Protein AF-A0A163J7Z4-F1 (afdb_monomer)

Solvent-accessible surface area (backbone atoms only — not comparable to full-atom values): 67902 Å² total; per-residue (Å²): 141,79,70,100,84,65,86,74,63,63,68,66,51,49,54,49,40,75,74,37,61,73,56,20,70,68,38,42,67,52,76,45,60,64,85,59,51,68,67,57,53,53,57,49,38,70,48,23,49,52,24,28,32,42,37,43,28,50,36,77,45,46,35,73,53,45,39,46,48,33,71,38,26,73,60,31,30,36,42,36,40,33,45,41,42,69,47,37,56,68,21,59,68,52,44,80,63,40,29,32,44,36,36,29,50,32,61,53,44,38,67,78,72,53,62,23,36,30,40,38,38,40,37,51,65,29,58,65,81,54,85,91,63,70,48,57,51,25,27,34,43,36,40,40,42,63,67,46,60,53,44,32,65,31,52,69,50,54,48,72,58,82,48,86,42,31,27,33,44,34,40,33,50,45,77,46,82,77,58,71,55,30,33,87,54,47,27,64,36,40,68,67,38,46,60,28,28,34,44,33,44,26,56,27,45,45,33,64,61,27,35,52,34,42,20,71,36,22,47,57,20,34,34,43,37,40,24,50,26,66,44,38,42,67,72,40,54,50,44,27,61,70,32,14,81,53,51,79,42,78,47,75,43,79,51,38,72,54,83,74,92,74,89,77,89,83,63,65,67,66,59,58,56,51,55,49,68,76,66,68,87,81,66,94,77,63,51,63,63,55,48,48,54,47,50,54,48,57,72,62,60,72,81,77,86,61,84,56,85,91,48,71,76,72,68,37,41,77,47,87,55,56,29,37,75,75,42,76,48,83,47,76,58,100,89,52,52,32,35,38,38,34,20,77,69,36,23,42,33,34,27,37,66,82,72,69,47,74,79,40,71,44,81,47,98,57,59,61,58,55,81,68,44,82,53,103,71,21,35,37,45,37,29,52,82,46,37,43,38,40,32,25,33,77,87,75,64,41,78,73,40,78,40,78,56,100,33,35,63,58,47,80,37,79,52,93,66,95,73,74,29,35,38,34,42,38,58,46,32,41,34,33,26,36,66,91,68,60,47,75,77,46,75,38,80,49,99,46,80,58,62,49,73,47,69,56,84,68,32,34,36,44,35,36,49,51,55,80,90,36,44,46,34,39,35,34,31,24,34,64,89,74,53,50,73,78,40,77,71,50,67,49,77,44,97,56,50,61,95,64,71,71,41,82,51,57,67,31,38,39,39,77,57,85,65,28,45,34,36,29,46,68,100,53,94,55,76,47,76,48,45,49,73,73,68,49,71,84,54,83,81,56,85,83,49,53,81,83,47,57,46,81,49,67,67,98,51,71,78,42,47,71,59,40,37,43,38,32,46,27,76,53,101,88,40,82,54,39,38,37,39,36,38,31,25,56,40,102,81,70,80,49,78,42,78,74,45,79,69,42,72,29,56,33,55,14,60,22,52,57,53,95,43,29,47,39,35,36,31,33,62,45,64,54,26,35,34,42,39,38,30,40,71,85,72,46,79,48,75,49,82,31,86,40,56,37,62,60,42,39,51,40,53,40,32,39,50,57,101,61,36,37,40,41,34,22,66,33,15,34,37,37,35,28,39,80,85,66,41,62,71,41,41,43,55,26,32,58,33,38,47,58,35,73,44,84,39,66,41,37,52,62,62,43,82,72,43,75,85,57,70,83,72,78,59,53,72,66,58,54,71,71,51,56,71,65,60,56,50,53,50,54,53,50,52,53,59,55,57,53,70,49,45,66,60,50,51,54,47,55,67,60,54,64,80,50,66,77,74,63,73,61,59,62,92,69,91,76,48,69,66,60,16,49,23,82,71,62,88,87,70,84,66,88,71,81,76,50,26,49,100,48,44,74,31,30,35,38,42,38,29,8,52,51,14,38,41,38,32,21,32,47,51,55,62,47,21,49,78,36,69,41,46,45,88,67,28,32,30,62,46,68,42,82,35,24,69,46,47,88,91,46,80,24,30,31,38,40,33,22,33,32,77,84,60,54,26,30,38,39,39,30,23,27,62,89,67,61,42,74,37,71,71,92,64,93,46,64,77,54,42,71,37,41,51,31,67,44,76,40,96,50,47,65,71,44,80,41,80,45,104,43,60,25,82,86,80,59,35,38,33,32,40,38,32,30,78,88,82,35,37,40,48,56,41,56,64,36,70,54,37,50,63,66,44,56,89,45,35,89,74,40,61,47,72,52,77,43,74,45,98,85,73,44,48,28,42,33,22,27,35,35,40,78,47,80,92,77,39,35,31,52,45,77,76,37,75,47,71,54,61,93,67,50,42,85,66,48,73,76,24,55,57,62,85,86,68,76,77,94,64,70,48,49,76,45,50,88,69,49,68,52,42,50,42,70,58,86,50,41,34,39,39,37,31,36,23,61,90,74,16,30,41,36,42,36,33,29,33,52,81,72,64,44,76,78,46,78,49,78,43,69,45,24,54,57,85,40,57,87,80,40,57,52,71,52,40,51,83,36,35,36,40,40,34,34,50,30,62,42,95,88,68,65,40,80,45,24,35,20,44,53,42,41,83,61,92,77,58,45,46,46,72,87,90,67,68,42,53,66,66,75,60,65,74,77,45,40,44,81,32,38,82,59,87,72,52,72,52,40,57,64,55,64,56,56,63,59,68,83,85,78,91,52,75,72,36,30,79,44,68,88,53,78,53,52,63,63,74,48,75,50,77,45,76,36,71,43,90,35,36,37,41,39,42,36,33,21,38,20,38,40,38,40,73,51,40,94,81,42,66,79,88,53,83,61,88,87,57,61,59,64,60,55,51,51,51,52,51,52,50,51,53,49,49,67,56,46,51,59,54,50,51,52,52,51,52,56,65,73,75,109

Structure (mmCIF, N/CA/C/O backbone):
data_AF-A0A163J7Z4-F1
#
_entry.id   AF-A0A163J7Z4-F1
#
loop_
_atom_site.group_PDB
_atom_site.id
_atom_site.type_symbol
_atom_site.label_atom_id
_atom_site.label_alt_id
_atom_site.label_comp_id
_atom_site.label_asym_id
_atom_site.label_entity_id
_atom_site.label_seq_id
_atom_site.pdbx_PDB_ins_code
_atom_site.Cartn_x
_atom_site.Cartn_y
_atom_site.Cartn_z
_atom_site.occupancy
_atom_site.B_iso_or_equiv
_atom_site.auth_seq_id
_atom_site.auth_comp_id
_atom_site.auth_asym_id
_atom_site.auth_atom_id
_atom_site.pdbx_PDB_model_num
ATOM 1 N N . MET A 1 1 ? 34.269 -17.592 6.468 1.00 24.14 1 MET A N 1
ATOM 2 C CA . MET A 1 1 ? 34.900 -18.605 5.597 1.00 24.14 1 MET A CA 1
ATOM 3 C C . MET A 1 1 ? 36.203 -18.025 5.071 1.00 24.14 1 MET A C 1
ATOM 5 O O . MET A 1 1 ? 36.240 -16.827 4.818 1.00 24.14 1 MET A O 1
ATOM 9 N N . VAL A 1 2 ? 37.244 -18.845 4.950 1.00 22.66 2 VAL A N 1
ATOM 10 C CA . VAL A 1 2 ? 38.507 -18.543 4.249 1.00 22.66 2 VAL A CA 1
ATOM 11 C C . VAL A 1 2 ? 38.674 -19.637 3.187 1.00 22.66 2 VAL A C 1
ATOM 13 O O . VAL A 1 2 ? 38.102 -20.712 3.350 1.00 22.66 2 VAL A O 1
ATOM 16 N N . ASN A 1 3 ? 39.363 -19.356 2.080 1.00 23.81 3 ASN A N 1
ATOM 17 C CA . ASN A 1 3 ? 39.442 -20.269 0.934 1.00 23.81 3 ASN A CA 1
ATOM 18 C C . ASN A 1 3 ? 40.113 -21.611 1.282 1.00 23.81 3 ASN A C 1
ATOM 20 O O . ASN A 1 3 ? 41.111 -21.637 2.001 1.00 23.81 3 ASN A O 1
ATOM 24 N N . ASN A 1 4 ? 39.646 -22.696 0.653 1.00 29.67 4 ASN A N 1
ATOM 25 C CA . ASN A 1 4 ? 40.156 -24.071 0.802 1.00 29.67 4 ASN A CA 1
ATOM 26 C C . ASN A 1 4 ? 41.577 -24.312 0.223 1.00 29.67 4 ASN A C 1
ATOM 28 O O . ASN A 1 4 ? 41.948 -25.454 -0.024 1.00 29.67 4 ASN A O 1
ATOM 32 N N . ASP A 1 5 ? 42.375 -23.261 0.015 1.00 26.09 5 ASP A N 1
ATOM 33 C CA . ASP A 1 5 ? 43.748 -23.318 -0.519 1.00 26.09 5 ASP A CA 1
ATOM 34 C C . ASP A 1 5 ? 44.795 -22.717 0.447 1.00 26.09 5 ASP A C 1
ATOM 36 O O . ASP A 1 5 ? 45.964 -22.573 0.091 1.00 26.09 5 ASP A O 1
ATOM 40 N N . SER A 1 6 ? 44.409 -22.354 1.680 1.00 31.89 6 SER A N 1
ATOM 41 C CA . SER A 1 6 ? 45.342 -21.878 2.713 1.00 31.89 6 SER A CA 1
ATOM 42 C C . SER A 1 6 ? 45.309 -22.753 3.968 1.00 31.89 6 SER A C 1
ATOM 44 O O . SER A 1 6 ? 44.657 -22.415 4.959 1.00 31.89 6 SER A O 1
ATOM 46 N N . LEU A 1 7 ? 46.062 -23.856 3.935 1.00 39.84 7 LEU A N 1
ATOM 47 C CA . LEU A 1 7 ? 46.519 -24.525 5.154 1.00 39.84 7 LEU A CA 1
ATOM 48 C C . LEU A 1 7 ? 47.351 -23.522 5.968 1.00 39.84 7 LEU A C 1
ATOM 50 O O . LEU A 1 7 ? 48.323 -22.962 5.459 1.00 39.84 7 LEU A O 1
ATOM 54 N N . PHE A 1 8 ? 46.957 -23.272 7.215 1.00 45.06 8 PHE A N 1
ATOM 55 C CA . PHE A 1 8 ? 47.733 -22.451 8.142 1.00 45.06 8 PHE A CA 1
ATOM 56 C C . PHE A 1 8 ? 48.693 -23.339 8.934 1.00 45.06 8 PHE A C 1
ATOM 58 O O . PHE A 1 8 ? 48.238 -24.199 9.686 1.00 45.06 8 PHE A O 1
ATOM 65 N N . ASP A 1 9 ? 49.996 -23.063 8.845 1.00 52.91 9 ASP A N 1
ATOM 66 C CA . ASP A 1 9 ? 50.966 -23.514 9.849 1.00 52.91 9 ASP A CA 1
ATOM 67 C C . ASP A 1 9 ? 50.459 -23.129 11.255 1.00 52.91 9 ASP A C 1
ATOM 69 O O . ASP A 1 9 ? 49.954 -22.016 11.470 1.00 52.91 9 ASP A O 1
ATOM 73 N N . THR A 1 10 ? 50.639 -23.989 12.258 1.00 57.97 10 THR A N 1
ATOM 74 C CA . THR A 1 10 ? 50.192 -23.677 13.626 1.00 57.97 10 THR A CA 1
ATOM 75 C C . THR A 1 10 ? 50.951 -22.505 14.237 1.00 57.97 10 THR A C 1
ATOM 77 O O . THR A 1 10 ? 50.408 -21.816 15.096 1.00 57.97 10 THR A O 1
ATOM 80 N N . ALA A 1 11 ? 52.183 -22.222 13.803 1.00 58.00 11 ALA A N 1
ATOM 81 C CA . ALA A 1 11 ? 53.015 -21.151 14.353 1.00 58.00 11 ALA A CA 1
ATOM 82 C C . ALA A 1 11 ? 52.396 -19.734 14.218 1.00 58.00 11 ALA A C 1
ATOM 84 O O . ALA A 1 11 ? 52.274 -19.045 15.239 1.00 58.00 11 ALA A O 1
ATOM 85 N N . PRO A 1 12 ? 51.971 -19.255 13.027 1.00 59.50 12 PRO A N 1
ATOM 86 C CA . PRO A 1 12 ? 51.223 -18.003 12.906 1.00 59.50 12 PRO A CA 1
ATOM 87 C C . PRO A 1 12 ? 49.849 -18.053 13.594 1.00 59.50 12 PRO A C 1
ATOM 89 O O . PRO A 1 12 ? 49.438 -17.034 14.151 1.00 59.50 12 PRO A O 1
ATOM 92 N N . LEU A 1 13 ? 49.168 -19.207 13.629 1.00 63.81 13 LEU A N 1
ATOM 93 C CA . LEU A 1 13 ? 47.882 -19.360 14.324 1.00 63.81 13 LEU A CA 1
ATOM 94 C C . LEU A 1 13 ? 48.031 -19.203 15.850 1.00 63.81 13 LEU A C 1
ATOM 96 O O . LEU A 1 13 ? 47.319 -18.425 16.476 1.00 63.81 13 LEU A O 1
ATOM 100 N N . LEU A 1 14 ? 49.020 -19.858 16.459 1.00 63.56 14 LEU A N 1
ATOM 101 C CA . LEU A 1 14 ? 49.381 -19.695 17.871 1.00 63.56 14 LEU A CA 1
ATOM 102 C C . LEU A 1 14 ? 49.766 -18.252 18.188 1.00 63.56 14 LEU A C 1
ATOM 104 O O . LEU A 1 14 ? 49.399 -17.722 19.239 1.00 63.56 14 LEU A O 1
ATOM 108 N N . LYS A 1 15 ? 50.464 -17.580 17.268 1.00 62.59 15 LYS A N 1
ATOM 109 C CA . LYS A 1 15 ? 50.817 -16.170 17.428 1.00 62.59 15 LYS A CA 1
ATOM 110 C C . LYS A 1 15 ? 49.583 -15.262 17.388 1.00 62.59 15 LYS A C 1
ATOM 112 O O . LYS A 1 15 ? 49.539 -14.305 18.150 1.00 62.59 15 LYS A O 1
ATOM 117 N N . SER A 1 16 ? 48.572 -15.550 16.564 1.00 60.72 16 SER A N 1
ATOM 118 C CA . SER A 1 16 ? 47.333 -14.757 16.544 1.00 60.72 16 SER A CA 1
ATOM 119 C C . SER A 1 16 ? 46.449 -15.029 17.769 1.00 60.72 16 SER A C 1
ATOM 121 O O . SER A 1 16 ? 45.983 -14.079 18.397 1.00 60.72 16 SER A O 1
ATOM 123 N N . LEU A 1 17 ? 46.300 -16.295 18.177 1.00 63.72 17 LEU A N 1
ATOM 124 C CA . LEU A 1 17 ? 45.525 -16.705 19.358 1.00 63.72 17 LEU A CA 1
ATOM 125 C C . LEU A 1 17 ? 46.117 -16.184 20.679 1.00 63.72 17 LEU A C 1
ATOM 127 O O . LEU A 1 17 ? 45.367 -15.768 21.560 1.00 63.72 17 LEU A O 1
ATOM 131 N N . SER A 1 18 ? 47.448 -16.141 20.808 1.00 59.72 18 SER A N 1
ATOM 132 C CA . SER A 1 18 ? 48.124 -15.565 21.986 1.00 59.72 18 SER A CA 1
ATOM 133 C C . SER A 1 18 ? 48.110 -14.030 22.027 1.00 59.72 18 SER A C 1
ATOM 135 O O . SER A 1 18 ? 48.250 -13.453 23.104 1.00 59.72 18 SER A O 1
ATOM 137 N N . ILE A 1 19 ? 47.911 -13.358 20.885 1.00 63.78 19 ILE A N 1
ATOM 138 C CA . ILE A 1 19 ? 47.707 -11.900 20.811 1.00 63.78 19 ILE A CA 1
ATOM 139 C C . ILE A 1 19 ? 46.244 -11.519 21.084 1.00 63.78 19 ILE A C 1
ATOM 141 O O . ILE A 1 19 ? 45.994 -10.468 21.671 1.00 63.78 19 ILE A O 1
ATOM 145 N N . ASN A 1 20 ? 45.273 -12.345 20.678 1.00 57.62 20 ASN A N 1
ATOM 146 C CA . ASN A 1 20 ? 43.852 -12.078 20.892 1.00 57.62 20 ASN A CA 1
ATOM 147 C C . ASN A 1 20 ? 43.073 -13.358 21.268 1.00 57.62 20 ASN A C 1
ATOM 149 O O . ASN A 1 20 ? 42.584 -14.060 20.376 1.00 57.62 20 ASN A O 1
ATOM 153 N N . PRO A 1 21 ? 42.878 -13.650 22.570 1.00 60.47 21 PRO A N 1
ATOM 154 C CA . PRO A 1 21 ? 42.192 -14.868 23.010 1.00 60.47 21 PRO A CA 1
ATOM 155 C C . PRO A 1 21 ? 40.708 -14.916 22.607 1.00 60.47 21 PRO A C 1
ATOM 157 O O . PRO A 1 21 ? 40.133 -16.001 22.534 1.00 60.47 21 PRO A O 1
ATOM 160 N N . HIS A 1 22 ? 40.082 -13.779 22.271 1.00 65.19 22 HIS A N 1
ATOM 161 C CA . HIS A 1 22 ? 38.702 -13.753 21.775 1.00 65.19 22 HIS A CA 1
ATOM 162 C C . HIS A 1 22 ? 38.551 -14.323 20.357 1.00 65.19 22 HIS A C 1
ATOM 164 O O . HIS A 1 22 ? 37.435 -14.663 19.972 1.00 65.19 22 HIS A O 1
ATOM 170 N N . LEU A 1 23 ? 39.626 -14.485 19.571 1.00 64.94 23 LEU A N 1
ATOM 171 C CA . LEU A 1 23 ? 39.526 -15.222 18.303 1.00 64.94 23 LEU A CA 1
ATOM 172 C C . LEU A 1 23 ? 39.134 -16.685 18.556 1.00 64.94 23 LEU A C 1
ATOM 174 O O . LEU A 1 23 ? 38.288 -17.236 17.855 1.00 64.94 23 LEU A O 1
ATOM 178 N N . GLY A 1 24 ? 39.714 -17.294 19.592 1.00 61.91 24 GLY A N 1
ATOM 179 C CA . GLY A 1 24 ? 39.587 -18.722 19.861 1.00 61.91 24 GLY A CA 1
ATOM 180 C C . GLY A 1 24 ? 38.173 -19.181 20.230 1.00 61.91 24 GLY A C 1
ATOM 181 O O . GLY A 1 24 ? 37.770 -20.283 19.865 1.00 61.91 24 GLY A O 1
ATOM 182 N N . SER A 1 25 ? 37.364 -18.315 20.852 1.00 72.75 25 SER A N 1
ATOM 183 C CA . SER A 1 25 ? 35.954 -18.605 21.159 1.00 72.75 25 SER A CA 1
ATOM 184 C C . SER A 1 25 ? 35.032 -18.624 19.931 1.00 72.75 25 SER A C 1
ATOM 186 O O . SER A 1 25 ? 33.890 -19.071 20.032 1.00 72.75 25 SER A O 1
ATOM 188 N N . HIS A 1 26 ? 35.502 -18.142 18.777 1.00 73.75 26 HIS A N 1
ATOM 189 C CA . HIS A 1 26 ? 34.742 -18.128 17.522 1.00 73.75 26 HIS A CA 1
ATOM 190 C C . HIS A 1 26 ? 35.094 -19.300 16.592 1.00 73.75 26 HIS A C 1
ATOM 192 O O . HIS A 1 26 ? 34.380 -19.542 15.618 1.00 73.75 26 HIS A O 1
ATOM 198 N N . VAL A 1 27 ? 36.162 -20.051 16.882 1.00 75.19 27 VAL A N 1
ATOM 199 C CA . VAL A 1 27 ? 36.588 -21.201 16.073 1.00 75.19 27 VAL A CA 1
ATOM 200 C C . VAL A 1 27 ? 35.686 -22.402 16.361 1.00 75.19 27 VAL A C 1
ATOM 202 O O . VAL A 1 27 ? 35.565 -22.838 17.504 1.00 75.19 27 VAL A O 1
ATOM 205 N N . ARG A 1 28 ? 35.041 -22.933 15.314 1.00 80.31 28 ARG A N 1
ATOM 206 C CA . ARG A 1 28 ? 34.109 -24.078 15.393 1.00 80.31 28 ARG A CA 1
ATOM 207 C C . ARG A 1 28 ? 34.583 -25.329 14.657 1.00 80.31 28 ARG A C 1
ATOM 209 O O . ARG A 1 28 ? 34.095 -26.412 14.964 1.00 80.31 28 ARG A O 1
ATOM 216 N N . GLN A 1 29 ? 35.527 -25.175 13.737 1.00 84.00 29 GLN A N 1
ATOM 217 C CA . GLN A 1 29 ? 36.091 -26.229 12.901 1.00 84.00 29 GLN A CA 1
ATOM 218 C C . GLN A 1 29 ? 37.610 -26.031 12.839 1.00 84.00 29 GLN A C 1
ATOM 220 O O . GLN A 1 29 ? 38.062 -24.888 12.721 1.00 84.00 29 GLN A O 1
ATOM 225 N N . LEU A 1 30 ? 38.381 -27.115 12.934 1.00 84.25 30 LEU A N 1
ATOM 226 C CA . LEU A 1 30 ? 39.837 -27.119 12.777 1.00 84.25 30 LEU A CA 1
ATOM 227 C C . LEU A 1 30 ? 40.296 -28.325 11.957 1.00 84.25 30 LEU A C 1
ATOM 229 O O . LEU A 1 30 ? 39.802 -29.434 12.137 1.00 84.25 30 LEU A O 1
ATOM 233 N N . GLU A 1 31 ? 41.299 -28.108 11.114 1.00 81.69 31 GLU A N 1
ATOM 234 C CA . GLU A 1 31 ? 41.985 -29.142 10.343 1.00 81.69 31 GLU A CA 1
ATOM 235 C C . GLU A 1 31 ? 43.495 -28.955 10.511 1.00 81.69 31 GLU A C 1
ATOM 237 O O . GLU A 1 31 ? 44.005 -27.844 10.356 1.00 81.69 31 GLU A O 1
ATOM 242 N N . PHE A 1 32 ? 44.200 -30.030 10.866 1.00 80.75 32 PHE A N 1
ATOM 243 C CA . PHE A 1 32 ? 45.648 -30.031 11.082 1.00 80.75 32 PHE A CA 1
ATOM 244 C C . PHE A 1 32 ? 46.356 -30.872 10.017 1.00 80.75 32 PHE A C 1
ATOM 246 O O . PHE A 1 32 ? 45.949 -31.999 9.729 1.00 80.75 32 PHE A O 1
ATOM 253 N N . SER A 1 33 ? 47.425 -30.315 9.442 1.00 71.94 33 SER A N 1
ATOM 254 C CA . SER A 1 33 ? 48.202 -30.919 8.358 1.00 71.94 33 SER A CA 1
ATOM 255 C C . SER A 1 33 ? 49.229 -31.951 8.851 1.00 71.94 33 SER A C 1
ATOM 257 O O . SER A 1 33 ? 49.521 -32.063 10.042 1.00 71.94 33 SER A O 1
ATOM 259 N N . ALA A 1 34 ? 49.806 -32.689 7.898 1.00 61.50 34 ALA A N 1
ATOM 260 C CA . ALA A 1 34 ? 50.693 -33.833 8.123 1.00 61.50 34 ALA A CA 1
ATOM 261 C C . ALA A 1 34 ? 52.020 -33.549 8.856 1.00 61.50 34 ALA A C 1
ATOM 263 O O . ALA A 1 34 ? 52.679 -34.489 9.293 1.00 61.50 34 ALA A O 1
ATOM 264 N N . GLU A 1 35 ? 52.444 -32.287 8.969 1.00 63.16 35 GLU A N 1
ATOM 265 C CA . GLU A 1 35 ? 53.751 -31.922 9.545 1.00 63.16 35 GLU A CA 1
ATOM 266 C C . GLU A 1 35 ? 53.648 -31.380 10.986 1.00 63.16 35 GLU A C 1
ATOM 268 O O . GLU A 1 35 ? 54.654 -30.999 11.588 1.00 63.16 35 GLU A O 1
ATOM 273 N N . GLU A 1 36 ? 52.444 -31.356 11.568 1.00 69.06 36 GLU A N 1
ATOM 274 C CA . GLU A 1 36 ? 52.185 -30.674 12.837 1.00 69.06 36 GLU A CA 1
ATOM 275 C C . GLU A 1 36 ? 52.472 -31.499 14.097 1.00 69.06 36 GLU A C 1
ATOM 277 O O . GLU A 1 36 ? 52.158 -32.685 14.219 1.00 69.06 36 GLU A O 1
ATOM 282 N N . THR A 1 37 ? 53.053 -30.836 15.102 1.00 76.94 37 THR A N 1
ATOM 283 C CA . THR A 1 37 ? 53.421 -31.500 16.362 1.00 76.94 37 THR A CA 1
ATOM 284 C C . THR A 1 37 ? 52.244 -31.566 17.333 1.00 76.94 37 THR A C 1
ATOM 286 O O . THR A 1 37 ? 51.531 -30.583 17.535 1.00 76.94 37 THR A O 1
ATOM 289 N N . VAL A 1 38 ? 52.103 -32.687 18.051 1.00 78.00 38 VAL A N 1
ATOM 290 C CA . VAL A 1 38 ? 51.060 -32.881 19.083 1.00 78.00 38 VAL A CA 1
ATOM 291 C C . VAL A 1 38 ? 51.055 -31.758 20.133 1.00 78.00 38 VAL A C 1
ATOM 293 O O . VAL A 1 38 ? 49.998 -31.352 20.607 1.00 78.00 38 VAL A O 1
ATOM 296 N N . SER A 1 39 ? 52.227 -31.197 20.453 1.00 77.88 39 SER A N 1
ATOM 297 C CA . SER A 1 39 ? 52.353 -30.036 21.344 1.00 77.88 39 SER A CA 1
ATOM 298 C C . SER A 1 39 ? 51.679 -28.782 20.769 1.00 77.88 39 SER A C 1
ATOM 300 O O . SER A 1 39 ? 50.918 -28.117 21.470 1.00 77.88 39 SER A O 1
ATOM 302 N N . ALA A 1 40 ? 51.904 -28.474 19.487 1.00 75.75 40 ALA A N 1
ATOM 303 C CA . ALA A 1 40 ? 51.268 -27.340 18.822 1.00 75.75 40 ALA A CA 1
ATOM 304 C C . ALA A 1 40 ? 49.746 -27.521 18.715 1.00 75.75 40 ALA A C 1
ATOM 306 O O . ALA A 1 40 ? 49.001 -26.606 19.066 1.00 75.75 40 ALA A O 1
ATOM 307 N N . ILE A 1 41 ? 49.290 -28.724 18.343 1.00 81.12 41 ILE A N 1
ATOM 308 C CA . ILE A 1 41 ? 47.868 -29.096 18.284 1.00 81.12 41 ILE A CA 1
ATOM 309 C C . ILE A 1 41 ? 47.198 -28.866 19.649 1.00 81.12 41 ILE A C 1
ATOM 311 O O . ILE A 1 41 ? 46.218 -28.128 19.742 1.00 81.12 41 ILE A O 1
ATOM 315 N N . LEU A 1 42 ? 47.761 -29.410 20.734 1.00 83.25 42 LEU A N 1
ATOM 316 C CA . LEU A 1 42 ? 47.214 -29.233 22.085 1.00 83.25 42 LEU A CA 1
ATOM 317 C C . LEU A 1 42 ? 47.234 -27.767 22.555 1.00 83.25 42 LEU A C 1
ATOM 319 O O . LEU A 1 42 ? 46.299 -27.343 23.234 1.00 83.25 42 LEU A O 1
ATOM 323 N N . MET A 1 43 ? 48.241 -26.968 22.181 1.00 79.12 43 MET A N 1
ATOM 324 C CA . MET A 1 43 ? 48.263 -25.533 22.502 1.00 79.12 43 MET A CA 1
ATOM 325 C C . MET A 1 43 ? 47.208 -24.731 21.723 1.00 79.12 43 MET A C 1
ATOM 327 O O . MET A 1 43 ? 46.627 -23.807 22.292 1.00 79.12 43 MET A O 1
ATOM 331 N N . VAL A 1 44 ? 46.922 -25.069 20.460 1.00 80.69 44 VAL A N 1
ATOM 332 C CA . VAL A 1 44 ? 45.829 -24.447 19.685 1.00 80.69 44 VAL A CA 1
ATOM 333 C C . VAL A 1 44 ? 44.472 -24.811 20.290 1.00 80.69 44 VAL A C 1
ATOM 335 O O . VAL A 1 44 ? 43.651 -23.925 20.538 1.00 80.69 44 VAL A O 1
ATOM 338 N N . LEU A 1 45 ? 44.255 -26.092 20.604 1.00 83.31 45 LEU A N 1
ATOM 339 C CA . LEU A 1 45 ? 43.009 -26.586 21.203 1.00 83.31 45 LEU A CA 1
ATOM 340 C C . LEU A 1 45 ? 42.756 -25.993 22.599 1.00 83.31 45 LEU A C 1
ATOM 342 O O . LEU A 1 45 ? 41.625 -25.641 22.919 1.00 83.31 45 LEU A O 1
ATOM 346 N N . ALA A 1 46 ? 43.807 -25.745 23.389 1.00 82.25 46 ALA A N 1
ATOM 347 C CA . ALA A 1 46 ? 43.698 -25.049 24.675 1.00 82.25 46 ALA A CA 1
ATOM 348 C C . ALA A 1 46 ? 43.191 -23.595 24.570 1.00 82.25 46 ALA A C 1
ATOM 350 O O . ALA A 1 46 ? 42.678 -23.061 25.552 1.00 82.25 46 ALA A O 1
ATOM 351 N N . HIS A 1 47 ? 43.294 -22.966 23.394 1.00 79.50 47 HIS A N 1
ATOM 352 C CA . HIS A 1 47 ? 42.724 -21.643 23.117 1.00 79.50 47 HIS A CA 1
ATOM 353 C C . HIS A 1 47 ? 41.389 -21.714 22.351 1.00 79.50 47 HIS A C 1
ATOM 355 O O . HIS A 1 47 ? 40.754 -20.681 22.159 1.00 79.50 47 HIS A O 1
ATOM 361 N N . THR A 1 48 ? 40.938 -22.898 21.918 1.00 82.31 48 THR A N 1
ATOM 362 C CA . THR A 1 48 ? 39.751 -23.085 21.059 1.00 82.31 48 THR A CA 1
ATOM 363 C C . THR A 1 48 ? 38.747 -24.109 21.637 1.00 82.31 48 THR A C 1
ATOM 365 O O . THR A 1 48 ? 38.353 -25.063 20.965 1.00 82.31 48 THR A O 1
ATOM 368 N N . PRO A 1 49 ? 38.244 -23.915 22.878 1.00 78.81 49 PRO A N 1
ATOM 369 C CA . PRO A 1 49 ? 37.404 -24.898 23.585 1.00 78.81 49 PRO A CA 1
ATOM 370 C C . PRO A 1 49 ? 35.983 -25.078 23.013 1.00 78.81 49 PRO A C 1
ATOM 372 O O . PRO A 1 49 ? 35.189 -25.854 23.540 1.00 78.81 49 PRO A O 1
ATOM 375 N N . LEU A 1 50 ? 35.638 -24.329 21.961 1.00 82.56 50 LEU A N 1
ATOM 376 C CA . LEU A 1 50 ? 34.318 -24.287 21.327 1.00 82.56 50 LEU A CA 1
ATOM 377 C C . LEU A 1 50 ? 34.285 -24.956 19.937 1.00 82.56 50 LEU A C 1
ATOM 379 O O . LEU A 1 50 ? 33.295 -24.815 19.212 1.00 82.56 50 LEU A O 1
ATOM 383 N N . VAL A 1 51 ? 35.346 -25.691 19.591 1.00 84.69 51 VAL A N 1
ATOM 384 C CA . VAL A 1 51 ? 35.460 -26.509 18.377 1.00 84.69 51 VAL A CA 1
ATOM 385 C C . VAL A 1 51 ? 34.513 -27.709 18.438 1.00 84.69 51 VAL A C 1
ATOM 387 O O . VAL A 1 51 ? 34.523 -28.481 19.397 1.00 84.69 51 VAL A O 1
ATOM 390 N N . ASN A 1 52 ? 33.717 -27.862 17.379 1.00 88.12 52 ASN A N 1
ATOM 391 C CA . ASN A 1 52 ? 32.729 -28.924 17.208 1.00 88.12 52 ASN A CA 1
ATOM 392 C C . ASN A 1 52 ? 33.121 -29.918 16.094 1.00 88.12 52 ASN A C 1
ATOM 394 O O . ASN A 1 52 ? 32.545 -31.002 16.040 1.00 88.12 52 ASN A O 1
ATOM 398 N N . ASP A 1 53 ? 34.066 -29.563 15.220 1.00 87.94 53 ASP A N 1
ATOM 399 C CA . ASP A 1 53 ? 34.567 -30.390 14.114 1.00 87.94 53 ASP A CA 1
ATOM 400 C C . ASP A 1 53 ? 36.105 -30.343 14.077 1.00 87.94 53 ASP A C 1
ATOM 402 O O . ASP A 1 53 ? 36.690 -29.256 14.078 1.00 87.94 53 ASP A O 1
ATOM 406 N N . LEU A 1 54 ? 36.757 -31.507 14.093 1.00 87.81 54 LEU A N 1
ATOM 407 C CA . LEU A 1 54 ? 38.212 -31.643 14.179 1.00 87.81 54 LEU A CA 1
ATOM 408 C C . LEU A 1 54 ? 38.735 -32.707 13.205 1.00 87.81 54 LEU A C 1
ATOM 410 O O . LEU A 1 54 ? 38.415 -33.888 13.344 1.00 87.81 54 LEU A O 1
ATOM 414 N N . THR A 1 55 ? 39.619 -32.296 12.298 1.00 87.25 55 THR A N 1
ATOM 415 C CA . THR A 1 55 ? 40.345 -33.176 11.370 1.00 87.25 55 THR A CA 1
ATOM 416 C C . THR A 1 55 ? 41.829 -33.251 11.742 1.00 87.25 55 THR A C 1
ATOM 418 O O . THR A 1 55 ? 42.482 -32.221 11.932 1.00 87.25 55 THR A O 1
ATOM 421 N N . LEU A 1 56 ? 42.373 -34.468 11.835 1.00 85.31 56 LEU A N 1
ATOM 422 C CA . LEU A 1 56 ? 43.770 -34.756 12.183 1.00 85.31 56 LEU A CA 1
ATOM 423 C C . LEU A 1 56 ? 44.415 -35.635 11.100 1.00 85.31 56 LEU A C 1
ATOM 425 O O . LEU A 1 56 ? 43.989 -36.775 10.901 1.00 85.31 56 LEU A O 1
ATOM 429 N N . CYS A 1 57 ? 45.456 -35.128 10.431 1.00 81.62 57 CYS A N 1
ATOM 430 C CA . CYS A 1 57 ? 46.129 -35.816 9.325 1.00 81.62 57 CYS A CA 1
ATOM 431 C C . CYS A 1 57 ? 47.568 -36.232 9.668 1.00 81.62 57 CYS A C 1
ATOM 433 O O . CYS A 1 57 ? 48.373 -35.403 10.069 1.00 81.62 57 CYS A O 1
ATOM 435 N N . GLN A 1 58 ? 47.900 -37.508 9.441 1.00 66.19 58 GLN A N 1
ATOM 436 C CA . GLN A 1 58 ? 49.242 -38.119 9.505 1.00 66.19 58 GLN A CA 1
ATOM 437 C C . GLN A 1 58 ? 50.025 -37.900 10.817 1.00 66.19 58 GLN A C 1
ATOM 439 O O . GLN A 1 58 ? 51.246 -38.053 10.860 1.00 66.19 58 GLN A O 1
ATOM 444 N N . THR A 1 59 ? 49.330 -37.602 11.915 1.00 67.25 59 THR A N 1
ATOM 445 C CA . THR A 1 59 ? 49.939 -37.417 13.234 1.00 67.25 59 THR A CA 1
ATOM 446 C C . THR A 1 59 ? 50.195 -38.750 13.946 1.00 67.25 59 THR A C 1
ATOM 448 O O . THR A 1 59 ? 49.400 -39.688 13.883 1.00 67.25 59 THR A O 1
ATOM 451 N N . VAL A 1 60 ? 51.298 -38.826 14.695 1.00 73.38 60 VAL A N 1
ATOM 452 C CA . VAL A 1 60 ? 51.534 -39.901 15.673 1.00 73.38 60 VAL A CA 1
ATOM 453 C C . VAL A 1 60 ? 51.040 -39.411 17.030 1.00 73.38 60 VAL A C 1
ATOM 455 O O . VAL A 1 60 ? 51.570 -38.435 17.563 1.00 73.38 60 VAL A O 1
ATOM 458 N N . MET A 1 61 ? 50.020 -40.062 17.588 1.00 76.94 61 MET A N 1
ATOM 459 C CA . MET A 1 61 ? 49.318 -39.613 18.793 1.00 76.94 61 MET A CA 1
ATOM 460 C C . MET A 1 61 ? 49.032 -40.767 19.748 1.00 76.94 61 MET A C 1
ATOM 462 O O . MET A 1 61 ? 48.671 -41.856 19.321 1.00 76.94 61 MET A O 1
ATOM 466 N N . SER A 1 62 ? 49.145 -40.519 21.056 1.00 81.44 62 SER A N 1
ATOM 467 C CA . SER A 1 62 ? 48.762 -41.506 22.070 1.00 81.44 62 SER A CA 1
ATOM 468 C C . SER A 1 62 ? 47.304 -41.351 22.506 1.00 81.44 62 SER A C 1
ATOM 470 O O . SER A 1 62 ? 46.737 -40.254 22.465 1.00 81.44 62 SER A O 1
ATOM 472 N N . ASP A 1 63 ? 46.727 -42.418 23.065 1.00 79.69 63 ASP A N 1
ATOM 473 C CA . ASP A 1 63 ? 45.438 -42.355 23.770 1.00 79.69 63 ASP A CA 1
ATOM 474 C C . ASP A 1 63 ? 45.403 -41.265 24.855 1.00 79.69 63 ASP A C 1
ATOM 476 O O . ASP A 1 63 ? 44.365 -40.646 25.088 1.00 79.69 63 ASP A O 1
ATOM 480 N N . THR A 1 64 ? 46.542 -40.980 25.502 1.00 80.56 64 THR A N 1
ATOM 481 C CA . THR A 1 64 ? 46.624 -39.937 26.540 1.00 80.56 64 THR A CA 1
ATOM 482 C C . THR A 1 64 ? 46.546 -38.522 25.969 1.00 80.56 64 THR A C 1
ATOM 484 O O . THR A 1 64 ? 46.096 -37.611 26.662 1.00 80.56 64 THR A O 1
ATOM 487 N N . ASP A 1 65 ? 46.908 -38.334 24.699 1.00 82.56 65 ASP A N 1
ATOM 488 C CA . ASP A 1 65 ? 46.767 -37.061 23.994 1.00 82.56 65 ASP A CA 1
ATOM 489 C C . ASP A 1 65 ? 45.350 -36.900 23.441 1.00 82.56 65 ASP A C 1
ATOM 491 O O . ASP A 1 65 ? 44.753 -35.837 23.597 1.00 82.56 65 ASP A O 1
ATOM 495 N N . MET A 1 66 ? 44.741 -37.972 22.929 1.00 81.25 66 MET A N 1
ATOM 496 C CA . MET A 1 66 ? 43.319 -37.961 22.564 1.00 81.25 66 MET A CA 1
ATOM 497 C C . MET A 1 66 ? 42.405 -37.710 23.774 1.00 81.25 66 MET A C 1
ATOM 499 O O . MET A 1 66 ? 41.434 -36.961 23.657 1.00 81.25 66 MET A O 1
ATOM 503 N N . ALA A 1 67 ? 42.741 -38.246 24.952 1.00 80.06 67 ALA A N 1
ATOM 504 C CA . ALA A 1 67 ? 42.043 -37.943 26.204 1.00 80.06 67 ALA A CA 1
ATOM 505 C C . ALA A 1 67 ? 42.223 -36.478 26.655 1.00 80.06 67 ALA A C 1
ATOM 507 O O . ALA A 1 67 ? 41.311 -35.901 27.248 1.00 80.06 67 ALA A O 1
ATOM 508 N N . ARG A 1 68 ? 43.360 -35.835 26.337 1.00 82.31 68 ARG A N 1
ATOM 509 C CA . ARG A 1 68 ? 43.523 -34.380 26.519 1.00 82.31 68 ARG A CA 1
ATOM 510 C C . ARG A 1 68 ? 42.626 -33.603 25.560 1.00 82.31 68 ARG A C 1
ATOM 512 O O . ARG A 1 68 ? 41.965 -32.676 26.009 1.00 82.31 68 ARG A O 1
ATOM 519 N N . ILE A 1 69 ? 42.535 -34.000 24.288 1.00 85.00 69 ILE A N 1
ATOM 520 C CA . ILE A 1 69 ? 41.616 -33.369 23.322 1.00 85.00 69 ILE A CA 1
ATOM 521 C C . ILE A 1 69 ? 40.159 -33.468 23.803 1.00 85.00 69 ILE A C 1
ATOM 523 O O . ILE A 1 69 ? 39.448 -32.469 23.745 1.00 85.00 69 ILE A O 1
ATOM 527 N N . ALA A 1 70 ? 39.732 -34.604 24.370 1.00 80.31 70 ALA A N 1
ATOM 528 C CA . ALA A 1 70 ? 38.389 -34.750 24.954 1.00 80.31 70 ALA A CA 1
ATOM 529 C C . ALA A 1 70 ? 38.112 -33.739 26.085 1.00 80.31 70 ALA A C 1
ATOM 531 O O . ALA A 1 70 ? 37.013 -33.199 26.187 1.00 80.31 70 ALA A O 1
ATOM 532 N N . HIS A 1 71 ? 39.116 -33.446 26.920 1.00 83.12 71 HIS A N 1
ATOM 533 C CA . HIS A 1 71 ? 39.005 -32.448 27.988 1.00 83.12 71 HIS A CA 1
ATOM 534 C C . HIS A 1 71 ? 39.064 -31.000 27.457 1.00 83.12 71 HIS A C 1
ATOM 536 O O . HIS A 1 71 ? 38.445 -30.108 28.039 1.00 83.12 71 HIS A O 1
ATOM 542 N N . LEU A 1 72 ? 39.817 -30.734 26.385 1.00 84.44 72 LEU A N 1
ATOM 543 C CA . LEU A 1 72 ? 39.939 -29.392 25.801 1.00 84.44 72 LEU A CA 1
ATOM 544 C C . LEU A 1 72 ? 38.719 -29.005 24.950 1.00 84.44 72 LEU A C 1
ATOM 546 O O . LEU A 1 72 ? 38.334 -27.838 24.952 1.00 84.44 72 LEU A O 1
ATOM 550 N N . CYS A 1 73 ? 38.093 -29.967 24.268 1.00 82.69 73 CYS A N 1
ATOM 551 C CA . CYS A 1 73 ? 36.986 -29.743 23.334 1.00 82.69 73 CYS A CA 1
ATOM 552 C C . CYS A 1 73 ? 35.746 -30.589 23.701 1.00 82.69 73 CYS A C 1
ATOM 554 O O . CYS A 1 73 ? 35.366 -31.487 22.949 1.00 82.69 73 CYS A O 1
ATOM 556 N N . PRO A 1 74 ? 35.065 -30.309 24.831 1.00 78.81 74 PRO A N 1
ATOM 557 C CA . PRO A 1 74 ? 33.918 -31.100 25.296 1.00 78.81 74 PRO A CA 1
ATOM 558 C C . PRO A 1 74 ? 32.662 -30.984 24.407 1.00 78.81 74 PRO A C 1
ATOM 560 O O . PRO A 1 74 ? 31.692 -31.705 24.625 1.00 78.81 74 PRO A O 1
ATOM 563 N N . GLY A 1 75 ? 32.654 -30.070 23.428 1.00 80.75 75 GLY A N 1
ATOM 564 C CA . GLY A 1 75 ? 31.576 -29.893 22.446 1.00 80.75 75 GLY A CA 1
ATOM 565 C C . GLY A 1 75 ? 31.771 -30.644 21.122 1.00 80.75 75 GLY A C 1
ATOM 566 O O . GLY A 1 75 ? 30.975 -30.441 20.204 1.00 80.75 75 GLY A O 1
ATOM 567 N N . LEU A 1 76 ? 32.821 -31.467 20.995 1.00 84.88 76 LEU A N 1
ATOM 568 C CA . LEU A 1 76 ? 33.203 -32.101 19.733 1.00 84.88 76 LEU A CA 1
ATOM 569 C C . LEU A 1 76 ? 32.123 -33.068 19.212 1.00 84.88 76 LEU A C 1
ATOM 571 O O . LEU A 1 76 ? 31.778 -34.044 19.876 1.00 84.88 76 LEU A O 1
ATOM 575 N N . ARG A 1 77 ? 31.619 -32.800 18.001 1.00 88.12 77 ARG A N 1
ATOM 576 C CA . ARG A 1 77 ? 30.592 -33.592 17.304 1.00 88.12 77 ARG A CA 1
ATOM 577 C C . ARG A 1 77 ? 31.157 -34.401 16.144 1.00 88.12 77 ARG A C 1
ATOM 579 O O . ARG A 1 77 ? 30.801 -35.568 16.017 1.00 88.12 77 ARG A O 1
ATOM 586 N N . ARG A 1 78 ? 32.012 -33.795 15.313 1.00 89.31 78 ARG A N 1
ATOM 587 C CA . ARG A 1 78 ? 32.673 -34.449 14.177 1.00 89.31 78 ARG A CA 1
ATOM 588 C C . ARG A 1 78 ? 34.160 -34.638 14.467 1.00 89.31 78 ARG A C 1
ATOM 590 O O . ARG A 1 78 ? 34.834 -33.703 14.896 1.00 89.31 78 ARG A O 1
ATOM 597 N N . LEU A 1 79 ? 34.653 -35.854 14.251 1.00 87.94 79 LEU A N 1
ATOM 598 C CA . LEU A 1 79 ? 36.064 -36.211 14.375 1.00 87.94 79 LEU A CA 1
ATOM 599 C C . LEU A 1 79 ? 36.501 -36.972 13.120 1.00 87.94 79 LEU A C 1
ATOM 601 O O . LEU A 1 79 ? 35.952 -38.029 12.812 1.00 87.94 79 LEU A O 1
ATOM 605 N N . SER A 1 80 ? 37.500 -36.445 12.417 1.00 87.56 80 SER A N 1
ATOM 606 C CA . SER A 1 80 ? 38.065 -37.042 11.207 1.00 87.56 80 SER A CA 1
ATOM 607 C C . SER A 1 80 ? 39.533 -37.400 11.445 1.00 87.56 80 SER A C 1
ATOM 609 O O . SER A 1 80 ? 40.359 -36.535 11.745 1.00 87.56 80 SER A O 1
ATOM 611 N N . LEU A 1 81 ? 39.855 -38.693 11.379 1.00 85.44 81 LEU A N 1
ATOM 612 C CA . LEU A 1 81 ? 41.195 -39.235 11.610 1.00 85.44 81 LEU A CA 1
ATOM 613 C C . LEU A 1 81 ? 41.754 -39.780 10.294 1.00 85.44 81 LEU A C 1
ATOM 615 O O . LEU A 1 81 ? 41.243 -40.762 9.753 1.00 85.44 81 LEU A O 1
ATOM 619 N N . VAL A 1 82 ? 42.819 -39.160 9.787 1.00 84.88 82 VAL A N 1
ATOM 620 C CA . VAL A 1 82 ? 43.454 -39.521 8.515 1.00 84.88 82 VAL A CA 1
ATOM 621 C C . VAL A 1 82 ? 44.870 -40.022 8.771 1.00 84.88 82 VAL A C 1
ATOM 623 O O . VAL A 1 82 ? 45.773 -39.235 9.028 1.00 84.88 82 VAL A O 1
ATOM 626 N N . SER A 1 83 ? 45.092 -41.333 8.665 1.00 76.44 83 SER A N 1
ATOM 627 C CA . SER A 1 83 ? 46.402 -41.983 8.831 1.00 76.44 83 SER A CA 1
ATOM 628 C C . SER A 1 83 ? 47.069 -41.685 10.189 1.00 76.44 83 SER A C 1
ATOM 630 O O . SER A 1 83 ? 48.289 -41.543 10.266 1.00 76.44 83 SER A O 1
ATOM 632 N N . VAL A 1 84 ? 46.264 -41.565 11.250 1.00 74.69 84 VAL A N 1
ATOM 633 C CA . VAL A 1 84 ? 46.734 -41.305 12.621 1.00 74.69 84 VAL A CA 1
ATOM 634 C C . VAL A 1 84 ? 47.164 -42.616 13.287 1.00 74.69 84 VAL A C 1
ATOM 636 O O . VAL A 1 84 ? 46.356 -43.540 13.416 1.00 74.69 84 VAL A O 1
ATOM 639 N N . ASP A 1 85 ? 48.421 -42.682 13.730 1.00 70.75 85 ASP A N 1
ATOM 640 C CA . ASP A 1 85 ? 49.031 -43.865 14.355 1.00 70.75 85 ASP A CA 1
ATOM 641 C C . ASP A 1 85 ? 49.139 -43.723 15.884 1.00 70.75 85 ASP A C 1
ATOM 643 O O . ASP A 1 85 ? 49.497 -42.662 16.399 1.00 70.75 85 ASP A O 1
ATOM 647 N N . GLY A 1 86 ? 48.895 -44.823 16.610 1.00 69.50 86 GLY A N 1
ATOM 648 C CA . GLY A 1 86 ? 49.030 -44.917 18.077 1.00 69.50 86 GLY A CA 1
ATOM 649 C C . GLY A 1 86 ? 47.742 -44.709 18.891 1.00 69.50 86 GLY A C 1
ATOM 650 O O . GLY A 1 86 ? 47.781 -44.780 20.121 1.00 69.50 86 GLY A O 1
ATOM 651 N N . VAL A 1 87 ? 46.611 -44.485 18.217 1.00 70.62 87 VAL A N 1
ATOM 652 C CA . VAL A 1 87 ? 45.284 -44.292 18.826 1.00 70.62 87 VAL A CA 1
ATOM 653 C C . VAL A 1 87 ? 44.522 -45.620 18.884 1.00 70.62 87 VAL A C 1
ATOM 655 O O . VAL A 1 87 ? 44.378 -46.298 17.865 1.00 70.62 87 VAL A O 1
ATOM 658 N N . THR A 1 88 ? 44.006 -45.976 20.063 1.00 70.31 88 THR A N 1
ATOM 659 C CA . THR A 1 88 ? 43.279 -47.228 20.326 1.00 70.31 88 THR A CA 1
ATOM 660 C C . THR A 1 88 ? 41.853 -46.968 20.830 1.00 70.31 88 THR A C 1
ATOM 662 O O . THR A 1 88 ? 41.389 -45.834 20.969 1.00 70.31 88 THR A O 1
ATOM 665 N N . ASP A 1 89 ? 41.129 -48.037 21.160 1.00 67.81 89 ASP A N 1
ATOM 666 C CA . ASP A 1 89 ? 39.762 -47.987 21.693 1.00 67.81 89 ASP A CA 1
ATOM 667 C C . ASP A 1 89 ? 39.635 -47.296 23.063 1.00 67.81 89 ASP A C 1
ATOM 669 O O . ASP A 1 89 ? 38.519 -47.118 23.564 1.00 67.81 89 ASP A O 1
ATOM 673 N N . ALA A 1 90 ? 40.751 -46.951 23.712 1.00 67.44 90 ALA A N 1
ATOM 674 C CA . ALA A 1 90 ? 40.756 -46.122 24.912 1.00 67.44 90 ALA A CA 1
ATOM 675 C C . ALA A 1 90 ? 40.475 -44.644 24.579 1.00 67.44 90 ALA A C 1
ATOM 677 O O . ALA A 1 90 ? 39.694 -44.006 25.286 1.00 67.44 90 ALA A O 1
ATOM 678 N N . ALA A 1 91 ? 41.026 -44.120 23.476 1.00 68.38 91 ALA A N 1
ATOM 679 C CA . ALA A 1 91 ? 40.769 -42.757 23.014 1.00 68.38 91 ALA A CA 1
ATOM 680 C C . ALA A 1 91 ? 39.293 -42.513 22.678 1.00 68.38 91 ALA A C 1
ATOM 682 O O . ALA A 1 91 ? 38.692 -41.572 23.196 1.00 68.38 91 ALA A O 1
ATOM 683 N N . LEU A 1 92 ? 38.680 -43.371 21.852 1.00 69.88 92 LEU A N 1
ATOM 684 C CA . LEU A 1 92 ? 37.277 -43.196 21.446 1.00 69.88 92 LEU A CA 1
ATOM 685 C C . LEU A 1 92 ? 36.307 -43.295 22.635 1.00 69.88 92 LEU A C 1
ATOM 687 O O . LEU A 1 92 ? 35.286 -42.613 22.649 1.00 69.88 92 LEU A O 1
ATOM 691 N N . ARG A 1 93 ? 36.645 -44.069 23.676 1.00 68.88 93 ARG A N 1
ATOM 692 C CA . ARG A 1 93 ? 35.854 -44.139 24.917 1.00 68.88 93 ARG A CA 1
ATOM 693 C C . ARG A 1 93 ? 35.981 -42.908 25.822 1.00 68.88 93 ARG A C 1
ATOM 695 O O . ARG A 1 93 ? 35.115 -42.718 26.670 1.00 68.88 93 ARG A O 1
ATOM 702 N N . ALA A 1 94 ? 36.990 -42.055 25.630 1.00 63.44 94 ALA A N 1
ATOM 703 C CA . ALA A 1 94 ? 37.042 -40.732 26.261 1.00 63.44 94 ALA A CA 1
ATOM 704 C C . ALA A 1 94 ? 36.154 -39.697 25.533 1.00 63.44 94 ALA A C 1
ATOM 706 O O . ALA A 1 94 ? 35.663 -38.758 26.155 1.00 63.44 94 ALA A O 1
ATOM 707 N N . HIS A 1 95 ? 35.906 -39.887 24.232 1.00 67.06 95 HIS A N 1
ATOM 708 C CA . HIS A 1 95 ? 35.141 -38.986 23.356 1.00 67.06 95 HIS A CA 1
ATOM 709 C C . HIS A 1 95 ? 33.644 -39.341 23.284 1.00 67.06 95 HIS A C 1
ATOM 711 O O . HIS A 1 95 ? 33.079 -39.563 22.216 1.00 67.06 95 HIS A O 1
ATOM 717 N N . GLY A 1 96 ? 32.970 -39.378 24.437 1.00 60.94 96 GLY A N 1
ATOM 718 C CA . GLY A 1 96 ? 31.571 -39.831 24.551 1.00 60.94 96 GLY A CA 1
ATOM 719 C C . GLY A 1 96 ? 30.492 -38.979 23.851 1.00 60.94 96 GLY A C 1
ATOM 720 O O . GLY A 1 96 ? 29.323 -39.360 23.890 1.00 60.94 96 GLY A O 1
ATOM 721 N N . GLY A 1 97 ? 30.855 -37.841 23.245 1.00 69.94 97 GLY A N 1
ATOM 722 C CA . GLY A 1 97 ? 29.936 -36.902 22.578 1.00 69.94 97 GLY A CA 1
ATOM 723 C C . GLY A 1 97 ? 29.980 -36.890 21.043 1.00 69.94 97 GLY A C 1
ATOM 724 O O . GLY A 1 97 ? 29.169 -36.194 20.436 1.00 69.94 97 GLY A O 1
ATOM 725 N N . VAL A 1 98 ? 30.895 -37.637 20.414 1.00 81.44 98 VAL A N 1
ATOM 726 C CA . VAL A 1 98 ? 31.071 -37.636 18.950 1.00 81.44 98 VAL A CA 1
ATOM 727 C C . VAL A 1 98 ? 29.888 -38.327 18.258 1.00 81.44 98 VAL A C 1
ATOM 729 O O . VAL A 1 98 ? 29.523 -39.454 18.601 1.00 81.44 98 VAL A O 1
ATOM 732 N N . THR A 1 99 ? 29.310 -37.645 17.266 1.00 86.56 99 THR A N 1
ATOM 733 C CA . THR A 1 99 ? 28.156 -38.084 16.463 1.00 86.56 99 THR A CA 1
ATOM 734 C C . THR A 1 99 ? 28.517 -38.349 14.999 1.00 86.56 99 THR A C 1
ATOM 736 O O . THR A 1 99 ? 27.900 -39.214 14.380 1.00 86.56 99 THR A O 1
ATOM 739 N N . GLU A 1 100 ? 29.528 -37.672 14.446 1.00 89.62 100 GLU A N 1
ATOM 740 C CA . GLU A 1 100 ? 30.098 -37.973 13.125 1.00 89.62 100 GLU A CA 1
ATOM 741 C C . GLU A 1 100 ? 31.554 -38.438 13.279 1.00 89.62 100 GLU A C 1
ATOM 743 O O . GLU A 1 100 ? 32.386 -37.716 13.830 1.00 89.62 100 GLU A O 1
ATOM 748 N N . LEU A 1 101 ? 31.879 -39.637 12.790 1.00 86.81 101 LEU A N 1
ATOM 749 C CA . LEU A 1 101 ? 33.235 -40.192 12.839 1.00 86.81 101 LEU A CA 1
ATOM 750 C C . LEU A 1 101 ? 33.707 -40.585 11.438 1.00 86.81 101 LEU A C 1
ATOM 752 O O . LEU A 1 101 ? 33.019 -41.308 10.719 1.00 86.81 101 LEU A O 1
ATOM 756 N N . GLU A 1 102 ? 34.904 -40.145 11.066 1.00 86.56 102 GLU A N 1
ATOM 757 C CA . GLU A 1 102 ? 35.535 -40.503 9.797 1.00 86.56 102 GLU A CA 1
ATOM 758 C C . GLU A 1 102 ? 36.921 -41.103 10.055 1.00 86.56 102 GLU A C 1
ATOM 760 O O . GLU A 1 102 ? 37.733 -40.526 10.779 1.00 86.56 102 GLU A O 1
ATOM 765 N N . LEU A 1 103 ? 37.187 -42.276 9.480 1.00 82.88 103 LEU A N 1
ATOM 766 C CA . LEU A 1 103 ? 38.404 -43.058 9.696 1.00 82.88 103 LEU A CA 1
ATOM 767 C C . LEU A 1 103 ? 39.044 -43.402 8.349 1.00 82.88 103 LEU A C 1
ATOM 769 O O . LEU A 1 103 ? 38.567 -44.283 7.637 1.00 82.88 103 LEU A O 1
ATOM 773 N N . PHE A 1 104 ? 40.148 -42.744 8.006 1.00 82.56 104 PHE A N 1
ATOM 774 C CA . PHE A 1 104 ? 40.901 -43.006 6.780 1.00 82.56 104 PHE A CA 1
ATOM 775 C C . PHE A 1 104 ? 42.248 -43.634 7.149 1.00 82.56 104 PHE A C 1
ATOM 777 O O . PHE A 1 104 ? 43.050 -43.009 7.835 1.00 82.56 104 PHE A O 1
ATOM 784 N N . TRP A 1 105 ? 42.524 -44.854 6.688 1.00 75.19 105 TRP A N 1
ATOM 785 C CA . TRP A 1 105 ? 43.789 -45.576 6.908 1.00 75.19 105 TRP A CA 1
ATOM 786 C C . TRP A 1 105 ? 44.190 -45.806 8.382 1.00 75.19 105 TRP A C 1
ATOM 788 O O . TRP A 1 105 ? 45.359 -46.037 8.681 1.00 75.19 105 TRP A O 1
ATOM 798 N N . CYS A 1 106 ? 43.243 -45.793 9.325 1.00 70.25 106 CYS A N 1
ATOM 799 C CA . CYS A 1 106 ? 43.528 -46.074 10.737 1.00 70.25 106 CYS A CA 1
ATOM 800 C C . CYS A 1 106 ? 43.718 -47.583 10.989 1.00 70.25 106 CYS A C 1
ATOM 802 O O . CYS A 1 106 ? 42.850 -48.406 10.685 1.00 70.25 106 CYS A O 1
ATOM 804 N N . HIS A 1 107 ? 44.855 -47.967 11.577 1.00 63.66 107 HIS A N 1
ATOM 805 C CA . HIS A 1 107 ? 45.272 -49.373 11.672 1.00 63.66 107 HIS A CA 1
ATOM 806 C C . HIS A 1 107 ? 45.076 -50.048 13.047 1.00 63.66 107 HIS A C 1
ATOM 808 O O . HIS A 1 107 ? 45.381 -51.235 13.152 1.00 63.66 107 HIS A O 1
ATOM 814 N N . GLN A 1 108 ? 44.581 -49.348 14.082 1.00 61.16 108 GLN A N 1
ATOM 815 C CA . GLN A 1 108 ? 44.541 -49.859 15.474 1.00 61.16 108 GLN A CA 1
ATOM 816 C C . GLN A 1 108 ? 43.187 -49.728 16.214 1.00 61.16 108 GLN A C 1
ATOM 818 O O . GLN A 1 108 ? 43.105 -50.077 17.389 1.00 61.16 108 GLN A O 1
ATOM 823 N N . LEU A 1 109 ? 42.120 -49.274 15.547 1.00 63.12 109 LEU A N 1
ATOM 824 C CA . LEU A 1 109 ? 40.783 -49.104 16.142 1.00 63.12 109 LEU A CA 1
ATOM 825 C C . LEU A 1 109 ? 39.894 -50.345 15.931 1.00 63.12 109 LEU A C 1
ATOM 827 O O . LEU A 1 109 ? 39.752 -50.814 14.801 1.00 63.12 109 LEU A O 1
ATOM 831 N N . THR A 1 110 ? 39.274 -50.847 17.003 1.00 58.56 110 THR A N 1
ATOM 832 C CA . THR A 1 110 ? 38.403 -52.043 17.015 1.00 58.56 110 THR A CA 1
ATOM 833 C C . THR A 1 110 ? 36.974 -51.773 17.522 1.00 58.56 110 THR A C 1
ATOM 835 O O . THR A 1 110 ? 36.081 -52.582 17.273 1.00 58.56 110 THR A O 1
ATOM 838 N N . PHE A 1 111 ? 36.740 -50.638 18.194 1.00 65.06 111 PHE A N 1
ATOM 839 C CA . PHE A 1 111 ? 35.478 -50.244 18.833 1.00 65.06 111 PHE A CA 1
ATOM 840 C C . PHE A 1 111 ? 34.836 -49.001 18.185 1.00 65.06 111 PHE A C 1
ATOM 842 O O . PHE A 1 111 ? 35.531 -48.067 17.788 1.00 65.06 111 PHE A O 1
ATOM 849 N N . LEU A 1 112 ? 33.497 -48.951 18.151 1.00 70.25 112 LEU A N 1
ATOM 850 C CA . LEU A 1 112 ? 32.704 -47.819 17.646 1.00 70.25 112 LEU A CA 1
ATOM 851 C C . LEU A 1 112 ? 31.785 -47.248 18.750 1.00 70.25 112 LEU A C 1
ATOM 853 O O . LEU A 1 112 ? 31.117 -48.027 19.434 1.00 70.25 112 LEU A O 1
ATOM 857 N N . PRO A 1 113 ? 31.696 -45.913 18.933 1.00 69.81 113 PRO A N 1
ATOM 858 C CA . PRO A 1 113 ? 30.751 -45.304 19.872 1.00 69.81 113 PRO A CA 1
ATOM 859 C C . PRO A 1 113 ? 29.277 -45.558 19.507 1.00 69.81 113 PRO A C 1
ATOM 861 O O . PRO A 1 113 ? 28.869 -45.388 18.362 1.00 69.81 113 PRO A O 1
ATOM 864 N N . ALA A 1 114 ? 28.441 -45.862 20.505 1.00 68.31 114 ALA A N 1
ATOM 865 C CA . ALA A 1 114 ? 26.997 -46.084 20.320 1.00 68.31 114 ALA A CA 1
ATOM 866 C C . ALA A 1 114 ? 26.190 -44.803 19.993 1.00 68.31 114 ALA A C 1
ATOM 868 O O . ALA A 1 114 ? 25.018 -44.878 19.631 1.00 68.31 114 ALA A O 1
ATOM 869 N N . CYS A 1 115 ? 26.802 -43.622 20.125 1.00 73.75 115 CYS A N 1
ATOM 870 C CA . CYS A 1 115 ? 26.170 -42.324 19.861 1.00 73.75 115 CYS A CA 1
ATOM 871 C C . CYS A 1 115 ? 26.244 -41.877 18.388 1.00 73.75 115 CYS A C 1
ATOM 873 O O . CYS A 1 115 ? 25.741 -40.800 18.075 1.00 73.75 115 CYS A O 1
ATOM 875 N N . LEU A 1 116 ? 26.878 -42.655 17.500 1.00 80.69 116 LEU A N 1
ATOM 876 C CA . LEU A 1 116 ? 27.125 -42.242 16.117 1.00 80.69 116 LEU A CA 1
ATOM 877 C C . LEU A 1 116 ? 25.839 -42.108 15.289 1.00 80.69 116 LEU A C 1
ATOM 879 O O . LEU A 1 116 ? 25.025 -43.025 15.203 1.00 80.69 116 LEU A O 1
ATOM 883 N N . GLU A 1 117 ? 25.733 -40.974 14.606 1.00 89.25 117 GLU A N 1
ATOM 884 C CA . GLU A 1 117 ? 24.720 -40.652 13.599 1.00 89.25 117 GLU A CA 1
ATOM 885 C C . GLU A 1 117 ? 25.305 -40.770 12.178 1.00 89.25 117 GLU A C 1
ATOM 887 O O . GLU A 1 117 ? 24.567 -41.077 11.236 1.00 89.25 117 GLU A O 1
ATOM 892 N N . ARG A 1 118 ? 26.634 -40.626 12.027 1.00 90.06 118 ARG A N 1
ATOM 893 C CA . ARG A 1 118 ? 27.378 -40.785 10.767 1.00 90.06 118 ARG A CA 1
ATOM 894 C C . ARG A 1 118 ? 28.716 -41.505 10.951 1.00 90.06 118 ARG A C 1
ATOM 896 O O . ARG A 1 118 ? 29.464 -41.194 11.876 1.00 90.06 118 ARG A O 1
ATOM 903 N N . LEU A 1 119 ? 29.043 -42.395 10.013 1.00 86.50 119 LEU A N 1
ATOM 904 C CA . LEU A 1 119 ? 30.322 -43.106 9.948 1.00 86.50 119 LEU A CA 1
ATOM 905 C C . LEU A 1 119 ? 30.844 -43.198 8.500 1.00 86.50 119 LEU A C 1
ATOM 907 O O . LEU A 1 119 ? 30.118 -43.651 7.614 1.00 86.50 119 LEU A O 1
ATOM 911 N N . ASP A 1 120 ? 32.095 -42.802 8.255 1.00 85.56 120 ASP A N 1
ATOM 912 C CA . ASP A 1 120 ? 32.825 -43.062 6.999 1.00 85.56 120 ASP A CA 1
ATOM 913 C C . ASP A 1 120 ? 34.150 -43.778 7.300 1.00 85.56 120 ASP A C 1
ATOM 915 O O . ASP A 1 120 ? 34.918 -43.343 8.156 1.00 85.56 120 ASP A O 1
ATOM 919 N N . ILE A 1 121 ? 34.415 -44.897 6.627 1.00 80.25 121 ILE A N 1
ATOM 920 C CA . ILE A 1 121 ? 35.596 -45.744 6.831 1.00 80.25 121 ILE A CA 1
ATOM 921 C C . ILE A 1 121 ? 36.281 -45.953 5.482 1.00 80.25 121 ILE A C 1
ATOM 923 O O . ILE A 1 121 ? 35.687 -46.527 4.571 1.00 80.25 121 ILE A O 1
ATOM 927 N N . ARG A 1 122 ? 37.544 -45.537 5.343 1.00 78.75 122 ARG A N 1
ATOM 928 C CA . ARG A 1 122 ? 38.314 -45.650 4.093 1.00 78.75 122 ARG A CA 1
ATOM 929 C C . ARG A 1 122 ? 39.685 -46.282 4.334 1.00 78.75 122 ARG A C 1
ATOM 931 O O . ARG A 1 122 ? 40.668 -45.584 4.571 1.00 78.75 122 ARG A O 1
ATOM 938 N N . GLY A 1 123 ? 39.732 -47.613 4.260 1.00 66.69 123 GLY A N 1
ATOM 939 C CA . GLY A 1 123 ? 40.904 -48.436 4.584 1.00 66.69 123 GLY A CA 1
ATOM 940 C C . GLY A 1 123 ? 41.184 -48.531 6.092 1.00 66.69 123 GLY A C 1
ATOM 941 O O . GLY A 1 123 ? 41.168 -47.530 6.805 1.00 66.69 123 GLY A O 1
ATOM 942 N N . GLY A 1 124 ? 41.459 -49.736 6.597 1.00 59.16 124 GLY A N 1
ATOM 943 C CA . GLY A 1 124 ? 41.725 -49.957 8.022 1.00 59.16 124 GLY A CA 1
ATOM 944 C C . GLY A 1 124 ? 41.714 -51.437 8.406 1.00 59.16 124 GLY A C 1
ATOM 945 O O . GLY A 1 124 ? 40.821 -52.184 8.015 1.00 59.16 124 GLY A O 1
ATOM 946 N N . ARG A 1 125 ? 42.702 -51.865 9.203 1.00 55.72 125 ARG A N 1
ATOM 947 C CA . ARG A 1 125 ? 42.995 -53.293 9.458 1.00 55.72 125 ARG A CA 1
ATOM 948 C C . ARG A 1 125 ? 42.305 -53.907 10.683 1.00 55.72 125 ARG A C 1
ATOM 950 O O . ARG A 1 125 ? 42.396 -55.117 10.883 1.00 55.72 125 ARG A O 1
ATOM 957 N N . ALA A 1 126 ? 41.672 -53.094 11.531 1.00 52.81 126 ALA A N 1
ATOM 958 C CA . ALA A 1 126 ? 41.438 -53.449 12.937 1.00 52.81 126 ALA A CA 1
ATOM 959 C C . ALA A 1 126 ? 39.967 -53.635 13.374 1.00 52.81 126 ALA A C 1
ATOM 961 O O . ALA A 1 126 ? 39.735 -54.227 14.425 1.00 52.81 126 ALA A O 1
ATOM 962 N N . LEU A 1 127 ? 38.966 -53.283 12.555 1.00 54.94 127 LEU A N 1
ATOM 963 C CA . LEU A 1 127 ? 37.528 -53.476 12.861 1.00 54.94 127 LEU A CA 1
ATOM 964 C C . LEU A 1 127 ? 37.062 -54.956 12.840 1.00 54.94 127 LEU A C 1
ATOM 966 O O . LEU A 1 127 ? 35.887 -55.261 12.665 1.00 54.94 127 LEU A O 1
ATOM 970 N N . SER A 1 128 ? 37.974 -55.916 12.985 1.00 48.66 128 SER A N 1
ATOM 971 C CA . SER A 1 128 ? 37.735 -57.328 12.671 1.00 48.66 128 SER A CA 1
ATOM 972 C C . SER A 1 128 ? 37.197 -58.182 13.829 1.00 48.66 128 SER A C 1
ATOM 974 O O . SER A 1 128 ? 36.970 -59.377 13.607 1.00 48.66 128 SER A O 1
ATOM 976 N N . GLN A 1 129 ? 36.974 -57.640 15.039 1.00 49.31 129 GLN A N 1
ATOM 977 C CA . GLN A 1 129 ? 36.673 -58.474 16.224 1.00 49.31 129 GLN A CA 1
ATOM 978 C C . GLN A 1 129 ? 35.410 -58.138 17.047 1.00 49.31 129 GLN A C 1
ATOM 980 O O . GLN A 1 129 ? 34.758 -59.097 17.453 1.00 49.31 129 GLN A O 1
ATOM 985 N N . THR A 1 130 ? 35.001 -56.877 17.258 1.00 47.44 130 THR A N 1
ATOM 986 C CA . THR A 1 130 ? 33.873 -56.557 18.175 1.00 47.44 130 THR A CA 1
ATOM 987 C C . THR A 1 130 ? 32.900 -55.496 17.648 1.00 47.44 130 THR A C 1
ATOM 989 O O . THR A 1 130 ? 33.210 -54.308 17.648 1.00 47.44 130 THR A O 1
ATOM 992 N N . LEU A 1 131 ? 31.677 -55.916 17.298 1.00 53.53 131 LEU A N 1
ATOM 993 C CA . LEU A 1 131 ? 30.506 -55.048 17.062 1.00 53.53 131 LEU A CA 1
ATOM 994 C C . LEU A 1 131 ? 29.525 -55.127 18.257 1.00 53.53 131 LEU A C 1
ATOM 996 O O . LEU A 1 131 ? 28.310 -55.217 18.100 1.00 53.53 131 LEU A O 1
ATOM 1000 N N . ASP A 1 132 ? 30.066 -55.132 19.477 1.00 48.88 132 ASP A N 1
ATOM 1001 C CA . ASP A 1 132 ? 29.307 -55.326 20.720 1.00 48.88 132 ASP A CA 1
ATOM 1002 C C . ASP A 1 132 ? 28.669 -54.013 21.221 1.00 48.88 132 ASP A C 1
ATOM 1004 O O . ASP A 1 132 ? 29.017 -53.485 22.280 1.00 48.88 132 ASP A O 1
ATOM 1008 N N . GLY A 1 133 ? 27.725 -53.468 20.449 1.00 58.09 133 GLY A N 1
ATOM 1009 C CA . GLY A 1 133 ? 26.932 -52.300 20.842 1.00 58.09 133 GLY A CA 1
ATOM 1010 C C . GLY A 1 133 ? 25.815 -51.947 19.846 1.00 58.09 133 GLY A C 1
ATOM 1011 O O . GLY A 1 133 ? 26.006 -52.108 18.641 1.00 58.09 133 GLY A O 1
ATOM 1012 N N . PRO A 1 134 ? 24.647 -51.461 20.312 1.00 60.16 134 PRO A N 1
ATOM 1013 C CA . PRO A 1 134 ? 23.561 -51.033 19.433 1.00 60.16 134 PRO A CA 1
ATOM 1014 C C . PRO A 1 134 ? 23.890 -49.690 18.762 1.00 60.16 134 PRO A C 1
ATOM 1016 O O . PRO A 1 134 ? 24.009 -48.661 19.426 1.00 60.16 134 PRO A O 1
ATOM 1019 N N . LEU A 1 135 ? 24.011 -49.691 17.432 1.00 71.12 135 LEU A N 1
ATOM 1020 C CA . LEU A 1 135 ? 24.229 -48.497 16.601 1.00 71.12 135 LEU A CA 1
ATOM 1021 C C . LEU A 1 135 ? 22.892 -47.877 16.142 1.00 71.12 135 LEU A C 1
ATOM 1023 O O . LEU A 1 135 ? 22.728 -47.487 14.987 1.00 71.12 135 LEU A O 1
ATOM 1027 N N . ASP A 1 136 ? 21.916 -47.793 17.052 1.00 75.12 136 ASP A N 1
ATOM 1028 C CA . ASP A 1 136 ? 20.510 -47.475 16.743 1.00 75.12 136 ASP A CA 1
ATOM 1029 C C . ASP A 1 136 ? 20.301 -46.092 16.101 1.00 75.12 136 ASP A C 1
ATOM 1031 O O . ASP A 1 136 ? 19.278 -45.855 15.456 1.00 75.12 136 ASP A O 1
ATOM 1035 N N . ARG A 1 137 ? 21.261 -45.175 16.272 1.00 82.38 137 ARG A N 1
ATOM 1036 C CA . ARG A 1 137 ? 21.236 -43.803 15.739 1.00 82.38 137 ARG A CA 1
ATOM 1037 C C . ARG A 1 137 ? 21.870 -43.645 14.357 1.00 82.38 137 ARG A C 1
ATOM 1039 O O . ARG A 1 137 ? 21.715 -42.583 13.762 1.00 82.38 137 ARG A O 1
ATOM 1046 N N . LEU A 1 138 ? 22.570 -44.655 13.837 1.00 85.56 138 LEU A N 1
ATOM 1047 C CA . LEU A 1 138 ? 23.384 -44.496 12.633 1.00 85.56 138 LEU A CA 1
ATOM 1048 C C . LEU A 1 138 ? 22.497 -44.264 11.398 1.00 85.56 138 LEU A C 1
ATOM 1050 O O . LEU A 1 138 ? 21.752 -45.153 10.987 1.00 85.56 138 LEU A O 1
ATOM 1054 N N . THR A 1 139 ? 22.583 -43.069 10.807 1.00 90.69 139 THR A N 1
ATOM 1055 C CA . THR A 1 139 ? 21.792 -42.658 9.630 1.00 90.69 139 THR A CA 1
ATOM 1056 C C . THR A 1 139 ? 22.571 -42.795 8.325 1.00 90.69 139 THR A C 1
ATOM 1058 O O . THR A 1 139 ? 22.005 -43.181 7.302 1.00 90.69 139 THR A O 1
ATOM 1061 N N . TYR A 1 140 ? 23.880 -42.538 8.364 1.00 91.38 140 TYR A N 1
ATOM 1062 C CA . TYR A 1 140 ? 24.778 -42.603 7.215 1.00 91.38 140 TYR A CA 1
ATOM 1063 C C . TYR A 1 140 ? 25.966 -43.514 7.524 1.00 91.38 140 TYR A C 1
ATOM 1065 O O . TYR A 1 140 ? 26.678 -43.303 8.509 1.00 91.38 140 TYR A O 1
ATOM 1073 N N . LEU A 1 141 ? 26.209 -44.482 6.642 1.00 87.81 141 LEU A N 1
ATOM 1074 C CA . LEU A 1 141 ? 27.352 -45.386 6.692 1.00 87.81 141 LEU A CA 1
ATOM 1075 C C . LEU A 1 141 ? 28.035 -45.455 5.322 1.00 87.81 141 LEU A C 1
ATOM 1077 O O . LEU A 1 141 ? 27.407 -45.810 4.325 1.00 87.81 141 LEU A O 1
ATOM 1081 N N . SER A 1 142 ? 29.330 -45.147 5.295 1.00 87.31 142 SER A N 1
ATOM 1082 C CA . SER A 1 142 ? 30.208 -45.245 4.128 1.00 87.31 142 SER A CA 1
ATOM 1083 C C . SER A 1 142 ? 31.401 -46.153 4.433 1.00 87.31 142 SER A C 1
ATOM 1085 O O . SER A 1 142 ? 32.040 -46.011 5.474 1.00 87.31 142 SER A O 1
ATOM 1087 N N . ILE A 1 143 ? 31.688 -47.105 3.542 1.00 81.81 143 ILE A N 1
ATOM 1088 C CA . ILE A 1 143 ? 32.799 -48.055 3.658 1.00 81.81 143 ILE A CA 1
ATOM 1089 C C . ILE A 1 143 ? 33.500 -48.189 2.300 1.00 81.81 143 ILE A C 1
ATOM 1091 O O . ILE A 1 143 ? 32.999 -48.840 1.382 1.00 81.81 143 ILE A O 1
ATOM 1095 N N . CYS A 1 144 ? 34.702 -47.631 2.193 1.00 77.06 144 CYS A N 1
ATOM 1096 C CA . CYS A 1 144 ? 35.602 -47.810 1.057 1.00 77.06 144 CYS A CA 1
ATOM 1097 C C . CYS A 1 144 ? 36.770 -48.726 1.455 1.00 77.06 144 CYS A C 1
ATOM 1099 O O . CYS A 1 144 ? 37.584 -48.374 2.309 1.00 77.06 144 CYS A O 1
ATOM 1101 N N . SER A 1 145 ? 36.882 -49.890 0.814 1.00 68.44 145 SER A N 1
ATOM 1102 C CA . SER A 1 145 ? 38.002 -50.822 0.996 1.00 68.44 145 SER A CA 1
ATOM 1103 C C . SER A 1 145 ? 38.901 -50.857 -0.240 1.00 68.44 145 SER A C 1
ATOM 1105 O O . SER A 1 145 ? 38.416 -50.735 -1.367 1.00 68.44 145 SER A O 1
ATOM 1107 N N . VAL A 1 146 ? 40.206 -51.037 -0.020 1.00 59.41 146 VAL A N 1
ATOM 1108 C CA . VAL A 1 146 ? 41.233 -51.195 -1.059 1.00 59.41 146 VAL A CA 1
ATOM 1109 C C . VAL A 1 146 ? 42.207 -52.286 -0.608 1.00 59.41 146 VAL A C 1
ATOM 1111 O O . VAL A 1 146 ? 42.929 -52.088 0.364 1.00 59.41 146 VAL A O 1
ATOM 1114 N N . ASP A 1 147 ? 42.210 -53.429 -1.299 1.00 54.06 147 ASP A N 1
ATOM 1115 C CA . ASP A 1 147 ? 43.152 -54.554 -1.118 1.00 54.06 147 ASP A CA 1
ATOM 1116 C C . ASP A 1 147 ? 43.281 -55.130 0.322 1.00 54.06 147 ASP A C 1
ATOM 1118 O O . ASP A 1 147 ? 44.283 -55.770 0.645 1.00 54.06 147 ASP A O 1
ATOM 1122 N N . ASP A 1 148 ? 42.275 -54.951 1.193 1.00 57.88 148 ASP A N 1
ATOM 1123 C CA . ASP A 1 148 ? 42.329 -55.375 2.606 1.00 57.88 148 ASP A CA 1
ATOM 1124 C C . ASP A 1 148 ? 41.290 -56.472 2.937 1.00 57.88 148 ASP A C 1
ATOM 1126 O O . ASP A 1 148 ? 40.132 -56.197 3.269 1.00 57.88 148 ASP A O 1
ATOM 1130 N N . ASP A 1 149 ? 41.701 -57.745 2.847 1.00 56.72 149 ASP A N 1
ATOM 1131 C CA . ASP A 1 149 ? 40.844 -58.914 3.127 1.00 56.72 149 ASP A CA 1
ATOM 1132 C C . ASP A 1 149 ? 40.395 -58.988 4.612 1.00 56.72 149 ASP A C 1
ATOM 1134 O O . ASP A 1 149 ? 39.431 -59.676 4.942 1.00 56.72 149 ASP A O 1
ATOM 1138 N N . ALA A 1 150 ? 41.010 -58.228 5.531 1.00 55.94 150 ALA A N 1
ATOM 1139 C CA . ALA A 1 150 ? 40.526 -58.116 6.913 1.00 55.94 150 ALA A CA 1
ATOM 1140 C C . ALA A 1 150 ? 39.154 -57.414 6.996 1.00 55.94 150 ALA A C 1
ATOM 1142 O O . ALA A 1 150 ? 38.280 -57.830 7.766 1.00 55.94 150 ALA A O 1
ATOM 1143 N N . LEU A 1 151 ? 38.954 -56.378 6.172 1.00 60.47 151 LEU A N 1
ATOM 1144 C CA . LEU A 1 151 ? 37.742 -55.553 6.127 1.00 60.47 151 LEU A CA 1
ATOM 1145 C C . LEU A 1 151 ? 36.571 -56.320 5.479 1.00 60.47 151 LEU A C 1
ATOM 1147 O O . LEU A 1 151 ? 35.417 -56.132 5.861 1.00 60.47 151 LEU A O 1
ATOM 1151 N N . ALA A 1 152 ? 36.869 -57.283 4.597 1.00 60.25 152 ALA A N 1
ATOM 1152 C CA . ALA A 1 152 ? 35.894 -58.236 4.059 1.00 60.25 152 ALA A CA 1
ATOM 1153 C C . ALA A 1 152 ? 35.077 -58.915 5.172 1.00 60.25 152 ALA A C 1
ATOM 1155 O O . ALA A 1 152 ? 33.847 -58.871 5.186 1.00 60.25 152 ALA A O 1
ATOM 1156 N N . SER A 1 153 ? 35.781 -59.449 6.176 1.00 61.47 153 SER A N 1
ATOM 1157 C CA . SER A 1 153 ? 35.171 -60.147 7.311 1.00 61.47 153 SER A CA 1
ATOM 1158 C C . SER A 1 153 ? 34.311 -59.248 8.210 1.00 61.47 153 SER A C 1
ATOM 1160 O O . SER A 1 153 ? 33.515 -59.763 8.995 1.00 61.47 153 SER A O 1
ATOM 1162 N N . PHE A 1 154 ? 34.497 -57.925 8.161 1.00 66.75 154 PHE A N 1
ATOM 1163 C CA . PHE A 1 154 ? 33.678 -56.955 8.890 1.00 66.75 154 PHE A CA 1
ATOM 1164 C C . PHE A 1 154 ? 32.369 -56.688 8.139 1.00 66.75 154 PHE A C 1
ATOM 1166 O O . PHE A 1 154 ? 31.306 -56.739 8.752 1.00 66.75 154 PHE A O 1
ATOM 1173 N N . ILE A 1 155 ? 32.430 -56.511 6.814 1.00 69.69 155 ILE A N 1
ATOM 1174 C CA . ILE A 1 155 ? 31.254 -56.314 5.951 1.00 69.69 155 ILE A CA 1
ATOM 1175 C C . ILE A 1 155 ? 30.286 -57.502 6.064 1.00 69.69 155 ILE A C 1
ATOM 1177 O O . ILE A 1 155 ? 29.108 -57.298 6.351 1.00 69.69 155 ILE A O 1
ATOM 1181 N N . ASP A 1 156 ? 30.783 -58.739 5.958 1.00 68.06 156 ASP A N 1
ATOM 1182 C CA . ASP A 1 156 ? 29.953 -59.953 6.064 1.00 68.06 156 ASP A CA 1
ATOM 1183 C C . ASP A 1 156 ? 29.244 -60.101 7.425 1.00 68.06 156 ASP A C 1
ATOM 1185 O O . ASP A 1 156 ? 28.207 -60.757 7.518 1.00 68.06 156 ASP A O 1
ATOM 1189 N N . ARG A 1 157 ? 29.778 -59.485 8.491 1.00 68.31 157 ARG A N 1
ATOM 1190 C CA . ARG A 1 157 ? 29.132 -59.429 9.814 1.00 68.31 157 ARG A CA 1
ATOM 1191 C C . ARG A 1 157 ? 28.202 -58.230 9.961 1.00 68.31 157 ARG A C 1
ATOM 1193 O O . ARG A 1 157 ? 27.141 -58.377 10.555 1.00 68.31 157 ARG A O 1
ATOM 1200 N N . LEU A 1 158 ? 28.551 -57.075 9.399 1.00 72.44 158 LEU A N 1
ATOM 1201 C CA . LEU A 1 158 ? 27.710 -55.878 9.414 1.00 72.44 158 LEU A CA 1
ATOM 1202 C C . LEU A 1 158 ? 26.393 -56.098 8.652 1.00 72.44 158 LEU A C 1
ATOM 1204 O O . LEU A 1 158 ? 25.349 -55.639 9.104 1.00 72.44 158 LEU A O 1
ATOM 1208 N N . LEU A 1 159 ? 26.410 -56.886 7.572 1.00 71.69 159 LEU A N 1
ATOM 1209 C CA . LEU A 1 159 ? 25.206 -57.292 6.832 1.00 71.69 159 LEU A CA 1
ATOM 1210 C C . LEU A 1 159 ? 24.254 -58.214 7.630 1.00 71.69 159 LEU A C 1
ATOM 1212 O O . LEU A 1 159 ? 23.137 -58.465 7.180 1.00 71.69 159 LEU A O 1
ATOM 1216 N N . LEU A 1 160 ? 24.668 -58.706 8.806 1.00 69.62 160 LEU A N 1
ATOM 1217 C CA . LEU A 1 160 ? 23.829 -59.469 9.744 1.00 69.62 160 LEU A CA 1
ATOM 1218 C C . LEU A 1 160 ? 23.245 -58.604 10.880 1.00 69.62 160 LEU A C 1
ATOM 1220 O O . LEU A 1 160 ? 22.428 -59.104 11.652 1.00 69.62 160 LEU A O 1
ATOM 1224 N N . PHE A 1 161 ? 23.649 -57.334 10.999 1.00 71.94 161 PHE A N 1
ATOM 1225 C CA . PHE A 1 161 ? 23.101 -56.388 11.975 1.00 71.94 161 PHE A CA 1
ATOM 1226 C C . PHE A 1 161 ? 21.940 -55.573 11.387 1.00 71.94 161 PHE A C 1
ATOM 1228 O O . PHE A 1 161 ? 21.898 -55.271 10.196 1.00 71.94 161 PHE A O 1
ATOM 1235 N N . THR A 1 162 ? 21.008 -55.176 12.253 1.00 75.06 162 THR A N 1
ATOM 1236 C CA . THR A 1 162 ? 19.893 -54.275 11.925 1.00 75.06 162 THR A CA 1
ATOM 1237 C C . THR A 1 162 ? 20.190 -52.862 12.426 1.00 75.06 162 THR A C 1
ATOM 1239 O O . THR A 1 162 ? 20.354 -52.667 13.629 1.00 75.06 162 THR A O 1
ATOM 1242 N N . LEU A 1 163 ? 20.219 -51.881 11.525 1.00 81.75 163 LEU A N 1
ATOM 1243 C CA . LEU A 1 163 ? 20.505 -50.467 11.786 1.00 81.75 163 LEU A CA 1
ATOM 1244 C C . LEU A 1 163 ? 19.219 -49.639 11.550 1.00 81.75 163 LEU A C 1
ATOM 1246 O O . LEU A 1 163 ? 18.987 -49.151 10.442 1.00 81.75 163 LEU A O 1
ATOM 1250 N N . PRO A 1 164 ? 18.334 -49.486 12.557 1.00 79.19 164 PRO A N 1
ATOM 1251 C CA . PRO A 1 164 ? 16.940 -49.048 12.363 1.00 79.19 164 PRO A CA 1
ATOM 1252 C C . PRO A 1 164 ? 16.757 -47.596 11.876 1.00 79.19 164 PRO A C 1
ATOM 1254 O O . PRO A 1 164 ? 15.654 -47.218 11.457 1.00 79.19 164 PRO A O 1
ATOM 1257 N N . SER A 1 165 ? 17.815 -46.785 11.929 1.00 85.69 165 SER A N 1
ATOM 1258 C CA . SER A 1 165 ? 17.826 -45.380 11.495 1.00 85.69 165 SER A CA 1
ATOM 1259 C C . SER A 1 165 ? 18.558 -45.147 10.167 1.00 85.69 165 SER A C 1
ATOM 1261 O O . SER A 1 165 ? 18.612 -44.007 9.711 1.00 85.69 165 SER A O 1
ATOM 1263 N N . LEU A 1 166 ? 19.096 -46.195 9.531 1.00 89.00 166 LEU A N 1
ATOM 1264 C CA . LEU A 1 166 ? 19.947 -46.068 8.348 1.00 89.00 166 LEU A CA 1
ATOM 1265 C C . LEU A 1 166 ? 19.155 -45.589 7.118 1.00 89.00 166 LEU A C 1
ATOM 1267 O O . LEU A 1 166 ? 18.200 -46.237 6.683 1.00 89.00 166 LEU A O 1
ATOM 1271 N N . THR A 1 167 ? 19.577 -44.462 6.542 1.00 91.44 167 THR A N 1
ATOM 1272 C CA . THR A 1 167 ? 18.990 -43.839 5.342 1.00 91.44 167 THR A CA 1
ATOM 1273 C C . THR A 1 167 ? 19.967 -43.769 4.170 1.00 91.44 167 THR A C 1
ATOM 1275 O O . THR A 1 167 ? 19.528 -43.790 3.019 1.00 91.44 167 THR A O 1
ATOM 1278 N N . SER A 1 168 ? 21.275 -43.747 4.439 1.00 91.88 168 SER A N 1
ATOM 1279 C CA . SER A 1 168 ? 22.331 -43.707 3.424 1.00 91.88 168 SER A CA 1
ATOM 1280 C C . SER A 1 168 ? 23.359 -44.807 3.667 1.00 91.88 168 SER A C 1
ATOM 1282 O O . SER A 1 168 ? 24.025 -44.821 4.702 1.00 91.88 168 SER A O 1
ATOM 1284 N N . PHE A 1 169 ? 23.514 -45.710 2.698 1.00 89.62 169 PHE A N 1
ATOM 1285 C CA . PHE A 1 169 ? 24.463 -46.823 2.756 1.00 89.62 169 PHE A CA 1
ATOM 1286 C C . PHE A 1 169 ? 25.342 -46.842 1.506 1.00 89.62 169 PHE A C 1
ATOM 1288 O O . PHE A 1 169 ? 24.847 -46.975 0.385 1.00 89.62 169 PHE A O 1
ATOM 1295 N N . LEU A 1 170 ? 26.650 -46.689 1.699 1.00 88.44 170 LEU A N 1
ATOM 1296 C CA . LEU A 1 170 ? 27.638 -46.654 0.631 1.00 88.44 170 LEU A CA 1
ATOM 1297 C C . LEU A 1 170 ? 28.733 -47.686 0.911 1.00 88.44 170 LEU A C 1
ATOM 1299 O O . LEU A 1 170 ? 29.446 -47.584 1.904 1.00 88.44 170 LEU A O 1
ATOM 1303 N N . ILE A 1 171 ? 28.898 -48.660 0.020 1.00 83.69 171 ILE A N 1
ATOM 1304 C CA . ILE A 1 171 ? 30.010 -49.613 0.037 1.00 83.69 171 ILE A CA 1
ATOM 1305 C C . ILE A 1 171 ? 30.736 -49.565 -1.304 1.00 83.69 171 ILE A C 1
ATOM 1307 O O . ILE A 1 171 ? 30.102 -49.587 -2.357 1.00 83.69 171 ILE A O 1
ATOM 1311 N N . ASN A 1 172 ? 32.068 -49.546 -1.274 1.00 77.38 172 ASN A N 1
ATOM 1312 C CA . ASN A 1 172 ? 32.900 -49.717 -2.461 1.00 77.38 172 ASN A CA 1
ATOM 1313 C C . ASN A 1 172 ? 34.152 -50.552 -2.136 1.00 77.38 172 ASN A C 1
ATOM 1315 O O . ASN A 1 172 ? 34.948 -50.170 -1.276 1.00 77.38 172 ASN A O 1
ATOM 1319 N N . CYS A 1 173 ? 34.320 -51.710 -2.783 1.00 69.88 173 CYS A N 1
ATOM 1320 C CA . CYS A 1 173 ? 35.351 -52.696 -2.432 1.00 69.88 173 CYS A CA 1
ATOM 1321 C C . CYS A 1 173 ? 36.343 -52.956 -3.576 1.00 69.88 173 CYS A C 1
ATOM 1323 O O . CYS A 1 173 ? 36.203 -53.914 -4.338 1.00 69.88 173 CYS A O 1
ATOM 1325 N N . TYR A 1 174 ? 37.390 -52.139 -3.672 1.00 66.12 174 TYR A N 1
ATOM 1326 C CA . TYR A 1 174 ? 38.458 -52.338 -4.650 1.00 66.12 174 TYR A CA 1
ATOM 1327 C C . TYR A 1 174 ? 39.396 -53.486 -4.230 1.00 66.12 174 TYR A C 1
ATOM 1329 O O . TYR A 1 174 ? 39.910 -53.518 -3.114 1.00 66.12 174 TYR A O 1
ATOM 1337 N N . GLY A 1 175 ? 39.661 -54.422 -5.144 1.00 57.50 175 GLY A N 1
ATOM 1338 C CA . GLY A 1 175 ? 40.768 -55.390 -5.046 1.00 57.50 175 GLY A CA 1
ATOM 1339 C C . GLY A 1 175 ? 40.576 -56.619 -4.138 1.00 57.50 175 GLY A C 1
ATOM 1340 O O . GLY A 1 175 ? 41.218 -57.642 -4.387 1.00 57.50 175 GLY A O 1
ATOM 1341 N N . CYS A 1 176 ? 39.668 -56.565 -3.154 1.00 57.06 176 CYS A N 1
ATOM 1342 C CA . CYS A 1 176 ? 39.371 -57.670 -2.228 1.00 57.06 176 CYS A CA 1
ATOM 1343 C C . CYS A 1 176 ? 39.098 -59.003 -2.954 1.00 57.06 176 CYS A C 1
ATOM 1345 O O . CYS A 1 176 ? 38.412 -59.034 -3.981 1.00 57.06 176 CYS A O 1
ATOM 1347 N N . LYS A 1 177 ? 39.616 -60.115 -2.411 1.00 53.31 177 LYS A N 1
ATOM 1348 C CA . LYS A 1 177 ? 39.489 -61.449 -3.034 1.00 53.31 177 LYS A CA 1
ATOM 1349 C C . LYS A 1 177 ? 38.475 -62.346 -2.343 1.00 53.31 177 LYS A C 1
ATOM 1351 O O . LYS A 1 177 ? 37.914 -63.219 -3.006 1.00 53.31 177 LYS A O 1
ATOM 1356 N N . GLU A 1 178 ? 38.262 -62.147 -1.044 1.00 50.56 178 GLU A N 1
ATOM 1357 C CA . GLU A 1 178 ? 37.384 -63.008 -0.245 1.00 50.56 178 GLU A CA 1
ATOM 1358 C C . GLU A 1 178 ? 35.975 -62.429 -0.048 1.00 50.56 178 GLU A C 1
ATOM 1360 O O . GLU A 1 178 ? 35.016 -63.201 -0.078 1.00 50.56 178 GLU A O 1
ATOM 1365 N N . THR A 1 179 ? 35.801 -61.099 0.049 1.00 51.16 179 THR A N 1
ATOM 1366 C CA . THR A 1 179 ? 34.452 -60.507 0.094 1.00 51.16 179 THR A CA 1
ATOM 1367 C C . THR A 1 179 ? 33.712 -60.760 -1.206 1.00 51.16 179 THR A C 1
ATOM 1369 O O . THR A 1 179 ? 34.132 -60.335 -2.285 1.00 51.16 179 THR A O 1
ATOM 1372 N N . LYS A 1 180 ? 32.533 -61.358 -1.083 1.00 57.16 180 LYS A N 1
ATOM 1373 C CA . LYS A 1 180 ? 31.571 -61.448 -2.169 1.00 57.16 180 LYS A CA 1
ATOM 1374 C C . LYS A 1 180 ? 30.217 -60.933 -1.715 1.00 57.16 180 LYS A C 1
ATOM 1376 O O . LYS A 1 180 ? 29.427 -61.660 -1.119 1.00 57.16 180 LYS A O 1
ATOM 1381 N N . LEU A 1 181 ? 29.936 -59.688 -2.084 1.00 66.81 181 LEU A N 1
ATOM 1382 C CA . LEU A 1 181 ? 28.619 -59.061 -1.971 1.00 66.81 181 LEU A CA 1
ATOM 1383 C C . LEU A 1 181 ? 27.653 -59.673 -3.007 1.00 66.81 181 LEU A C 1
ATOM 1385 O O . LEU A 1 181 ? 27.268 -59.022 -3.975 1.00 66.81 181 LEU A O 1
ATOM 1389 N N . GLU A 1 182 ? 27.342 -60.959 -2.834 1.00 73.69 182 GLU A N 1
ATOM 1390 C CA . GLU A 1 182 ? 26.354 -61.735 -3.593 1.00 73.69 182 GLU A CA 1
ATOM 1391 C C . GLU A 1 182 ? 24.949 -61.583 -2.965 1.00 73.69 182 GLU A C 1
ATOM 1393 O O . GLU A 1 182 ? 24.808 -61.283 -1.773 1.00 73.69 182 GLU A O 1
ATOM 1398 N N . ASP A 1 183 ? 23.896 -61.866 -3.747 1.00 74.94 183 ASP A N 1
ATOM 1399 C CA . ASP A 1 183 ? 22.478 -61.759 -3.341 1.00 74.94 183 ASP A CA 1
ATOM 1400 C C . ASP A 1 183 ? 22.167 -62.389 -1.968 1.00 74.94 183 ASP A C 1
ATOM 1402 O O . ASP A 1 183 ? 21.318 -61.894 -1.228 1.00 74.94 183 ASP A O 1
ATOM 1406 N N . ARG A 1 184 ? 22.873 -63.465 -1.592 1.00 76.00 184 ARG A N 1
ATOM 1407 C CA . ARG A 1 184 ? 22.683 -64.181 -0.320 1.00 76.00 184 ARG A CA 1
ATOM 1408 C C . ARG A 1 184 ? 22.886 -63.302 0.923 1.00 76.00 184 ARG A C 1
ATOM 1410 O O . ARG A 1 184 ? 22.236 -63.561 1.932 1.00 76.00 184 ARG A O 1
ATOM 1417 N N . ALA A 1 185 ? 23.785 -62.320 0.864 1.00 74.81 185 ALA A N 1
ATOM 1418 C CA . ALA A 1 185 ? 24.049 -61.394 1.968 1.00 74.81 185 ALA A CA 1
ATOM 1419 C C . ALA A 1 185 ? 23.292 -60.068 1.790 1.00 74.81 185 ALA A C 1
ATOM 1421 O O . ALA A 1 185 ? 22.788 -59.502 2.757 1.00 74.81 185 ALA A O 1
ATOM 1422 N N . MET A 1 186 ? 23.150 -59.604 0.544 1.00 82.75 186 MET A N 1
ATOM 1423 C CA . MET A 1 186 ? 22.489 -58.333 0.249 1.00 82.75 186 MET A CA 1
ATOM 1424 C C . MET A 1 186 ? 20.960 -58.392 0.374 1.00 82.75 186 MET A C 1
ATOM 1426 O O . MET A 1 186 ? 20.373 -57.414 0.825 1.00 82.75 186 MET A O 1
ATOM 1430 N N . VAL A 1 187 ? 20.291 -59.502 0.024 1.00 85.19 187 VAL A N 1
ATOM 1431 C CA . VAL A 1 187 ? 18.821 -59.607 0.152 1.00 85.19 187 VAL A CA 1
ATOM 1432 C C . VAL A 1 187 ? 18.355 -59.435 1.607 1.00 85.19 187 VAL A C 1
ATOM 1434 O O . VAL A 1 187 ? 17.582 -58.508 1.832 1.00 85.19 187 VAL A O 1
ATOM 1437 N N . PRO A 1 188 ? 18.836 -60.205 2.610 1.00 83.25 188 PRO A N 1
ATOM 1438 C CA . PRO A 1 188 ? 18.397 -60.028 4.000 1.00 83.25 188 PRO A CA 1
ATOM 1439 C C . PRO A 1 188 ? 18.673 -58.623 4.545 1.00 83.25 188 PRO A C 1
ATOM 1441 O O . PRO A 1 188 ? 17.852 -58.074 5.277 1.00 83.25 188 PRO A O 1
ATOM 1444 N N . PHE A 1 189 ? 19.796 -58.015 4.147 1.00 85.50 189 PHE A N 1
ATOM 1445 C CA . PHE A 1 189 ? 20.123 -56.641 4.515 1.00 85.50 189 PHE A CA 1
ATOM 1446 C C . PHE A 1 189 ? 19.121 -55.636 3.925 1.00 85.50 189 PHE A C 1
ATOM 1448 O O . PHE A 1 189 ? 18.643 -54.763 4.643 1.00 85.50 189 PHE A O 1
ATOM 1455 N N . ILE A 1 190 ? 18.748 -55.772 2.649 1.00 87.00 190 ILE A N 1
ATOM 1456 C CA . ILE A 1 190 ? 17.752 -54.905 1.999 1.00 87.00 190 ILE A CA 1
ATOM 1457 C C . ILE A 1 190 ? 16.364 -55.071 2.642 1.00 87.00 190 ILE A C 1
ATOM 1459 O O . ILE A 1 190 ? 15.697 -54.074 2.904 1.00 87.00 190 ILE A O 1
ATOM 1463 N N . GLU A 1 191 ? 15.945 -56.304 2.956 1.00 86.94 191 GLU A N 1
ATOM 1464 C CA . GLU A 1 191 ? 14.666 -56.560 3.641 1.00 86.94 191 GLU A CA 1
ATOM 1465 C C . GLU A 1 191 ? 14.626 -55.973 5.067 1.00 86.94 191 GLU A C 1
ATOM 1467 O O . GLU A 1 191 ? 13.561 -55.584 5.544 1.00 86.94 191 GLU A O 1
ATOM 1472 N N . ALA A 1 192 ? 15.777 -55.870 5.742 1.00 83.69 192 ALA A N 1
ATOM 1473 C CA . ALA A 1 192 ? 15.896 -55.296 7.082 1.00 83.69 192 ALA A CA 1
ATOM 1474 C C . ALA A 1 192 ? 15.962 -53.753 7.119 1.00 83.69 192 ALA A C 1
ATOM 1476 O O . ALA A 1 192 ? 15.725 -53.169 8.179 1.00 83.69 192 ALA A O 1
ATOM 1477 N N . HIS A 1 193 ? 16.260 -53.082 5.997 1.00 88.62 193 HIS A N 1
ATOM 1478 C CA . HIS A 1 193 ? 16.523 -51.633 5.949 1.00 88.62 193 HIS A CA 1
ATOM 1479 C C . HIS A 1 193 ? 15.619 -50.863 4.954 1.00 88.62 193 HIS A C 1
ATOM 1481 O O . HIS A 1 193 ? 16.123 -50.145 4.087 1.00 88.62 193 HIS A O 1
ATOM 1487 N N . PRO A 1 194 ? 14.276 -50.905 5.094 1.00 86.81 194 PRO A N 1
ATOM 1488 C CA . PRO A 1 194 ? 13.329 -50.253 4.172 1.00 86.81 194 PRO A CA 1
ATOM 1489 C C . PRO A 1 194 ? 13.357 -48.708 4.182 1.00 86.81 194 PRO A C 1
ATOM 1491 O O . PRO A 1 194 ? 12.588 -48.068 3.470 1.00 86.81 194 PRO A O 1
ATOM 1494 N N . ARG A 1 195 ? 14.215 -48.087 5.004 1.00 88.75 195 ARG A N 1
ATOM 1495 C CA . ARG A 1 195 ? 14.389 -46.625 5.121 1.00 88.75 195 ARG A CA 1
ATOM 1496 C C . ARG A 1 195 ? 15.514 -46.053 4.247 1.00 88.75 195 ARG A C 1
ATOM 1498 O O . ARG A 1 195 ? 15.726 -44.841 4.265 1.00 88.75 195 ARG A O 1
ATOM 1505 N N . LEU A 1 196 ? 16.224 -46.894 3.491 1.00 89.69 196 LEU A N 1
ATOM 1506 C CA . LEU A 1 196 ? 17.313 -46.458 2.617 1.00 89.69 196 LEU A CA 1
ATOM 1507 C C . LEU A 1 196 ? 16.800 -45.560 1.477 1.00 89.69 196 LEU A C 1
ATOM 1509 O O . LEU A 1 196 ? 16.072 -46.007 0.594 1.00 89.69 196 LEU A O 1
ATOM 1513 N N . LYS A 1 197 ? 17.240 -44.298 1.501 1.00 91.31 197 LYS A N 1
ATOM 1514 C CA . LYS A 1 197 ? 17.073 -43.279 0.453 1.00 91.31 197 LYS A CA 1
ATOM 1515 C C . LYS A 1 197 ? 18.239 -43.284 -0.533 1.00 91.31 197 LYS A C 1
ATOM 1517 O O . LYS A 1 197 ? 18.030 -43.090 -1.727 1.00 91.31 197 LYS A O 1
ATOM 1522 N N . MET A 1 198 ? 19.460 -43.514 -0.049 1.00 90.44 198 MET A N 1
ATOM 1523 C CA . MET A 1 198 ? 20.669 -43.560 -0.871 1.00 90.44 198 MET A CA 1
ATOM 1524 C C . MET A 1 198 ? 21.367 -44.910 -0.714 1.00 90.44 198 MET A C 1
ATOM 1526 O O . MET A 1 198 ? 21.725 -45.305 0.397 1.00 90.44 198 MET A O 1
ATOM 1530 N N . LEU A 1 199 ? 21.596 -45.590 -1.837 1.00 88.94 199 LEU A N 1
ATOM 1531 C CA . LEU A 1 199 ? 22.291 -46.873 -1.889 1.00 88.94 199 LEU A CA 1
ATOM 1532 C C . LEU A 1 199 ? 23.416 -46.823 -2.929 1.00 88.94 199 LEU A C 1
ATOM 1534 O O . LEU A 1 199 ? 23.161 -46.625 -4.116 1.00 88.94 199 LEU A O 1
ATOM 1538 N N . SER A 1 200 ? 24.661 -47.012 -2.490 1.00 87.38 200 SER A N 1
ATOM 1539 C CA . SER A 1 200 ? 25.836 -47.114 -3.364 1.00 87.38 200 SER A CA 1
ATOM 1540 C C . SER A 1 200 ? 26.558 -48.437 -3.135 1.00 87.38 200 SER A C 1
ATOM 1542 O O . SER A 1 200 ? 26.893 -48.768 -2.000 1.00 87.38 200 SER A O 1
ATOM 1544 N N . LEU A 1 201 ? 26.759 -49.213 -4.203 1.00 84.62 201 LEU A N 1
ATOM 1545 C CA . LEU A 1 201 ? 27.291 -50.577 -4.161 1.00 84.62 201 LEU A CA 1
ATOM 1546 C C . LEU A 1 201 ? 28.325 -50.780 -5.280 1.00 84.62 201 LEU A C 1
ATOM 1548 O O . LEU A 1 201 ? 28.007 -51.220 -6.390 1.00 84.62 201 LEU A O 1
ATOM 1552 N N . GLY A 1 202 ? 29.579 -50.448 -4.975 1.00 76.75 202 GLY A N 1
ATOM 1553 C CA . GLY A 1 202 ? 30.732 -50.614 -5.854 1.00 76.75 202 GLY A CA 1
ATOM 1554 C C . GLY A 1 202 ? 31.457 -51.946 -5.676 1.00 76.75 202 GLY A C 1
ATOM 1555 O O . GLY A 1 202 ? 31.704 -52.400 -4.559 1.00 76.75 202 GLY A O 1
ATOM 1556 N N . HIS A 1 203 ? 31.801 -52.569 -6.806 1.00 71.75 203 HIS A N 1
ATOM 1557 C CA . HIS A 1 203 ? 32.449 -53.881 -6.928 1.00 71.75 203 HIS A CA 1
ATOM 1558 C C . HIS A 1 203 ? 31.652 -55.080 -6.367 1.00 71.75 203 HIS A C 1
ATOM 1560 O O . HIS A 1 203 ? 32.191 -56.182 -6.232 1.00 71.75 203 HIS A O 1
ATOM 1566 N N . ALA A 1 204 ? 30.351 -54.906 -6.120 1.00 70.38 204 ALA A N 1
ATOM 1567 C CA . ALA A 1 204 ? 29.460 -55.973 -5.674 1.00 70.38 204 ALA A CA 1
ATOM 1568 C C . ALA A 1 204 ? 29.101 -56.989 -6.787 1.00 70.38 204 ALA A C 1
ATOM 1570 O O . ALA A 1 204 ? 29.342 -56.778 -7.981 1.00 70.38 204 ALA A O 1
ATOM 1571 N N . TRP A 1 205 ? 28.553 -58.140 -6.385 1.00 70.31 205 TRP A N 1
ATOM 1572 C CA . TRP A 1 205 ? 28.068 -59.216 -7.264 1.00 70.31 205 TRP A CA 1
ATOM 1573 C C . TRP A 1 205 ? 26.536 -59.330 -7.150 1.00 70.31 205 TRP A C 1
ATOM 1575 O O . TRP A 1 205 ? 25.984 -60.412 -6.951 1.00 70.31 205 TRP A O 1
ATOM 1585 N N . ILE A 1 206 ? 25.860 -58.184 -7.278 1.00 72.38 206 ILE A N 1
ATOM 1586 C CA . ILE A 1 206 ? 24.395 -58.066 -7.286 1.00 72.38 206 ILE A CA 1
ATOM 1587 C C . ILE A 1 206 ? 23.825 -58.844 -8.475 1.00 72.38 206 ILE A C 1
ATOM 1589 O O . ILE A 1 206 ? 24.253 -58.645 -9.618 1.00 72.38 206 ILE A O 1
ATOM 1593 N N . GLY A 1 207 ? 22.844 -59.699 -8.197 1.00 72.19 207 GLY A N 1
ATOM 1594 C CA . GLY A 1 207 ? 22.049 -60.431 -9.172 1.00 72.19 207 GLY A CA 1
ATOM 1595 C C . GLY A 1 207 ? 20.559 -60.092 -9.076 1.00 72.19 207 GLY A C 1
ATOM 1596 O O . GLY A 1 207 ? 20.145 -59.061 -8.537 1.00 72.19 207 GLY A O 1
ATOM 1597 N N . GLN A 1 208 ? 19.731 -60.977 -9.634 1.00 77.25 208 GLN A N 1
ATOM 1598 C CA . GLN A 1 208 ? 18.278 -60.804 -9.689 1.00 77.25 208 GLN A CA 1
ATOM 1599 C C . GLN A 1 208 ? 17.629 -60.742 -8.295 1.00 77.25 208 GLN A C 1
ATOM 1601 O O . GLN A 1 208 ? 16.653 -60.015 -8.115 1.00 77.25 208 GLN A O 1
ATOM 1606 N N . GLY A 1 209 ? 18.160 -61.468 -7.305 1.00 79.44 209 GLY A N 1
ATOM 1607 C CA . GLY A 1 209 ? 17.582 -61.526 -5.964 1.00 79.44 209 GLY A CA 1
ATOM 1608 C C . GLY A 1 209 ? 17.622 -60.171 -5.266 1.00 79.44 209 GLY A C 1
ATOM 1609 O O . GLY A 1 209 ? 16.598 -59.707 -4.763 1.00 79.44 209 GLY A O 1
ATOM 1610 N N . SER A 1 210 ? 18.776 -59.500 -5.276 1.00 84.12 210 SER A N 1
ATOM 1611 C CA . SER A 1 210 ? 18.909 -58.181 -4.655 1.00 84.12 210 SER A CA 1
ATOM 1612 C C . SER A 1 210 ? 18.173 -57.084 -5.414 1.00 84.12 210 SER A C 1
ATOM 1614 O O . SER A 1 210 ? 17.566 -56.242 -4.761 1.00 84.12 210 SER A O 1
ATOM 1616 N N . LEU A 1 211 ? 18.139 -57.107 -6.752 1.00 84.25 211 LEU A N 1
ATOM 1617 C CA . LEU A 1 211 ? 17.334 -56.146 -7.522 1.00 84.25 211 LEU A CA 1
ATOM 1618 C C . LEU A 1 211 ? 15.834 -56.292 -7.204 1.00 84.25 211 LEU A C 1
ATOM 1620 O O . LEU A 1 211 ? 15.174 -55.307 -6.878 1.00 84.25 211 LEU A O 1
ATOM 1624 N N . ALA A 1 212 ? 15.311 -57.523 -7.177 1.00 82.44 212 ALA A N 1
ATOM 1625 C CA . ALA A 1 212 ? 13.925 -57.781 -6.785 1.00 82.44 212 ALA A CA 1
ATOM 1626 C C . ALA A 1 212 ? 13.632 -57.387 -5.321 1.00 82.44 212 ALA A C 1
ATOM 1628 O O . ALA A 1 212 ? 12.528 -56.933 -5.016 1.00 82.44 212 ALA A O 1
ATOM 1629 N N . ALA A 1 213 ? 14.608 -57.518 -4.415 1.00 85.38 213 ALA A N 1
ATOM 1630 C CA . ALA A 1 213 ? 14.483 -57.037 -3.040 1.00 85.38 213 ALA A CA 1
ATOM 1631 C C . ALA A 1 213 ? 14.430 -55.499 -2.966 1.00 85.38 213 ALA A C 1
ATOM 1633 O O . ALA A 1 213 ? 13.567 -54.972 -2.265 1.00 85.38 213 ALA A O 1
ATOM 1634 N N . MET A 1 214 ? 15.278 -54.781 -3.720 1.00 88.06 214 MET A N 1
ATOM 1635 C CA . MET A 1 214 ? 15.249 -53.310 -3.796 1.00 88.06 214 MET A CA 1
ATOM 1636 C C . MET A 1 214 ? 13.885 -52.817 -4.289 1.00 88.06 214 MET A C 1
ATOM 1638 O O . MET A 1 214 ? 13.231 -52.047 -3.591 1.00 88.06 214 MET A O 1
ATOM 1642 N N . ALA A 1 215 ? 13.418 -53.350 -5.424 1.00 85.31 215 ALA A N 1
ATOM 1643 C CA . ALA A 1 215 ? 12.133 -53.009 -6.038 1.00 85.31 215 ALA A CA 1
ATOM 1644 C C . ALA A 1 215 ? 10.921 -53.213 -5.106 1.00 85.31 215 ALA A C 1
ATOM 1646 O O . ALA A 1 215 ? 9.896 -52.554 -5.258 1.00 85.31 215 ALA A O 1
ATOM 1647 N N . LYS A 1 216 ? 11.016 -54.157 -4.162 1.00 88.38 216 LYS A N 1
ATOM 1648 C CA . LYS A 1 216 ? 9.918 -54.558 -3.271 1.00 88.38 216 LYS A CA 1
ATOM 1649 C C . LYS A 1 216 ? 9.955 -53.887 -1.896 1.00 88.38 216 LYS A C 1
ATOM 1651 O O . LYS A 1 216 ? 8.896 -53.695 -1.304 1.00 88.38 216 LYS A O 1
ATOM 1656 N N . HIS A 1 217 ? 11.141 -53.583 -1.368 1.00 87.50 217 HIS A N 1
ATOM 1657 C CA . HIS A 1 217 ? 11.314 -53.126 0.020 1.00 87.50 217 HIS A CA 1
ATOM 1658 C C . HIS A 1 217 ? 11.878 -51.709 0.156 1.00 87.50 217 HIS A C 1
ATOM 1660 O O . HIS A 1 217 ? 11.691 -51.101 1.205 1.00 87.50 217 HIS A O 1
ATOM 1666 N N . LEU A 1 218 ? 12.515 -51.152 -0.881 1.00 87.00 218 LEU A N 1
ATOM 1667 C CA . LEU A 1 218 ? 13.093 -49.801 -0.860 1.00 87.00 218 LEU A CA 1
ATOM 1668 C C . LEU A 1 218 ? 12.235 -48.806 -1.657 1.00 87.00 218 LEU A C 1
ATOM 1670 O O . LEU A 1 218 ? 12.725 -48.083 -2.522 1.00 87.00 218 LEU A O 1
ATOM 1674 N N . THR A 1 219 ? 10.932 -48.743 -1.373 1.00 83.94 219 THR A N 1
ATOM 1675 C CA . THR A 1 219 ? 10.009 -47.808 -2.055 1.00 83.94 219 THR A CA 1
ATOM 1676 C C . THR A 1 219 ? 10.362 -46.331 -1.820 1.00 83.94 219 THR A C 1
ATOM 1678 O O . THR A 1 219 ? 9.963 -45.474 -2.605 1.00 83.94 219 THR A O 1
ATOM 1681 N N . GLY A 1 220 ? 11.133 -46.039 -0.765 1.00 83.19 220 GLY A N 1
ATOM 1682 C CA . GLY A 1 220 ? 11.688 -44.722 -0.441 1.00 83.19 220 GLY A CA 1
ATOM 1683 C C . GLY A 1 220 ? 13.060 -44.406 -1.056 1.00 83.19 220 GLY A C 1
ATOM 1684 O O . GLY A 1 220 ? 13.662 -43.410 -0.660 1.00 83.19 220 GLY A O 1
ATOM 1685 N N . LEU A 1 221 ? 13.579 -45.240 -1.966 1.00 85.81 221 LEU A N 1
ATOM 1686 C CA . LEU A 1 221 ? 14.896 -45.041 -2.578 1.00 85.81 221 LEU A CA 1
ATOM 1687 C C . LEU A 1 221 ? 14.878 -43.864 -3.566 1.00 85.81 221 LEU A C 1
ATOM 1689 O O . LEU A 1 221 ? 14.123 -43.869 -4.534 1.00 85.81 221 LEU A O 1
ATOM 1693 N N . GLU A 1 222 ? 15.751 -42.886 -3.334 1.00 88.25 222 GLU A N 1
ATOM 1694 C CA . GLU A 1 222 ? 15.898 -41.654 -4.120 1.00 88.25 222 GLU A CA 1
ATOM 1695 C C . GLU A 1 222 ? 17.108 -41.700 -5.061 1.00 88.25 222 GLU A C 1
ATOM 1697 O O . GLU A 1 222 ? 17.087 -41.097 -6.136 1.00 88.25 222 GLU A O 1
ATOM 1702 N N . MET A 1 223 ? 18.166 -42.419 -4.667 1.00 81.69 223 MET A N 1
ATOM 1703 C CA . MET A 1 223 ? 19.424 -42.507 -5.408 1.00 81.69 223 MET A CA 1
ATOM 1704 C C . MET A 1 223 ? 20.042 -43.910 -5.353 1.00 81.69 223 MET A C 1
ATOM 1706 O O . MET A 1 223 ? 20.280 -44.449 -4.268 1.00 81.69 223 MET A O 1
ATOM 1710 N N . LEU A 1 224 ? 20.389 -44.455 -6.523 1.00 84.06 224 LEU A N 1
ATOM 1711 C CA . LEU A 1 224 ? 21.058 -45.749 -6.679 1.00 84.06 224 LEU A CA 1
ATOM 1712 C C . LEU A 1 224 ? 22.362 -45.613 -7.482 1.00 84.06 224 LEU A C 1
ATOM 1714 O O . LEU A 1 224 ? 22.359 -45.187 -8.635 1.00 84.06 224 LEU A O 1
ATOM 1718 N N . TYR A 1 225 ? 23.484 -46.027 -6.898 1.00 81.25 225 TYR A N 1
ATOM 1719 C CA . TYR A 1 225 ? 24.793 -46.048 -7.553 1.00 81.25 225 TYR A CA 1
ATOM 1720 C C . TYR A 1 225 ? 25.316 -47.487 -7.594 1.00 81.25 225 TYR A C 1
ATOM 1722 O O . TYR A 1 225 ? 25.623 -48.069 -6.556 1.00 81.25 225 TYR A O 1
ATOM 1730 N N . LEU A 1 226 ? 25.439 -48.067 -8.787 1.00 80.31 226 LEU A N 1
ATOM 1731 C CA . LEU A 1 226 ? 26.047 -49.381 -8.996 1.00 80.31 226 LEU A CA 1
ATOM 1732 C C . LEU A 1 226 ? 27.351 -49.211 -9.777 1.00 80.31 226 LEU A C 1
ATOM 1734 O O . LEU A 1 226 ? 27.356 -48.665 -10.880 1.00 80.31 226 LEU A O 1
ATOM 1738 N N . ASP A 1 227 ? 28.456 -49.694 -9.212 1.00 76.19 227 ASP A N 1
ATOM 1739 C CA . ASP A 1 227 ? 29.791 -49.572 -9.809 1.00 76.19 227 ASP A CA 1
ATOM 1740 C C . ASP A 1 227 ? 30.440 -50.963 -9.970 1.00 76.19 227 ASP A C 1
ATOM 1742 O O . ASP A 1 227 ? 30.356 -51.801 -9.075 1.00 76.19 227 ASP A O 1
ATOM 1746 N N . HIS A 1 228 ? 31.023 -51.255 -11.137 1.00 69.94 228 HIS A N 1
ATOM 1747 C CA . HIS A 1 228 ? 31.694 -52.515 -11.509 1.00 69.94 228 HIS A CA 1
ATOM 1748 C C . HIS A 1 228 ? 30.899 -53.832 -11.290 1.00 69.94 228 HIS A C 1
ATOM 1750 O O . HIS A 1 228 ? 31.487 -54.921 -11.289 1.00 69.94 228 HIS A O 1
ATOM 1756 N N . ASN A 1 229 ? 29.567 -53.774 -11.156 1.00 69.19 229 ASN A N 1
ATOM 1757 C CA . ASN A 1 229 ? 28.715 -54.950 -10.929 1.00 69.19 229 ASN A CA 1
ATOM 1758 C C . ASN A 1 229 ? 28.656 -55.866 -12.166 1.00 69.19 229 ASN A C 1
ATOM 1760 O O . ASN A 1 229 ? 28.625 -55.399 -13.305 1.00 69.19 229 ASN A O 1
ATOM 1764 N N . ARG A 1 230 ? 28.646 -57.192 -11.964 1.00 61.94 230 ARG A N 1
ATOM 1765 C CA . ARG A 1 230 ? 28.919 -58.172 -13.042 1.00 61.94 230 ARG A CA 1
ATOM 1766 C C . ARG A 1 230 ? 27.731 -59.003 -13.544 1.00 61.94 230 ARG A C 1
ATOM 1768 O O . ARG A 1 230 ? 27.929 -59.764 -14.490 1.00 61.94 230 ARG A O 1
ATOM 1775 N N . ALA A 1 231 ? 26.556 -58.901 -12.924 1.00 63.25 231 ALA A N 1
ATOM 1776 C CA . ALA A 1 231 ? 25.430 -59.813 -13.161 1.00 63.25 231 ALA A CA 1
ATOM 1777 C C . ALA A 1 231 ? 24.055 -59.111 -13.219 1.00 63.25 231 ALA A C 1
ATOM 1779 O O . ALA A 1 231 ? 23.038 -59.697 -12.851 1.00 63.25 231 ALA A O 1
ATOM 1780 N N . LEU A 1 232 ? 24.009 -57.857 -13.686 1.00 67.31 232 LEU A N 1
ATOM 1781 C CA . LEU A 1 232 ? 22.759 -57.096 -13.746 1.00 67.31 232 LEU A CA 1
ATOM 1782 C C . LEU A 1 232 ? 21.872 -57.581 -14.905 1.00 67.31 232 LEU A C 1
ATOM 1784 O O . LEU A 1 232 ? 22.326 -57.719 -16.041 1.00 67.31 232 LEU A O 1
ATOM 1788 N N . SER A 1 233 ? 20.592 -57.808 -14.624 1.00 69.88 233 SER A N 1
ATOM 1789 C CA . SER A 1 233 ? 19.567 -58.159 -15.613 1.00 69.88 233 SER A CA 1
ATOM 1790 C C . SER A 1 233 ? 18.747 -56.919 -15.965 1.00 69.88 233 SER A C 1
ATOM 1792 O O . SER A 1 233 ? 18.314 -56.188 -15.075 1.00 69.88 233 SER A O 1
ATOM 1794 N N . PHE A 1 234 ? 18.524 -56.672 -17.259 1.00 67.19 234 PHE A N 1
ATOM 1795 C CA . PHE A 1 234 ? 17.792 -55.489 -17.732 1.00 67.19 234 PHE A CA 1
ATOM 1796 C C . PHE A 1 234 ? 16.330 -55.473 -17.254 1.00 67.19 234 PHE A C 1
ATOM 1798 O O . PHE A 1 234 ? 15.826 -54.429 -16.843 1.00 67.19 234 PHE A O 1
ATOM 1805 N N . LEU A 1 235 ? 15.667 -56.636 -17.249 1.00 66.38 235 LEU A N 1
ATOM 1806 C CA . LEU A 1 235 ? 14.272 -56.769 -16.815 1.00 66.38 235 LEU A CA 1
ATOM 1807 C C . LEU A 1 235 ? 14.109 -56.447 -15.320 1.00 66.38 235 LEU A C 1
ATOM 1809 O O . LEU A 1 235 ? 13.136 -55.816 -14.914 1.00 66.38 235 LEU A O 1
ATOM 1813 N N . ASP A 1 236 ? 15.088 -56.845 -14.507 1.00 67.31 236 ASP A N 1
ATOM 1814 C CA . ASP A 1 236 ? 15.074 -56.632 -13.059 1.00 67.31 236 ASP A CA 1
ATOM 1815 C C . ASP A 1 236 ? 15.532 -55.212 -12.684 1.00 67.31 236 ASP A C 1
ATOM 1817 O O . ASP A 1 236 ? 15.030 -54.631 -11.729 1.00 67.31 236 ASP A O 1
ATOM 1821 N N . LEU A 1 237 ? 16.406 -54.585 -13.480 1.00 74.06 237 LEU A N 1
ATOM 1822 C CA . LEU A 1 237 ? 16.678 -53.145 -13.373 1.00 74.06 237 LEU A CA 1
ATOM 1823 C C . LEU A 1 237 ? 15.425 -52.309 -13.679 1.00 74.06 237 LEU A C 1
ATOM 1825 O O . LEU A 1 237 ? 15.143 -51.337 -12.981 1.00 74.06 237 LEU A O 1
ATOM 1829 N N . HIS A 1 238 ? 14.640 -52.709 -14.683 1.00 72.56 238 HIS A N 1
ATOM 1830 C CA . HIS A 1 238 ? 13.355 -52.077 -14.977 1.00 72.56 238 HIS A CA 1
ATOM 1831 C C . HIS A 1 238 ? 12.337 -52.278 -13.839 1.00 72.56 238 HIS A C 1
ATOM 1833 O O . HIS A 1 238 ? 11.600 -51.348 -13.517 1.00 72.56 238 HIS A O 1
ATOM 1839 N N . SER A 1 239 ? 12.336 -53.437 -13.164 1.00 72.62 239 SER A N 1
ATOM 1840 C CA . SER A 1 239 ? 11.466 -53.654 -11.999 1.00 72.62 239 SER A CA 1
ATOM 1841 C C . SER A 1 239 ? 11.841 -52.770 -10.800 1.00 72.62 239 SER A C 1
ATOM 1843 O O . SER A 1 239 ? 10.938 -52.289 -10.120 1.00 72.62 239 SER A O 1
ATOM 1845 N N . VAL A 1 240 ? 13.128 -52.452 -10.592 1.00 76.56 240 VAL A N 1
ATOM 1846 C CA . VAL A 1 240 ? 13.567 -51.449 -9.596 1.00 76.56 240 VAL A CA 1
ATOM 1847 C C . VAL A 1 240 ? 13.053 -50.050 -9.941 1.00 76.56 240 VAL A C 1
ATOM 1849 O O . VAL A 1 240 ? 12.514 -49.378 -9.067 1.00 76.56 240 VAL A O 1
ATOM 1852 N N . ILE A 1 241 ? 13.139 -49.629 -11.207 1.00 73.38 241 ILE A N 1
ATOM 1853 C CA . ILE A 1 241 ? 12.624 -48.320 -11.658 1.00 73.38 241 ILE A CA 1
ATOM 1854 C C . ILE A 1 241 ? 11.108 -48.196 -11.414 1.00 73.38 241 ILE A C 1
ATOM 1856 O O . ILE A 1 241 ? 10.633 -47.131 -11.033 1.00 73.38 241 ILE A O 1
ATOM 1860 N N . LEU A 1 242 ? 10.346 -49.280 -11.595 1.00 74.62 242 LEU A N 1
ATOM 1861 C CA . LEU A 1 242 ? 8.902 -49.299 -11.327 1.00 74.62 242 LEU A CA 1
ATOM 1862 C C . LEU A 1 242 ? 8.550 -49.451 -9.833 1.00 74.62 242 LEU A C 1
ATOM 1864 O O . LEU A 1 242 ? 7.494 -48.986 -9.409 1.00 74.62 242 LEU A O 1
ATOM 1868 N N . GLY A 1 243 ? 9.400 -50.114 -9.043 1.00 71.06 243 GLY A N 1
ATOM 1869 C CA . GLY A 1 243 ? 9.183 -50.373 -7.614 1.00 71.06 243 GLY A CA 1
ATOM 1870 C C . GLY A 1 243 ? 9.618 -49.239 -6.677 1.00 71.06 243 GLY A C 1
ATOM 1871 O O . GLY A 1 243 ? 9.082 -49.106 -5.576 1.00 71.06 243 GLY A O 1
ATOM 1872 N N . CYS A 1 244 ? 10.550 -48.393 -7.120 1.00 77.12 244 CYS A N 1
ATOM 1873 C CA . CYS A 1 244 ? 11.090 -47.258 -6.370 1.00 77.12 244 CYS A CA 1
ATOM 1874 C C . CYS A 1 244 ? 10.604 -45.922 -6.981 1.00 77.12 244 CYS A C 1
ATOM 1876 O O . CYS A 1 244 ? 11.359 -45.271 -7.701 1.00 77.12 244 CYS A O 1
ATOM 1878 N N . PRO A 1 245 ? 9.359 -45.471 -6.718 1.00 73.88 245 PRO A N 1
ATOM 1879 C CA . PRO A 1 245 ? 8.750 -44.322 -7.406 1.00 73.88 245 PRO A CA 1
ATOM 1880 C C . PRO A 1 245 ? 9.388 -42.956 -7.095 1.00 73.88 245 PRO A C 1
ATOM 1882 O O . PRO A 1 245 ? 9.023 -41.967 -7.724 1.00 73.88 245 PRO A O 1
ATOM 1885 N N . LEU A 1 246 ? 10.312 -42.884 -6.131 1.00 73.88 246 LEU A N 1
ATOM 1886 C CA . LEU A 1 246 ? 11.065 -41.673 -5.776 1.00 73.88 246 LEU A CA 1
ATOM 1887 C C . LEU A 1 246 ? 12.491 -41.653 -6.365 1.00 73.88 246 LEU A C 1
ATOM 1889 O O . LEU A 1 246 ? 13.257 -40.734 -6.076 1.00 73.88 246 LEU A O 1
ATOM 1893 N N . LEU A 1 247 ? 12.857 -42.651 -7.180 1.00 73.19 247 LEU A N 1
ATOM 1894 C CA . LEU A 1 247 ? 14.219 -42.880 -7.667 1.00 73.19 247 LEU A CA 1
ATOM 1895 C C . LEU A 1 247 ? 14.619 -41.878 -8.763 1.00 73.19 247 LEU A C 1
ATOM 1897 O O . LEU A 1 247 ? 14.556 -42.156 -9.959 1.00 73.19 247 LEU A O 1
ATOM 1901 N N . ASN A 1 248 ? 15.061 -40.700 -8.328 1.00 66.88 248 ASN A N 1
ATOM 1902 C CA . ASN A 1 248 ? 15.429 -39.570 -9.182 1.00 66.88 248 ASN A CA 1
ATOM 1903 C C . ASN A 1 248 ? 16.758 -39.765 -9.930 1.00 66.88 248 ASN A C 1
ATOM 1905 O O . ASN A 1 248 ? 17.000 -39.095 -10.935 1.00 66.88 248 ASN A O 1
ATOM 1909 N N . TYR A 1 249 ? 17.647 -40.634 -9.438 1.00 64.19 249 TYR A N 1
ATOM 1910 C CA . TYR A 1 249 ? 18.984 -40.805 -10.006 1.00 64.19 249 TYR A CA 1
ATOM 1911 C C . TYR A 1 249 ? 19.481 -42.254 -9.934 1.00 64.19 249 TYR A C 1
ATOM 1913 O O . TYR A 1 249 ? 19.521 -42.861 -8.862 1.00 64.19 249 TYR A O 1
ATOM 1921 N N . ILE A 1 250 ? 19.937 -42.776 -11.078 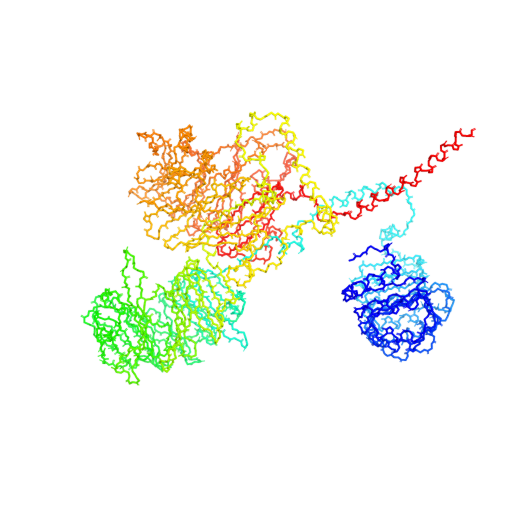1.00 75.62 250 ILE A N 1
ATOM 1922 C CA . ILE A 1 250 ? 20.620 -44.070 -11.187 1.00 75.62 250 ILE A CA 1
ATOM 1923 C C . ILE A 1 250 ? 21.942 -43.879 -11.934 1.00 75.62 250 ILE A C 1
ATOM 1925 O O . ILE A 1 250 ? 21.951 -43.382 -13.059 1.00 75.62 250 ILE A O 1
ATOM 1929 N N . SER A 1 251 ? 23.051 -44.325 -11.342 1.00 75.12 251 SER A N 1
ATOM 1930 C CA . SER A 1 251 ? 24.350 -44.432 -12.019 1.00 75.12 251 SER A CA 1
ATOM 1931 C C . SER A 1 251 ? 24.770 -45.892 -12.142 1.00 75.12 251 SER A C 1
ATOM 1933 O O . SER A 1 251 ? 24.777 -46.622 -11.152 1.00 75.12 251 SER A O 1
ATOM 1935 N N . LEU A 1 252 ? 25.128 -46.309 -13.361 1.00 76.62 252 LEU A N 1
ATOM 1936 C CA . LEU A 1 252 ? 25.646 -47.640 -13.684 1.00 76.62 252 LEU A CA 1
ATOM 1937 C C . LEU A 1 252 ? 27.063 -47.498 -14.261 1.00 76.62 252 LEU A C 1
ATOM 1939 O O . LEU A 1 252 ? 27.243 -47.415 -15.476 1.00 76.62 252 LEU A O 1
ATOM 1943 N N . TYR A 1 253 ? 28.083 -47.449 -13.405 1.00 65.81 253 TYR A N 1
ATOM 1944 C CA . TYR A 1 253 ? 29.475 -47.296 -13.840 1.00 65.81 253 TYR A CA 1
ATOM 1945 C C . TYR A 1 253 ? 30.145 -48.666 -14.019 1.00 65.81 253 TYR A C 1
ATOM 1947 O O . TYR A 1 253 ? 30.022 -49.538 -13.164 1.00 65.81 253 TYR A O 1
ATOM 1955 N N . MET A 1 254 ? 30.809 -48.899 -15.160 1.00 64.69 254 MET A N 1
ATOM 1956 C CA . MET A 1 254 ? 31.544 -50.143 -15.488 1.00 64.69 254 MET A CA 1
ATOM 1957 C C . MET A 1 254 ? 30.777 -51.475 -15.279 1.00 64.69 254 MET A C 1
ATOM 1959 O O . MET A 1 254 ? 31.382 -52.548 -15.190 1.00 64.69 254 MET A O 1
ATOM 1963 N N . CYS A 1 255 ? 29.445 -51.433 -15.216 1.00 66.06 255 CYS A N 1
ATOM 1964 C CA . CYS A 1 255 ? 28.611 -52.603 -14.959 1.00 66.06 255 CYS A CA 1
ATOM 1965 C C . CYS A 1 255 ? 28.415 -53.460 -16.221 1.00 66.06 255 CYS A C 1
ATOM 1967 O O . CYS A 1 255 ? 28.336 -52.944 -17.336 1.00 66.06 255 CYS A O 1
ATOM 1969 N N . ARG A 1 256 ? 28.289 -54.782 -16.052 1.00 62.59 256 ARG A N 1
ATOM 1970 C CA . ARG A 1 256 ? 27.930 -55.716 -17.131 1.00 62.59 256 ARG A CA 1
ATOM 1971 C C . ARG A 1 256 ? 26.472 -56.143 -17.017 1.00 62.59 256 ARG A C 1
ATOM 1973 O O . ARG A 1 256 ? 26.070 -56.718 -16.006 1.00 62.59 256 ARG A O 1
ATOM 1980 N N . LEU A 1 257 ? 25.727 -55.894 -18.091 1.00 63.88 257 LEU A N 1
ATOM 1981 C CA . LEU A 1 257 ? 24.385 -56.423 -18.307 1.00 63.88 257 LEU A CA 1
ATOM 1982 C C . LEU A 1 257 ? 24.460 -57.847 -18.878 1.00 63.88 257 LEU A C 1
ATOM 1984 O O . LEU A 1 257 ? 25.323 -58.152 -19.705 1.00 63.88 257 LEU A O 1
ATOM 1988 N N . LEU A 1 258 ? 23.549 -58.712 -18.440 1.00 63.19 258 LEU A N 1
ATOM 1989 C CA . LEU A 1 258 ? 23.362 -60.060 -18.969 1.00 63.19 258 LEU A CA 1
ATOM 1990 C C . LEU A 1 258 ? 22.323 -60.036 -20.102 1.00 63.19 258 LEU A C 1
ATOM 1992 O O . LEU A 1 258 ? 21.124 -60.079 -19.835 1.00 63.19 258 LEU A O 1
ATOM 1996 N N . ASP A 1 259 ? 22.778 -59.999 -21.360 1.00 52.81 259 ASP A N 1
ATOM 1997 C CA . ASP A 1 259 ? 21.911 -60.211 -22.533 1.00 52.81 259 ASP A CA 1
ATOM 1998 C C . ASP A 1 259 ? 21.354 -61.654 -22.501 1.00 52.81 259 ASP A C 1
ATOM 2000 O O . ASP A 1 259 ? 22.037 -62.628 -22.839 1.00 52.81 259 ASP A O 1
ATOM 2004 N N . THR A 1 260 ? 20.100 -61.811 -22.071 1.00 47.38 260 THR A N 1
ATOM 2005 C CA . THR A 1 260 ? 19.382 -63.093 -22.045 1.00 47.38 260 THR A CA 1
ATOM 2006 C C . THR A 1 260 ? 18.783 -63.412 -23.411 1.00 47.38 260 THR A C 1
ATOM 2008 O O . THR A 1 260 ? 17.586 -63.296 -23.661 1.00 47.38 260 THR A O 1
ATOM 2011 N N . ASP A 1 261 ? 19.660 -63.870 -24.300 1.00 41.59 261 ASP A N 1
ATOM 2012 C CA . ASP A 1 261 ? 19.392 -64.237 -25.693 1.00 41.59 261 ASP A CA 1
ATOM 2013 C C . ASP A 1 261 ? 18.454 -65.471 -25.830 1.00 41.59 261 ASP A C 1
ATOM 2015 O O . ASP A 1 261 ? 18.904 -66.583 -26.146 1.00 41.59 261 ASP A O 1
ATOM 2019 N N . LYS A 1 262 ? 17.152 -65.290 -25.519 1.00 42.97 262 LYS A N 1
ATOM 2020 C CA . LYS A 1 262 ? 15.941 -65.996 -26.021 1.00 42.97 262 LYS A CA 1
ATOM 2021 C C . LYS A 1 262 ? 14.660 -65.509 -25.312 1.00 42.97 262 LYS A C 1
ATOM 2023 O O . LYS A 1 262 ? 14.538 -65.678 -24.103 1.00 42.97 262 LYS A O 1
ATOM 2028 N N . LYS A 1 263 ? 13.653 -65.107 -26.107 1.00 38.50 263 LYS A N 1
ATOM 2029 C CA . LYS A 1 263 ? 12.283 -64.676 -25.723 1.00 38.50 263 LYS A CA 1
ATOM 2030 C C . LYS A 1 263 ? 12.125 -63.250 -25.163 1.00 38.50 263 LYS A C 1
ATOM 2032 O O . LYS A 1 263 ? 11.569 -63.071 -24.084 1.00 38.50 263 LYS A O 1
ATOM 2037 N N . VAL A 1 264 ? 12.485 -62.244 -25.962 1.00 40.12 264 VAL A N 1
ATOM 2038 C CA . VAL A 1 264 ? 11.893 -60.893 -25.872 1.00 40.12 264 VAL A CA 1
ATOM 2039 C C . VAL A 1 264 ? 11.595 -60.402 -27.296 1.00 40.12 264 VAL A C 1
ATOM 2041 O O . VAL A 1 264 ? 12.301 -59.563 -27.843 1.00 40.12 264 VAL A O 1
ATOM 2044 N N . ASP A 1 265 ? 10.568 -60.983 -27.922 1.00 39.78 265 ASP A N 1
ATOM 2045 C CA . ASP A 1 265 ? 10.105 -60.616 -29.276 1.00 39.78 265 ASP A CA 1
ATOM 2046 C C . ASP A 1 265 ? 8.882 -59.666 -29.256 1.00 39.78 265 ASP A C 1
ATOM 2048 O O . ASP A 1 265 ? 8.340 -59.338 -30.308 1.00 39.78 265 ASP A O 1
ATOM 2052 N N . GLU A 1 266 ? 8.454 -59.209 -28.068 1.00 44.22 266 GLU A N 1
ATOM 2053 C CA . GLU A 1 266 ? 7.261 -58.362 -27.852 1.00 44.22 266 GLU A CA 1
ATOM 2054 C C . GLU A 1 266 ? 7.543 -57.081 -27.028 1.00 44.22 266 GLU A C 1
ATOM 2056 O O . GLU A 1 266 ? 6.617 -56.470 -26.500 1.00 44.22 266 GLU A O 1
ATOM 2061 N N . LEU A 1 267 ? 8.807 -56.640 -26.928 1.00 40.50 267 LEU A N 1
ATOM 2062 C CA . LEU A 1 267 ? 9.140 -55.260 -26.534 1.00 40.50 267 LEU A CA 1
ATOM 2063 C C . LEU A 1 267 ? 9.677 -54.492 -27.740 1.00 40.50 267 LEU A C 1
ATOM 2065 O O . LEU A 1 267 ? 10.430 -55.035 -28.555 1.00 40.50 267 LEU A O 1
ATOM 2069 N N . ASP A 1 268 ? 9.290 -53.224 -27.846 1.00 40.97 268 ASP A N 1
ATOM 2070 C CA . ASP A 1 268 ? 9.558 -52.437 -29.038 1.00 40.97 268 ASP A CA 1
ATOM 2071 C C . ASP A 1 268 ? 11.052 -52.134 -29.193 1.00 40.97 268 ASP A C 1
ATOM 2073 O O . ASP A 1 268 ? 11.728 -51.648 -28.280 1.00 40.97 268 ASP A O 1
ATOM 2077 N N . ARG A 1 269 ? 11.588 -52.386 -30.393 1.00 43.59 269 ARG A N 1
ATOM 2078 C CA . ARG A 1 269 ? 13.011 -52.128 -30.671 1.00 43.59 269 ARG A CA 1
ATOM 2079 C C . ARG A 1 269 ? 13.356 -50.652 -30.515 1.00 43.59 269 ARG A C 1
ATOM 2081 O O . ARG A 1 269 ? 14.514 -50.353 -30.266 1.00 43.59 269 ARG A O 1
ATOM 2088 N N . HIS A 1 270 ? 12.380 -49.752 -30.641 1.00 43.12 270 HIS A N 1
ATOM 2089 C CA . HIS A 1 270 ? 12.580 -48.317 -30.476 1.00 43.12 270 HIS A CA 1
ATOM 2090 C C . HIS A 1 270 ? 13.107 -47.952 -29.080 1.00 43.12 270 HIS A C 1
ATOM 2092 O O . HIS A 1 270 ? 14.087 -47.218 -28.982 1.00 43.12 270 HIS A O 1
ATOM 2098 N N . ASP A 1 271 ? 12.529 -48.515 -28.018 1.00 43.53 271 ASP A N 1
ATOM 2099 C CA . ASP A 1 271 ? 12.872 -48.160 -26.633 1.00 43.53 271 ASP A CA 1
ATOM 2100 C C . ASP A 1 271 ? 14.226 -48.751 -26.217 1.00 43.53 271 ASP A C 1
ATOM 2102 O O . ASP A 1 271 ? 15.031 -48.106 -25.541 1.00 43.53 271 ASP A O 1
ATOM 2106 N N . ILE A 1 272 ? 14.537 -49.948 -26.719 1.00 42.94 272 ILE A N 1
ATOM 2107 C CA . ILE A 1 272 ? 15.852 -50.584 -26.561 1.00 42.94 272 ILE A CA 1
ATOM 2108 C C . ILE A 1 272 ? 16.936 -49.758 -27.282 1.00 42.94 272 ILE A C 1
ATOM 2110 O O . ILE A 1 272 ? 18.034 -49.574 -26.752 1.00 42.94 272 ILE A O 1
ATOM 2114 N N . ASP A 1 273 ? 16.630 -49.201 -28.459 1.00 44.00 273 ASP A N 1
ATOM 2115 C CA . ASP A 1 273 ? 17.542 -48.352 -29.237 1.00 44.00 273 ASP A CA 1
ATOM 2116 C C . ASP A 1 273 ? 17.632 -46.905 -28.707 1.00 44.00 273 ASP A C 1
ATOM 2118 O O . ASP A 1 273 ? 18.602 -46.209 -29.012 1.00 44.00 273 ASP A O 1
ATOM 2122 N N . GLN A 1 274 ? 16.644 -46.430 -27.939 1.00 43.31 274 GLN A N 1
ATOM 2123 C CA . GLN A 1 274 ? 16.714 -45.189 -27.151 1.00 43.31 274 GLN A CA 1
ATOM 2124 C C . GLN A 1 274 ? 17.678 -45.388 -25.972 1.00 43.31 274 GLN A C 1
ATOM 2126 O O . GLN A 1 274 ? 18.659 -44.656 -25.840 1.00 43.31 274 GLN A O 1
ATOM 2131 N N . LEU A 1 275 ? 17.468 -46.436 -25.168 1.00 38.50 275 LEU A N 1
ATOM 2132 C CA . LEU A 1 275 ? 18.273 -46.709 -23.973 1.00 38.50 275 LEU A CA 1
ATOM 2133 C C . LEU A 1 275 ? 19.727 -47.089 -24.301 1.00 38.50 275 LEU A C 1
ATOM 2135 O O . LEU A 1 275 ? 20.641 -46.597 -23.640 1.00 38.50 275 LEU A O 1
ATOM 2139 N N . ARG A 1 276 ? 19.989 -47.865 -25.367 1.00 40.84 276 ARG A N 1
ATOM 2140 C CA . ARG A 1 276 ? 21.373 -48.132 -25.814 1.00 40.84 276 ARG A CA 1
ATOM 2141 C C . ARG A 1 276 ? 22.116 -46.854 -26.237 1.00 40.84 276 ARG A C 1
ATOM 2143 O O . ARG A 1 276 ? 23.302 -46.731 -25.946 1.00 40.84 276 ARG A O 1
ATOM 2150 N N . LYS A 1 277 ? 21.434 -45.854 -26.817 1.00 41.84 277 LYS A N 1
ATOM 2151 C CA . LYS A 1 277 ? 22.045 -44.552 -27.175 1.00 41.84 277 LYS A CA 1
ATOM 2152 C C . LYS A 1 277 ? 22.387 -43.664 -25.974 1.00 41.84 277 LYS A C 1
ATOM 2154 O O . LYS A 1 277 ? 23.208 -42.765 -26.128 1.00 41.84 277 LYS A O 1
ATOM 2159 N N . VAL A 1 278 ? 21.793 -43.912 -24.805 1.00 44.22 278 VAL A N 1
ATOM 2160 C CA . VAL A 1 278 ? 22.162 -43.244 -23.543 1.00 44.22 278 VAL A CA 1
ATOM 2161 C C . VAL A 1 278 ? 23.404 -43.892 -22.908 1.00 44.22 278 VAL A C 1
ATOM 2163 O O . VAL A 1 278 ? 24.145 -43.217 -22.199 1.00 44.22 278 VAL A O 1
ATOM 2166 N N . LEU A 1 279 ? 23.663 -45.177 -23.188 1.00 39.53 279 LEU A N 1
ATOM 2167 C CA . LEU A 1 279 ? 24.730 -45.966 -22.556 1.00 39.53 279 LEU A CA 1
ATOM 2168 C C . LEU A 1 279 ? 26.028 -46.075 -23.387 1.00 39.53 279 LEU A C 1
ATOM 2170 O O . LEU A 1 279 ? 27.112 -46.059 -22.805 1.00 39.53 279 LEU A O 1
ATOM 2174 N N . ASP A 1 280 ? 25.961 -46.149 -24.723 1.00 34.22 280 ASP A N 1
ATOM 2175 C CA . ASP A 1 280 ? 27.145 -46.330 -25.591 1.00 34.22 280 ASP A CA 1
ATOM 2176 C C . ASP A 1 280 ? 27.934 -45.022 -25.839 1.00 34.22 280 ASP A C 1
ATOM 2178 O O . ASP A 1 280 ? 27.916 -44.410 -26.913 1.00 34.22 280 ASP A O 1
ATOM 2182 N N . GLY A 1 281 ? 28.676 -44.592 -24.819 1.00 37.75 281 GLY A N 1
ATOM 2183 C CA . GLY A 1 281 ? 29.478 -43.369 -24.828 1.00 37.75 281 GLY A CA 1
ATOM 2184 C C . GLY A 1 281 ? 30.806 -43.434 -25.598 1.00 37.75 281 GLY A C 1
ATOM 2185 O O . GLY A 1 281 ? 31.856 -43.295 -24.975 1.00 37.75 281 GLY A O 1
ATOM 2186 N N . ASP A 1 282 ? 30.803 -43.538 -26.937 1.00 35.78 282 ASP A N 1
ATOM 2187 C CA . ASP A 1 282 ? 32.026 -43.271 -27.730 1.00 35.78 282 ASP A CA 1
ATOM 2188 C C . ASP A 1 282 ? 31.814 -42.610 -29.115 1.00 35.78 282 ASP A C 1
ATOM 2190 O O . ASP A 1 282 ? 31.637 -43.278 -30.142 1.00 35.78 282 ASP A O 1
ATOM 2194 N N . LYS A 1 283 ? 31.893 -41.263 -29.138 1.00 32.59 283 LYS A N 1
ATOM 2195 C CA . LYS A 1 283 ? 32.409 -40.435 -30.264 1.00 32.59 283 LYS A CA 1
ATOM 2196 C C . LYS A 1 283 ? 32.568 -38.945 -29.912 1.00 32.59 283 LYS A C 1
ATOM 2198 O O . LYS A 1 283 ? 32.058 -38.048 -30.595 1.00 32.59 283 LYS A O 1
ATOM 2203 N N . MET A 1 284 ? 33.355 -38.647 -28.874 1.00 36.38 284 MET A N 1
ATOM 2204 C CA . MET A 1 284 ? 33.801 -37.272 -28.594 1.00 36.38 284 MET A CA 1
ATOM 2205 C C . MET A 1 284 ? 34.656 -36.711 -29.747 1.00 36.38 284 MET A C 1
ATOM 2207 O O . MET A 1 284 ? 35.852 -36.991 -29.818 1.00 36.38 284 MET A O 1
ATOM 2211 N N . LYS A 1 285 ? 34.030 -35.926 -30.645 1.00 36.97 285 LYS A N 1
ATOM 2212 C CA . LYS A 1 285 ? 34.642 -34.939 -31.583 1.00 36.97 285 LYS A CA 1
ATOM 2213 C C . LYS A 1 285 ? 33.660 -34.301 -32.576 1.00 36.97 285 LYS A C 1
ATOM 2215 O O . LYS A 1 285 ? 34.001 -33.286 -33.172 1.00 36.97 285 LYS A O 1
ATOM 2220 N N . ARG A 1 286 ? 32.460 -34.866 -32.768 1.00 38.84 286 ARG A N 1
ATOM 2221 C CA . ARG A 1 286 ? 31.350 -34.203 -33.498 1.00 38.84 286 ARG A CA 1
ATOM 2222 C C . ARG A 1 286 ? 30.208 -33.762 -32.582 1.00 38.84 286 ARG A C 1
ATOM 2224 O O . ARG A 1 286 ? 29.508 -32.808 -32.905 1.00 38.84 286 ARG A O 1
ATOM 2231 N N . SER A 1 287 ? 30.088 -34.389 -31.413 1.00 39.75 287 SER A N 1
ATOM 2232 C CA . SER A 1 287 ? 29.180 -33.972 -30.346 1.00 39.75 287 SER A CA 1
ATOM 2233 C C . SER A 1 287 ? 29.453 -32.560 -29.827 1.00 39.75 287 SER A C 1
ATOM 2235 O O . SER A 1 287 ? 28.516 -31.931 -29.374 1.00 39.75 287 SER A O 1
ATOM 2237 N N . SER A 1 288 ? 30.667 -32.009 -29.933 1.00 39.38 288 SER A N 1
ATOM 2238 C CA . SER A 1 288 ? 30.964 -30.649 -29.449 1.00 39.38 288 SER A CA 1
ATOM 2239 C C . SER A 1 288 ? 30.185 -29.551 -30.180 1.00 39.38 288 SER A C 1
ATOM 2241 O O . SER A 1 288 ? 29.717 -28.622 -29.535 1.00 39.38 288 SER A O 1
ATOM 2243 N N . LEU A 1 289 ? 29.992 -29.663 -31.499 1.00 35.25 289 LEU A N 1
ATOM 2244 C CA . LEU A 1 289 ? 29.179 -28.709 -32.266 1.00 35.25 289 LEU A CA 1
ATOM 2245 C C . LEU A 1 289 ? 27.678 -28.924 -32.039 1.00 35.25 289 LEU A C 1
ATOM 2247 O O . LEU A 1 289 ? 26.935 -27.955 -31.911 1.00 35.25 289 LEU A O 1
ATOM 2251 N N . LEU A 1 290 ? 27.238 -30.183 -31.941 1.00 38.12 290 LEU A N 1
ATOM 2252 C CA . LEU A 1 290 ? 25.821 -30.510 -31.745 1.00 38.12 290 LEU A CA 1
ATOM 2253 C C . LEU A 1 290 ? 25.356 -30.228 -30.303 1.00 38.12 290 LEU A C 1
ATOM 2255 O O . LEU A 1 290 ? 24.240 -29.764 -30.100 1.00 38.12 290 LEU A O 1
ATOM 2259 N N . ALA A 1 291 ? 26.234 -30.413 -29.314 1.00 43.38 291 ALA A N 1
ATOM 2260 C CA . ALA A 1 291 ? 26.034 -29.987 -27.933 1.00 43.38 291 ALA A CA 1
ATOM 2261 C C . ALA A 1 291 ? 26.092 -28.462 -27.794 1.00 43.38 291 ALA A C 1
ATOM 2263 O O . ALA A 1 291 ? 25.361 -27.926 -26.976 1.00 43.38 291 ALA A O 1
ATOM 2264 N N . PHE A 1 292 ? 26.872 -27.745 -28.615 1.00 39.06 292 PHE A N 1
ATOM 2265 C CA . PHE A 1 292 ? 26.782 -26.282 -28.667 1.00 39.06 292 PHE A CA 1
ATOM 2266 C C . PHE A 1 292 ? 25.409 -25.842 -29.203 1.00 39.06 292 PHE A C 1
ATOM 2268 O O . PHE A 1 292 ? 24.751 -25.019 -28.578 1.00 39.06 292 PHE A O 1
ATOM 2275 N N . SER A 1 293 ? 24.905 -26.455 -30.285 1.00 36.41 293 SER A N 1
ATOM 2276 C CA . SER A 1 293 ? 23.552 -26.153 -30.783 1.00 36.41 293 SER A CA 1
ATOM 2277 C C . SER A 1 293 ? 22.426 -26.613 -29.846 1.00 36.41 293 SER A C 1
ATOM 2279 O O . SER A 1 293 ? 21.396 -25.951 -29.786 1.00 36.41 293 SER A O 1
ATOM 2281 N N . LEU A 1 294 ? 22.607 -27.704 -29.091 1.00 42.44 294 LEU A N 1
ATOM 2282 C CA . LEU A 1 294 ? 21.645 -28.159 -28.078 1.00 42.44 294 LEU A CA 1
ATOM 2283 C C . LEU A 1 294 ? 21.699 -27.323 -26.795 1.00 42.44 294 LEU A C 1
ATOM 2285 O O . LEU A 1 294 ? 20.648 -27.070 -26.222 1.00 42.44 294 LEU A O 1
ATOM 2289 N N . ALA A 1 295 ? 22.870 -26.819 -26.395 1.00 45.38 295 ALA A N 1
ATOM 2290 C CA . ALA A 1 295 ? 22.991 -25.823 -25.334 1.00 45.38 295 ALA A CA 1
ATOM 2291 C C . ALA A 1 295 ? 22.273 -24.523 -25.736 1.00 45.38 295 ALA A C 1
ATOM 2293 O O . ALA A 1 295 ? 21.460 -24.011 -24.967 1.00 45.38 295 ALA A O 1
ATOM 2294 N N . CYS A 1 296 ? 22.471 -24.059 -26.978 1.00 36.47 296 CYS A N 1
ATOM 2295 C CA . CYS A 1 296 ? 21.706 -22.947 -27.541 1.00 36.47 296 CYS A CA 1
ATOM 2296 C C . CYS A 1 296 ? 20.190 -23.227 -27.571 1.00 36.47 296 CYS A C 1
ATOM 2298 O O . CYS A 1 296 ? 19.413 -22.320 -27.291 1.00 36.47 296 CYS A O 1
ATOM 2300 N N . LEU A 1 297 ? 19.754 -24.466 -27.843 1.00 36.91 297 LEU A N 1
ATOM 2301 C CA . LEU A 1 297 ? 18.336 -24.842 -27.753 1.00 36.91 297 LEU A CA 1
ATOM 2302 C C . LEU A 1 297 ? 17.818 -24.903 -26.307 1.00 36.91 297 LEU A C 1
ATOM 2304 O O . LEU A 1 297 ? 16.682 -24.505 -26.071 1.00 36.91 297 LEU A O 1
ATOM 2308 N N . SER A 1 298 ? 18.623 -25.333 -25.328 1.00 44.47 298 SER A N 1
ATOM 2309 C CA . SER A 1 298 ? 18.227 -25.271 -23.913 1.00 44.47 298 SER A CA 1
ATOM 2310 C C . SER A 1 298 ? 18.114 -23.830 -23.411 1.00 44.47 298 SER A C 1
ATOM 2312 O O . SER A 1 298 ? 17.205 -23.536 -22.647 1.00 44.47 298 SER A O 1
ATOM 2314 N N . THR A 1 299 ? 18.924 -22.898 -23.930 1.00 43.38 299 THR A N 1
ATOM 2315 C CA . THR A 1 299 ? 18.723 -21.451 -23.713 1.00 43.38 299 THR A CA 1
ATOM 2316 C C . THR A 1 299 ? 17.554 -20.861 -24.519 1.00 43.38 299 THR A C 1
ATOM 2318 O O . THR A 1 299 ? 17.266 -19.675 -24.389 1.00 43.38 299 THR A O 1
ATOM 2321 N N . CYS A 1 300 ? 16.863 -21.662 -25.341 1.00 35.50 300 CYS A N 1
ATOM 2322 C CA . CYS A 1 300 ? 15.601 -21.299 -25.997 1.00 35.50 300 CYS A CA 1
ATOM 2323 C C . CYS A 1 300 ? 14.361 -21.906 -25.312 1.00 35.50 300 CYS A C 1
ATOM 2325 O O . CYS A 1 300 ? 13.243 -21.635 -25.752 1.00 35.50 300 CYS A O 1
ATOM 2327 N N . LEU A 1 301 ? 14.520 -22.672 -24.225 1.00 40.44 301 LEU A N 1
ATOM 2328 C CA . LEU A 1 301 ? 13.421 -22.925 -23.293 1.00 40.44 301 LEU A CA 1
ATOM 2329 C C . LEU A 1 301 ? 13.153 -21.617 -22.543 1.00 40.44 301 LEU A C 1
ATOM 2331 O O . LEU A 1 301 ? 13.889 -21.248 -21.631 1.00 40.44 301 LEU A O 1
ATOM 2335 N N . GLY A 1 302 ? 12.142 -20.872 -22.995 1.00 42.50 302 GLY A N 1
ATOM 2336 C CA . GLY A 1 302 ? 11.819 -19.562 -22.434 1.00 42.50 302 GLY A CA 1
ATOM 2337 C C . GLY A 1 302 ? 11.538 -19.658 -20.928 1.00 42.50 302 GLY A C 1
ATOM 2338 O O . GLY A 1 302 ? 10.803 -20.562 -20.524 1.00 42.50 302 GLY A O 1
ATOM 2339 N N . PRO A 1 303 ? 12.087 -18.751 -20.094 1.00 41.16 303 PRO A N 1
ATOM 2340 C CA . PRO A 1 303 ? 11.928 -18.845 -18.649 1.00 41.16 303 PRO A CA 1
ATOM 2341 C C . PRO A 1 303 ? 10.450 -18.779 -18.263 1.00 41.16 303 PRO A C 1
ATOM 2343 O O . PRO A 1 303 ? 9.662 -18.048 -18.877 1.00 41.16 303 PRO A O 1
ATOM 2346 N N . VAL A 1 304 ? 10.080 -19.572 -17.259 1.00 37.94 304 VAL A N 1
ATOM 2347 C CA . VAL A 1 304 ? 8.703 -19.712 -16.778 1.00 37.94 304 VAL A CA 1
ATOM 2348 C C . VAL A 1 304 ? 8.212 -18.368 -16.237 1.00 37.94 304 VAL A C 1
ATOM 2350 O O . VAL A 1 304 ? 8.918 -17.700 -15.490 1.00 37.94 304 VAL A O 1
ATOM 2353 N N . GLN A 1 305 ? 6.997 -17.955 -16.609 1.00 41.44 305 GLN A N 1
ATOM 2354 C CA . GLN A 1 305 ? 6.333 -16.828 -15.949 1.00 41.44 305 GLN A CA 1
ATOM 2355 C C . GLN A 1 305 ? 5.756 -17.296 -14.611 1.00 41.44 305 GLN A C 1
ATOM 2357 O O . GLN A 1 305 ? 4.633 -17.790 -14.540 1.00 41.44 305 GLN A O 1
ATOM 2362 N N . ALA A 1 306 ? 6.563 -17.154 -13.569 1.00 43.78 306 ALA A N 1
ATOM 2363 C CA . ALA A 1 306 ? 6.173 -17.193 -12.171 1.00 43.78 306 ALA A CA 1
ATOM 2364 C C . ALA A 1 306 ? 7.048 -16.181 -11.418 1.00 43.78 306 ALA A C 1
ATOM 2366 O O . ALA A 1 306 ? 8.196 -15.960 -11.806 1.00 43.78 306 ALA A O 1
ATOM 2367 N N . ILE A 1 307 ? 6.518 -15.585 -10.350 1.00 48.00 307 ILE A N 1
ATOM 2368 C CA . ILE A 1 307 ? 7.358 -14.952 -9.327 1.00 48.00 307 ILE A CA 1
ATOM 2369 C C . ILE A 1 307 ? 8.187 -16.081 -8.699 1.00 48.00 307 ILE A C 1
ATOM 2371 O O . ILE A 1 307 ? 7.635 -17.146 -8.402 1.00 48.00 307 ILE A O 1
ATOM 2375 N N . TYR A 1 308 ? 9.499 -15.896 -8.540 1.00 56.16 308 TYR A N 1
ATOM 2376 C CA . TYR A 1 308 ? 10.321 -16.909 -7.876 1.00 56.16 308 TYR A CA 1
ATOM 2377 C C . TYR A 1 308 ? 9.912 -16.994 -6.398 1.00 56.16 308 TYR A C 1
ATOM 2379 O O . TYR A 1 308 ? 9.702 -15.972 -5.751 1.00 56.16 308 TYR A O 1
ATOM 2387 N N . GLU A 1 309 ? 9.850 -18.199 -5.826 1.00 52.28 309 GLU A N 1
ATOM 2388 C CA . GLU A 1 309 ? 9.519 -18.395 -4.400 1.00 52.28 309 GLU A CA 1
ATOM 2389 C C . GLU A 1 309 ? 10.461 -17.600 -3.471 1.00 52.28 309 GLU A C 1
ATOM 2391 O O . GLU A 1 309 ? 10.051 -17.107 -2.426 1.00 52.28 309 GLU A O 1
ATOM 2396 N N . SER A 1 310 ? 11.705 -17.384 -3.909 1.00 53.97 310 SER A N 1
ATOM 2397 C CA . SER A 1 310 ? 12.728 -16.569 -3.245 1.00 53.97 310 SER A CA 1
ATOM 2398 C C . SER A 1 310 ? 12.551 -15.046 -3.359 1.00 53.97 310 SER A C 1
ATOM 2400 O O . SER A 1 310 ? 13.395 -14.321 -2.839 1.00 53.97 310 SER A O 1
ATOM 2402 N N . GLN A 1 311 ? 11.524 -14.548 -4.057 1.00 61.31 311 GLN A N 1
ATOM 2403 C CA . GLN A 1 311 ? 11.268 -13.112 -4.255 1.00 61.31 311 GLN A CA 1
ATOM 2404 C C . GLN A 1 311 ? 10.107 -12.568 -3.405 1.00 61.31 311 GLN A C 1
ATOM 2406 O O . GLN A 1 311 ? 10.109 -11.378 -3.094 1.00 61.31 311 GLN A O 1
ATOM 2411 N N . ALA A 1 312 ? 9.142 -13.404 -3.012 1.00 68.25 312 ALA A N 1
ATOM 2412 C CA . ALA A 1 312 ? 7.969 -12.965 -2.253 1.00 68.25 312 ALA A CA 1
ATOM 2413 C C . ALA A 1 312 ? 8.333 -12.532 -0.817 1.00 68.25 312 ALA A C 1
ATOM 2415 O O . ALA A 1 312 ? 9.046 -13.235 -0.099 1.00 68.25 312 ALA A O 1
ATOM 2416 N N . GLY A 1 313 ? 7.839 -11.369 -0.388 1.00 69.00 313 GLY A N 1
ATOM 2417 C CA . GLY A 1 313 ? 8.155 -10.745 0.903 1.00 69.00 313 GLY A CA 1
ATOM 2418 C C . GLY A 1 313 ? 9.552 -10.106 1.001 1.00 69.00 313 GLY A C 1
ATOM 2419 O O . GLY A 1 313 ? 9.973 -9.725 2.107 1.00 69.00 313 GLY A O 1
ATOM 2420 N N . VAL A 1 314 ? 10.279 -9.998 -0.123 1.00 72.62 314 VAL A N 1
ATOM 2421 C CA . VAL A 1 314 ? 11.640 -9.422 -0.199 1.00 72.62 314 VAL A CA 1
ATOM 2422 C C . VAL A 1 314 ? 11.612 -7.943 -0.583 1.00 72.62 314 VAL A C 1
ATOM 2424 O O . VAL A 1 314 ? 12.352 -7.147 -0.005 1.00 72.62 314 VAL A O 1
ATOM 2427 N N . PHE A 1 315 ? 10.770 -7.561 -1.546 1.00 77.62 315 PHE A N 1
ATOM 2428 C CA . PHE A 1 315 ? 10.613 -6.168 -1.996 1.00 77.62 315 PHE A CA 1
ATOM 2429 C C . PHE A 1 315 ? 9.162 -5.687 -1.970 1.00 77.62 315 PHE A C 1
ATOM 2431 O O . PHE A 1 315 ? 8.914 -4.489 -1.845 1.00 77.62 315 PHE A O 1
ATOM 2438 N N . ASP A 1 316 ? 8.226 -6.616 -2.086 1.00 83.69 316 ASP A N 1
ATOM 2439 C CA . ASP A 1 316 ? 6.798 -6.453 -1.904 1.00 83.69 316 ASP A CA 1
ATOM 2440 C C . ASP A 1 316 ? 6.417 -6.470 -0.416 1.00 83.69 316 ASP A C 1
ATOM 2442 O O . ASP A 1 316 ? 7.095 -7.069 0.426 1.00 83.69 316 ASP A O 1
ATOM 2446 N N . TRP A 1 317 ? 5.334 -5.772 -0.076 1.00 90.12 317 TRP A N 1
ATOM 2447 C CA . TRP A 1 317 ? 4.788 -5.759 1.280 1.00 90.12 317 TRP A CA 1
ATOM 2448 C C . TRP A 1 317 ? 3.297 -5.424 1.293 1.00 90.12 317 TRP A C 1
ATOM 2450 O O . TRP A 1 317 ? 2.801 -4.632 0.492 1.00 90.12 317 TRP A O 1
ATOM 2460 N N . HIS A 1 318 ? 2.594 -6.026 2.250 1.00 90.75 318 HIS A N 1
ATOM 2461 C CA . HIS A 1 318 ? 1.178 -5.810 2.535 1.00 90.75 318 HIS A CA 1
ATOM 2462 C C . HIS A 1 318 ? 1.041 -5.239 3.943 1.00 90.75 318 HIS A C 1
ATOM 2464 O O . HIS A 1 318 ? 1.629 -5.747 4.901 1.00 90.75 318 HIS A O 1
ATOM 2470 N N . HIS A 1 319 ? 0.266 -4.172 4.067 1.00 90.19 319 HIS A N 1
ATOM 2471 C CA . HIS A 1 319 ? -0.204 -3.650 5.335 1.00 90.19 319 HIS A CA 1
ATOM 2472 C C . HIS A 1 319 ? -1.715 -3.835 5.393 1.00 90.19 319 HIS A C 1
ATOM 2474 O O . HIS A 1 319 ? -2.472 -3.115 4.740 1.00 90.19 319 HIS A O 1
ATOM 2480 N N . ALA A 1 320 ? -2.119 -4.824 6.188 1.00 91.00 320 ALA A N 1
ATOM 2481 C CA . ALA A 1 320 ? -3.496 -5.006 6.594 1.00 91.00 320 ALA A CA 1
ATOM 2482 C C . ALA A 1 320 ? -3.852 -3.966 7.667 1.00 91.00 320 ALA A C 1
ATOM 2484 O O . ALA A 1 320 ? -3.169 -3.861 8.698 1.00 91.00 320 ALA A O 1
ATOM 2485 N N . TRP A 1 321 ? -4.923 -3.222 7.410 1.00 91.25 321 TRP A N 1
ATOM 2486 C CA . TRP A 1 321 ? -5.503 -2.242 8.327 1.00 91.25 321 TRP A CA 1
ATOM 2487 C C . TRP A 1 321 ? -6.952 -2.617 8.679 1.00 91.25 321 TRP A C 1
ATOM 2489 O O . TRP A 1 321 ? -7.554 -3.518 8.086 1.00 91.25 321 TRP A O 1
ATOM 2499 N N . ILE A 1 322 ? -7.510 -1.932 9.672 1.00 91.06 322 ILE A N 1
ATOM 2500 C CA . ILE A 1 322 ? -8.917 -2.017 10.084 1.00 91.06 322 ILE A CA 1
ATOM 2501 C C . ILE A 1 322 ? -9.605 -0.643 10.048 1.00 91.06 322 ILE A C 1
ATOM 2503 O O . ILE A 1 322 ? -10.823 -0.575 9.874 1.00 91.06 322 ILE A O 1
ATOM 2507 N N . GLY A 1 323 ? -8.845 0.452 10.161 1.00 88.50 323 GLY A N 1
ATOM 2508 C CA . GLY A 1 323 ? -9.368 1.821 10.195 1.00 88.50 323 GLY A CA 1
ATOM 2509 C C . GLY A 1 323 ? -9.794 2.298 11.585 1.00 88.50 323 GLY A C 1
ATOM 2510 O O . GLY A 1 323 ? -9.641 1.594 12.584 1.00 88.50 323 GLY A O 1
ATOM 2511 N N . LYS A 1 324 ? -10.305 3.533 11.659 1.00 88.69 324 LYS A N 1
ATOM 2512 C CA . LYS A 1 324 ? -10.582 4.231 12.924 1.00 88.69 324 LYS A CA 1
ATOM 2513 C C . LYS A 1 324 ? -11.607 3.474 13.799 1.00 88.69 324 LYS A C 1
ATOM 2515 O O . LYS A 1 324 ? -12.723 3.230 13.334 1.00 88.69 324 LYS A O 1
ATOM 2520 N N . PRO A 1 325 ? -11.274 3.094 15.049 1.00 87.00 325 PRO A N 1
ATOM 2521 C CA . PRO A 1 325 ? -12.195 2.403 15.954 1.00 87.00 325 PRO A CA 1
ATOM 2522 C C . PRO A 1 325 ? -13.435 3.231 16.311 1.00 87.00 325 PRO A C 1
ATOM 2524 O O . PRO A 1 325 ? -13.319 4.355 16.792 1.00 87.00 325 PRO A O 1
ATOM 2527 N N . ARG A 1 326 ? -14.620 2.627 16.171 1.00 82.88 326 ARG A N 1
ATOM 2528 C CA . ARG A 1 326 ? -15.900 3.142 16.689 1.00 82.88 326 ARG A CA 1
ATOM 2529 C C . ARG A 1 326 ? -16.294 2.464 18.006 1.00 82.88 326 ARG A C 1
ATOM 2531 O O . ARG A 1 326 ? -16.913 3.093 18.856 1.00 82.88 326 ARG A O 1
ATOM 2538 N N . TRP A 1 327 ? -15.941 1.190 18.182 1.00 83.00 327 TRP A N 1
ATOM 2539 C CA . TRP A 1 327 ? -16.225 0.401 19.385 1.00 83.00 327 TRP A CA 1
ATOM 2540 C C . TRP A 1 327 ? -15.107 -0.615 19.649 1.00 83.00 327 TRP A C 1
ATOM 2542 O O . TRP A 1 327 ? -14.515 -1.141 18.705 1.00 83.00 327 TRP A O 1
ATOM 2552 N N . THR A 1 328 ? -14.828 -0.899 20.925 1.00 81.81 328 THR A N 1
ATOM 2553 C CA . THR A 1 328 ? -13.816 -1.881 21.351 1.00 81.81 328 THR A CA 1
ATOM 2554 C C . THR A 1 328 ? -14.299 -2.700 22.552 1.00 81.81 328 THR A C 1
ATOM 2556 O O . THR A 1 328 ? -15.041 -2.194 23.396 1.00 81.81 328 THR A O 1
ATOM 2559 N N . ALA A 1 329 ? -13.858 -3.955 22.652 1.00 79.00 329 ALA A N 1
ATOM 2560 C CA . ALA A 1 329 ? -14.084 -4.818 23.810 1.00 79.00 329 ALA A CA 1
ATOM 2561 C C . ALA A 1 329 ? -12.886 -5.738 24.079 1.00 79.00 329 ALA A C 1
ATOM 2563 O O . ALA A 1 329 ? -12.221 -6.203 23.156 1.00 79.00 329 ALA A O 1
ATOM 2564 N N . HIS A 1 330 ? -12.631 -6.025 25.356 1.00 82.56 330 HIS A N 1
ATOM 2565 C CA . HIS A 1 330 ? -11.615 -6.988 25.779 1.00 82.56 330 HIS A CA 1
ATOM 2566 C C . HIS A 1 330 ? -12.199 -8.403 25.809 1.00 82.56 330 HIS A C 1
ATOM 2568 O O . HIS A 1 330 ? -13.259 -8.625 26.396 1.00 82.56 330 HIS A O 1
ATOM 2574 N N . TYR A 1 331 ? -11.467 -9.357 25.243 1.00 79.00 331 TYR A N 1
ATOM 2575 C CA . TYR A 1 331 ? -11.762 -10.781 25.309 1.00 79.00 331 TYR A CA 1
ATOM 2576 C C . TYR A 1 331 ? -10.508 -11.541 25.748 1.00 79.00 331 TYR A C 1
ATOM 2578 O O . TYR A 1 331 ? -9.408 -11.239 25.299 1.00 79.00 331 TYR A O 1
ATOM 2586 N N . GLN A 1 332 ? -10.654 -12.532 26.625 1.00 76.81 332 GLN A N 1
ATOM 2587 C CA . GLN A 1 332 ? -9.536 -13.349 27.090 1.00 76.81 332 GLN A CA 1
ATOM 2588 C C . GLN A 1 332 ? -9.865 -14.823 26.872 1.00 76.81 332 GLN A C 1
ATOM 2590 O O . GLN A 1 332 ? -10.857 -15.317 27.407 1.00 76.81 332 GLN A O 1
ATOM 2595 N N . HIS A 1 333 ? -9.010 -15.528 26.131 1.00 71.25 333 HIS A N 1
ATOM 2596 C CA . HIS A 1 333 ? -9.109 -16.972 25.946 1.00 71.25 333 HIS A CA 1
ATOM 2597 C C . HIS A 1 333 ? -7.857 -17.636 26.513 1.00 71.25 333 HIS A C 1
ATOM 2599 O O . HIS A 1 333 ? -6.737 -17.332 26.112 1.00 71.25 333 HIS A O 1
ATOM 2605 N N . ASP A 1 334 ? -8.061 -18.559 27.453 1.00 75.62 334 ASP A N 1
ATOM 2606 C CA . ASP A 1 334 ? -7.029 -19.350 28.131 1.00 75.62 334 ASP A CA 1
ATOM 2607 C C . ASP A 1 334 ? -5.960 -18.491 28.834 1.00 75.62 334 ASP A C 1
ATOM 2609 O O . ASP A 1 334 ? -6.066 -18.231 30.033 1.00 75.62 334 ASP A O 1
ATOM 2613 N N . ALA A 1 335 ? -4.942 -18.044 28.097 1.00 69.31 335 ALA A N 1
ATOM 2614 C CA . ALA A 1 335 ? -3.850 -17.206 28.590 1.00 69.31 335 ALA A CA 1
ATOM 2615 C C . ALA A 1 335 ? -3.508 -16.013 27.673 1.00 69.31 335 ALA A C 1
ATOM 2617 O O . ALA A 1 335 ? -2.655 -15.211 28.050 1.00 69.31 335 ALA A O 1
ATOM 2618 N N . SER A 1 336 ? -4.148 -15.877 26.506 1.00 79.25 336 SER A N 1
ATOM 2619 C CA . SER A 1 336 ? -3.976 -14.733 25.605 1.00 79.25 336 SER A CA 1
ATOM 2620 C C . SER A 1 336 ? -5.121 -13.731 25.761 1.00 79.25 336 SER A C 1
ATOM 2622 O O . SER A 1 336 ? -6.294 -14.094 25.907 1.00 79.25 336 SER A O 1
ATOM 2624 N N . SER A 1 337 ? -4.761 -12.449 25.749 1.00 85.12 337 SER A N 1
ATOM 2625 C CA . SER A 1 337 ? -5.701 -11.332 25.790 1.00 85.12 337 SER A CA 1
ATOM 2626 C C . SER A 1 337 ? -5.833 -10.745 24.394 1.00 85.12 337 SER A C 1
ATOM 2628 O O . SER A 1 337 ? -4.836 -10.408 23.763 1.00 85.12 337 SER A O 1
ATOM 2630 N N . HIS A 1 338 ? -7.065 -10.589 23.936 1.00 87.25 338 HIS A N 1
ATOM 2631 C CA . HIS A 1 338 ? -7.410 -10.076 22.620 1.00 87.25 338 HIS A CA 1
ATOM 2632 C C . HIS A 1 338 ? -8.303 -8.840 22.768 1.00 87.25 338 HIS A C 1
ATOM 2634 O O . HIS A 1 338 ? -9.032 -8.675 23.754 1.00 87.25 338 HIS A O 1
ATOM 2640 N N . VAL A 1 339 ? -8.256 -7.957 21.776 1.00 88.12 339 VAL A N 1
ATOM 2641 C CA . VAL A 1 339 ? -9.154 -6.809 21.668 1.00 88.12 339 VAL A CA 1
ATOM 2642 C C . VAL A 1 339 ? -9.972 -6.939 20.396 1.00 88.12 339 VAL A C 1
ATOM 2644 O O . VAL A 1 339 ? -9.439 -6.911 19.290 1.00 88.12 339 VAL A O 1
ATOM 2647 N N . ILE A 1 340 ? -11.285 -7.034 20.570 1.00 89.06 340 ILE A N 1
ATOM 2648 C CA . ILE A 1 340 ? -12.252 -7.016 19.479 1.00 89.06 340 ILE A CA 1
ATOM 2649 C C . ILE A 1 340 ? -12.550 -5.549 19.163 1.00 89.06 340 ILE A C 1
ATOM 2651 O O . ILE A 1 340 ? -12.849 -4.767 20.069 1.00 89.06 340 ILE A O 1
ATOM 2655 N N . ILE A 1 341 ? -12.465 -5.168 17.891 1.00 89.25 341 ILE A N 1
ATOM 2656 C CA . ILE A 1 341 ? -12.641 -3.794 17.411 1.00 89.25 341 ILE A CA 1
ATOM 2657 C C . ILE A 1 341 ? -13.656 -3.773 16.268 1.00 89.25 341 ILE A C 1
ATOM 2659 O O . ILE A 1 341 ? -13.609 -4.610 15.370 1.00 89.25 341 ILE A O 1
ATOM 2663 N N . SER A 1 342 ? -14.549 -2.783 16.284 1.00 89.00 342 SER A N 1
ATOM 2664 C CA . SER A 1 342 ? -15.407 -2.428 15.150 1.00 89.00 342 SER A CA 1
ATOM 2665 C C . SER A 1 342 ? -15.120 -0.989 14.717 1.00 89.00 342 SER A C 1
ATOM 2667 O O . SER A 1 342 ? -15.028 -0.099 15.567 1.00 89.00 342 SER A O 1
ATOM 2669 N N . THR A 1 343 ? -14.929 -0.761 13.415 1.00 89.56 343 THR A N 1
ATOM 2670 C CA . THR A 1 343 ? -14.372 0.493 12.872 1.00 89.56 343 THR A CA 1
ATOM 2671 C C . THR A 1 343 ? -15.355 1.299 12.023 1.00 89.56 343 THR A C 1
ATOM 2673 O O . THR A 1 343 ? -16.380 0.800 11.562 1.00 89.56 343 THR A O 1
ATOM 2676 N N . GLU A 1 344 ? -15.022 2.568 11.776 1.00 85.88 344 GLU A N 1
ATOM 2677 C CA . GLU A 1 344 ? -15.739 3.461 10.852 1.00 85.88 344 GLU A CA 1
ATOM 2678 C C . GLU A 1 344 ? -15.707 2.983 9.388 1.00 85.88 344 GLU A C 1
ATOM 2680 O O . GLU A 1 344 ? -16.539 3.401 8.587 1.00 85.88 344 GLU A O 1
ATOM 2685 N N . ARG A 1 345 ? -14.779 2.084 9.031 1.00 83.81 345 ARG A N 1
ATOM 2686 C CA . ARG A 1 345 ? -14.725 1.413 7.720 1.00 83.81 345 ARG A CA 1
ATOM 2687 C C . ARG A 1 345 ? -15.617 0.159 7.651 1.00 83.81 345 ARG A C 1
ATOM 2689 O O . ARG A 1 345 ? -15.450 -0.634 6.738 1.00 83.81 345 ARG A O 1
ATOM 2696 N N . ASN A 1 346 ? -16.540 -0.027 8.603 1.00 86.19 346 ASN A N 1
ATOM 2697 C CA . ASN A 1 346 ? -17.382 -1.222 8.764 1.00 86.19 346 ASN A CA 1
ATOM 2698 C C . ASN A 1 346 ? -16.589 -2.542 8.942 1.00 86.19 346 ASN A C 1
ATOM 2700 O O . ASN A 1 346 ? -17.148 -3.622 8.780 1.00 86.19 346 ASN A O 1
ATOM 2704 N N . VAL A 1 347 ? -15.314 -2.493 9.348 1.00 89.31 347 VAL A N 1
ATOM 2705 C CA . VAL A 1 347 ? -14.524 -3.704 9.638 1.00 89.31 347 VAL A CA 1
ATOM 2706 C C . VAL A 1 347 ? -14.788 -4.166 11.073 1.00 89.31 347 VAL A C 1
ATOM 2708 O O . VAL A 1 347 ? -14.789 -3.355 12.002 1.00 89.31 347 VAL A O 1
ATOM 2711 N N . LEU A 1 348 ? -14.979 -5.473 11.269 1.00 91.31 348 LEU A N 1
ATOM 2712 C CA . LEU A 1 348 ? -14.972 -6.143 12.574 1.00 91.31 348 LEU A CA 1
ATOM 2713 C C . LEU A 1 348 ? -13.725 -7.033 12.666 1.00 91.31 348 LEU A C 1
ATOM 2715 O O . LEU A 1 348 ? -13.525 -7.882 11.803 1.00 91.31 348 LEU A O 1
ATOM 2719 N N . ALA A 1 349 ? -12.890 -6.864 13.689 1.00 92.00 349 ALA A N 1
ATOM 2720 C CA . ALA A 1 349 ? -11.621 -7.585 13.817 1.00 92.00 349 ALA A CA 1
ATOM 2721 C C . ALA A 1 349 ? -11.287 -7.972 15.263 1.00 92.00 349 ALA A C 1
ATOM 2723 O O . ALA A 1 349 ? -11.761 -7.335 16.201 1.00 92.00 349 ALA A O 1
ATOM 2724 N N . SER A 1 350 ? -10.414 -8.970 15.423 1.00 92.69 350 SER A N 1
ATOM 2725 C CA . SER A 1 350 ? -9.690 -9.258 16.667 1.00 92.69 350 SER A CA 1
ATOM 2726 C C . SER A 1 350 ? -8.210 -8.929 16.494 1.00 92.69 350 SER A C 1
ATOM 2728 O O . SER A 1 350 ? -7.597 -9.327 15.499 1.00 92.69 350 SER A O 1
ATOM 2730 N N . LEU A 1 351 ? -7.646 -8.217 17.469 1.00 91.44 351 LEU A N 1
ATOM 2731 C CA . LEU A 1 351 ? -6.212 -7.981 17.607 1.00 91.44 351 LEU A CA 1
ATOM 2732 C C . LEU A 1 351 ? -5.670 -8.707 18.842 1.00 91.44 351 LEU A C 1
ATOM 2734 O O . LEU A 1 351 ? -6.275 -8.621 19.912 1.00 91.44 351 LEU A O 1
ATOM 2738 N N . ASP A 1 352 ? -4.481 -9.297 18.751 1.00 90.00 352 ASP A N 1
ATOM 2739 C CA . ASP A 1 352 ? -3.728 -9.704 19.940 1.00 90.00 352 ASP A CA 1
ATOM 2740 C C . ASP A 1 352 ? -3.283 -8.458 20.726 1.00 90.00 352 ASP A C 1
ATOM 2742 O O . ASP A 1 352 ? -2.624 -7.560 20.191 1.00 90.00 352 ASP A O 1
ATOM 2746 N N . ALA A 1 353 ? -3.600 -8.410 22.022 1.00 86.50 353 ALA A N 1
ATOM 2747 C CA . ALA A 1 353 ? -3.215 -7.298 22.884 1.00 86.50 353 ALA A CA 1
ATOM 2748 C C . ALA A 1 353 ? -1.694 -7.206 23.099 1.00 86.50 353 ALA A C 1
ATOM 2750 O O . ALA A 1 353 ? -1.190 -6.119 23.388 1.00 86.50 353 ALA A O 1
ATOM 2751 N N . SER A 1 354 ? -0.943 -8.303 22.941 1.00 86.25 354 SER A N 1
ATOM 2752 C CA . SER A 1 354 ? 0.502 -8.319 23.190 1.00 86.25 354 SER A CA 1
ATOM 2753 C C . SER A 1 354 ? 1.339 -7.756 22.031 1.00 86.25 354 SER A C 1
ATOM 2755 O O . SER A 1 354 ? 2.325 -7.063 22.284 1.00 86.25 354 SER A O 1
ATOM 2757 N N . THR A 1 355 ? 0.928 -7.980 20.777 1.00 85.19 355 THR A N 1
ATOM 2758 C CA . THR A 1 355 ? 1.669 -7.580 19.562 1.00 85.19 355 THR A CA 1
ATOM 2759 C C . THR A 1 355 ? 0.964 -6.549 18.681 1.00 85.19 355 THR A C 1
ATOM 2761 O O . THR A 1 355 ? 1.631 -5.894 17.879 1.00 85.19 355 THR A O 1
ATOM 2764 N N . GLY A 1 356 ? -0.363 -6.413 18.767 1.00 86.00 356 GLY A N 1
ATOM 2765 C CA . GLY A 1 356 ? -1.141 -5.630 17.803 1.00 86.00 356 GLY A CA 1
ATOM 2766 C C . GLY A 1 356 ? -1.231 -6.278 16.412 1.00 86.00 356 GLY A C 1
ATOM 2767 O O . GLY A 1 356 ? -1.521 -5.592 15.428 1.00 86.00 356 GLY A O 1
ATOM 2768 N N . ALA A 1 357 ? -0.960 -7.582 16.297 1.00 89.00 357 ALA A N 1
ATOM 2769 C CA . ALA A 1 357 ? -1.273 -8.356 15.101 1.00 89.00 357 ALA A CA 1
ATOM 2770 C C . ALA A 1 357 ? -2.792 -8.571 14.967 1.00 89.00 357 ALA A C 1
ATOM 2772 O O . ALA A 1 357 ? -3.502 -8.635 15.967 1.00 89.00 357 ALA A O 1
ATOM 2773 N N . ILE A 1 358 ? -3.281 -8.696 13.730 1.00 91.19 358 ILE A N 1
ATOM 2774 C CA . ILE A 1 358 ? -4.677 -9.052 13.435 1.00 91.19 358 ILE A CA 1
ATOM 2775 C C . ILE A 1 358 ? -4.796 -10.582 13.476 1.00 91.19 358 ILE A C 1
ATOM 2777 O O . ILE A 1 358 ? -4.171 -11.253 12.656 1.00 91.19 358 ILE A O 1
ATOM 2781 N N . ASP A 1 359 ? -5.607 -11.124 14.389 1.00 90.62 359 ASP A N 1
ATOM 2782 C CA . ASP A 1 359 ? -5.905 -12.565 14.454 1.00 90.62 359 ASP A CA 1
ATOM 2783 C C . ASP A 1 359 ? -6.872 -12.965 13.330 1.00 90.62 359 ASP A C 1
ATOM 2785 O O . ASP A 1 359 ? -6.676 -13.945 12.612 1.00 90.62 359 ASP A O 1
ATOM 2789 N N . TRP A 1 360 ? -7.937 -12.172 13.183 1.00 91.44 360 TRP A N 1
ATOM 2790 C CA . TRP A 1 360 ? -8.954 -12.288 12.146 1.00 91.44 360 TRP A CA 1
ATOM 2791 C C . TRP A 1 360 ? -9.629 -10.929 11.923 1.00 91.44 360 TRP A C 1
ATOM 2793 O O . TRP A 1 360 ? -9.667 -10.081 12.816 1.00 91.44 360 TRP A O 1
ATOM 2803 N N . ARG A 1 361 ? -10.188 -10.723 10.726 1.00 91.31 361 ARG A N 1
ATOM 2804 C CA . ARG A 1 361 ? -11.027 -9.563 10.386 1.00 91.31 361 ARG A CA 1
ATOM 2805 C C . ARG A 1 361 ? -12.107 -9.947 9.377 1.00 91.31 361 ARG A C 1
ATOM 2807 O O . ARG A 1 361 ? -11.900 -10.864 8.588 1.00 91.31 361 ARG A O 1
ATOM 2814 N N . GLN A 1 362 ? -13.220 -9.228 9.402 1.00 89.12 362 GLN A N 1
ATOM 2815 C CA . GLN A 1 362 ? -14.333 -9.319 8.463 1.00 89.12 362 GLN A CA 1
ATOM 2816 C C . GLN A 1 362 ? -14.689 -7.914 7.974 1.00 89.12 362 GLN A C 1
ATOM 2818 O O . GLN A 1 362 ? -14.862 -7.002 8.784 1.00 89.12 362 GLN A O 1
ATOM 2823 N N . ASP A 1 363 ? -14.800 -7.755 6.660 1.00 84.81 363 ASP A N 1
ATOM 2824 C CA . ASP A 1 363 ? -15.324 -6.551 6.012 1.00 84.81 363 ASP A CA 1
ATOM 2825 C C . ASP A 1 363 ? -16.855 -6.684 5.926 1.00 84.81 363 ASP A C 1
ATOM 2827 O O . ASP A 1 363 ? -17.359 -7.690 5.417 1.00 84.81 363 ASP A O 1
ATOM 2831 N N . LEU A 1 364 ? -17.610 -5.746 6.507 1.00 81.81 364 LEU A N 1
ATOM 2832 C CA . LEU A 1 364 ? -19.068 -5.854 6.607 1.00 81.81 364 LEU A CA 1
ATOM 2833 C C . LEU A 1 364 ? -19.743 -4.996 5.529 1.00 81.81 364 LEU A C 1
ATOM 2835 O O . LEU A 1 364 ? -19.743 -3.770 5.605 1.00 81.81 364 LEU A O 1
ATOM 2839 N N . GLU A 1 365 ? -20.417 -5.651 4.578 1.00 68.31 365 GLU A N 1
ATOM 2840 C CA . GLU A 1 365 ? -21.076 -5.037 3.405 1.00 68.31 365 GLU A CA 1
ATOM 2841 C C . GLU A 1 365 ? -22.078 -3.897 3.705 1.00 68.31 365 GLU A C 1
ATOM 2843 O O . GLU A 1 365 ? -22.521 -3.207 2.788 1.00 68.31 365 GLU A O 1
ATOM 2848 N N . ASN A 1 366 ? -22.517 -3.731 4.957 1.00 67.19 366 ASN A N 1
ATOM 2849 C CA . ASN A 1 366 ? -23.566 -2.794 5.357 1.00 67.19 366 ASN A CA 1
ATOM 2850 C C . ASN A 1 366 ? -23.200 -2.046 6.649 1.00 67.19 366 ASN A C 1
ATOM 2852 O O . ASN A 1 366 ? -22.635 -2.629 7.574 1.00 67.19 366 ASN A O 1
ATOM 2856 N N . ASP A 1 367 ? -23.626 -0.781 6.742 1.00 70.00 367 ASP A N 1
ATOM 2857 C CA . ASP A 1 367 ? -23.506 0.057 7.943 1.00 70.00 367 ASP A CA 1
ATOM 2858 C C . ASP A 1 367 ? -24.094 -0.622 9.191 1.00 70.00 367 ASP A C 1
ATOM 2860 O O . ASP A 1 367 ? -25.283 -0.968 9.228 1.00 70.00 367 ASP A O 1
ATOM 2864 N N . VAL A 1 368 ? -23.297 -0.703 10.256 1.00 68.00 368 VAL A N 1
ATOM 2865 C CA . VAL A 1 368 ? -23.747 -1.169 11.578 1.00 68.00 368 VAL A CA 1
ATOM 2866 C C . VAL A 1 368 ? -24.509 -0.039 12.301 1.00 68.00 368 VAL A C 1
ATOM 2868 O O . VAL A 1 368 ? -23.978 1.065 12.460 1.00 68.00 368 VAL A O 1
ATOM 2871 N N . GLU A 1 369 ? -25.759 -0.276 12.728 1.00 66.44 369 GLU A N 1
ATOM 2872 C CA . GLU A 1 369 ? -26.630 0.748 13.346 1.00 66.44 369 GLU A CA 1
ATOM 2873 C C . GLU A 1 369 ? -26.144 1.105 14.761 1.00 66.44 369 GLU A C 1
ATOM 2875 O O . GLU A 1 369 ? -25.644 2.211 14.990 1.00 66.44 369 GLU A O 1
ATOM 2880 N N . GLU A 1 370 ? -26.227 0.154 15.694 1.00 69.19 370 GLU A N 1
ATOM 2881 C CA . GLU A 1 370 ? -25.748 0.292 17.075 1.00 69.19 370 GLU A CA 1
ATOM 2882 C C . GLU A 1 370 ? -24.354 -0.326 17.272 1.00 69.19 370 GLU A C 1
ATOM 2884 O O . GLU A 1 370 ? -23.897 -1.159 16.495 1.00 69.19 370 GLU A O 1
ATOM 2889 N N . GLU A 1 371 ? -23.663 0.077 18.339 1.00 73.19 371 GLU A N 1
ATOM 2890 C CA . GLU A 1 371 ? -22.400 -0.545 18.753 1.00 73.19 371 GLU A CA 1
ATOM 2891 C C . GLU A 1 371 ? -22.574 -2.057 18.999 1.00 73.19 371 GLU A C 1
ATOM 2893 O O . GLU A 1 371 ? -2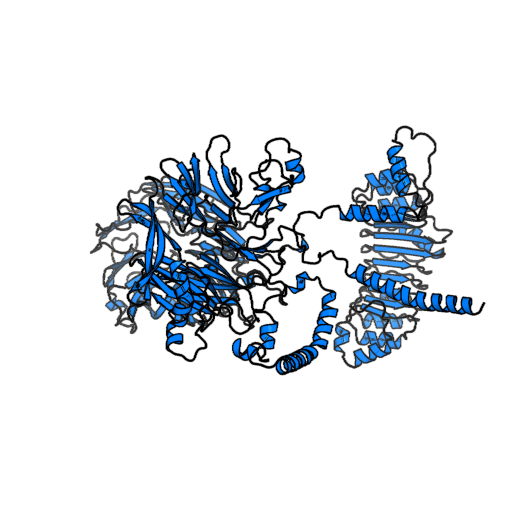3.499 -2.426 19.739 1.00 73.19 371 GLU A O 1
ATOM 2898 N N . PRO A 1 372 ? -21.677 -2.923 18.482 1.00 80.50 372 PRO A N 1
ATOM 2899 C CA . PRO A 1 372 ? -21.738 -4.362 18.720 1.00 80.50 372 PRO A CA 1
ATOM 2900 C C . PRO A 1 372 ? -21.789 -4.733 20.207 1.00 80.50 372 PRO A C 1
ATOM 2902 O O . PRO A 1 372 ? -21.388 -3.962 21.085 1.00 80.50 372 PRO A O 1
ATOM 2905 N N . LYS A 1 373 ? -22.290 -5.936 20.500 1.00 79.00 373 LYS A N 1
ATOM 2906 C CA . LYS A 1 373 ? -22.345 -6.477 21.867 1.00 79.00 373 LYS A CA 1
ATOM 2907 C C . LYS A 1 373 ? -21.600 -7.805 21.932 1.00 79.00 373 LYS A C 1
ATOM 2909 O O . LYS A 1 373 ? -21.937 -8.739 21.208 1.00 79.00 373 LYS A O 1
ATOM 2914 N N . LEU A 1 374 ? -20.588 -7.873 22.795 1.00 77.31 374 LEU A N 1
ATOM 2915 C CA . LEU A 1 374 ? -19.885 -9.110 23.125 1.00 77.31 374 LEU A CA 1
ATOM 2916 C C . LEU A 1 374 ? -20.745 -9.948 24.081 1.00 77.31 374 LEU A C 1
ATOM 2918 O O . LEU A 1 374 ? -21.330 -9.408 25.020 1.00 77.31 374 LEU A O 1
ATOM 2922 N N . THR A 1 375 ? -20.818 -11.252 23.834 1.00 75.94 375 THR A N 1
ATOM 2923 C CA . THR A 1 375 ? -21.558 -12.238 24.635 1.00 75.94 375 THR A CA 1
ATOM 2924 C C . THR A 1 375 ? -20.650 -13.433 24.943 1.00 75.94 375 THR A C 1
ATOM 2926 O O . THR A 1 375 ? -19.605 -13.593 24.314 1.00 75.94 375 THR A O 1
ATOM 2929 N N . SER A 1 376 ? -21.053 -14.322 25.854 1.00 70.94 376 SER A N 1
ATOM 2930 C CA . SER A 1 376 ? -20.302 -15.549 26.181 1.00 70.94 376 SER A CA 1
ATOM 2931 C C . SER A 1 376 ? -20.323 -16.638 25.087 1.00 70.94 376 SER A C 1
ATOM 2933 O O . SER A 1 376 ? -19.818 -17.735 25.319 1.00 70.94 376 SER A O 1
ATOM 2935 N N . GLN A 1 377 ? -20.929 -16.368 23.921 1.00 75.31 377 GLN A N 1
ATOM 2936 C CA . GLN A 1 377 ? -21.060 -17.283 22.770 1.00 75.31 377 GLN A CA 1
ATOM 2937 C C . GLN A 1 377 ? -20.791 -16.588 21.411 1.00 75.31 377 GLN A C 1
ATOM 2939 O O . GLN A 1 377 ? -21.151 -17.127 20.360 1.00 75.31 377 GLN A O 1
ATOM 2944 N N . GLY A 1 378 ? -20.244 -15.367 21.425 1.00 82.81 378 GLY A N 1
ATOM 2945 C CA . GLY A 1 378 ? -19.951 -14.595 20.215 1.00 82.81 378 GLY A CA 1
ATOM 2946 C C . GLY A 1 378 ? -20.274 -13.102 20.299 1.00 82.81 378 GLY A C 1
ATOM 2947 O O . GLY A 1 378 ? -20.815 -12.600 21.287 1.00 82.81 378 GLY A O 1
ATOM 2948 N N . ILE A 1 379 ? -19.950 -12.383 19.228 1.00 86.31 379 ILE A N 1
ATOM 2949 C CA . ILE A 1 379 ? -20.183 -10.947 19.027 1.00 86.31 379 ILE A CA 1
ATOM 2950 C C . ILE A 1 379 ? -21.464 -10.763 18.214 1.00 86.31 379 ILE A C 1
ATOM 2952 O O . ILE A 1 379 ? -21.625 -11.406 17.179 1.00 86.31 379 ILE A O 1
ATOM 2956 N N . ILE A 1 380 ? -22.354 -9.858 18.618 1.00 86.19 380 ILE A N 1
ATOM 2957 C CA . ILE A 1 380 ? -23.604 -9.582 17.896 1.00 86.19 380 ILE A CA 1
ATOM 2958 C C . ILE A 1 380 ? -23.546 -8.223 17.195 1.00 86.19 380 ILE A C 1
ATOM 2960 O O . ILE A 1 380 ? -23.257 -7.205 17.829 1.00 86.19 380 ILE A O 1
ATOM 2964 N N . THR A 1 381 ? -23.856 -8.221 15.894 1.00 85.62 381 THR A N 1
ATOM 2965 C CA . THR A 1 381 ? -23.929 -7.035 15.024 1.00 85.62 381 THR A CA 1
ATOM 2966 C C . THR A 1 381 ? -25.340 -6.831 14.468 1.00 85.62 381 THR A C 1
ATOM 2968 O O . THR A 1 381 ? -26.079 -7.789 14.214 1.00 85.62 381 THR A O 1
ATOM 2971 N N . VAL A 1 382 ? -25.718 -5.563 14.273 1.00 80.00 382 VAL A N 1
ATOM 2972 C CA . VAL A 1 382 ? -27.026 -5.147 13.741 1.00 80.00 382 VAL A CA 1
ATOM 2973 C C . VAL A 1 382 ? -26.851 -4.049 12.710 1.00 80.00 382 VAL A C 1
ATOM 2975 O O . VAL A 1 382 ? -26.110 -3.095 12.931 1.00 80.00 382 VAL A O 1
ATOM 2978 N N . TYR A 1 383 ? -27.558 -4.184 11.595 1.00 77.00 383 TYR A N 1
ATOM 2979 C CA . TYR A 1 383 ? -27.373 -3.361 10.411 1.00 77.00 383 TYR A CA 1
ATOM 2980 C C . TYR A 1 383 ? -28.501 -2.345 10.241 1.00 77.00 383 TYR A C 1
ATOM 2982 O O . TYR A 1 383 ? -29.667 -2.626 10.495 1.00 77.00 383 TYR A O 1
ATOM 2990 N N . LYS A 1 384 ? -28.124 -1.152 9.784 1.00 67.81 384 LYS A N 1
ATOM 2991 C CA . LYS A 1 384 ? -28.981 0.036 9.630 1.00 67.81 384 LYS A CA 1
ATOM 2992 C C . LYS A 1 384 ? -29.891 -0.032 8.401 1.00 67.81 384 LYS A C 1
ATOM 2994 O O . LYS A 1 384 ? -30.975 0.549 8.369 1.00 67.81 384 LYS A O 1
ATOM 2999 N N . THR A 1 385 ? -29.419 -0.710 7.360 1.00 63.69 385 THR A N 1
ATOM 3000 C CA . THR A 1 385 ? -30.076 -0.861 6.054 1.00 63.69 385 THR A CA 1
ATOM 3001 C C . THR A 1 385 ? -30.828 -2.181 5.930 1.00 63.69 385 THR A C 1
ATOM 3003 O O . THR A 1 385 ? -31.880 -2.227 5.290 1.00 63.69 385 THR A O 1
ATOM 3006 N N . THR A 1 386 ? -30.305 -3.257 6.523 1.00 67.94 386 THR A N 1
ATOM 3007 C CA . THR A 1 386 ? -30.816 -4.617 6.341 1.00 67.94 386 THR A CA 1
ATOM 3008 C C . THR A 1 386 ? -31.523 -5.133 7.600 1.00 67.94 386 THR A C 1
ATOM 3010 O O . THR A 1 386 ? -31.064 -4.916 8.717 1.00 67.94 386 THR A O 1
ATOM 3013 N N . PRO A 1 387 ? -32.655 -5.847 7.462 1.00 72.19 387 PRO A N 1
ATOM 3014 C CA . PRO A 1 387 ? -33.491 -6.249 8.595 1.00 72.19 387 PRO A CA 1
ATOM 3015 C C . PRO A 1 387 ? -32.957 -7.486 9.344 1.00 72.19 387 PRO A C 1
ATOM 3017 O O . PRO A 1 387 ? -33.745 -8.284 9.851 1.00 72.19 387 PRO A O 1
ATOM 3020 N N . TYR A 1 388 ? -31.639 -7.716 9.371 1.00 79.00 388 TYR A N 1
ATOM 3021 C CA . TYR A 1 388 ? -31.048 -8.909 9.980 1.00 79.00 388 TYR A CA 1
ATOM 3022 C C . TYR A 1 388 ? -30.013 -8.607 11.063 1.00 79.00 388 TYR A C 1
ATOM 3024 O O . TYR A 1 388 ? -29.363 -7.567 11.088 1.00 79.00 388 TYR A O 1
ATOM 3032 N N . ILE A 1 389 ? -29.865 -9.585 11.951 1.00 83.62 389 ILE A N 1
ATOM 3033 C CA . ILE A 1 389 ? -28.911 -9.624 13.055 1.00 83.62 389 ILE A CA 1
ATOM 3034 C C . ILE A 1 389 ? -27.988 -10.813 12.827 1.00 83.62 389 ILE A C 1
ATOM 3036 O O . ILE A 1 389 ? -28.451 -11.880 12.411 1.00 83.62 389 ILE A O 1
ATOM 3040 N N . GLN A 1 390 ? -26.697 -10.630 13.082 1.00 87.75 390 GLN A N 1
ATOM 3041 C CA . GLN A 1 390 ? -25.676 -11.662 12.923 1.00 87.75 390 GLN A CA 1
ATOM 3042 C C . GLN A 1 390 ? -24.920 -11.865 14.237 1.00 87.75 390 GLN A C 1
ATOM 3044 O O . GLN A 1 390 ? -24.668 -10.908 14.969 1.00 87.75 390 GLN A O 1
ATOM 3049 N N . CYS A 1 391 ? -24.579 -13.119 14.529 1.00 88.25 391 CYS A N 1
ATOM 3050 C CA . CYS A 1 391 ? -23.710 -13.501 15.636 1.00 88.25 391 CYS A CA 1
ATOM 3051 C C . CYS A 1 391 ? -22.440 -14.146 15.077 1.00 88.25 391 CYS A C 1
ATOM 3053 O O . CYS A 1 391 ? -22.527 -15.058 14.251 1.00 88.25 391 CYS A O 1
ATOM 3055 N N . TRP A 1 392 ? -21.281 -13.681 15.531 1.00 89.88 392 TRP A N 1
ATOM 3056 C CA . TRP A 1 392 ? -19.956 -14.087 15.071 1.00 89.88 392 TRP A CA 1
ATOM 3057 C C . TRP A 1 392 ? -19.206 -14.791 16.203 1.00 89.88 392 TRP A C 1
ATOM 3059 O O . TRP A 1 392 ? -19.173 -14.270 17.313 1.00 89.88 392 TRP A O 1
ATOM 3069 N N . ASP A 1 393 ? -18.582 -15.935 15.934 1.00 89.00 393 ASP A N 1
ATOM 3070 C CA . ASP A 1 393 ? -17.630 -16.571 16.851 1.00 89.00 393 ASP A CA 1
ATOM 3071 C C . ASP A 1 393 ? -16.460 -15.620 17.122 1.00 89.00 393 ASP A C 1
ATOM 3073 O O . ASP A 1 393 ? -15.762 -15.201 16.196 1.00 89.00 393 ASP A O 1
ATOM 3077 N N . GLU A 1 394 ? -16.232 -15.297 18.393 1.00 85.62 394 GLU A N 1
ATOM 3078 C CA . GLU A 1 394 ? -15.201 -14.349 18.794 1.00 85.62 394 GLU A CA 1
ATOM 3079 C C . GLU A 1 394 ? -13.771 -14.878 18.576 1.00 85.62 394 GLU A C 1
ATOM 3081 O O . GLU A 1 394 ? -12.824 -14.092 18.510 1.00 85.62 394 GLU A O 1
ATOM 3086 N N . LYS A 1 395 ? -13.601 -16.197 18.408 1.00 86.12 395 LYS A N 1
ATOM 3087 C CA . LYS A 1 395 ? -12.292 -16.849 18.246 1.00 86.12 395 LYS A CA 1
ATOM 3088 C C . LYS A 1 395 ? -11.832 -16.931 16.798 1.00 86.12 395 LYS A C 1
ATOM 3090 O O . LYS A 1 395 ? -10.656 -16.716 16.524 1.00 86.12 395 LYS A O 1
ATOM 3095 N N . THR A 1 396 ? -12.727 -17.285 15.874 1.00 86.56 396 THR A N 1
ATOM 3096 C CA . THR A 1 396 ? -12.385 -17.473 14.451 1.00 86.56 396 THR A CA 1
ATOM 3097 C C . THR A 1 396 ? -13.006 -16.441 13.514 1.00 86.56 396 THR A C 1
ATOM 3099 O O . THR A 1 396 ? -12.796 -16.530 12.303 1.00 86.56 396 THR A O 1
ATOM 3102 N N . GLY A 1 397 ? -13.780 -15.484 14.037 1.00 86.38 397 GLY A N 1
ATOM 3103 C CA . GLY A 1 397 ? -14.430 -14.438 13.245 1.00 86.38 397 GLY A CA 1
ATOM 3104 C C . GLY A 1 397 ? -15.492 -14.965 12.279 1.00 86.38 397 GLY A C 1
ATOM 3105 O O . GLY A 1 397 ? -15.818 -14.292 11.304 1.00 86.38 397 GLY A O 1
ATOM 3106 N N . LYS A 1 398 ? -15.993 -16.189 12.479 1.00 89.44 398 LYS A N 1
ATOM 3107 C CA . LYS A 1 398 ? -16.961 -16.839 11.583 1.00 89.44 398 LYS A CA 1
ATOM 3108 C C . LYS A 1 398 ? -18.389 -16.528 11.995 1.00 89.44 398 LYS A C 1
ATOM 3110 O O . LYS A 1 398 ? -18.698 -16.442 13.176 1.00 89.44 398 LYS A O 1
ATOM 3115 N N . LEU A 1 399 ? -19.280 -16.433 11.015 1.00 89.44 399 LEU A N 1
ATOM 3116 C CA . LEU A 1 399 ? -20.709 -16.276 11.258 1.00 89.44 399 LEU A CA 1
ATOM 3117 C C . LEU A 1 399 ? -21.299 -17.561 11.875 1.00 89.44 399 LEU A C 1
ATOM 3119 O O . LEU A 1 399 ? -21.382 -18.586 11.199 1.00 89.44 399 LEU A O 1
ATOM 3123 N N . ASN A 1 400 ? -21.740 -17.491 13.133 1.00 88.69 400 ASN A N 1
ATOM 3124 C CA . ASN A 1 400 ? -22.423 -18.581 13.838 1.00 88.69 400 ASN A CA 1
ATOM 3125 C C . ASN A 1 400 ? -23.883 -18.705 13.384 1.00 88.69 400 ASN A C 1
ATOM 3127 O O . ASN A 1 400 ? -24.353 -19.799 13.070 1.00 88.69 400 ASN A O 1
ATOM 3131 N N . TRP A 1 401 ? -24.610 -17.584 13.326 1.00 88.88 401 TRP A N 1
ATOM 3132 C CA . TRP A 1 401 ? -25.982 -17.541 12.815 1.00 88.88 401 TRP A CA 1
ATOM 3133 C C . TRP A 1 401 ? -26.389 -16.145 12.334 1.00 88.88 401 TRP A C 1
ATOM 3135 O O . TRP A 1 401 ? -25.842 -15.127 12.755 1.00 88.88 401 TRP A O 1
ATOM 3145 N N . GLN A 1 402 ? -27.410 -16.108 11.473 1.00 89.62 402 GLN A N 1
ATOM 3146 C CA . GLN A 1 402 ? -28.061 -14.892 10.983 1.00 89.62 402 GLN A CA 1
ATOM 3147 C C . GLN A 1 402 ? -29.579 -15.010 11.151 1.00 89.62 402 GLN A C 1
ATOM 3149 O O . GLN A 1 402 ? -30.167 -16.057 10.869 1.00 89.62 402 GLN A O 1
ATOM 3154 N N . ARG A 1 403 ? -30.230 -13.933 11.601 1.00 86.62 403 ARG A N 1
ATOM 3155 C CA . ARG A 1 403 ? -31.672 -13.902 11.866 1.00 86.62 403 ARG A CA 1
ATOM 3156 C C . ARG A 1 403 ? -32.313 -12.638 11.306 1.00 86.62 403 ARG A C 1
ATOM 3158 O O . ARG A 1 403 ? -31.919 -11.540 11.670 1.00 86.62 403 ARG A O 1
ATOM 3165 N N . VAL A 1 404 ? -33.324 -12.798 10.452 1.00 84.69 404 VAL A N 1
ATOM 3166 C CA . VAL A 1 404 ? -34.141 -11.686 9.936 1.00 84.69 404 VAL A CA 1
ATOM 3167 C C . VAL A 1 404 ? -35.260 -11.357 10.932 1.00 84.69 404 VAL A C 1
ATOM 3169 O O . VAL A 1 404 ? -35.946 -12.267 11.406 1.00 84.69 404 VAL A O 1
ATOM 3172 N N . LEU A 1 405 ? -35.453 -10.070 11.219 1.00 77.31 405 LEU A N 1
ATOM 3173 C CA . LEU A 1 405 ? -36.563 -9.509 11.995 1.00 77.31 405 LEU A CA 1
ATOM 3174 C C . LEU A 1 405 ? -37.452 -8.624 11.099 1.00 77.31 405 LEU A C 1
ATOM 3176 O O . LEU A 1 405 ? -37.134 -8.359 9.945 1.00 77.31 405 LEU A O 1
ATOM 3180 N N . GLY A 1 406 ? -38.616 -8.201 11.598 1.00 67.19 406 GLY A N 1
ATOM 3181 C CA . GLY A 1 406 ? -39.639 -7.522 10.784 1.00 67.19 406 GLY A CA 1
ATOM 3182 C C . GLY A 1 406 ? -39.403 -6.031 10.493 1.00 67.19 406 GLY A C 1
ATOM 3183 O O . GLY A 1 406 ? -40.242 -5.418 9.838 1.00 67.19 406 GLY A O 1
ATOM 3184 N N . SER A 1 407 ? -38.318 -5.440 10.999 1.00 69.00 407 SER A N 1
ATOM 3185 C CA . SER A 1 407 ? -37.992 -4.007 10.914 1.00 69.00 407 SER A CA 1
ATOM 3186 C C . SER A 1 407 ? -36.509 -3.816 10.585 1.00 69.00 407 SER A C 1
ATOM 3188 O O . SER A 1 407 ? -35.698 -4.703 10.849 1.00 69.00 407 SER A O 1
ATOM 3190 N N . THR A 1 408 ? -36.150 -2.659 10.022 1.00 62.94 408 THR A N 1
ATOM 3191 C CA . THR A 1 408 ? -34.752 -2.235 9.819 1.00 62.94 408 THR A CA 1
ATOM 3192 C C . THR A 1 408 ? -34.194 -1.460 11.009 1.00 62.94 408 THR A C 1
ATOM 3194 O O . THR A 1 408 ? -33.028 -1.633 11.323 1.00 62.94 408 THR A O 1
ATOM 3197 N N . ASN A 1 409 ? -35.015 -0.666 11.709 1.00 66.88 409 ASN A N 1
ATOM 3198 C CA . ASN A 1 409 ? -34.599 0.007 12.942 1.00 66.88 409 ASN A CA 1
ATOM 3199 C C . ASN A 1 409 ? -34.643 -1.008 14.092 1.00 66.88 409 ASN A C 1
ATOM 3201 O O . ASN A 1 409 ? -35.735 -1.467 14.464 1.00 66.88 409 ASN A O 1
ATOM 3205 N N . ASN A 1 410 ? -33.463 -1.390 14.582 1.00 65.94 410 ASN A N 1
ATOM 3206 C CA . ASN A 1 410 ? -33.258 -2.533 15.468 1.00 65.94 410 ASN A CA 1
ATOM 3207 C C . ASN A 1 410 ? -32.242 -2.185 16.565 1.00 65.94 410 ASN A C 1
ATOM 3209 O O . ASN A 1 410 ? -31.137 -1.740 16.273 1.00 65.94 410 ASN A O 1
ATOM 3213 N N . LYS A 1 411 ? -32.585 -2.434 17.832 1.00 67.44 411 LYS A N 1
ATOM 3214 C CA . LYS A 1 411 ? -31.724 -2.116 18.983 1.00 67.44 411 LYS A CA 1
ATOM 3215 C C . LYS A 1 411 ? -31.463 -3.312 19.870 1.00 67.44 411 LYS A C 1
ATOM 3217 O O . LYS A 1 411 ? -32.389 -4.090 20.104 1.00 67.44 411 LYS A O 1
ATOM 3222 N N . VAL A 1 412 ? -30.246 -3.443 20.398 1.00 63.69 412 VAL A N 1
ATOM 3223 C CA . VAL A 1 412 ? -29.799 -4.667 21.086 1.00 63.69 412 VAL A CA 1
ATOM 3224 C C . VAL A 1 412 ? -29.273 -4.411 22.488 1.00 63.69 412 VAL A C 1
ATOM 3226 O O . VAL A 1 412 ? -28.346 -3.636 22.714 1.00 63.69 412 VAL A O 1
ATOM 3229 N N . LEU A 1 413 ? -29.818 -5.183 23.424 1.00 65.25 413 LEU A N 1
ATOM 3230 C CA . LEU A 1 413 ? -29.332 -5.330 24.782 1.00 65.25 413 LEU A CA 1
ATOM 3231 C C . LEU A 1 413 ? -28.875 -6.778 25.006 1.00 65.25 413 LEU A C 1
ATOM 3233 O O . LEU A 1 413 ? -29.660 -7.719 24.875 1.00 65.25 413 LEU A O 1
ATOM 3237 N N . HIS A 1 414 ? -27.608 -6.956 25.374 1.00 60.00 414 HIS A N 1
ATOM 3238 C CA . HIS A 1 414 ? -27.130 -8.208 25.962 1.00 60.00 414 HIS A CA 1
ATOM 3239 C C . HIS A 1 414 ? -27.584 -8.289 27.426 1.00 60.00 414 HIS A C 1
ATOM 3241 O O . HIS A 1 414 ? -27.570 -7.267 28.112 1.00 60.00 414 HIS A O 1
ATOM 3247 N N . LEU A 1 415 ? -27.982 -9.474 27.902 1.00 57.34 415 LEU A N 1
ATOM 3248 C CA . LEU A 1 415 ? -28.355 -9.674 29.304 1.00 57.34 415 LEU A CA 1
ATOM 3249 C C . LEU A 1 415 ? -27.149 -10.190 30.105 1.00 57.34 415 LEU A C 1
ATOM 3251 O O . LEU A 1 415 ? -26.543 -11.188 29.726 1.00 57.34 415 LEU A O 1
ATOM 3255 N N . SER A 1 416 ? -26.783 -9.520 31.202 1.00 53.91 416 SER A N 1
ATOM 3256 C CA . SER A 1 416 ? -25.475 -9.697 31.865 1.00 53.91 416 SER A CA 1
ATOM 3257 C C . SER A 1 416 ? -25.362 -10.872 32.859 1.00 53.91 416 SER A C 1
ATOM 3259 O O . SER A 1 416 ? -24.358 -10.980 33.556 1.00 53.91 416 SER A O 1
ATOM 3261 N N . ASP A 1 417 ? -26.324 -11.804 32.873 1.00 48.59 417 ASP A N 1
ATOM 3262 C CA . ASP A 1 417 ? -26.319 -13.020 33.713 1.00 48.59 417 ASP A CA 1
ATOM 3263 C C . ASP A 1 417 ? -26.061 -14.308 32.884 1.00 48.59 417 ASP A C 1
ATOM 3265 O O . ASP A 1 417 ? -26.954 -15.135 32.684 1.00 48.59 417 ASP A O 1
ATOM 3269 N N . ASP A 1 418 ? -24.821 -14.443 32.393 1.00 46.72 418 ASP A N 1
ATOM 3270 C CA . ASP A 1 418 ? -24.046 -15.641 31.961 1.00 46.72 418 ASP A CA 1
ATOM 3271 C C . ASP A 1 418 ? -24.651 -16.715 31.012 1.00 46.72 418 ASP A C 1
ATOM 3273 O O . ASP A 1 418 ? -23.932 -17.586 30.524 1.00 46.72 418 ASP A O 1
ATOM 3277 N N . SER A 1 419 ? -25.951 -16.693 30.711 1.00 51.72 419 SER A N 1
ATOM 3278 C CA . SER A 1 419 ? -26.610 -17.637 29.783 1.00 51.72 419 SER A CA 1
ATOM 3279 C C . SER A 1 419 ? -27.963 -17.169 29.227 1.00 51.72 419 SER A C 1
ATOM 3281 O O . SER A 1 419 ? -28.443 -17.725 28.239 1.00 51.72 419 SER A O 1
ATOM 3283 N N . ASP A 1 420 ? -28.602 -16.157 29.826 1.00 60.12 420 ASP A N 1
ATOM 3284 C CA . ASP A 1 420 ? -30.041 -15.903 29.649 1.00 60.12 420 ASP A CA 1
ATOM 3285 C C . ASP A 1 420 ? -30.423 -15.070 28.397 1.00 60.12 420 ASP A C 1
ATOM 3287 O O . ASP A 1 420 ? -31.390 -14.311 28.413 1.00 60.12 420 ASP A O 1
ATOM 3291 N N . GLY A 1 421 ? -29.714 -15.249 27.278 1.00 69.62 421 GLY A N 1
ATOM 3292 C CA . GLY A 1 421 ? -30.092 -14.745 25.948 1.00 69.62 421 GLY A CA 1
ATOM 3293 C C . GLY A 1 421 ? -29.892 -13.242 25.683 1.00 69.62 421 GLY A C 1
ATOM 3294 O O . GLY A 1 421 ? -29.361 -12.487 26.492 1.00 69.62 421 GLY A O 1
ATOM 3295 N N . VAL A 1 422 ? -30.316 -12.803 24.494 1.00 79.00 422 VAL A N 1
ATOM 3296 C CA . VAL A 1 422 ? -30.120 -11.438 23.967 1.00 79.00 422 VAL A CA 1
ATOM 3297 C C . VAL A 1 422 ? -31.464 -10.818 23.618 1.00 79.00 422 VAL A C 1
ATOM 3299 O O . VAL A 1 422 ? -32.312 -11.471 23.013 1.00 79.00 422 VAL A O 1
ATOM 3302 N N . VAL A 1 423 ? -31.673 -9.555 23.985 1.00 79.00 423 VAL A N 1
ATOM 3303 C CA . VAL A 1 423 ? -32.959 -8.868 23.829 1.00 79.00 423 VAL A CA 1
ATOM 3304 C C . VAL A 1 423 ? -32.862 -7.800 22.752 1.00 79.00 423 VAL A C 1
ATOM 3306 O O . VAL A 1 423 ? -31.990 -6.936 22.784 1.00 79.00 423 VAL A O 1
ATOM 3309 N N . VAL A 1 424 ? -33.791 -7.856 21.802 1.00 78.56 424 VAL A N 1
ATOM 3310 C CA . VAL A 1 424 ? -33.826 -6.987 20.629 1.00 78.56 424 VAL A CA 1
ATOM 3311 C C . VAL A 1 424 ? -35.156 -6.252 20.557 1.00 78.56 424 VAL A C 1
ATOM 3313 O O . VAL A 1 424 ? -36.212 -6.880 20.515 1.00 78.56 424 VAL A O 1
ATOM 3316 N N . LEU A 1 425 ? -35.113 -4.925 20.478 1.00 76.81 425 LEU A N 1
ATOM 3317 C CA . LEU A 1 425 ? -36.254 -4.100 20.089 1.00 76.81 425 LEU A CA 1
ATOM 3318 C C . LEU A 1 425 ? -36.219 -3.927 18.568 1.00 76.81 425 LEU A C 1
ATOM 3320 O O . LEU A 1 425 ? -35.256 -3.388 18.035 1.00 76.81 425 LEU A O 1
ATOM 3324 N N . SER A 1 426 ? -37.263 -4.370 17.877 1.00 76.31 426 SER A N 1
ATOM 3325 C CA . SER A 1 426 ? -37.394 -4.299 16.420 1.00 76.31 426 SER A CA 1
ATOM 3326 C C . SER A 1 426 ? -38.773 -3.728 16.087 1.00 76.31 426 SER A C 1
ATOM 3328 O O . SER A 1 426 ? -39.805 -4.393 16.226 1.00 76.31 426 SER A O 1
ATOM 3330 N N . GLY A 1 427 ? -38.807 -2.439 15.735 1.00 75.31 427 GLY A N 1
ATOM 3331 C CA . GLY A 1 427 ? -40.053 -1.673 15.632 1.00 75.31 427 GLY A CA 1
ATOM 3332 C C . GLY A 1 427 ? -40.858 -1.688 16.944 1.00 75.31 427 GLY A C 1
ATOM 3333 O O . GLY A 1 427 ? -40.330 -1.383 18.008 1.00 75.31 427 GLY A O 1
ATOM 3334 N N . ASN A 1 428 ? -42.136 -2.080 16.876 1.00 77.25 428 ASN A N 1
ATOM 3335 C CA . ASN A 1 428 ? -43.038 -2.181 18.036 1.00 77.25 428 ASN A CA 1
ATOM 3336 C C . ASN A 1 428 ? -42.939 -3.525 18.799 1.00 77.25 428 ASN A C 1
ATOM 3338 O O . ASN A 1 428 ? -43.832 -3.843 19.585 1.00 77.25 428 ASN A O 1
ATOM 3342 N N . LYS A 1 429 ? -41.923 -4.362 18.558 1.00 80.81 429 LYS A N 1
ATOM 3343 C CA . LYS A 1 429 ? -41.782 -5.672 19.216 1.00 80.81 429 LYS A CA 1
ATOM 3344 C C . LYS A 1 429 ? -40.440 -5.820 19.918 1.00 80.81 429 LYS A C 1
ATOM 3346 O O . LYS A 1 429 ? -39.400 -5.485 19.360 1.00 80.81 429 LYS A O 1
ATOM 3351 N N . VAL A 1 430 ? -40.478 -6.381 21.122 1.00 83.62 430 VAL A N 1
ATOM 3352 C CA . VAL A 1 430 ? -39.300 -6.862 21.848 1.00 83.62 430 VAL A CA 1
ATOM 3353 C C . VAL A 1 430 ? -39.220 -8.375 21.679 1.00 83.62 430 VAL A C 1
ATOM 3355 O O . VAL A 1 430 ? -40.189 -9.084 21.947 1.00 83.62 430 VAL A O 1
ATOM 3358 N N . TYR A 1 431 ? -38.067 -8.862 21.241 1.00 84.62 431 TYR A N 1
ATOM 3359 C CA . TYR A 1 431 ? -37.748 -10.272 21.049 1.00 84.62 431 TYR A CA 1
ATOM 3360 C C . TYR A 1 431 ? -36.642 -10.672 22.021 1.00 84.62 431 TYR A C 1
ATOM 3362 O O . TYR A 1 431 ? -35.644 -9.962 22.121 1.00 84.62 431 TYR A O 1
ATOM 3370 N N . LYS A 1 432 ? -36.758 -11.831 22.670 1.00 86.06 432 LYS A N 1
ATOM 3371 C CA . LYS A 1 432 ? -35.612 -12.502 23.295 1.00 86.06 432 LYS A CA 1
ATOM 3372 C C . LYS A 1 432 ? -35.118 -13.604 22.366 1.00 86.06 432 LYS A C 1
ATOM 3374 O O . LYS A 1 432 ? -35.896 -14.474 21.980 1.00 86.06 432 LYS A O 1
ATOM 3379 N N . LEU A 1 433 ? -33.841 -13.561 22.005 1.00 85.50 433 LEU A N 1
ATOM 3380 C CA . LEU A 1 433 ? -33.150 -14.532 21.163 1.00 85.50 433 LEU A CA 1
ATOM 3381 C C . LEU A 1 433 ? -32.203 -15.390 22.013 1.00 85.50 433 LEU A C 1
ATOM 3383 O O . LEU A 1 433 ? -31.554 -14.884 22.929 1.00 85.50 433 LEU A O 1
ATOM 3387 N N . ALA A 1 434 ? -32.093 -16.677 21.697 1.00 83.69 434 ALA A N 1
ATOM 3388 C CA . ALA A 1 434 ? -31.058 -17.545 22.251 1.00 83.69 434 ALA A CA 1
ATOM 3389 C C . ALA A 1 434 ? -29.697 -17.238 21.600 1.00 83.69 434 ALA A C 1
ATOM 3391 O O . ALA A 1 434 ? -29.596 -17.153 20.375 1.00 83.69 434 ALA A O 1
ATOM 3392 N N . THR A 1 435 ? -28.648 -17.098 22.413 1.00 77.56 435 THR A N 1
ATOM 3393 C CA . THR A 1 435 ? -27.280 -16.760 21.974 1.00 77.56 435 THR A CA 1
ATOM 3394 C C . THR A 1 435 ? -26.657 -17.828 21.076 1.00 77.56 435 THR A C 1
ATOM 3396 O O . THR A 1 435 ? -26.000 -17.483 20.100 1.00 77.56 435 THR A O 1
ATOM 3399 N N . GLU A 1 436 ? -26.914 -19.111 21.343 1.00 80.56 436 GLU A N 1
ATOM 3400 C CA . GLU A 1 436 ? -26.334 -20.240 20.596 1.00 80.56 436 GLU A CA 1
ATOM 3401 C C . GLU A 1 436 ? -26.792 -20.326 19.126 1.00 80.56 436 GLU A C 1
ATOM 3403 O O . GLU A 1 436 ? -26.047 -20.794 18.269 1.00 80.56 436 GLU A O 1
ATOM 3408 N N . ASN A 1 437 ? -28.039 -19.940 18.820 1.00 82.31 437 ASN A N 1
ATOM 3409 C CA . ASN A 1 437 ? -28.684 -20.290 17.543 1.00 82.31 437 ASN A CA 1
ATOM 3410 C C . ASN A 1 437 ? -29.681 -19.251 16.984 1.00 82.31 437 ASN A C 1
ATOM 3412 O O . ASN A 1 437 ? -30.338 -19.512 15.972 1.00 82.31 437 ASN A O 1
ATOM 3416 N N . GLY A 1 438 ? -29.850 -18.098 17.638 1.00 82.31 438 GLY A N 1
ATOM 3417 C CA . GLY A 1 438 ? -30.754 -17.033 17.193 1.00 82.31 438 GLY A CA 1
ATOM 3418 C C . GLY A 1 438 ? -32.246 -17.394 17.221 1.00 82.31 438 GLY A C 1
ATOM 3419 O O . GLY A 1 438 ? -33.056 -16.706 16.592 1.00 82.31 438 GLY A O 1
ATOM 3420 N N . ALA A 1 439 ? -32.647 -18.475 17.900 1.00 84.62 439 ALA A N 1
ATOM 3421 C CA . ALA A 1 439 ? -34.052 -18.845 18.046 1.00 84.62 439 ALA A CA 1
ATOM 3422 C C . ALA A 1 439 ? -34.792 -17.869 18.974 1.00 84.62 439 ALA A C 1
ATOM 3424 O O . ALA A 1 439 ? -34.264 -17.449 20.001 1.00 84.62 439 ALA A O 1
ATOM 3425 N N . ILE A 1 440 ? -36.037 -17.531 18.628 1.00 86.62 440 ILE A N 1
ATOM 3426 C CA . ILE A 1 440 ? -36.885 -16.653 19.443 1.00 86.62 440 ILE A CA 1
ATOM 3427 C C . ILE A 1 440 ? -37.395 -17.448 20.653 1.00 86.62 440 ILE A C 1
ATOM 3429 O O . ILE A 1 440 ? -38.133 -18.418 20.489 1.00 86.62 440 ILE A O 1
ATOM 3433 N N . VAL A 1 441 ? -37.007 -17.017 21.853 1.00 86.25 441 VAL A N 1
ATOM 3434 C CA . VAL A 1 441 ? -37.447 -17.555 23.151 1.00 86.25 441 VAL A CA 1
ATOM 3435 C C . VAL A 1 441 ? -38.835 -17.015 23.501 1.00 86.25 441 VAL A C 1
ATOM 3437 O O . VAL A 1 441 ? -39.729 -17.778 23.858 1.00 86.25 441 VAL A O 1
ATOM 3440 N N . TRP A 1 442 ? -39.032 -15.702 23.347 1.00 87.50 442 TRP A N 1
ATOM 3441 C CA . TRP A 1 442 ? -40.335 -15.039 23.421 1.00 87.50 442 TRP A CA 1
ATOM 3442 C C . TRP A 1 442 ? -40.360 -13.769 22.557 1.00 87.50 442 TRP A C 1
ATOM 3444 O O . TRP A 1 442 ? -39.316 -13.185 22.261 1.00 87.50 442 TRP A O 1
ATOM 3454 N N . GLU A 1 443 ? -41.560 -13.332 22.164 1.00 86.94 443 GLU A N 1
ATOM 3455 C CA . GLU A 1 443 ? -41.810 -11.999 21.602 1.00 86.94 443 GLU A CA 1
ATOM 3456 C C . GLU A 1 443 ? -42.941 -11.296 22.370 1.00 86.94 443 GLU A C 1
ATOM 3458 O O . GLU A 1 443 ? -43.908 -11.935 22.782 1.00 86.94 443 GLU A O 1
ATOM 3463 N N . GLN A 1 444 ? -42.825 -9.980 22.554 1.00 86.12 444 GLN A N 1
ATOM 3464 C CA . GLN A 1 444 ? -43.825 -9.136 23.211 1.00 86.12 444 GLN A CA 1
ATOM 3465 C C . GLN A 1 444 ? -44.003 -7.835 22.418 1.00 86.12 444 GLN A C 1
ATOM 3467 O O . GLN A 1 444 ? -43.042 -7.113 22.157 1.00 86.12 444 GLN A O 1
ATOM 3472 N N . GLU A 1 445 ? -45.241 -7.514 22.041 1.00 83.62 445 GLU A N 1
ATOM 3473 C CA . GLU A 1 445 ? -45.565 -6.256 21.359 1.00 83.62 445 GLU A CA 1
ATOM 3474 C C . GLU A 1 445 ? -45.734 -5.112 22.371 1.00 83.62 445 GLU A C 1
ATOM 3476 O O . GLU A 1 445 ? -46.413 -5.264 23.391 1.00 83.62 445 GLU A O 1
ATOM 3481 N N . ILE A 1 446 ? -45.105 -3.967 22.098 1.00 73.75 446 ILE A N 1
ATOM 3482 C CA . ILE A 1 446 ? -45.159 -2.750 22.911 1.00 73.75 446 ILE A CA 1
ATOM 3483 C C . ILE A 1 446 ? -45.149 -1.548 21.960 1.00 73.75 446 ILE A C 1
ATOM 3485 O O . ILE A 1 446 ? -44.190 -1.325 21.226 1.00 73.75 446 ILE A O 1
ATOM 3489 N N . SER A 1 447 ? -46.223 -0.758 21.957 1.00 66.25 447 SER A N 1
ATOM 3490 C CA . SER A 1 447 ? -46.408 0.358 21.017 1.00 66.25 447 SER A CA 1
ATOM 3491 C C . SER A 1 447 ? -45.542 1.576 21.384 1.00 66.25 447 SER A C 1
ATOM 3493 O O . SER A 1 447 ? -46.043 2.552 21.947 1.00 66.25 447 SER A O 1
ATOM 3495 N N . VAL A 1 448 ? -44.237 1.506 21.100 1.00 62.41 448 VAL A N 1
ATOM 3496 C CA . VAL A 1 448 ? -43.238 2.524 21.467 1.00 62.41 448 VAL A CA 1
ATOM 3497 C C . VAL A 1 448 ? -42.350 2.864 20.269 1.00 62.41 448 VAL A C 1
ATOM 3499 O O . VAL A 1 448 ? -41.341 2.212 20.018 1.00 62.41 448 VAL A O 1
ATOM 3502 N N . GLY A 1 449 ? -42.700 3.932 19.549 1.00 57.62 449 GLY A N 1
ATOM 3503 C CA . GLY A 1 449 ? -41.781 4.552 18.596 1.00 57.62 449 GLY A CA 1
ATOM 3504 C C . GLY A 1 449 ? -40.623 5.214 19.344 1.00 57.62 449 GLY A C 1
ATOM 3505 O O . GLY A 1 449 ? -40.869 5.999 20.261 1.00 57.62 449 GLY A O 1
ATOM 3506 N N . GLY A 1 450 ? -39.387 4.877 18.963 1.00 59.62 450 GLY A N 1
ATOM 3507 C CA . GLY A 1 450 ? -38.161 5.411 19.561 1.00 59.62 450 GLY A CA 1
ATOM 3508 C C . GLY A 1 450 ? -37.999 5.035 21.037 1.00 59.62 450 GLY A C 1
ATOM 3509 O O . GLY A 1 450 ? -38.440 5.762 21.925 1.00 59.62 450 GLY A O 1
ATOM 3510 N N . ALA A 1 451 ? -37.330 3.916 21.315 1.00 67.50 451 ALA A N 1
ATOM 3511 C CA . ALA A 1 451 ? -36.992 3.512 22.679 1.00 67.50 451 ALA A CA 1
ATOM 3512 C C . ALA A 1 451 ? -35.499 3.175 22.837 1.00 67.50 451 ALA A C 1
ATOM 3514 O O . ALA A 1 451 ? -34.745 3.101 21.861 1.00 67.50 451 ALA A O 1
ATOM 3515 N N . SER A 1 452 ? -35.078 2.973 24.080 1.00 71.12 452 SER A N 1
ATOM 3516 C CA . SER A 1 452 ? -33.851 2.285 24.482 1.00 71.12 452 SER A CA 1
ATOM 3517 C C . SER A 1 452 ? -34.190 1.126 25.427 1.00 71.12 452 SER A C 1
ATOM 3519 O O . SER A 1 452 ? -35.277 1.072 26.011 1.00 71.12 452 SER A O 1
ATOM 3521 N N . LEU A 1 453 ? -33.262 0.177 25.543 1.00 73.00 453 LEU A N 1
ATOM 3522 C CA . LEU A 1 453 ? -33.367 -1.001 26.401 1.00 73.00 453 LEU A CA 1
ATOM 3523 C C . LEU A 1 453 ? -32.343 -0.907 27.541 1.00 73.00 453 LEU A C 1
ATOM 3525 O O . LEU A 1 453 ? -31.213 -0.479 27.320 1.00 73.00 453 LEU A O 1
ATOM 3529 N N . GLN A 1 454 ? -32.724 -1.342 28.741 1.00 71.56 454 GLN A N 1
ATOM 3530 C CA . GLN A 1 454 ? -31.837 -1.470 29.902 1.00 71.56 454 GLN A CA 1
ATOM 3531 C C . GLN A 1 454 ? -32.265 -2.670 30.757 1.00 71.56 454 GLN A C 1
ATOM 3533 O O . GLN A 1 454 ? -33.457 -2.866 30.970 1.00 71.56 454 GLN A O 1
ATOM 3538 N N . GLN A 1 455 ? -31.326 -3.450 31.295 1.00 70.56 455 GLN A N 1
ATOM 3539 C CA . GLN A 1 455 ? -31.611 -4.491 32.293 1.00 70.56 455 GLN A CA 1
ATOM 3540 C C . GLN A 1 455 ? -31.286 -3.970 33.699 1.00 70.56 455 GLN A C 1
ATOM 3542 O O . GLN A 1 455 ? -30.305 -3.253 33.883 1.00 70.56 455 GLN A O 1
ATOM 3547 N N . VAL A 1 456 ? -32.079 -4.366 34.699 1.00 66.94 456 VAL A N 1
ATOM 3548 C CA . VAL A 1 456 ? -31.674 -4.343 36.113 1.00 66.94 456 VAL A CA 1
ATOM 3549 C C . VAL A 1 456 ? -32.150 -5.639 36.776 1.00 66.94 456 VAL A C 1
ATOM 3551 O O . VAL A 1 456 ? -33.338 -5.802 37.066 1.00 66.94 456 VAL A O 1
ATOM 3554 N N . GLY A 1 457 ? -31.230 -6.582 37.001 1.00 68.56 457 GLY A N 1
ATOM 3555 C CA . GLY A 1 457 ? -31.569 -7.935 37.456 1.00 68.56 457 GLY A CA 1
ATOM 3556 C C . GLY A 1 457 ? -32.537 -8.629 36.489 1.00 68.56 457 GLY A C 1
ATOM 3557 O O . GLY A 1 457 ? -32.401 -8.510 35.277 1.00 68.56 457 GLY A O 1
ATOM 3558 N N . GLN A 1 458 ? -33.567 -9.302 37.004 1.00 73.00 458 GLN A N 1
ATOM 3559 C CA . GLN A 1 458 ? -34.558 -10.024 36.182 1.00 73.00 458 GLN A CA 1
ATOM 3560 C C . GLN A 1 458 ? -35.601 -9.120 35.482 1.00 73.00 458 GLN A C 1
ATOM 3562 O O . GLN A 1 458 ? -36.612 -9.614 34.982 1.00 73.00 458 GLN A O 1
ATOM 3567 N N . VAL A 1 459 ? -35.388 -7.797 35.450 1.00 74.12 459 VAL A N 1
ATOM 3568 C CA . VAL A 1 459 ? -36.314 -6.830 34.842 1.00 74.12 459 VAL A CA 1
ATOM 3569 C C . VAL A 1 459 ? -35.650 -6.095 33.681 1.00 74.12 459 VAL A C 1
ATOM 3571 O O . VAL A 1 459 ? -34.624 -5.437 33.855 1.00 74.12 459 VAL A O 1
ATOM 3574 N N . ILE A 1 460 ? -36.276 -6.158 32.505 1.00 77.50 460 ILE A N 1
ATOM 3575 C CA . ILE A 1 460 ? -35.900 -5.373 31.325 1.00 77.50 460 ILE A CA 1
ATOM 3576 C C . ILE A 1 460 ? -36.790 -4.132 31.278 1.00 77.50 460 ILE A C 1
ATOM 3578 O O . ILE A 1 460 ? -38.015 -4.230 31.196 1.00 77.50 460 ILE A O 1
ATOM 3582 N N . TYR A 1 461 ? -36.179 -2.956 31.298 1.00 76.81 461 TYR A N 1
ATOM 3583 C CA . TYR A 1 461 ? -36.846 -1.678 31.124 1.00 76.81 461 TYR A CA 1
ATOM 3584 C C . TYR A 1 461 ? -36.760 -1.219 29.666 1.00 76.81 461 TYR A C 1
ATOM 3586 O O . TYR A 1 461 ? -35.677 -1.118 29.091 1.00 76.81 461 TYR A O 1
ATOM 3594 N N . VAL A 1 462 ? -37.918 -0.911 29.083 1.00 76.62 462 VAL A N 1
ATOM 3595 C CA . VAL A 1 462 ? -38.047 -0.293 27.757 1.00 76.62 462 VAL A CA 1
ATOM 3596 C C . VAL A 1 462 ? -38.405 1.173 27.970 1.00 76.62 462 VAL A C 1
ATOM 3598 O O . VAL A 1 462 ? -39.493 1.492 28.461 1.00 76.62 462 VAL A O 1
ATOM 3601 N N . ILE A 1 463 ? -37.469 2.061 27.651 1.00 75.94 463 ILE A N 1
ATOM 3602 C CA . ILE A 1 463 ? -37.534 3.494 27.951 1.00 75.94 463 ILE A CA 1
ATOM 3603 C C . ILE A 1 463 ? -37.807 4.238 26.646 1.00 75.94 463 ILE A C 1
ATOM 3605 O O . ILE A 1 463 ? -36.975 4.235 25.746 1.00 75.94 463 ILE A O 1
ATOM 3609 N N . GLN A 1 464 ? -38.964 4.886 26.519 1.00 73.31 464 GLN A N 1
ATOM 3610 C CA . GLN A 1 464 ? -39.267 5.701 25.343 1.00 73.31 464 GLN A CA 1
ATOM 3611 C C . GLN A 1 464 ? -38.386 6.958 25.334 1.00 73.31 464 GLN A C 1
ATOM 3613 O O . GLN A 1 464 ? -38.444 7.753 26.275 1.00 73.31 464 GLN A O 1
ATOM 3618 N N . THR A 1 465 ? -37.614 7.184 24.268 1.00 64.38 465 THR A N 1
ATOM 3619 C CA . THR A 1 465 ? -36.956 8.481 24.059 1.00 64.38 465 THR A CA 1
ATOM 3620 C C . THR A 1 465 ? -38.034 9.537 23.803 1.00 64.38 465 THR A C 1
ATOM 3622 O O . THR A 1 465 ? -38.885 9.313 22.942 1.00 64.38 465 THR A O 1
ATOM 3625 N N . PRO A 1 466 ? -38.058 10.662 24.542 1.00 60.56 466 PRO A N 1
ATOM 3626 C CA . PRO A 1 466 ? -39.147 11.626 24.438 1.00 60.56 466 PRO A CA 1
ATOM 3627 C C . PRO A 1 466 ? -39.157 12.303 23.065 1.00 60.56 466 PRO A C 1
ATOM 3629 O O . PRO A 1 466 ? -38.179 12.933 22.667 1.00 60.56 466 PRO A O 1
ATOM 3632 N N . GLU A 1 467 ? -40.290 12.228 22.366 1.00 56.88 467 GLU A N 1
ATOM 3633 C CA . GLU A 1 467 ? -40.539 13.070 21.195 1.00 56.88 467 GLU A CA 1
ATOM 3634 C C . GLU A 1 467 ? -40.513 14.546 21.621 1.00 56.88 467 GLU A C 1
ATOM 3636 O O . GLU A 1 467 ? -41.049 14.903 22.675 1.00 56.88 467 GLU A O 1
ATOM 3641 N N . THR A 1 468 ? -39.928 15.418 20.795 1.00 53.94 468 THR A N 1
ATOM 3642 C CA . THR A 1 468 ? -39.651 16.839 21.107 1.00 53.94 468 THR A CA 1
ATOM 3643 C C . THR A 1 468 ? -40.889 17.680 21.448 1.00 53.94 468 THR A C 1
ATOM 3645 O O . THR A 1 468 ? -40.772 18.775 21.995 1.00 53.94 468 THR A O 1
ATOM 3648 N N . THR A 1 469 ? -42.082 17.164 21.158 1.00 47.19 469 THR A N 1
ATOM 3649 C CA . THR A 1 469 ? -43.395 17.744 21.469 1.00 47.19 469 THR A CA 1
ATOM 3650 C C . THR A 1 469 ? -43.930 17.361 22.857 1.00 47.19 469 THR A C 1
ATOM 3652 O O . THR A 1 469 ? -44.932 17.927 23.297 1.00 47.19 469 THR A O 1
ATOM 3655 N N . THR A 1 470 ? -43.301 16.408 23.558 1.00 56.75 470 THR A N 1
ATOM 3656 C CA . THR A 1 470 ? -43.846 15.771 24.768 1.00 56.75 470 THR A CA 1
ATOM 3657 C C . THR A 1 470 ? -43.036 16.080 26.031 1.00 56.75 470 THR A C 1
ATOM 3659 O O . THR A 1 470 ? -41.820 15.923 26.083 1.00 56.75 470 THR A O 1
ATOM 3662 N N . SER A 1 471 ? -43.725 16.487 27.103 1.00 60.69 471 SER A N 1
ATOM 3663 C CA . SER A 1 471 ? -43.131 16.771 28.421 1.00 60.69 471 SER A CA 1
ATOM 3664 C C . SER A 1 471 ? -43.201 15.566 29.377 1.00 60.69 471 SER A C 1
ATOM 3666 O O . SER A 1 471 ? -43.439 15.712 30.579 1.00 60.69 471 SER A O 1
ATOM 3668 N N . SER A 1 472 ? -43.104 14.348 28.841 1.00 69.75 472 SER A N 1
ATOM 3669 C CA . SER A 1 472 ? -43.047 13.121 29.638 1.00 69.75 472 SER A CA 1
ATOM 3670 C C . SER A 1 472 ? -42.556 11.943 28.808 1.00 69.75 472 SER A C 1
ATOM 3672 O O . SER A 1 472 ? -43.143 11.662 27.763 1.00 69.75 472 SER A O 1
ATOM 3674 N N . PHE A 1 473 ? -41.579 11.199 29.316 1.00 73.31 473 PHE A N 1
ATOM 3675 C CA . PHE A 1 473 ? -41.197 9.902 28.757 1.00 73.31 473 PHE A CA 1
ATOM 3676 C C . PHE A 1 473 ? -41.921 8.755 29.479 1.00 73.31 473 PHE A C 1
ATOM 3678 O O . PHE A 1 473 ? -42.467 8.926 30.577 1.00 73.31 473 PHE A O 1
ATOM 3685 N N . ARG A 1 474 ? -41.950 7.582 28.840 1.00 76.00 474 ARG A N 1
ATOM 3686 C CA . ARG A 1 474 ? -42.590 6.362 29.352 1.00 76.00 474 ARG A CA 1
ATOM 3687 C C . ARG A 1 474 ? -41.544 5.296 29.626 1.00 76.00 474 ARG A C 1
ATOM 3689 O O . ARG A 1 474 ? -40.651 5.102 28.809 1.00 76.00 474 ARG A O 1
ATOM 3696 N N . ILE A 1 475 ? -41.706 4.574 30.727 1.00 78.06 475 ILE A N 1
ATOM 3697 C CA . ILE A 1 475 ? -40.957 3.350 31.009 1.00 78.06 475 ILE A CA 1
ATOM 3698 C C . ILE A 1 475 ? -41.946 2.183 31.098 1.00 78.06 475 ILE A C 1
ATOM 3700 O O . ILE A 1 475 ? -42.954 2.263 31.807 1.00 78.06 475 ILE A O 1
ATOM 3704 N N . PHE A 1 476 ? -41.646 1.098 30.392 1.00 78.62 476 PHE A N 1
ATOM 3705 C CA . PHE A 1 476 ? -42.283 -0.208 30.555 1.00 78.62 476 PHE A CA 1
ATOM 3706 C C . PHE A 1 476 ? -41.286 -1.154 31.224 1.00 78.62 476 PHE A C 1
ATOM 3708 O O . PHE A 1 476 ? -40.093 -1.065 30.949 1.00 78.62 476 PHE A O 1
ATOM 3715 N N . ALA A 1 477 ? -41.761 -2.048 32.087 1.00 80.56 477 ALA A N 1
ATOM 3716 C CA . ALA A 1 477 ? -40.942 -3.073 32.730 1.00 80.56 477 ALA A CA 1
ATOM 3717 C C . ALA A 1 477 ? -41.434 -4.463 32.315 1.00 80.56 477 ALA A C 1
ATOM 3719 O O . ALA A 1 477 ? -42.628 -4.746 32.445 1.00 80.56 477 ALA A O 1
ATOM 3720 N N . LEU A 1 478 ? -40.522 -5.307 31.839 1.00 81.69 478 LEU A N 1
ATOM 3721 C CA . LEU A 1 478 ? -40.744 -6.684 31.401 1.00 81.69 478 LEU A CA 1
ATOM 3722 C C . LEU A 1 478 ? -39.972 -7.660 32.295 1.00 81.69 478 LEU A C 1
ATOM 3724 O O . LEU A 1 478 ? -38.885 -7.336 32.767 1.00 81.69 478 LEU A O 1
ATOM 3728 N N . ASP A 1 479 ? -40.491 -8.868 32.459 1.00 80.62 479 ASP A N 1
ATOM 3729 C CA . ASP A 1 479 ? -39.769 -10.010 33.031 1.00 80.62 479 ASP A CA 1
ATOM 3730 C C . ASP A 1 479 ? -38.771 -10.592 32.006 1.00 80.62 479 ASP A C 1
ATOM 3732 O O . ASP A 1 479 ? -39.159 -10.901 30.875 1.00 80.62 479 ASP A O 1
ATOM 3736 N N . SER A 1 480 ? -37.494 -10.764 32.374 1.00 76.69 480 SER A N 1
ATOM 3737 C CA . SER A 1 480 ? -36.466 -11.292 31.457 1.00 76.69 480 SER A CA 1
ATOM 3738 C C . SER A 1 480 ? -36.718 -12.740 31.019 1.00 76.69 480 SER A C 1
ATOM 3740 O O . SER A 1 480 ? -36.340 -13.136 29.911 1.00 76.69 480 SER A O 1
ATOM 3742 N N . THR A 1 481 ? -37.385 -13.538 31.853 1.00 79.06 481 THR A N 1
ATOM 3743 C CA . THR A 1 481 ? -37.583 -14.976 31.635 1.00 79.06 481 THR A CA 1
ATOM 3744 C C . THR A 1 481 ? -38.729 -15.262 30.669 1.00 79.06 481 THR A C 1
ATOM 3746 O O . THR A 1 481 ? -38.624 -16.159 29.835 1.00 79.06 481 THR A O 1
ATOM 3749 N N . ASN A 1 482 ? -39.815 -14.487 30.751 1.00 79.44 482 ASN A N 1
ATOM 3750 C CA . ASN A 1 482 ? -41.085 -14.795 30.082 1.00 79.44 482 ASN A CA 1
ATOM 3751 C C . ASN A 1 482 ? -41.723 -13.619 29.316 1.00 79.44 482 ASN A C 1
ATOM 3753 O O . ASN A 1 482 ? -42.780 -13.802 28.713 1.00 79.44 482 ASN A O 1
ATOM 3757 N N . GLY A 1 483 ? -41.113 -12.429 29.333 1.00 75.94 483 GLY A N 1
ATOM 3758 C CA . GLY A 1 483 ? -41.551 -11.267 28.555 1.00 75.94 483 GLY A CA 1
ATOM 3759 C C . GLY A 1 483 ? -42.811 -10.562 29.066 1.00 75.94 483 GLY A C 1
ATOM 3760 O O . GLY A 1 483 ? -43.231 -9.575 28.461 1.00 75.94 483 GLY A O 1
ATOM 3761 N N . GLN A 1 484 ? -43.431 -11.013 30.165 1.00 81.31 484 GLN A N 1
ATOM 3762 C CA . GLN A 1 484 ? -44.648 -10.382 30.681 1.00 81.31 484 GLN A CA 1
ATOM 3763 C C . GLN A 1 484 ? -44.379 -8.969 31.208 1.00 81.31 484 GLN A C 1
ATOM 3765 O O . GLN A 1 484 ? -43.376 -8.700 31.869 1.00 81.31 484 GLN A O 1
ATOM 3770 N N . VAL A 1 485 ? -45.324 -8.062 30.948 1.00 79.19 485 VAL A N 1
ATOM 3771 C CA . VAL A 1 485 ? -45.259 -6.664 31.390 1.00 79.19 485 VAL A CA 1
ATOM 3772 C C . VAL A 1 485 ? -45.540 -6.574 32.895 1.00 79.19 485 VAL A C 1
ATOM 3774 O O . VAL A 1 485 ? -46.693 -6.565 33.323 1.00 79.19 485 VAL A O 1
ATOM 3777 N N . ILE A 1 486 ? -44.480 -6.457 33.696 1.00 77.56 486 ILE A N 1
ATOM 3778 C CA . ILE A 1 486 ? -44.534 -6.246 35.150 1.00 77.56 486 ILE A CA 1
ATOM 3779 C C . ILE A 1 486 ? -45.167 -4.882 35.464 1.00 77.56 486 ILE A C 1
ATOM 3781 O O . ILE A 1 486 ? -46.057 -4.780 36.313 1.00 77.56 486 ILE A O 1
ATOM 3785 N N . HIS A 1 487 ? -44.730 -3.822 34.773 1.00 70.69 487 HIS A N 1
ATOM 3786 C CA . HIS A 1 487 ? -45.269 -2.466 34.917 1.00 70.69 487 HIS A CA 1
ATOM 3787 C C . HIS A 1 487 ? -45.483 -1.810 33.551 1.00 70.69 487 HIS A C 1
ATOM 3789 O O . HIS A 1 487 ? -44.548 -1.652 32.765 1.00 70.69 487 HIS A O 1
ATOM 3795 N N . SER A 1 488 ? -46.716 -1.379 33.288 1.00 65.31 488 SER A N 1
ATOM 3796 C CA . SER A 1 488 ? -47.099 -0.649 32.082 1.00 65.31 488 SER A CA 1
ATOM 3797 C C . SER A 1 488 ? -47.106 0.865 32.313 1.00 65.31 488 SER A C 1
ATOM 3799 O O . SER A 1 488 ? -47.631 1.349 33.316 1.00 65.31 488 SER A O 1
ATOM 3801 N N . ASP A 1 489 ? -46.559 1.616 31.350 1.00 67.56 489 ASP A N 1
ATOM 3802 C CA . ASP A 1 489 ? -46.723 3.073 31.224 1.00 67.56 489 ASP A CA 1
ATOM 3803 C C . ASP A 1 489 ? -46.386 3.867 32.512 1.00 67.56 489 ASP A C 1
ATOM 3805 O O . ASP A 1 489 ? -47.171 4.678 33.022 1.00 67.56 489 ASP A O 1
ATOM 3809 N N . ILE A 1 490 ? -45.182 3.647 33.060 1.00 70.94 490 ILE A N 1
ATOM 3810 C CA . ILE A 1 490 ? -44.609 4.531 34.083 1.00 70.94 490 ILE A CA 1
ATOM 3811 C C . ILE A 1 490 ? -44.232 5.847 33.393 1.00 70.94 490 ILE A C 1
ATOM 3813 O O . ILE A 1 490 ? -43.148 5.992 32.831 1.00 70.94 490 ILE A O 1
ATOM 3817 N N . ARG A 1 491 ? -45.153 6.814 33.423 1.00 72.56 491 ARG A N 1
ATOM 3818 C CA . ARG A 1 491 ? -44.911 8.172 32.920 1.00 72.56 491 ARG A CA 1
ATOM 3819 C C . ARG A 1 491 ? -44.115 8.984 33.929 1.00 72.56 491 ARG A C 1
ATOM 3821 O O . ARG A 1 491 ? -44.592 9.223 35.040 1.00 72.56 491 ARG A O 1
ATOM 3828 N N . VAL A 1 492 ? -42.949 9.460 33.511 1.00 74.25 492 VAL A N 1
ATOM 3829 C CA . VAL A 1 492 ? -42.154 10.438 34.255 1.00 74.25 492 VAL A CA 1
ATOM 3830 C C . VAL A 1 492 ? -42.351 11.792 33.585 1.00 74.25 492 VAL A C 1
ATOM 3832 O O . VAL A 1 492 ? -42.025 11.965 32.413 1.00 74.25 492 VAL A O 1
ATOM 3835 N N . ALA A 1 493 ? -42.933 12.746 34.311 1.00 69.38 493 ALA A N 1
ATOM 3836 C CA . ALA A 1 493 ? -43.160 14.094 33.803 1.00 69.38 493 ALA A CA 1
ATOM 3837 C C . ALA A 1 493 ? -41.873 14.929 33.879 1.00 69.38 493 ALA A C 1
ATOM 3839 O O . ALA A 1 493 ? -41.248 15.025 34.938 1.00 69.38 493 ALA A O 1
ATOM 3840 N N . THR A 1 494 ? -41.515 15.567 32.769 1.00 69.25 494 THR A N 1
ATOM 3841 C CA . THR A 1 494 ? -40.464 16.586 32.694 1.00 69.25 494 THR A CA 1
ATOM 3842 C C . THR A 1 494 ? -41.116 17.969 32.657 1.00 69.25 494 THR A C 1
ATOM 3844 O O . THR A 1 494 ? -42.268 18.114 32.246 1.00 69.25 494 THR A O 1
ATOM 3847 N N . SER A 1 495 ? -40.425 19.011 33.123 1.00 65.81 495 SER A N 1
ATOM 3848 C CA . SER A 1 495 ? -40.967 20.384 33.088 1.00 65.81 495 SER A CA 1
ATOM 3849 C C . SER A 1 495 ? -40.765 21.062 31.722 1.00 65.81 495 SER A C 1
ATOM 3851 O O . SER A 1 495 ? -41.455 22.033 31.418 1.00 65.81 495 SER A O 1
ATOM 3853 N N . GLN A 1 496 ? -39.869 20.531 30.885 1.00 64.81 496 GLN A N 1
ATOM 3854 C CA . GLN A 1 496 ? -39.681 20.853 29.465 1.00 64.81 496 GLN A CA 1
ATOM 3855 C C . GLN A 1 496 ? -39.370 19.572 28.657 1.00 64.81 496 GLN A C 1
ATOM 3857 O O . GLN A 1 496 ? -38.945 18.577 29.256 1.00 64.81 496 GLN A O 1
ATOM 3862 N N . PRO A 1 497 ? -39.574 19.543 27.323 1.00 61.16 497 PRO A N 1
ATOM 3863 C CA . PRO A 1 497 ? -39.044 18.465 26.483 1.00 61.16 497 PRO A CA 1
ATOM 3864 C C . PRO A 1 497 ? -37.513 18.408 26.603 1.00 61.16 497 PRO A C 1
ATOM 3866 O O . PRO A 1 497 ? -36.853 19.443 26.717 1.00 61.16 497 PRO A O 1
ATOM 3869 N N . LEU A 1 498 ? -36.950 17.199 26.615 1.00 63.12 498 LEU A N 1
ATOM 3870 C CA . LEU A 1 498 ? -35.511 16.997 26.789 1.00 63.12 498 LEU A CA 1
ATOM 3871 C C . LEU A 1 498 ? -34.780 17.079 25.443 1.00 63.12 498 LEU A C 1
ATOM 3873 O O . LEU A 1 498 ? -35.226 16.504 24.456 1.00 63.12 498 LEU A O 1
ATOM 3877 N N . VAL A 1 499 ? -33.639 17.773 25.425 1.00 55.66 499 VAL A N 1
ATOM 3878 C CA . VAL A 1 499 ? -32.764 17.905 24.240 1.00 55.66 499 VAL A CA 1
ATOM 3879 C C . VAL A 1 499 ? -31.859 16.676 24.062 1.00 55.66 499 VAL A C 1
ATOM 3881 O O . VAL A 1 499 ? -31.432 16.373 22.955 1.00 55.66 499 VAL A O 1
ATOM 3884 N N . ILE A 1 500 ? -31.578 15.960 25.153 1.00 60.22 500 ILE A N 1
ATOM 3885 C CA . ILE A 1 500 ? -30.778 14.729 25.198 1.00 60.22 500 ILE A CA 1
ATOM 3886 C C . ILE A 1 500 ? -31.621 13.668 25.916 1.00 60.22 500 ILE A C 1
ATOM 3888 O O . ILE A 1 500 ? -32.328 13.989 26.876 1.00 60.22 500 ILE A O 1
ATOM 3892 N N . ALA A 1 501 ? -31.571 12.417 25.454 1.00 59.69 501 ALA A N 1
ATOM 3893 C CA . ALA A 1 501 ? -32.304 11.314 26.072 1.00 59.69 501 ALA A CA 1
ATOM 3894 C C . ALA A 1 501 ? -31.887 11.096 27.547 1.00 59.69 501 ALA A C 1
ATOM 3896 O O . ALA A 1 501 ? -30.717 11.299 27.883 1.00 59.69 501 ALA A O 1
ATOM 3897 N N . PRO A 1 502 ? -32.802 10.661 28.437 1.00 67.19 502 PRO A N 1
ATOM 3898 C CA . PRO A 1 502 ? -32.429 10.220 29.779 1.00 67.19 502 PRO A CA 1
ATOM 3899 C C . PRO A 1 502 ? -31.431 9.059 29.716 1.00 67.19 502 PRO A C 1
ATOM 3901 O O . PRO A 1 502 ? -31.646 8.100 28.975 1.00 67.19 502 PRO A O 1
ATOM 3904 N N . ILE A 1 503 ? -30.358 9.140 30.501 1.00 66.06 503 ILE A N 1
ATOM 3905 C CA . ILE A 1 503 ? -29.255 8.180 30.456 1.00 66.06 503 ILE A CA 1
ATOM 3906 C C . ILE A 1 503 ? -29.457 7.095 31.518 1.00 66.06 503 ILE A C 1
ATOM 3908 O O . ILE A 1 503 ? -29.748 7.384 32.682 1.00 66.06 503 ILE A O 1
ATOM 3912 N N . ALA A 1 504 ? -29.300 5.845 31.095 1.00 63.91 504 ALA A N 1
ATOM 3913 C CA . ALA A 1 504 ? -29.326 4.645 31.920 1.00 63.91 504 ALA A CA 1
ATOM 3914 C C . ALA A 1 504 ? -28.022 4.495 32.726 1.00 63.91 504 ALA A C 1
ATOM 3916 O O . ALA A 1 504 ? -26.944 4.483 32.137 1.00 63.91 504 ALA A O 1
ATOM 3917 N N . HIS A 1 505 ? -28.101 4.357 34.054 1.00 63.16 505 HIS A N 1
ATOM 3918 C CA . HIS A 1 505 ? -26.932 4.101 34.903 1.00 63.16 505 HIS A CA 1
ATOM 3919 C C . HIS A 1 505 ? -27.296 3.253 36.134 1.00 63.16 505 HIS A C 1
ATOM 3921 O O . HIS A 1 505 ? -27.955 3.731 37.063 1.00 63.16 505 HIS A O 1
ATOM 3927 N N . GLY A 1 506 ? -26.874 1.985 36.164 1.00 65.31 506 GLY A N 1
ATOM 3928 C CA . GLY A 1 506 ? -27.245 1.039 37.224 1.00 65.31 506 GLY A CA 1
ATOM 3929 C C . GLY A 1 506 ? -28.768 0.922 37.381 1.00 65.31 506 GLY A C 1
ATOM 3930 O O . GLY A 1 506 ? -29.480 0.684 36.412 1.00 65.31 506 GLY A O 1
ATOM 3931 N N . ASN A 1 507 ? -29.291 1.141 38.593 1.00 69.38 507 ASN A N 1
ATOM 3932 C CA . ASN A 1 507 ? -30.740 1.165 38.872 1.00 69.38 507 ASN A CA 1
ATOM 3933 C C . ASN A 1 507 ? -31.373 2.578 38.769 1.00 69.38 507 ASN A C 1
ATOM 3935 O O . ASN A 1 507 ? -32.466 2.824 39.289 1.00 69.38 507 ASN A O 1
ATOM 3939 N N . ALA A 1 508 ? -30.681 3.538 38.151 1.00 70.94 508 ALA A N 1
ATOM 3940 C CA . ALA A 1 508 ? -31.133 4.917 38.008 1.00 70.94 508 ALA A CA 1
ATOM 3941 C C . ALA A 1 508 ? -31.182 5.362 36.540 1.00 70.94 508 ALA A C 1
ATOM 3943 O O . ALA A 1 508 ? -30.404 4.926 35.694 1.00 70.94 508 ALA A O 1
ATOM 3944 N N . LEU A 1 509 ? -32.101 6.282 36.265 1.00 74.06 509 LEU A N 1
ATOM 3945 C CA . LEU A 1 509 ? -32.233 6.995 35.002 1.00 74.06 509 LEU A CA 1
ATOM 3946 C C . LEU A 1 509 ? -31.983 8.483 35.268 1.00 74.06 509 LEU A C 1
ATOM 3948 O O . LEU A 1 509 ? -32.708 9.076 36.069 1.00 74.06 509 LEU A O 1
ATOM 3952 N N . VAL A 1 510 ? -30.974 9.083 34.635 1.00 76.25 510 VAL A N 1
ATOM 3953 C CA . VAL A 1 510 ? -30.456 10.428 34.959 1.00 76.25 510 VAL A CA 1
ATOM 3954 C C . VAL A 1 510 ? -30.615 11.380 33.771 1.00 76.25 510 VAL A C 1
ATOM 3956 O O . VAL A 1 510 ? -30.342 11.008 32.633 1.00 76.25 510 VAL A O 1
ATOM 3959 N N . TRP A 1 511 ? -31.032 12.625 34.011 1.00 77.25 511 TRP A N 1
ATOM 3960 C CA . TRP A 1 511 ? -31.107 13.659 32.973 1.00 77.25 511 TRP A CA 1
ATOM 3961 C C . TRP A 1 511 ? -30.819 15.070 33.512 1.00 77.25 511 TRP A C 1
ATOM 3963 O O . TRP A 1 511 ? -31.053 15.376 34.683 1.00 77.25 511 TRP A O 1
ATOM 3973 N N . LYS A 1 512 ? -30.318 15.952 32.637 1.00 75.31 512 LYS A N 1
ATOM 3974 C CA . LYS A 1 512 ? -30.139 17.388 32.911 1.00 75.31 512 LYS A CA 1
ATOM 3975 C C . LYS A 1 512 ? -31.419 18.136 32.541 1.00 75.31 512 LYS A C 1
ATOM 3977 O O . LYS A 1 512 ? -31.982 17.918 31.472 1.00 75.31 512 LYS A O 1
ATOM 3982 N N . GLU A 1 513 ? -31.839 19.074 33.381 1.00 74.56 513 GLU A N 1
ATOM 3983 C CA . GLU A 1 513 ? -32.908 20.022 33.079 1.00 74.56 513 GLU A CA 1
ATOM 3984 C C . GLU A 1 513 ? -32.522 21.423 33.587 1.00 74.56 513 GLU A C 1
ATOM 3986 O O . GLU A 1 513 ? -32.722 21.768 34.753 1.00 74.56 513 GLU A O 1
ATOM 3991 N N . LYS A 1 514 ? -31.929 22.231 32.695 1.00 72.06 514 LYS A N 1
ATOM 3992 C CA . LYS A 1 514 ? -31.270 23.516 33.010 1.00 72.06 514 LYS A CA 1
ATOM 3993 C C . LYS A 1 514 ? -30.193 23.356 34.096 1.00 72.06 514 LYS A C 1
ATOM 3995 O O . LYS A 1 514 ? -29.232 22.627 33.877 1.00 72.06 514 LYS A O 1
ATOM 4000 N N . ASP A 1 515 ? -30.365 24.021 35.237 1.00 72.00 515 ASP A N 1
ATOM 4001 C CA . ASP A 1 515 ? -29.462 24.025 36.399 1.00 72.00 515 ASP A CA 1
ATOM 4002 C C . ASP A 1 515 ? -29.719 22.842 37.362 1.00 72.00 515 ASP A C 1
ATOM 4004 O O . ASP A 1 515 ? -29.127 22.765 38.435 1.00 72.00 515 ASP A O 1
ATOM 4008 N N . LEU A 1 516 ? -30.618 21.911 37.011 1.00 76.06 516 LEU A N 1
ATOM 4009 C CA . LEU A 1 516 ? -30.929 20.721 37.808 1.00 76.06 516 LEU A CA 1
ATOM 4010 C C . LEU A 1 516 ? -30.418 19.446 37.125 1.00 76.06 516 LEU A C 1
ATOM 4012 O O . LEU A 1 516 ? -30.718 19.203 35.957 1.00 76.06 516 LEU A O 1
ATOM 4016 N N . ILE A 1 517 ? -29.746 18.577 37.882 1.00 77.44 517 ILE A N 1
ATOM 4017 C CA . ILE A 1 517 ? -29.669 17.146 37.561 1.00 77.44 517 ILE A CA 1
ATOM 4018 C C . ILE A 1 517 ? -30.857 16.474 38.245 1.00 77.44 517 ILE A C 1
ATOM 4020 O O . ILE A 1 517 ? -31.071 16.641 39.450 1.00 77.44 517 ILE A O 1
ATOM 4024 N N . LYS A 1 518 ? -31.637 15.720 37.474 1.00 81.50 518 LYS A N 1
ATOM 4025 C CA . LYS A 1 518 ? -32.772 14.928 37.947 1.00 81.50 518 LYS A CA 1
ATOM 4026 C C . LYS A 1 518 ? -32.498 13.451 37.715 1.00 81.50 518 LYS A C 1
ATOM 4028 O O . LYS A 1 518 ? -31.856 13.086 36.733 1.00 81.50 518 LYS A O 1
ATOM 4033 N N . TRP A 1 519 ? -32.991 12.602 38.611 1.00 81.38 519 TRP A N 1
ATOM 4034 C CA . TRP A 1 519 ? -32.936 11.158 38.417 1.00 81.38 519 TRP A CA 1
ATOM 4035 C C . TRP A 1 519 ? -34.171 10.445 38.954 1.00 81.38 519 TRP A C 1
ATOM 4037 O O . TRP A 1 519 ? -34.846 10.909 39.875 1.00 81.38 519 TRP A O 1
ATOM 4047 N N . ASN A 1 520 ? -34.471 9.298 38.361 1.00 80.69 520 ASN A N 1
ATOM 4048 C CA . ASN A 1 520 ? -35.537 8.396 38.764 1.00 80.69 520 ASN A CA 1
ATOM 4049 C C . ASN A 1 520 ? -34.930 7.017 39.038 1.00 80.69 520 ASN A C 1
ATOM 4051 O O . ASN A 1 520 ? -34.211 6.487 38.197 1.00 80.69 520 ASN A O 1
ATOM 4055 N N . ILE A 1 521 ? -35.208 6.446 40.212 1.00 76.31 521 ILE A N 1
ATOM 4056 C CA . ILE A 1 521 ? -34.862 5.048 40.498 1.00 76.31 521 ILE A CA 1
ATOM 4057 C C . ILE A 1 521 ? -35.877 4.179 39.753 1.00 76.31 521 ILE A C 1
ATOM 4059 O O . ILE A 1 521 ? -37.088 4.391 39.911 1.00 76.31 521 ILE A O 1
ATOM 4063 N N . LEU A 1 522 ? -35.393 3.239 38.942 1.00 71.19 522 LEU A N 1
ATOM 4064 C CA . LEU A 1 522 ? -36.226 2.440 38.045 1.00 71.19 522 LEU A CA 1
ATOM 4065 C C . LEU A 1 522 ? -37.270 1.625 38.829 1.00 71.19 522 LEU A C 1
ATOM 4067 O O . LEU A 1 522 ? -37.096 1.283 40.000 1.00 71.19 522 LEU A O 1
ATOM 4071 N N . GLY A 1 523 ? -38.438 1.431 38.214 1.00 66.38 523 GLY A N 1
ATOM 4072 C CA . GLY A 1 523 ? -39.630 0.889 38.879 1.00 66.38 523 GLY A CA 1
ATOM 4073 C C . GLY A 1 523 ? -40.350 1.859 39.837 1.00 66.38 523 GLY A C 1
ATOM 4074 O O . GLY A 1 523 ? -41.484 1.589 40.231 1.00 66.38 523 GLY A O 1
ATOM 4075 N N . THR A 1 524 ? -39.772 3.017 40.191 1.00 71.06 524 THR A N 1
ATOM 4076 C CA . THR A 1 524 ? -40.425 4.007 41.071 1.00 71.06 524 THR A CA 1
ATOM 4077 C C . THR A 1 524 ? -41.022 5.188 40.297 1.00 71.06 524 THR A C 1
ATOM 4079 O O . THR A 1 524 ? -40.543 5.566 39.235 1.00 71.06 524 THR A O 1
ATOM 4082 N N . LYS A 1 525 ? -42.041 5.853 40.863 1.00 69.81 525 LYS A N 1
ATOM 4083 C CA . LYS A 1 525 ? -42.596 7.121 40.332 1.00 69.81 525 LYS A CA 1
ATOM 4084 C C . LYS A 1 525 ? -41.987 8.381 40.970 1.00 69.81 525 LYS A C 1
ATOM 4086 O O . LYS A 1 525 ? -42.553 9.464 40.842 1.00 69.81 525 LYS A O 1
ATOM 4091 N N . LYS A 1 526 ? -40.882 8.257 41.716 1.00 72.25 526 LYS A N 1
ATOM 4092 C CA . LYS A 1 526 ? -40.241 9.389 42.404 1.00 72.25 526 LYS A CA 1
ATOM 4093 C C . LYS A 1 526 ? -39.096 9.941 41.563 1.00 72.25 526 LYS A C 1
ATOM 4095 O O . LYS A 1 526 ? -38.209 9.195 41.160 1.00 72.25 526 LYS A O 1
ATOM 4100 N N . VAL A 1 527 ? -39.112 11.253 41.347 1.00 78.50 527 VAL A N 1
ATOM 4101 C CA . VAL A 1 527 ? -38.000 11.994 40.746 1.00 78.50 527 VAL A CA 1
ATOM 4102 C C . VAL A 1 527 ? -37.251 12.710 41.862 1.00 78.50 527 VAL A C 1
ATOM 4104 O O . VAL A 1 527 ? -37.841 13.481 42.619 1.00 78.50 527 VAL A O 1
ATOM 4107 N N . HIS A 1 528 ? -35.963 12.423 41.970 1.00 83.19 528 HIS A N 1
ATOM 4108 C CA . HIS A 1 528 ? -35.007 13.124 42.815 1.00 83.19 528 HIS A CA 1
ATOM 4109 C C . HIS A 1 528 ? -34.340 14.235 41.990 1.00 83.19 528 HIS A C 1
ATOM 4111 O O . HIS A 1 528 ? -34.279 14.145 40.762 1.00 83.19 528 HIS A O 1
ATOM 4117 N N . GLN A 1 529 ? -33.877 15.305 42.641 1.00 84.06 529 GLN A N 1
ATOM 4118 C CA . GLN A 1 529 ? -33.244 16.435 41.956 1.00 84.06 529 GLN A CA 1
ATOM 4119 C C . GLN A 1 529 ? -32.196 17.131 42.829 1.00 84.06 529 GLN A C 1
ATOM 4121 O O . GLN A 1 529 ? -32.376 17.249 44.041 1.00 84.06 529 GLN A O 1
ATOM 4126 N N . VAL A 1 530 ? -31.135 17.635 42.199 1.00 82.56 530 VAL A N 1
ATOM 4127 C CA . VAL A 1 530 ? -30.079 18.451 42.817 1.00 82.56 530 VAL A CA 1
ATOM 4128 C C . VAL A 1 530 ? -29.680 19.581 41.863 1.00 82.56 530 VAL A C 1
ATOM 4130 O O . VAL A 1 530 ? -29.699 19.392 40.648 1.00 82.56 530 VAL A O 1
ATOM 4133 N N . ALA A 1 531 ? -29.345 20.759 42.391 1.00 78.75 531 ALA A N 1
ATOM 4134 C CA . ALA A 1 531 ? -28.892 21.890 41.579 1.00 78.75 531 ALA A CA 1
ATOM 4135 C C . ALA A 1 531 ? -27.375 21.837 41.347 1.00 78.75 531 ALA A C 1
ATOM 4137 O O . ALA A 1 531 ? -26.627 21.610 42.305 1.00 78.75 531 ALA A O 1
ATOM 4138 N N . LEU A 1 532 ? -26.911 22.101 40.116 1.00 72.81 532 LEU A N 1
ATOM 4139 C CA . LEU A 1 532 ? -25.478 22.125 39.781 1.00 72.81 532 LEU A CA 1
ATOM 4140 C C . LEU A 1 532 ? -24.728 23.083 40.710 1.00 72.81 532 LEU A C 1
ATOM 4142 O O . LEU A 1 532 ? -23.717 22.705 41.289 1.00 72.81 532 LEU A O 1
ATOM 4146 N N . LYS A 1 533 ? -25.259 24.288 40.944 1.00 69.31 533 LYS A N 1
ATOM 4147 C CA . LYS A 1 533 ? -24.620 25.310 41.798 1.00 69.31 533 LYS A CA 1
ATOM 4148 C C . LYS A 1 533 ? -24.448 24.884 43.261 1.00 69.31 533 LYS A C 1
ATOM 4150 O O . LYS A 1 533 ? -23.564 25.392 43.941 1.00 69.31 533 LYS A O 1
ATOM 4155 N N . THR A 1 534 ? -25.257 23.943 43.754 1.00 70.50 534 THR A N 1
ATOM 4156 C CA . THR A 1 534 ? -25.092 23.354 45.097 1.00 70.50 534 THR A CA 1
ATOM 4157 C C . THR A 1 534 ? -24.109 22.181 45.090 1.00 70.50 534 THR A C 1
ATOM 4159 O O . THR A 1 534 ? -23.398 21.981 46.069 1.00 70.50 534 THR A O 1
ATOM 4162 N N . LEU A 1 535 ? -24.044 21.430 43.987 1.00 68.81 535 LEU A N 1
ATOM 4163 C CA . LEU A 1 535 ? -23.155 20.279 43.803 1.00 68.81 535 LEU A CA 1
ATOM 4164 C C . LEU A 1 535 ? -21.696 20.689 43.511 1.00 68.81 535 LEU A C 1
ATOM 4166 O O . LEU A 1 535 ? -20.765 20.029 43.960 1.00 68.81 535 LEU A O 1
ATOM 4170 N N . LEU A 1 536 ? -21.515 21.788 42.772 1.00 66.56 536 LEU A N 1
ATOM 4171 C CA . LEU A 1 536 ? -20.240 22.312 42.261 1.00 66.56 536 LEU A CA 1
ATOM 4172 C C . LEU A 1 536 ? -19.707 23.510 43.072 1.00 66.56 536 LEU A C 1
ATOM 4174 O O . LEU A 1 536 ? -18.703 24.119 42.709 1.00 66.56 536 LEU A O 1
ATOM 4178 N N . GLY A 1 537 ? -20.363 23.874 44.180 1.00 56.97 537 GLY A N 1
ATOM 4179 C CA . GLY A 1 537 ? -20.047 25.066 44.986 1.00 56.97 537 GLY A CA 1
ATOM 4180 C C . GLY A 1 537 ? -18.700 25.043 45.732 1.00 56.97 537 GLY A C 1
ATOM 4181 O O . GLY A 1 537 ? -18.455 25.913 46.566 1.00 56.97 537 GLY A O 1
ATOM 4182 N N . SER A 1 538 ? -17.847 24.050 45.472 1.00 53.81 538 SER A N 1
ATOM 4183 C CA . SER A 1 538 ? -16.541 23.823 46.106 1.00 53.81 538 SER A CA 1
ATOM 4184 C C . SER A 1 538 ? -15.369 23.706 45.115 1.00 53.81 538 SER A C 1
ATOM 4186 O O . SER A 1 538 ? -14.221 23.643 45.552 1.00 53.81 538 SER A O 1
ATOM 4188 N N . SER A 1 539 ? -15.628 23.699 43.803 1.00 56.22 539 SER A N 1
ATOM 4189 C CA . SER A 1 539 ? -14.625 23.505 42.742 1.00 56.22 539 SER A CA 1
ATOM 4190 C C . SER A 1 539 ? -14.254 24.826 42.039 1.00 56.22 539 SER A C 1
ATOM 4192 O O . SER A 1 539 ? -15.125 25.436 41.412 1.00 56.22 539 SER A O 1
ATOM 4194 N N . PRO A 1 540 ? -12.985 25.285 42.089 1.00 55.94 540 PRO A N 1
ATOM 4195 C CA . PRO A 1 540 ? -12.587 26.598 41.571 1.00 55.94 540 PRO A CA 1
ATOM 4196 C C . PRO A 1 540 ? -12.470 26.670 40.040 1.00 55.94 540 PRO A C 1
ATOM 4198 O O . PRO A 1 540 ? -12.440 27.769 39.498 1.00 55.94 540 PRO A O 1
ATOM 4201 N N . ALA A 1 541 ? -12.418 25.538 39.328 1.00 53.09 541 ALA A N 1
ATOM 4202 C CA . ALA A 1 541 ? -12.300 25.521 37.867 1.00 53.09 541 ALA A CA 1
ATOM 4203 C C . ALA A 1 541 ? -13.566 26.015 37.132 1.00 53.09 541 ALA A C 1
ATOM 4205 O O . ALA A 1 541 ? -13.500 26.360 35.956 1.00 53.09 541 ALA A O 1
ATOM 4206 N N . LEU A 1 542 ? -14.722 26.041 37.809 1.00 52.47 542 LEU A N 1
ATOM 4207 C CA . LEU A 1 542 ? -16.048 26.088 37.173 1.00 52.47 542 LEU A CA 1
ATOM 4208 C C . LEU A 1 542 ? -16.744 27.455 37.184 1.00 52.47 542 LEU A C 1
ATOM 4210 O O . LEU A 1 542 ? -17.780 27.608 36.541 1.00 52.47 542 LEU A O 1
ATOM 4214 N N . THR A 1 543 ? -16.193 28.470 37.856 1.00 50.81 543 THR A N 1
ATOM 4215 C CA . THR A 1 543 ? -16.846 29.793 37.978 1.00 50.81 543 THR A CA 1
ATOM 4216 C C . THR A 1 543 ? -16.909 30.597 36.678 1.00 50.81 543 THR A C 1
ATOM 4218 O O . THR A 1 543 ? -17.612 31.603 36.633 1.00 50.81 543 THR A O 1
ATOM 4221 N N . ASN A 1 544 ? -16.187 30.170 35.638 1.00 50.50 544 ASN A N 1
ATOM 4222 C CA . ASN A 1 544 ? -16.076 30.876 34.357 1.00 50.50 544 ASN A CA 1
ATOM 4223 C C . ASN A 1 544 ? -16.762 30.131 33.193 1.00 50.50 544 ASN A C 1
ATOM 4225 O O . ASN A 1 544 ? -16.670 30.578 32.053 1.00 50.50 544 ASN A O 1
ATOM 4229 N N . ALA A 1 545 ? -17.418 28.994 33.450 1.00 50.25 545 ALA A N 1
ATOM 4230 C CA . ALA A 1 545 ? -18.021 28.167 32.408 1.00 50.25 545 ALA A CA 1
ATOM 4231 C C . ALA A 1 545 ? -19.471 28.566 32.089 1.00 50.25 545 ALA A C 1
ATOM 4233 O O . ALA A 1 545 ? -20.259 28.883 32.982 1.00 50.25 545 ALA A O 1
ATOM 4234 N N . LEU A 1 546 ? -19.836 28.511 30.804 1.00 49.66 546 LEU A N 1
ATOM 4235 C CA . LEU A 1 546 ? -21.165 28.876 30.311 1.00 49.66 546 LEU A CA 1
ATOM 4236 C C . LEU A 1 546 ? -22.226 27.883 30.817 1.00 49.66 546 LEU A C 1
ATOM 4238 O O . LEU A 1 546 ? -22.207 26.702 30.468 1.00 49.66 546 LEU A O 1
ATOM 4242 N N . GLU A 1 547 ? -23.186 28.368 31.616 1.00 50.22 547 GLU A N 1
ATOM 4243 C CA . GLU A 1 547 ? -24.190 27.535 32.311 1.00 50.22 547 GLU A CA 1
ATOM 4244 C C . GLU A 1 547 ? -25.031 26.649 31.363 1.00 50.22 547 GLU A C 1
ATOM 4246 O O . GLU A 1 547 ? -25.525 25.581 31.746 1.00 50.22 547 GLU A O 1
ATOM 4251 N N . GLU A 1 548 ? -25.157 27.043 30.096 1.00 49.81 548 GLU A N 1
ATOM 4252 C CA . GLU A 1 548 ? -25.935 26.312 29.096 1.00 49.81 548 GLU A CA 1
ATOM 4253 C C . GLU A 1 548 ? -25.197 25.079 28.529 1.00 49.81 548 GLU A C 1
ATOM 4255 O O . GLU A 1 548 ? -25.852 24.100 28.163 1.00 49.81 548 GLU A O 1
ATOM 4260 N N . HIS A 1 549 ? -23.857 25.042 28.548 1.00 56.50 549 HIS A N 1
ATOM 4261 C CA . HIS A 1 549 ? -23.038 24.068 27.798 1.00 56.50 549 HIS A CA 1
ATOM 4262 C C . HIS A 1 549 ? -22.561 22.828 28.583 1.00 56.50 549 HIS A C 1
ATOM 4264 O O . HIS A 1 549 ? -21.694 22.084 28.121 1.00 56.50 549 HIS A O 1
ATOM 4270 N N . TYR A 1 550 ? -23.160 22.547 29.744 1.00 60.34 550 TYR A N 1
ATOM 4271 C CA . TYR A 1 550 ? -22.959 21.267 30.437 1.00 60.34 550 TYR A CA 1
ATOM 4272 C C . TYR A 1 550 ? -23.731 20.109 29.787 1.00 60.34 550 TYR A C 1
ATOM 4274 O O . TYR A 1 550 ? -24.942 20.227 29.576 1.00 60.34 550 TYR A O 1
ATOM 4282 N N . GLN A 1 551 ? -23.062 18.978 29.566 1.00 62.75 551 GLN A N 1
ATOM 4283 C CA . GLN A 1 551 ? -23.622 17.704 29.103 1.00 62.75 551 GLN A CA 1
ATOM 4284 C C . GLN A 1 551 ? -23.325 16.594 30.130 1.00 62.75 551 GLN A C 1
ATOM 4286 O O . GLN A 1 551 ? -22.285 16.597 30.789 1.00 62.75 551 GLN A O 1
ATOM 4291 N N . LEU A 1 552 ? -24.253 15.648 30.292 1.00 61.75 552 LEU A N 1
ATOM 4292 C CA . LEU A 1 552 ? -24.022 14.427 31.073 1.00 61.75 552 LEU A CA 1
ATOM 4293 C C . LEU A 1 552 ? -23.443 13.352 30.153 1.00 61.75 552 LEU A C 1
ATOM 4295 O O . LEU A 1 552 ? -23.933 13.184 29.039 1.00 61.75 552 LEU A O 1
ATOM 4299 N N . ALA A 1 553 ? -22.450 12.612 30.641 1.00 58.62 553 ALA A N 1
ATOM 4300 C CA . ALA A 1 553 ? -21.864 11.473 29.947 1.00 58.62 553 ALA A CA 1
ATOM 4301 C C . ALA A 1 553 ? -21.657 10.312 30.929 1.00 58.62 553 ALA A C 1
ATOM 4303 O O . ALA A 1 553 ? -21.149 10.497 32.037 1.00 58.62 553 ALA A O 1
ATOM 4304 N N . THR A 1 554 ? -22.034 9.105 30.524 1.00 55.28 554 THR A N 1
ATOM 4305 C CA . THR A 1 554 ? -21.772 7.876 31.282 1.00 55.28 554 THR A CA 1
ATOM 4306 C C . THR A 1 554 ? -20.718 7.034 30.578 1.00 55.28 554 THR A C 1
ATOM 4308 O O . THR A 1 554 ? -20.451 7.194 29.388 1.00 55.28 554 THR A O 1
ATOM 4311 N N . THR A 1 555 ? -20.139 6.096 31.317 1.00 50.62 555 THR A N 1
ATOM 4312 C CA . THR A 1 555 ? -19.581 4.874 30.736 1.00 50.62 555 THR A CA 1
ATOM 4313 C C . THR A 1 555 ? -20.657 4.148 29.917 1.00 50.62 555 THR A C 1
ATOM 4315 O O . THR A 1 555 ? -21.831 4.135 30.291 1.00 50.62 555 THR A O 1
ATOM 4318 N N . GLY A 1 556 ? -20.275 3.545 28.788 1.00 43.19 556 GLY A N 1
ATOM 4319 C CA . GLY A 1 556 ? -21.191 2.845 27.871 1.00 43.19 556 GLY A CA 1
ATOM 4320 C C . GLY A 1 556 ? -21.654 1.458 28.342 1.00 43.19 556 GLY A C 1
ATOM 4321 O O . GLY A 1 556 ? -21.970 0.607 27.517 1.00 43.19 556 GLY A O 1
ATOM 4322 N N . THR A 1 557 ? -21.642 1.194 29.651 1.00 44.44 557 THR A N 1
ATOM 4323 C CA . THR A 1 557 ? -21.817 -0.143 30.236 1.00 44.44 557 THR A CA 1
ATOM 4324 C C . THR A 1 557 ? -22.765 -0.105 31.423 1.00 44.44 557 THR A C 1
ATOM 4326 O O . THR A 1 557 ? -22.573 0.694 32.336 1.00 44.44 557 THR A O 1
ATOM 4329 N N . SER A 1 558 ? -23.737 -1.018 31.462 1.00 42.34 558 SER A N 1
ATOM 4330 C CA . SER A 1 558 ? -24.639 -1.205 32.611 1.00 42.34 558 SER A CA 1
ATOM 4331 C C . SER A 1 558 ? -23.914 -1.590 33.903 1.00 42.34 558 SER A C 1
ATOM 4333 O O . SER A 1 558 ? -24.399 -1.283 34.990 1.00 42.34 558 SER A O 1
ATOM 4335 N N . ASP A 1 559 ? -22.759 -2.244 33.765 1.00 41.47 559 ASP A N 1
ATOM 4336 C CA . ASP A 1 559 ? -22.108 -3.006 34.833 1.00 41.47 559 ASP A CA 1
ATOM 4337 C C . ASP A 1 559 ? -20.935 -2.239 35.487 1.00 41.47 559 ASP A C 1
ATOM 4339 O O . ASP A 1 559 ? -20.245 -2.752 36.370 1.00 41.47 559 ASP A O 1
ATOM 4343 N N . SER A 1 560 ? -20.693 -0.990 35.071 1.00 47.28 560 SER A N 1
ATOM 4344 C CA . SER A 1 560 ? -19.779 -0.069 35.760 1.00 47.28 560 SER A CA 1
ATOM 4345 C C . SER A 1 560 ? -20.448 0.535 37.001 1.00 47.28 560 SER A C 1
ATOM 4347 O O . SER A 1 560 ? -21.606 0.941 36.932 1.00 47.28 560 SER A O 1
ATOM 4349 N N . GLY A 1 561 ? -19.718 0.606 38.122 1.00 53.66 561 GLY A N 1
ATOM 4350 C CA . GLY A 1 561 ? -20.250 1.025 39.429 1.00 53.66 561 GLY A CA 1
ATOM 4351 C C . GLY A 1 561 ? -20.687 2.496 39.543 1.00 53.66 561 GLY A C 1
ATOM 4352 O O . GLY A 1 561 ? -20.681 3.235 38.571 1.00 53.66 561 GLY A O 1
ATOM 4353 N N . ASP A 1 562 ? -21.038 2.919 40.765 1.00 58.19 562 ASP A N 1
ATOM 4354 C CA . ASP A 1 562 ? -21.816 4.124 41.146 1.00 58.19 562 ASP A CA 1
ATOM 4355 C C . ASP A 1 562 ? -21.431 5.515 40.573 1.00 58.19 562 ASP A C 1
ATOM 4357 O O . ASP A 1 562 ? -22.107 6.492 40.917 1.00 58.19 562 ASP A O 1
ATOM 4361 N N . VAL A 1 563 ? -20.382 5.654 39.753 1.00 63.09 563 VAL A N 1
ATOM 4362 C CA . VAL A 1 563 ? -19.820 6.939 39.292 1.00 63.09 563 VAL A CA 1
ATOM 4363 C C . VAL A 1 563 ? -20.116 7.242 37.816 1.00 63.09 563 VAL A C 1
ATOM 4365 O O . VAL A 1 563 ? -19.923 6.412 36.937 1.00 63.09 563 VAL A O 1
ATOM 4368 N N . PHE A 1 564 ? -20.511 8.487 37.548 1.00 66.81 564 PHE A N 1
ATOM 4369 C CA . PHE A 1 564 ? -20.821 9.039 36.228 1.00 66.81 564 PHE A CA 1
ATOM 4370 C C . PHE A 1 564 ? -20.192 10.433 36.058 1.00 66.81 564 PHE A C 1
ATOM 4372 O O . PHE A 1 564 ? -19.760 11.063 37.028 1.00 66.81 564 PHE A O 1
ATOM 4379 N N . PHE A 1 565 ? -20.126 10.939 34.823 1.00 68.69 565 PHE A N 1
ATOM 4380 C CA . PHE A 1 565 ? -19.377 12.156 34.507 1.00 68.69 565 PHE A CA 1
ATOM 4381 C C . PHE A 1 565 ? -20.276 13.324 34.084 1.00 68.69 565 PHE A C 1
ATOM 4383 O O . PHE A 1 565 ? -21.216 13.184 33.298 1.00 68.69 565 PHE A O 1
ATOM 4390 N N . LEU A 1 566 ? -19.941 14.515 34.578 1.00 69.44 566 LEU A N 1
ATOM 4391 C CA . LEU A 1 566 ? -20.489 15.781 34.104 1.00 69.44 566 LEU A CA 1
ATOM 4392 C C . LEU A 1 566 ? -19.396 16.526 33.330 1.00 69.44 566 LEU A C 1
ATOM 4394 O O . LEU A 1 566 ? -18.336 16.837 33.876 1.00 69.44 566 LEU A O 1
ATOM 4398 N N . GLN A 1 567 ? -19.674 16.798 32.057 1.00 67.25 567 GLN A N 1
ATOM 4399 C CA . GLN A 1 567 ? -18.819 17.545 31.139 1.00 67.25 567 GLN A CA 1
ATOM 4400 C C . GLN A 1 567 ? -19.352 18.975 31.011 1.00 67.25 567 GLN A C 1
ATOM 4402 O O . GLN A 1 567 ? -20.557 19.167 30.860 1.00 67.25 567 GLN A O 1
ATOM 4407 N N . GLY A 1 568 ? -18.483 19.985 31.040 1.00 62.78 568 GLY A N 1
ATOM 4408 C CA . GLY A 1 568 ? -18.848 21.380 30.769 1.00 62.78 568 GLY A CA 1
ATOM 4409 C C . GLY A 1 568 ? -17.947 21.990 29.708 1.00 62.78 568 GLY A C 1
ATOM 4410 O O . GLY A 1 568 ? -16.764 22.178 29.979 1.00 62.78 568 GLY A O 1
ATOM 4411 N N . LYS A 1 569 ? -18.486 22.298 28.519 1.00 62.41 569 LYS A N 1
ATOM 4412 C CA . LYS A 1 569 ? -17.711 22.972 27.466 1.00 62.41 569 LYS A CA 1
ATOM 4413 C C . LYS A 1 569 ? -17.552 24.466 27.766 1.00 62.41 569 LYS A C 1
ATOM 4415 O O . LYS A 1 569 ? -18.514 25.146 28.121 1.00 62.41 569 LYS A O 1
ATOM 4420 N N . MET A 1 570 ? -16.337 24.965 27.576 1.00 58.97 570 MET A N 1
ATOM 4421 C CA . MET A 1 570 ? -15.947 26.368 27.619 1.00 58.97 570 MET A CA 1
ATOM 4422 C C . MET A 1 570 ? -15.388 26.804 26.268 1.00 58.97 570 MET A C 1
ATOM 4424 O O . MET A 1 570 ? -14.670 26.059 25.600 1.00 58.97 570 MET A O 1
ATOM 4428 N N . GLU A 1 571 ? -15.698 28.044 25.921 1.00 55.44 571 GLU A N 1
ATOM 4429 C CA . GLU A 1 571 ? -15.132 28.774 24.796 1.00 55.44 571 GLU A CA 1
ATOM 4430 C C . GLU A 1 571 ? -13.910 29.571 25.278 1.00 55.44 571 GLU A C 1
ATOM 4432 O O . GLU A 1 571 ? -13.965 30.233 26.319 1.00 55.44 571 GLU A O 1
ATOM 4437 N N . ALA A 1 572 ? -12.803 29.489 24.543 1.00 48.03 572 ALA A N 1
ATOM 4438 C CA . ALA A 1 572 ? -11.581 30.241 24.799 1.00 48.03 572 ALA A CA 1
ATOM 4439 C C . ALA A 1 572 ? -11.024 30.746 23.464 1.00 48.03 572 ALA A C 1
ATOM 4441 O O . ALA A 1 572 ? -10.931 29.986 22.508 1.00 48.03 572 ALA A O 1
ATOM 4442 N N . GLU A 1 573 ? -10.705 32.040 23.386 1.00 46.56 573 GLU A N 1
ATOM 4443 C CA . GLU A 1 573 ? -10.126 32.695 22.193 1.00 46.56 573 GLU A CA 1
ATOM 4444 C C . GLU A 1 573 ? -10.937 32.528 20.881 1.00 46.56 573 GLU A C 1
ATOM 4446 O O . GLU A 1 573 ? -10.434 32.806 19.798 1.00 46.56 573 GLU A O 1
ATOM 4451 N N . GLY A 1 574 ? -12.224 32.168 20.987 1.00 43.97 574 GLY A N 1
ATOM 4452 C CA . GLY A 1 574 ? -13.144 31.934 19.863 1.00 43.97 574 GLY A CA 1
ATOM 4453 C C . GLY A 1 574 ? -13.321 30.460 19.475 1.00 43.97 574 GLY A C 1
ATOM 4454 O O . GLY A 1 574 ? -14.050 30.167 18.532 1.00 43.97 574 GLY A O 1
ATOM 4455 N N . GLU A 1 575 ? -12.689 29.529 20.198 1.00 45.31 575 GLU A N 1
ATOM 4456 C CA . GLU A 1 575 ? -12.730 28.091 19.922 1.00 45.31 575 GLU A CA 1
ATOM 4457 C C . GLU A 1 575 ? -13.235 27.309 21.160 1.00 45.31 575 GLU A C 1
ATOM 4459 O O . GLU A 1 575 ? -12.894 27.611 22.308 1.00 45.31 575 GLU A O 1
ATOM 4464 N N . ILE A 1 576 ? -14.093 26.297 20.966 1.00 50.62 576 ILE A N 1
ATOM 4465 C CA . ILE A 1 576 ? -14.758 25.566 22.070 1.00 50.62 576 ILE A CA 1
ATOM 4466 C C . ILE A 1 576 ? -13.893 24.376 22.532 1.00 50.62 576 ILE A C 1
ATOM 4468 O O . ILE A 1 576 ? -14.234 23.210 22.323 1.00 50.62 576 ILE A O 1
ATOM 4472 N N . VAL A 1 577 ? -12.740 24.691 23.131 1.00 54.66 577 VAL A N 1
ATOM 4473 C CA . VAL A 1 577 ? -11.594 23.766 23.302 1.00 54.66 577 VAL A CA 1
ATOM 4474 C C . VAL A 1 577 ? -11.438 23.187 24.712 1.00 54.66 577 VAL A C 1
ATOM 4476 O O . VAL A 1 577 ? -10.695 22.228 24.909 1.00 54.66 577 VAL A O 1
ATOM 4479 N N . VAL A 1 578 ? -12.124 23.733 25.718 1.00 54.84 578 VAL A N 1
ATOM 4480 C CA . VAL A 1 578 ? -11.963 23.297 27.115 1.00 54.84 578 VAL A CA 1
ATOM 4481 C C . VAL A 1 578 ? -13.205 22.554 27.589 1.00 54.84 578 VAL A C 1
ATOM 4483 O O . VAL A 1 578 ? -14.284 23.134 27.657 1.00 54.84 578 VAL A O 1
ATOM 4486 N N . ALA A 1 579 ? -13.057 21.288 27.983 1.00 58.28 579 ALA A N 1
ATOM 4487 C CA . ALA A 1 579 ? -14.105 20.552 28.686 1.00 58.28 579 ALA A CA 1
ATOM 4488 C C . ALA A 1 579 ? -13.699 20.329 30.149 1.00 58.28 579 ALA A C 1
ATOM 4490 O O . ALA A 1 579 ? -12.843 19.498 30.450 1.00 58.28 579 ALA A O 1
ATOM 4491 N N . ILE A 1 580 ? -14.332 21.047 31.079 1.00 58.81 580 ILE A N 1
ATOM 4492 C CA . ILE A 1 580 ? -14.151 20.769 32.508 1.00 58.81 580 ILE A CA 1
ATOM 4493 C C . ILE A 1 580 ? -14.834 19.445 32.825 1.00 58.81 580 ILE A C 1
ATOM 4495 O O . ILE A 1 580 ? -15.966 19.213 32.385 1.00 58.81 580 ILE A O 1
ATOM 4499 N N . ASN A 1 581 ? -14.159 18.587 33.590 1.00 66.31 581 ASN A N 1
ATOM 4500 C CA . ASN A 1 581 ? -14.673 17.265 33.907 1.00 66.31 581 ASN A CA 1
ATOM 4501 C C . ASN A 1 581 ? -14.766 16.976 35.399 1.00 66.31 581 ASN A C 1
ATOM 4503 O O . ASN A 1 581 ? -13.784 16.956 36.139 1.00 66.31 581 ASN A O 1
ATOM 4507 N N . VAL A 1 582 ? -15.999 16.696 35.808 1.00 68.69 582 VAL A N 1
ATOM 4508 C CA . VAL A 1 582 ? -16.387 16.443 37.188 1.00 68.69 582 VAL A CA 1
ATOM 4509 C C . VAL A 1 582 ? -16.887 15.010 37.285 1.00 68.69 582 VAL A C 1
ATOM 4511 O O . VAL A 1 582 ? -17.754 14.599 36.509 1.00 68.69 582 VAL A O 1
ATOM 4514 N N . VAL A 1 583 ? -16.349 14.245 38.233 1.00 73.06 583 VAL A N 1
ATOM 4515 C CA . VAL A 1 583 ? -16.781 12.868 38.497 1.00 73.06 583 VAL A CA 1
ATOM 4516 C C . VAL A 1 583 ? -17.696 12.866 39.716 1.00 73.06 583 VAL A C 1
ATOM 4518 O O . VAL A 1 583 ? -17.349 13.339 40.807 1.00 73.06 583 VAL A O 1
ATOM 4521 N N . LEU A 1 584 ? -18.906 12.377 39.485 1.00 72.81 584 LEU A N 1
ATOM 4522 C CA . LEU A 1 584 ? -20.017 12.351 40.419 1.00 72.81 584 LEU A CA 1
ATOM 4523 C C . LEU A 1 584 ? -20.335 10.897 40.742 1.00 72.81 584 LEU A C 1
ATOM 4525 O O . LEU A 1 584 ? -20.141 10.030 39.899 1.00 72.81 584 LEU A O 1
ATOM 4529 N N . ALA A 1 585 ? -20.853 10.621 41.932 1.00 72.50 585 ALA A N 1
ATOM 4530 C CA . ALA A 1 585 ? -21.368 9.295 42.255 1.00 72.50 585 ALA A CA 1
ATOM 4531 C C . ALA A 1 585 ? -22.659 9.379 43.060 1.00 72.50 585 ALA A C 1
ATOM 4533 O O . ALA A 1 585 ? -22.910 10.369 43.750 1.00 72.50 585 ALA A O 1
ATOM 4534 N N . PHE A 1 586 ? -23.466 8.324 43.026 1.00 72.31 586 PHE A N 1
ATOM 4535 C CA . PHE A 1 586 ? -24.564 8.192 43.980 1.00 72.31 586 PHE A CA 1
ATOM 4536 C C . PHE A 1 586 ? -24.028 7.990 45.403 1.00 72.31 586 PHE A C 1
ATOM 4538 O O . PHE A 1 586 ? -22.980 7.378 45.616 1.00 72.31 586 PHE A O 1
ATOM 4545 N N . SER A 1 587 ? -24.736 8.514 46.403 1.00 68.94 587 SER A N 1
ATOM 4546 C CA . SER A 1 587 ? -24.520 8.105 47.793 1.00 68.94 587 SER A CA 1
ATOM 4547 C C . SER A 1 587 ? -24.982 6.658 47.988 1.00 68.94 587 SER A C 1
ATOM 4549 O O . SER A 1 587 ? -25.853 6.182 47.257 1.00 68.94 587 SER A O 1
ATOM 4551 N N . SER A 1 588 ? -24.456 5.965 49.001 1.00 65.06 588 SER A N 1
ATOM 4552 C CA . SER A 1 588 ? -24.716 4.533 49.250 1.00 65.06 588 SER A CA 1
ATOM 4553 C C . SER A 1 588 ? -26.175 4.189 49.591 1.00 65.06 588 SER A C 1
ATOM 4555 O O . SER A 1 588 ? -26.520 3.020 49.750 1.00 65.06 588 SER A O 1
ATOM 4557 N N . ASP A 1 589 ? -27.046 5.195 49.701 1.00 63.38 589 ASP A N 1
ATOM 4558 C CA . ASP A 1 589 ? -28.482 5.050 49.918 1.00 63.38 589 ASP A CA 1
ATOM 4559 C C . ASP A 1 589 ? -29.348 5.379 48.679 1.00 63.38 589 ASP A C 1
ATOM 4561 O O . ASP A 1 589 ? -30.577 5.285 48.763 1.00 63.38 589 ASP A O 1
ATOM 4565 N N . GLY A 1 590 ? -28.722 5.796 47.568 1.00 64.88 590 GLY A N 1
ATOM 4566 C CA . GLY A 1 590 ? -29.342 6.186 46.295 1.00 64.88 590 GLY A CA 1
ATOM 4567 C C . GLY A 1 590 ? -30.087 7.533 46.277 1.00 64.88 590 GLY A C 1
ATOM 4568 O O . GLY A 1 590 ? -30.671 7.888 45.248 1.00 64.88 590 GLY A O 1
ATOM 4569 N N . LYS A 1 591 ? -30.124 8.291 47.386 1.00 69.44 591 LYS A N 1
ATOM 4570 C CA . LYS A 1 591 ? -31.012 9.467 47.542 1.00 69.44 591 LYS A CA 1
ATOM 4571 C C . LYS A 1 591 ? -30.351 10.814 47.271 1.00 69.44 591 LYS A C 1
ATOM 4573 O O . LYS A 1 591 ? -31.084 11.787 47.078 1.00 69.44 591 LYS A O 1
ATOM 4578 N N . SER A 1 592 ? -29.024 10.870 47.205 1.00 75.06 592 SER A N 1
ATOM 4579 C CA . SER A 1 592 ? -28.237 12.045 46.810 1.00 75.06 592 SER A CA 1
ATOM 4580 C C . SER A 1 592 ? -27.119 11.685 45.830 1.00 75.06 592 SER A C 1
ATOM 4582 O O . SER A 1 592 ? -26.669 10.541 45.771 1.00 75.06 592 SER A O 1
ATOM 4584 N N . ILE A 1 593 ? -26.672 12.688 45.075 1.00 75.12 593 ILE A N 1
ATOM 4585 C CA . ILE A 1 593 ? -25.464 12.651 44.244 1.00 75.12 593 ILE A CA 1
ATOM 4586 C C . ILE A 1 593 ? -24.365 13.406 45.001 1.00 75.12 593 ILE A C 1
ATOM 4588 O O . ILE A 1 593 ? -24.632 14.439 45.615 1.00 75.12 593 ILE A O 1
ATOM 4592 N N . GLU A 1 594 ? -23.144 12.887 44.958 1.00 76.88 594 GLU A N 1
ATOM 4593 C CA . GLU A 1 594 ? -21.959 13.406 45.637 1.00 76.88 594 GLU A CA 1
ATOM 4594 C C . GLU A 1 594 ? -20.869 13.755 44.615 1.00 76.88 594 GLU A C 1
ATOM 4596 O O . GLU A 1 594 ? -20.662 13.032 43.639 1.00 76.88 594 GLU A O 1
ATOM 4601 N N . LEU A 1 595 ? -20.144 14.847 44.863 1.00 75.38 595 LEU A N 1
ATOM 4602 C CA . LEU A 1 595 ? -18.920 15.184 44.140 1.00 75.38 595 LEU A CA 1
ATOM 4603 C C . LEU A 1 595 ? -17.775 14.297 44.649 1.00 75.38 595 LEU A C 1
ATOM 4605 O O . LEU A 1 595 ? -17.367 14.430 45.801 1.00 75.38 595 LEU A O 1
ATOM 4609 N N . VAL A 1 596 ? -17.252 13.412 43.797 1.00 75.38 596 VAL A N 1
ATOM 4610 C CA . VAL A 1 596 ? -16.125 12.527 44.145 1.00 75.38 596 VAL A CA 1
ATOM 4611 C C . VAL A 1 596 ? -14.792 13.174 43.776 1.00 75.38 596 VAL A C 1
ATOM 4613 O O . VAL A 1 596 ? -13.854 13.150 44.573 1.00 75.38 596 VAL A O 1
ATOM 4616 N N . LYS A 1 597 ? -14.696 13.779 42.584 1.00 75.31 597 LYS A N 1
ATOM 4617 C CA . LYS A 1 597 ? -13.464 14.425 42.119 1.00 75.31 597 LYS A CA 1
ATOM 4618 C C . LYS A 1 597 ? -13.732 15.514 41.078 1.00 75.31 597 LYS A C 1
ATOM 4620 O O . LYS A 1 597 ? -14.508 15.315 40.150 1.00 75.31 597 LYS A O 1
ATOM 4625 N N . ASP A 1 598 ? -13.025 16.631 41.213 1.00 72.25 598 ASP A N 1
ATOM 4626 C CA . ASP A 1 598 ? -12.781 17.589 40.131 1.00 72.25 598 ASP A CA 1
ATOM 4627 C C . ASP A 1 598 ? -11.471 17.182 39.427 1.00 72.25 598 ASP A C 1
ATOM 4629 O O . ASP A 1 598 ? -10.430 17.073 40.086 1.00 72.25 598 ASP A O 1
ATOM 4633 N N . LEU A 1 599 ? -11.534 16.887 38.123 1.00 70.75 599 LEU A N 1
ATOM 4634 C CA . LEU A 1 599 ? -10.365 16.580 37.284 1.00 70.75 599 LEU A CA 1
ATOM 4635 C C . LEU A 1 599 ? -9.810 17.825 36.573 1.00 70.75 599 LEU A C 1
ATOM 4637 O O . LEU A 1 599 ? -8.802 17.735 35.868 1.00 70.75 599 LEU A O 1
ATOM 4641 N N . GLY A 1 600 ? -10.439 18.984 36.788 1.00 68.19 600 GLY A N 1
ATOM 4642 C CA . GLY A 1 600 ? -10.052 20.268 36.235 1.00 68.19 600 GLY A CA 1
ATOM 4643 C C . GLY A 1 600 ? -10.290 20.379 34.731 1.00 68.19 600 GLY A C 1
ATOM 4644 O O . GLY A 1 600 ? -11.193 19.767 34.155 1.00 68.19 600 GLY A O 1
ATOM 4645 N N . ILE A 1 601 ? -9.459 21.213 34.110 1.00 66.81 601 ILE A N 1
ATOM 4646 C CA . ILE A 1 601 ? -9.400 21.427 32.666 1.00 66.81 601 ILE A CA 1
ATOM 4647 C C . ILE A 1 601 ? -8.447 20.393 32.058 1.00 66.81 601 ILE A C 1
ATOM 4649 O O . ILE A 1 601 ? -7.287 20.314 32.457 1.00 66.81 601 ILE A O 1
ATOM 4653 N N . GLN A 1 602 ? -8.929 19.646 31.067 1.00 66.75 602 GLN A N 1
ATOM 4654 C CA . GLN A 1 602 ? -8.110 18.872 30.126 1.00 66.75 602 GLN A CA 1
ATOM 4655 C C . GLN A 1 602 ? -8.671 19.145 28.715 1.00 66.75 602 GLN A C 1
ATOM 4657 O O . GLN A 1 602 ? -9.814 19.603 28.592 1.00 66.75 602 GLN A O 1
ATOM 4662 N N . LYS A 1 603 ? -7.877 18.950 27.654 1.00 61.22 603 LYS A N 1
ATOM 4663 C CA . LYS A 1 603 ? -8.271 19.361 26.290 1.00 61.22 603 LYS A CA 1
ATOM 4664 C C . LYS A 1 603 ? -9.255 18.375 25.649 1.00 61.22 603 LYS A C 1
ATOM 4666 O O . LYS A 1 603 ? -10.291 18.773 25.129 1.00 61.22 603 LYS A O 1
ATOM 4671 N N . SER A 1 604 ? -8.956 17.083 25.742 1.00 62.44 604 SER A N 1
ATOM 4672 C CA . SER A 1 604 ? -9.771 15.988 25.204 1.00 62.44 604 SER A CA 1
ATOM 4673 C C . SER A 1 604 ? -9.779 14.789 26.145 1.00 62.44 604 SER A C 1
ATOM 4675 O O . SER A 1 604 ? -8.934 14.684 27.036 1.00 62.44 604 SER A O 1
ATOM 4677 N N . PHE A 1 605 ? -10.781 13.919 25.998 1.00 61.84 605 PHE A N 1
ATOM 4678 C CA . PHE A 1 605 ? -11.077 12.851 26.949 1.00 61.84 605 PHE A CA 1
ATOM 4679 C C . PHE A 1 605 ? -11.662 11.628 26.241 1.00 61.84 605 PHE A C 1
ATOM 4681 O O . PHE A 1 605 ? -12.776 11.701 25.724 1.00 61.84 605 PHE A O 1
ATOM 4688 N N . GLY A 1 606 ? -10.988 10.487 26.355 1.00 57.81 606 GLY A N 1
ATOM 4689 C CA . GLY A 1 606 ? -11.584 9.191 26.063 1.00 57.81 606 GLY A CA 1
ATOM 4690 C C . GLY A 1 606 ? -12.438 8.688 27.226 1.00 57.81 606 GLY A C 1
ATOM 4691 O O . GLY A 1 606 ? -12.051 8.788 28.397 1.00 57.81 606 GLY A O 1
ATOM 4692 N N . VAL A 1 607 ? -13.591 8.102 26.908 1.00 54.09 607 VAL A N 1
ATOM 4693 C CA . VAL A 1 607 ? -14.283 7.187 27.829 1.00 54.09 607 VAL A CA 1
ATOM 4694 C C . VAL A 1 607 ? -13.548 5.850 27.767 1.00 54.09 607 VAL A C 1
ATOM 4696 O O . VAL A 1 607 ? -13.335 5.342 26.666 1.00 54.09 607 VAL A O 1
ATOM 4699 N N . ALA A 1 608 ? -13.158 5.283 28.916 1.00 51.28 608 ALA A N 1
ATOM 4700 C CA . ALA A 1 608 ? -12.597 3.935 28.960 1.00 51.28 608 ALA A CA 1
ATOM 4701 C C . ALA A 1 608 ? -13.585 2.928 29.563 1.00 51.28 608 ALA A C 1
ATOM 4703 O O . ALA A 1 608 ? -14.253 3.198 30.564 1.00 51.28 608 ALA A O 1
ATOM 4704 N N . VAL A 1 609 ? -13.701 1.772 28.907 1.00 53.84 609 VAL A N 1
ATOM 4705 C CA . VAL A 1 609 ? -14.631 0.700 29.289 1.00 53.84 609 VAL A CA 1
ATOM 4706 C C . VAL A 1 609 ? -14.185 0.029 30.593 1.00 53.84 609 VAL A C 1
ATOM 4708 O O . VAL A 1 609 ? -13.001 -0.228 30.796 1.00 53.84 609 VAL A O 1
ATOM 4711 N N . SER A 1 610 ? -15.145 -0.262 31.476 1.00 52.69 610 SER A N 1
ATOM 4712 C CA . SER A 1 610 ? -14.893 -0.884 32.779 1.00 52.69 610 SER A CA 1
ATOM 4713 C C . SER A 1 610 ? -14.526 -2.362 32.649 1.00 52.69 610 SER A C 1
ATOM 4715 O O . SER A 1 610 ? -15.336 -3.170 32.200 1.00 52.69 610 SER A O 1
ATOM 4717 N N . THR A 1 611 ? -13.352 -2.737 33.158 1.00 49.94 611 THR A N 1
ATOM 4718 C CA . THR A 1 611 ? -13.006 -4.131 33.479 1.00 49.94 611 THR A CA 1
ATOM 4719 C C . THR A 1 611 ? -12.921 -4.315 34.990 1.00 49.94 611 THR A C 1
ATOM 4721 O O . THR A 1 611 ? -12.294 -3.514 35.684 1.00 49.94 611 THR A O 1
ATOM 4724 N N . ASN A 1 612 ? -13.518 -5.393 35.507 1.00 54.62 612 ASN A N 1
ATOM 4725 C CA . ASN A 1 612 ? -13.485 -5.772 36.927 1.00 54.62 612 ASN A CA 1
ATOM 4726 C C . ASN A 1 612 ? -14.005 -4.683 37.895 1.00 54.62 612 ASN A C 1
ATOM 4728 O O . ASN A 1 612 ? -13.466 -4.502 38.985 1.00 54.62 612 ASN A O 1
ATOM 4732 N N . GLY A 1 613 ? -15.051 -3.949 37.495 1.00 54.69 613 GLY A N 1
ATOM 4733 C CA . GLY A 1 613 ? -15.748 -2.973 38.347 1.00 54.69 613 GLY A CA 1
ATOM 4734 C C . GLY A 1 613 ? -15.008 -1.650 38.589 1.00 54.69 613 GLY A C 1
ATOM 4735 O O . GLY A 1 613 ? -15.461 -0.845 39.404 1.00 54.69 613 GLY A O 1
ATOM 4736 N N . LYS A 1 614 ? -13.889 -1.412 37.894 1.00 60.25 614 LYS A N 1
ATOM 4737 C CA . LYS A 1 614 ? -13.154 -0.141 37.916 1.00 60.25 614 LYS A CA 1
ATOM 4738 C C . LYS A 1 614 ? -13.541 0.714 36.719 1.00 60.25 614 LYS A C 1
ATOM 4740 O O . LYS A 1 614 ? -13.503 0.247 35.586 1.00 60.25 614 LYS A O 1
ATOM 4745 N N . VAL A 1 615 ? -13.851 1.983 36.966 1.00 67.44 615 VAL A N 1
ATOM 4746 C CA . VAL A 1 615 ? -14.064 2.977 35.910 1.00 67.44 615 VAL A CA 1
ATOM 4747 C C . VAL A 1 615 ? -12.739 3.671 35.648 1.00 67.44 615 VAL A C 1
ATOM 4749 O O . VAL A 1 615 ? -12.158 4.257 36.559 1.00 67.44 615 VAL A O 1
ATOM 4752 N N . VAL A 1 616 ? -12.263 3.632 34.409 1.00 68.06 616 VAL A N 1
ATOM 4753 C CA . VAL A 1 616 ? -11.053 4.349 34.000 1.00 68.06 616 VAL A CA 1
ATOM 4754 C C . VAL A 1 616 ? -11.436 5.489 33.069 1.00 68.06 616 VAL A C 1
ATOM 4756 O O . VAL A 1 616 ? -12.448 5.446 32.367 1.00 68.06 616 VAL A O 1
ATOM 4759 N N . ARG A 1 617 ? -10.635 6.547 33.083 1.00 72.81 617 ARG A N 1
ATOM 4760 C CA . ARG A 1 617 ? -10.750 7.670 32.170 1.00 72.81 617 ARG A CA 1
ATOM 4761 C C . ARG A 1 617 ? -9.377 8.103 31.692 1.00 72.81 617 ARG A C 1
ATOM 4763 O O . ARG A 1 617 ? -8.413 8.044 32.448 1.00 72.81 617 ARG A O 1
ATOM 4770 N N . ILE A 1 618 ? -9.304 8.533 30.438 1.00 73.94 618 ILE A N 1
ATOM 4771 C CA . ILE A 1 618 ? -8.055 8.910 29.782 1.00 73.94 618 ILE A CA 1
ATOM 4772 C C . ILE A 1 618 ? -8.242 10.306 29.192 1.00 73.94 618 ILE A C 1
ATOM 4774 O O . ILE A 1 618 ? -9.265 10.551 28.555 1.00 73.94 618 ILE A O 1
ATOM 4778 N N . GLY A 1 619 ? -7.307 11.233 29.405 1.00 72.00 619 GLY A N 1
ATOM 4779 C CA . GLY A 1 619 ? -7.464 12.605 28.914 1.00 72.00 619 GLY A CA 1
ATOM 4780 C C . GLY A 1 619 ? -6.165 13.378 28.702 1.00 72.00 619 GLY A C 1
ATOM 4781 O O . GLY A 1 619 ? -5.158 13.153 29.373 1.00 72.00 619 GLY A O 1
ATOM 4782 N N . ALA A 1 620 ? -6.181 14.291 27.733 1.00 73.50 620 ALA A N 1
ATOM 4783 C CA . ALA A 1 620 ? -5.030 15.089 27.326 1.00 73.50 620 ALA A CA 1
ATOM 4784 C C . ALA A 1 620 ? -4.864 16.284 28.274 1.00 73.50 620 ALA A C 1
ATOM 4786 O O . ALA A 1 620 ? -5.506 17.328 28.117 1.00 73.50 620 ALA A O 1
ATOM 4787 N N . LYS A 1 621 ? -4.011 16.116 29.290 1.00 69.81 621 LYS A N 1
ATOM 4788 C CA . LYS A 1 621 ? -3.759 17.125 30.328 1.00 69.81 621 LYS A CA 1
ATOM 4789 C C . LYS A 1 621 ? -2.841 18.243 29.834 1.00 69.81 621 LYS A C 1
ATOM 4791 O O . LYS A 1 621 ? -3.022 19.396 30.216 1.00 69.81 621 LYS A O 1
ATOM 4796 N N . THR A 1 622 ? -1.874 17.917 28.978 1.00 69.50 622 THR A N 1
ATOM 4797 C CA . THR A 1 622 ? -1.033 18.890 28.263 1.00 69.50 622 THR A CA 1
ATOM 4798 C C . THR A 1 622 ? -0.782 18.405 26.827 1.00 69.50 622 THR A C 1
ATOM 4800 O O . THR A 1 622 ? -1.034 17.234 26.533 1.00 69.50 622 THR A O 1
ATOM 4803 N N . PRO A 1 623 ? -0.259 19.241 25.908 1.00 70.62 623 PRO A N 1
ATOM 4804 C CA . PRO A 1 623 ? 0.080 18.796 24.553 1.00 70.62 623 PRO A CA 1
ATOM 4805 C C . PRO A 1 623 ? 1.049 17.601 24.505 1.00 70.62 623 PRO A C 1
ATOM 4807 O O . PRO A 1 623 ? 1.010 16.840 23.546 1.00 70.62 623 PRO A O 1
ATOM 4810 N N . SER A 1 624 ? 1.866 17.407 25.548 1.00 73.69 624 SER A N 1
ATOM 4811 C CA . SER A 1 624 ? 2.847 16.322 25.670 1.00 73.69 624 SER A CA 1
ATOM 4812 C C . SER A 1 624 ? 2.592 15.362 26.847 1.00 73.69 624 SER A C 1
ATOM 4814 O O . SER A 1 624 ? 3.458 14.541 27.164 1.00 73.69 624 SER A O 1
ATOM 4816 N N . SER A 1 625 ? 1.425 15.427 27.506 1.00 76.12 625 SER A N 1
ATOM 4817 C CA . SER A 1 625 ? 1.060 14.462 28.550 1.00 76.12 625 SER A CA 1
ATOM 4818 C C . SER A 1 625 ? -0.417 14.071 28.578 1.00 76.12 625 SER A C 1
ATOM 4820 O O . SER A 1 625 ? -1.336 14.887 28.454 1.00 76.12 625 SER A O 1
ATOM 4822 N N . LEU A 1 626 ? -0.620 12.775 28.794 1.00 76.69 626 LEU A N 1
ATOM 4823 C CA . LEU A 1 626 ? -1.897 12.084 28.882 1.00 76.69 626 LEU A CA 1
ATOM 4824 C C . LEU A 1 626 ? -2.066 11.575 30.320 1.00 76.69 626 LEU A C 1
ATOM 4826 O O . LEU A 1 626 ? -1.149 10.987 30.890 1.00 76.69 626 LEU A O 1
ATOM 4830 N N . ALA A 1 627 ? -3.220 11.841 30.925 1.00 75.69 627 ALA A N 1
ATOM 4831 C CA . ALA A 1 627 ? -3.569 11.402 32.269 1.00 75.69 627 ALA A CA 1
ATOM 4832 C C . ALA A 1 627 ? -4.480 10.170 32.205 1.00 75.69 627 ALA A C 1
ATOM 4834 O O . ALA A 1 627 ? -5.457 10.164 31.456 1.00 75.69 627 ALA A O 1
ATOM 4835 N N . VAL A 1 628 ? -4.171 9.150 33.007 1.00 76.06 628 VAL A N 1
ATOM 4836 C CA . VAL A 1 628 ? -5.010 7.967 33.231 1.00 76.06 628 VAL A CA 1
ATOM 4837 C C . VAL A 1 628 ? -5.556 8.035 34.656 1.00 76.06 628 VAL A C 1
ATOM 4839 O O . VAL A 1 628 ? -4.829 7.844 35.633 1.00 76.06 628 VAL A O 1
ATOM 4842 N N . ASP A 1 629 ? -6.846 8.333 34.773 1.00 74.81 629 ASP A N 1
ATOM 4843 C CA . ASP A 1 629 ? -7.585 8.454 36.026 1.00 74.81 629 ASP A CA 1
ATOM 4844 C C . ASP A 1 629 ? -8.424 7.189 36.260 1.00 74.81 629 ASP A C 1
ATOM 4846 O O . ASP A 1 629 ? -9.429 6.957 35.592 1.00 74.81 629 ASP A O 1
ATOM 4850 N N . THR A 1 630 ? -8.015 6.358 37.220 1.00 74.12 630 THR A N 1
ATOM 4851 C CA . THR A 1 630 ? -8.715 5.124 37.610 1.00 74.12 630 THR A CA 1
ATOM 4852 C C . THR A 1 630 ? -9.503 5.327 38.901 1.00 74.12 630 THR A C 1
ATOM 4854 O O . THR A 1 630 ? -8.959 5.793 39.909 1.00 74.12 630 THR A O 1
ATOM 4857 N N . PHE A 1 631 ? -10.771 4.919 38.877 1.00 71.06 631 PHE A N 1
ATOM 4858 C CA . PHE A 1 631 ? -11.723 4.965 39.980 1.00 71.06 631 PHE A CA 1
ATOM 4859 C C . PHE A 1 631 ? -12.185 3.553 40.347 1.00 71.06 631 PHE A C 1
ATOM 4861 O O . PHE A 1 631 ? -12.668 2.801 39.500 1.00 71.06 631 PHE A O 1
ATOM 4868 N N . ASP A 1 632 ? -12.054 3.192 41.621 1.00 66.31 632 ASP A N 1
ATOM 4869 C CA . ASP A 1 632 ? -12.572 1.927 42.150 1.00 66.31 632 ASP A CA 1
ATOM 4870 C C . ASP A 1 632 ? -14.031 2.072 42.621 1.00 66.31 632 ASP A C 1
ATOM 4872 O O . ASP A 1 632 ? -14.471 3.158 43.009 1.00 66.31 632 ASP A O 1
ATOM 4876 N N . SER A 1 633 ? -14.745 0.949 42.682 1.00 61.84 633 SER A N 1
ATOM 4877 C CA . SER A 1 633 ? -16.041 0.757 43.349 1.00 61.84 633 SER A CA 1
ATOM 4878 C C . SER A 1 633 ? -16.144 1.443 44.724 1.00 61.84 633 SER A C 1
ATOM 4880 O O . SER A 1 633 ? -17.178 2.005 45.075 1.00 61.84 633 SER A O 1
ATOM 4882 N N . ALA A 1 634 ? -15.042 1.488 45.480 1.00 57.22 634 ALA A N 1
ATOM 4883 C CA . ALA A 1 634 ? -14.929 2.168 46.771 1.00 57.22 634 ALA A CA 1
ATOM 4884 C C . ALA A 1 634 ? -14.805 3.712 46.688 1.00 57.22 634 ALA A C 1
ATOM 4886 O O . ALA A 1 634 ? -14.405 4.343 47.667 1.00 57.22 634 ALA A O 1
ATOM 4887 N N . LYS A 1 635 ? -15.092 4.329 45.530 1.00 67.00 635 LYS A N 1
ATOM 4888 C CA . LYS A 1 635 ? -14.871 5.759 45.204 1.00 67.00 635 LYS A CA 1
ATOM 4889 C C . LYS A 1 635 ? -13.407 6.222 45.322 1.00 67.00 635 LYS A C 1
ATOM 4891 O O . LYS A 1 635 ? -13.131 7.421 45.367 1.00 67.00 635 LYS A O 1
ATOM 4896 N N . ALA A 1 636 ? -12.454 5.290 45.368 1.00 63.84 636 ALA A N 1
ATOM 4897 C CA . ALA A 1 636 ? -11.030 5.595 45.468 1.00 63.84 636 ALA A CA 1
ATOM 4898 C C . ALA A 1 636 ? -10.477 6.061 44.111 1.00 63.84 636 ALA A C 1
ATOM 4900 O O . ALA A 1 636 ? -10.663 5.373 43.111 1.00 63.84 636 ALA A O 1
ATOM 4901 N N . HIS A 1 637 ? -9.786 7.205 44.084 1.00 75.19 637 HIS A N 1
ATOM 4902 C CA . HIS A 1 637 ? -9.170 7.783 42.881 1.00 75.19 637 HIS A CA 1
ATOM 4903 C C . HIS A 1 637 ? -7.656 7.551 42.867 1.00 75.19 637 HIS A C 1
ATOM 4905 O O . HIS A 1 637 ? -6.962 7.876 43.830 1.00 75.19 637 HIS A O 1
ATOM 4911 N N . THR A 1 638 ? -7.148 7.055 41.742 1.00 72.12 638 THR A N 1
ATOM 4912 C CA . THR A 1 638 ? -5.721 7.009 41.400 1.00 72.12 638 THR A CA 1
ATOM 4913 C C . THR A 1 638 ? -5.511 7.683 40.048 1.00 72.12 638 THR A C 1
ATOM 4915 O O . THR A 1 638 ? -6.326 7.511 39.148 1.00 72.12 638 THR A O 1
ATOM 4918 N N . SER A 1 639 ? -4.445 8.468 39.916 1.00 75.38 639 SER A N 1
ATOM 4919 C CA . SER A 1 639 ? -4.133 9.253 38.716 1.00 75.38 639 SER A CA 1
ATOM 4920 C C . SER A 1 639 ? -2.674 9.023 38.342 1.00 75.38 639 SER A C 1
ATOM 4922 O O . SER A 1 639 ? -1.813 9.031 39.227 1.00 75.38 639 SER A O 1
ATOM 4924 N N . GLN A 1 640 ? -2.400 8.795 37.062 1.00 72.62 640 GLN A N 1
ATOM 4925 C CA . GLN A 1 640 ? -1.056 8.591 36.524 1.00 72.62 640 GLN A CA 1
ATOM 4926 C C . GLN A 1 640 ? -0.865 9.453 35.275 1.00 72.62 640 GLN A C 1
ATOM 4928 O O . GLN A 1 640 ? -1.786 9.586 34.475 1.00 72.62 640 GLN A O 1
ATOM 4933 N N . GLU A 1 641 ? 0.323 10.031 35.100 1.00 75.31 641 GLU A N 1
ATOM 4934 C CA . GLU A 1 641 ? 0.666 10.816 33.909 1.00 75.31 641 GLU A CA 1
ATOM 4935 C C . GLU A 1 641 ? 1.656 10.052 33.023 1.00 75.31 641 GLU A C 1
ATOM 4937 O O . GLU A 1 641 ? 2.605 9.428 33.506 1.00 75.31 641 GLU A O 1
ATOM 4942 N N . ILE A 1 642 ? 1.410 10.116 31.717 1.00 73.50 642 ILE A N 1
ATOM 4943 C CA . ILE A 1 642 ? 2.146 9.437 30.652 1.00 73.50 642 ILE A CA 1
ATOM 4944 C C . ILE A 1 642 ? 2.672 10.510 29.697 1.00 73.50 642 ILE A C 1
ATOM 4946 O O . ILE A 1 642 ? 1.922 11.395 29.283 1.00 73.50 642 ILE A O 1
ATOM 4950 N N . SER A 1 643 ? 3.959 10.445 29.348 1.00 70.88 643 SER A N 1
ATOM 4951 C CA . SER A 1 643 ? 4.557 11.316 28.327 1.00 70.88 643 SER A CA 1
ATOM 4952 C C . SER A 1 643 ? 4.067 10.871 26.951 1.00 70.88 643 SER A C 1
ATOM 4954 O O . SER A 1 643 ? 4.403 9.774 26.5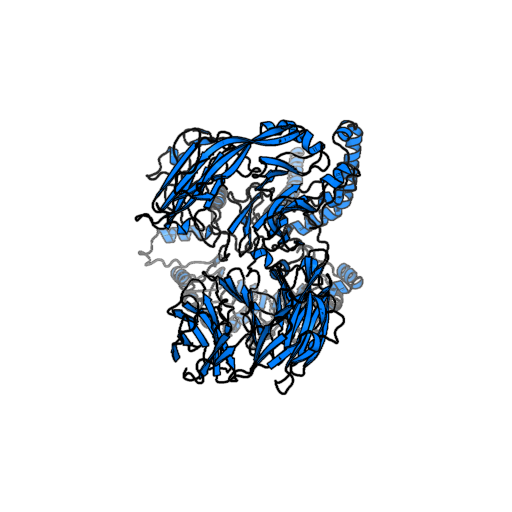11 1.00 70.88 643 SER A O 1
ATOM 4956 N N . PHE A 1 644 ? 3.265 11.698 26.286 1.00 70.75 644 PHE A N 1
ATOM 4957 C CA . PHE A 1 644 ? 2.555 11.330 25.061 1.00 70.75 644 PHE A CA 1
ATOM 4958 C C . PHE A 1 644 ? 2.252 12.574 24.220 1.00 70.75 644 PHE A C 1
ATOM 4960 O O . PHE A 1 644 ? 1.655 13.525 24.722 1.00 70.75 644 PHE A O 1
ATOM 4967 N N . ASP A 1 645 ? 2.661 12.578 22.950 1.00 70.75 645 ASP A N 1
ATOM 4968 C CA . ASP A 1 645 ? 2.526 13.742 22.069 1.00 70.75 645 ASP A CA 1
ATOM 4969 C C . ASP A 1 645 ? 1.141 13.801 21.400 1.00 70.75 645 ASP A C 1
ATOM 4971 O O . ASP A 1 645 ? 0.918 13.313 20.287 1.00 70.75 645 ASP A O 1
ATOM 4975 N N . ASN A 1 646 ? 0.204 14.456 22.088 1.00 69.38 646 ASN A N 1
ATOM 4976 C CA . ASN A 1 646 ? -1.145 14.717 21.587 1.00 69.38 646 ASN A CA 1
ATOM 4977 C C . ASN A 1 646 ? -1.145 15.627 20.339 1.00 69.38 646 ASN A C 1
ATOM 4979 O O . ASN A 1 646 ? -2.152 15.678 19.634 1.00 69.38 646 ASN A O 1
ATOM 4983 N N . THR A 1 647 ? -0.053 16.342 20.022 1.00 70.56 647 THR A N 1
ATOM 4984 C CA . THR A 1 647 ? 0.011 17.198 18.819 1.00 70.56 647 THR A CA 1
ATOM 4985 C C . THR A 1 647 ? 0.199 16.393 17.535 1.00 70.56 647 THR A C 1
ATOM 4987 O O . THR A 1 647 ? -0.254 16.821 16.476 1.00 70.56 647 THR A O 1
ATOM 4990 N N . LEU A 1 648 ? 0.809 15.207 17.628 1.00 71.12 648 LEU A N 1
ATOM 4991 C CA . LEU A 1 648 ? 1.065 14.314 16.491 1.00 71.12 648 LEU A CA 1
ATOM 4992 C C . LEU A 1 648 ? 0.112 13.106 16.469 1.00 71.12 648 LEU A C 1
ATOM 4994 O O . LEU A 1 648 ? -0.173 12.564 15.399 1.00 71.12 648 LEU A O 1
ATOM 4998 N N . ALA A 1 649 ? -0.425 12.712 17.628 1.00 72.69 649 ALA A N 1
ATOM 4999 C CA . ALA A 1 649 ? -1.444 11.671 17.750 1.00 72.69 649 ALA A CA 1
ATOM 5000 C C . ALA A 1 649 ? -2.887 12.191 17.598 1.00 72.69 649 ALA A C 1
ATOM 5002 O O . ALA A 1 649 ? -3.763 11.441 17.163 1.00 72.69 649 ALA A O 1
ATOM 5003 N N . GLY A 1 650 ? -3.146 13.456 17.933 1.00 74.06 650 GLY A N 1
ATOM 5004 C CA . GLY A 1 650 ? -4.489 14.029 18.007 1.00 74.06 650 GLY A CA 1
ATOM 5005 C C . GLY A 1 650 ? -5.208 13.768 19.333 1.00 74.06 650 GLY A C 1
ATOM 5006 O O . GLY A 1 650 ? -4.660 13.181 20.265 1.00 74.06 650 GLY A O 1
ATOM 5007 N N . ASP A 1 651 ? -6.446 14.249 19.412 1.00 74.56 651 ASP A N 1
ATOM 5008 C CA . ASP A 1 651 ? -7.278 14.197 20.615 1.00 74.56 651 ASP A CA 1
ATOM 5009 C C . ASP A 1 651 ? -7.801 12.775 20.900 1.00 74.56 651 ASP A C 1
ATOM 5011 O O . ASP A 1 651 ? -8.013 11.980 19.988 1.00 74.56 651 ASP A O 1
ATOM 5015 N N . ILE A 1 652 ? -8.005 12.432 22.173 1.00 75.50 652 ILE A N 1
ATOM 5016 C CA . ILE A 1 652 ? -8.380 11.068 22.590 1.00 75.50 652 ILE A CA 1
ATOM 5017 C C . ILE A 1 652 ? -9.898 10.873 22.460 1.00 75.50 652 ILE A C 1
ATOM 5019 O O . ILE A 1 652 ? -10.658 11.678 23.000 1.00 75.50 652 ILE A O 1
ATOM 5023 N N . GLU A 1 653 ? -10.337 9.787 21.812 1.00 70.88 653 GLU A N 1
ATOM 5024 C CA . GLU A 1 653 ? -11.765 9.467 21.629 1.00 70.88 653 GLU A CA 1
ATOM 5025 C C . GLU A 1 653 ? -12.242 8.283 22.481 1.00 70.88 653 GLU A C 1
ATOM 5027 O O . GLU A 1 653 ? -13.232 8.397 23.207 1.00 70.88 653 GLU A O 1
ATOM 5032 N N . THR A 1 654 ? -11.548 7.142 22.423 1.00 70.44 654 THR A N 1
ATOM 5033 C CA . THR A 1 654 ? -11.937 5.922 23.152 1.00 70.44 654 THR A CA 1
ATOM 5034 C C . THR A 1 654 ? -10.741 5.280 23.844 1.00 70.44 654 THR A C 1
ATOM 5036 O O . THR A 1 654 ? -9.599 5.380 23.388 1.00 70.44 654 THR A O 1
ATOM 5039 N N . GLY A 1 655 ? -11.006 4.629 24.975 1.00 71.50 655 GLY A N 1
ATOM 5040 C CA . GLY A 1 655 ? -10.036 3.803 25.679 1.00 71.50 655 GLY A CA 1
ATOM 5041 C C . GLY A 1 655 ? -10.621 2.449 26.069 1.00 71.50 655 GLY A C 1
ATOM 5042 O O . GLY A 1 655 ? -11.833 2.286 26.220 1.00 71.50 655 GLY A O 1
ATOM 5043 N N . LEU A 1 656 ? -9.747 1.479 26.292 1.00 73.00 656 LEU A N 1
ATOM 5044 C CA . LEU A 1 656 ? -10.103 0.177 26.843 1.00 73.00 656 LEU A CA 1
ATOM 5045 C C . LEU A 1 656 ? -8.997 -0.261 27.795 1.00 73.00 656 LEU A C 1
ATOM 5047 O O . LEU A 1 656 ? -7.837 -0.355 27.399 1.00 73.00 656 LEU A O 1
ATOM 5051 N N . THR A 1 657 ? -9.345 -0.540 29.049 1.00 68.12 657 THR A N 1
ATOM 5052 C CA . THR A 1 657 ? -8.395 -1.130 29.993 1.00 68.12 657 THR A CA 1
ATOM 5053 C C . THR A 1 657 ? -8.503 -2.640 29.997 1.00 68.12 657 THR A C 1
ATOM 5055 O O . THR A 1 657 ? -9.595 -3.195 30.024 1.00 68.12 657 THR A O 1
ATOM 5058 N N . LEU A 1 658 ? -7.348 -3.289 29.998 1.00 71.12 658 LEU A N 1
ATOM 5059 C CA . LEU A 1 658 ? -7.163 -4.705 30.254 1.00 71.12 658 LEU A CA 1
ATOM 5060 C C . LEU A 1 658 ? -6.662 -4.866 31.702 1.00 71.12 658 LEU A C 1
ATOM 5062 O O . LEU A 1 658 ? -6.432 -3.887 32.413 1.00 71.12 658 LEU A O 1
ATOM 5066 N N . ALA A 1 659 ? -6.436 -6.099 32.157 1.00 65.88 659 ALA A N 1
ATOM 5067 C CA . ALA A 1 659 ? -5.987 -6.362 33.530 1.00 65.88 659 ALA A CA 1
ATOM 5068 C C . ALA A 1 659 ? -4.616 -5.740 33.896 1.00 65.88 659 ALA A C 1
ATOM 5070 O O . ALA A 1 659 ? -4.327 -5.558 35.082 1.00 65.88 659 ALA A O 1
ATOM 5071 N N . SER A 1 660 ? -3.772 -5.427 32.905 1.00 70.31 660 SER A N 1
ATOM 5072 C CA . SER A 1 660 ? -2.437 -4.835 33.099 1.00 70.31 660 SER A CA 1
ATOM 5073 C C . SER A 1 660 ? -1.969 -3.921 31.955 1.00 70.31 660 SER A C 1
ATOM 5075 O O . SER A 1 660 ? -0.777 -3.641 31.851 1.00 70.31 660 SER A O 1
ATOM 5077 N N . GLN A 1 661 ? -2.874 -3.519 31.061 1.00 79.25 661 GLN A N 1
ATOM 5078 C CA . GLN A 1 661 ? -2.571 -2.730 29.864 1.00 79.25 661 GLN A CA 1
ATOM 5079 C C . GLN A 1 661 ? -3.728 -1.775 29.548 1.00 79.25 661 GLN A C 1
ATOM 5081 O O . GLN A 1 661 ? -4.856 -1.990 29.994 1.00 79.25 661 GLN A O 1
ATOM 5086 N N . VAL A 1 662 ? -3.464 -0.732 28.764 1.00 78.69 662 VAL A N 1
ATOM 5087 C CA . VAL A 1 662 ? -4.451 0.274 28.351 1.00 78.69 662 VAL A CA 1
ATOM 5088 C C . VAL A 1 662 ? -4.325 0.542 26.855 1.00 78.69 662 VAL A C 1
ATOM 5090 O O . VAL A 1 662 ? -3.306 1.059 26.402 1.00 78.69 662 VAL A O 1
ATOM 5093 N N . LEU A 1 663 ? -5.375 0.230 26.097 1.00 83.62 663 LEU A N 1
ATOM 5094 C CA . LEU A 1 663 ? -5.516 0.636 24.703 1.00 83.62 663 LEU A CA 1
ATOM 5095 C C . LEU A 1 663 ? -6.095 2.055 24.636 1.00 83.62 663 LEU A C 1
ATOM 5097 O O . LEU A 1 663 ? -7.091 2.358 25.298 1.00 83.62 663 LEU A O 1
ATOM 5101 N N . VAL A 1 664 ? -5.493 2.906 23.805 1.00 83.06 664 VAL A N 1
ATOM 5102 C CA . VAL A 1 664 ? -5.933 4.281 23.529 1.00 83.06 664 VAL A CA 1
ATOM 5103 C C . VAL A 1 664 ? -6.148 4.455 22.028 1.00 83.06 664 VAL A C 1
ATOM 5105 O O . VAL A 1 664 ? -5.265 4.112 21.241 1.00 83.06 664 VAL A O 1
ATOM 5108 N N . SER A 1 665 ? -7.295 5.022 21.647 1.00 86.06 665 SER A N 1
ATOM 5109 C CA . SER A 1 665 ? -7.620 5.435 20.278 1.00 86.06 665 SER A CA 1
ATOM 5110 C C . SER A 1 665 ? -7.752 6.954 20.187 1.00 86.06 665 SER A C 1
ATOM 5112 O O . SER A 1 665 ? -8.419 7.578 21.021 1.00 86.06 665 SER A O 1
ATOM 5114 N N . THR A 1 666 ? -7.163 7.553 19.153 1.00 85.62 666 THR A N 1
ATOM 5115 C CA . THR A 1 666 ? -7.227 9.003 18.906 1.00 85.62 666 THR A CA 1
ATOM 5116 C C . THR A 1 666 ? -8.053 9.362 17.672 1.00 85.62 666 THR A C 1
ATOM 5118 O O . THR A 1 666 ? -8.264 8.546 16.774 1.00 85.62 666 THR A O 1
ATOM 5121 N N . SER A 1 667 ? -8.496 10.618 17.608 1.00 82.25 667 SER A N 1
ATOM 5122 C CA . SER A 1 667 ? -9.323 11.174 16.533 1.00 82.25 667 SER A CA 1
ATOM 5123 C C . SER A 1 667 ? -8.659 11.159 15.157 1.00 82.25 667 SER A C 1
ATOM 5125 O O . SER A 1 667 ? -9.354 11.095 14.146 1.00 82.25 667 SER A O 1
ATOM 5127 N N . SER A 1 668 ? -7.324 11.133 15.096 1.00 83.50 668 SER A N 1
ATOM 5128 C CA . SER A 1 668 ? -6.597 10.967 13.832 1.00 83.50 668 SER A CA 1
ATOM 5129 C C . SER A 1 668 ? -6.612 9.529 13.290 1.00 83.50 668 SER A C 1
ATOM 5131 O O . SER A 1 668 ? -6.276 9.323 12.125 1.00 83.50 668 SER A O 1
ATOM 5133 N N . GLY A 1 669 ? -7.000 8.541 14.107 1.00 84.25 669 GLY A N 1
ATOM 5134 C CA . GLY A 1 669 ? -6.959 7.117 13.768 1.00 84.25 669 GLY A CA 1
ATOM 5135 C C . GLY A 1 669 ? -5.713 6.368 14.261 1.00 84.25 669 GLY A C 1
ATOM 5136 O O . GLY A 1 669 ? -5.421 5.297 13.741 1.00 84.25 669 GLY A O 1
ATOM 5137 N N . SER A 1 670 ? -4.964 6.877 15.245 1.00 88.69 670 SER A N 1
ATOM 5138 C CA . SER A 1 670 ? -3.888 6.090 15.871 1.00 88.69 670 SER A CA 1
ATOM 5139 C C . SER A 1 670 ? -4.403 5.191 16.992 1.00 88.69 670 SER A C 1
ATOM 5141 O O . SER A 1 670 ? -5.260 5.592 17.781 1.00 88.69 670 SER A O 1
ATOM 5143 N N . LEU A 1 671 ? -3.794 4.011 17.110 1.00 88.88 671 LEU A N 1
ATOM 5144 C CA . LEU A 1 671 ? -3.964 3.067 18.212 1.00 88.88 671 LEU A CA 1
ATOM 5145 C C . LEU A 1 671 ? -2.651 2.888 18.983 1.00 88.88 671 LEU A C 1
ATOM 5147 O O . LEU A 1 671 ? -1.590 2.696 18.383 1.00 88.88 671 LEU A O 1
ATOM 5151 N N . TYR A 1 672 ? -2.733 2.882 20.313 1.00 86.81 672 TYR A N 1
ATOM 5152 C CA . TYR A 1 672 ? -1.593 2.696 21.215 1.00 86.81 672 TYR A CA 1
ATOM 5153 C C . TYR A 1 672 ? -1.933 1.710 22.324 1.00 86.81 672 TYR A C 1
ATOM 5155 O O . TYR A 1 672 ? -2.898 1.939 23.051 1.00 86.81 672 TYR A O 1
ATOM 5163 N N . MET A 1 673 ? -1.113 0.677 22.514 1.00 86.44 673 MET A N 1
ATOM 5164 C CA . MET A 1 673 ? -1.182 -0.168 23.707 1.00 86.44 673 MET A CA 1
ATOM 5165 C C . MET A 1 673 ? -0.111 0.259 24.708 1.00 86.44 673 MET A C 1
ATOM 5167 O O . MET A 1 673 ? 1.080 0.270 24.391 1.00 86.44 673 MET A O 1
ATOM 5171 N N . LEU A 1 674 ? -0.540 0.603 25.917 1.00 81.88 674 LEU A N 1
ATOM 5172 C CA . LEU A 1 674 ? 0.305 1.046 27.022 1.00 81.88 674 LEU A CA 1
ATOM 5173 C C . LEU A 1 674 ? 0.370 -0.050 28.090 1.00 81.88 674 LEU A C 1
ATOM 5175 O O . LEU A 1 674 ? -0.657 -0.611 28.462 1.00 81.88 674 LEU A O 1
ATOM 5179 N N . ASP A 1 675 ? 1.562 -0.345 28.600 1.00 78.19 675 ASP A N 1
ATOM 5180 C CA . ASP A 1 675 ? 1.743 -1.213 29.770 1.00 78.19 675 ASP A CA 1
ATOM 5181 C C . ASP A 1 675 ? 1.535 -0.437 31.086 1.00 78.19 675 ASP A C 1
ATOM 5183 O O . ASP A 1 675 ? 1.665 0.787 31.126 1.00 78.19 675 ASP A O 1
ATOM 5187 N N . ASN A 1 676 ? 1.299 -1.157 32.188 1.00 69.56 676 ASN A N 1
ATOM 5188 C CA . ASN A 1 676 ? 1.280 -0.637 33.563 1.00 69.56 676 ASN A CA 1
ATOM 5189 C C . ASN A 1 676 ? 2.510 0.221 33.949 1.00 69.56 676 ASN A C 1
ATOM 5191 O O . ASN A 1 676 ? 2.438 0.978 34.917 1.00 69.56 676 ASN A O 1
ATOM 5195 N N . ASN A 1 677 ? 3.644 0.095 33.248 1.00 66.75 677 ASN A N 1
ATOM 5196 C CA . ASN A 1 677 ? 4.837 0.929 33.439 1.00 66.75 677 ASN A CA 1
ATOM 5197 C C . ASN A 1 677 ? 4.839 2.224 32.591 1.00 66.75 677 ASN A C 1
ATOM 5199 O O . ASN A 1 677 ? 5.872 2.887 32.487 1.00 66.75 677 ASN A O 1
ATOM 5203 N N . ASN A 1 678 ? 3.703 2.599 31.991 1.00 65.62 678 ASN A N 1
ATOM 5204 C CA . ASN A 1 678 ? 3.513 3.780 31.136 1.00 65.62 678 ASN A CA 1
ATOM 5205 C C . ASN A 1 678 ? 4.412 3.802 29.882 1.00 65.62 678 ASN A C 1
ATOM 5207 O O . ASN A 1 678 ? 4.740 4.867 29.355 1.00 65.62 678 ASN A O 1
ATOM 5211 N N . THR A 1 679 ? 4.793 2.623 29.383 1.00 74.75 679 THR A N 1
ATOM 5212 C CA . THR A 1 679 ? 5.535 2.437 28.128 1.00 74.75 679 THR A CA 1
ATOM 5213 C C . THR A 1 679 ? 4.610 1.966 27.008 1.00 74.75 679 THR A C 1
ATOM 5215 O O . THR A 1 679 ? 3.728 1.137 27.227 1.00 74.75 679 THR A O 1
ATOM 5218 N N . ILE A 1 680 ? 4.834 2.467 25.789 1.00 78.88 680 ILE A N 1
ATOM 5219 C CA . ILE A 1 680 ? 4.159 1.978 24.579 1.00 78.88 680 ILE A CA 1
ATOM 5220 C C . ILE A 1 680 ? 4.693 0.573 24.272 1.00 78.88 680 ILE A C 1
ATOM 5222 O O . ILE A 1 680 ? 5.882 0.417 23.997 1.00 78.88 680 ILE A O 1
ATOM 5226 N N . VAL A 1 681 ? 3.816 -0.431 24.327 1.00 83.31 681 VAL A N 1
ATOM 5227 C CA . VAL A 1 681 ? 4.104 -1.825 23.946 1.00 83.31 681 VAL A CA 1
ATOM 5228 C C . VAL A 1 681 ? 4.131 -1.935 22.424 1.00 83.31 681 VAL A C 1
ATOM 5230 O O . VAL A 1 681 ? 5.095 -2.428 21.845 1.00 83.31 681 VAL A O 1
ATOM 5233 N N . TRP A 1 682 ? 3.092 -1.405 21.778 1.00 87.19 682 TRP A N 1
ATOM 5234 C CA . TRP A 1 682 ? 2.981 -1.275 20.330 1.00 87.19 682 TRP A CA 1
ATOM 5235 C C . TRP A 1 682 ? 2.130 -0.054 19.962 1.00 87.19 682 TRP A C 1
ATOM 5237 O O . TRP A 1 682 ? 1.352 0.462 20.769 1.00 87.19 682 TRP A O 1
ATOM 5247 N N . SER A 1 683 ? 2.283 0.414 18.723 1.00 87.88 683 SER A N 1
ATOM 5248 C CA . SER A 1 683 ? 1.451 1.470 18.132 1.00 87.88 683 SER A CA 1
ATOM 5249 C C . SER A 1 683 ? 1.100 1.100 16.693 1.00 87.88 683 SER A C 1
ATOM 5251 O O . SER A 1 683 ? 1.947 0.539 16.000 1.00 87.88 683 SER A O 1
ATOM 5253 N N . ARG A 1 684 ? -0.126 1.408 16.260 1.00 89.62 684 ARG A N 1
ATOM 5254 C CA . ARG A 1 684 ? -0.627 1.195 14.893 1.00 89.62 684 ARG A CA 1
ATOM 5255 C C . ARG A 1 684 ? -1.240 2.484 14.361 1.00 89.62 684 ARG A C 1
ATOM 5257 O O . ARG A 1 684 ? -1.898 3.214 15.101 1.00 89.62 684 ARG A O 1
ATOM 5264 N N . GLU A 1 685 ? -1.041 2.755 13.079 1.00 90.25 685 GLU A N 1
ATOM 5265 C CA . GLU A 1 685 ? -1.458 4.003 12.434 1.00 90.25 685 GLU A CA 1
ATOM 5266 C C . GLU A 1 685 ? -2.615 3.759 11.447 1.00 90.25 685 GLU A C 1
ATOM 5268 O O . GLU A 1 685 ? -2.468 3.865 10.230 1.00 90.25 685 GLU A O 1
ATOM 5273 N N . GLU A 1 686 ? -3.791 3.421 11.989 1.00 91.50 686 GLU A N 1
ATOM 5274 C CA . GLU A 1 686 ? -5.007 3.089 11.222 1.00 91.50 686 GLU A CA 1
ATOM 5275 C C . GLU A 1 686 ? -5.567 4.276 10.408 1.00 91.50 686 GLU A C 1
ATOM 5277 O O . GLU A 1 686 ? -6.438 4.091 9.557 1.00 91.50 686 GLU A O 1
ATOM 5282 N N . ALA A 1 687 ? -5.018 5.483 10.591 1.00 90.56 687 ALA A N 1
ATOM 5283 C CA . ALA A 1 687 ? -5.203 6.631 9.702 1.00 90.56 687 ALA A CA 1
ATOM 5284 C C . ALA A 1 687 ? -4.929 6.288 8.222 1.00 90.56 687 ALA A C 1
ATOM 5286 O O . ALA A 1 687 ? -5.574 6.837 7.330 1.00 90.56 687 ALA A O 1
ATOM 5287 N N . LEU A 1 688 ? -4.012 5.351 7.942 1.00 91.56 688 LEU A N 1
ATOM 5288 C CA . LEU A 1 688 ? -3.676 4.942 6.574 1.00 91.56 688 LEU A CA 1
ATOM 5289 C C . LEU A 1 688 ? -4.829 4.227 5.844 1.00 91.56 688 LEU A C 1
ATOM 5291 O O . LEU A 1 688 ? -4.908 4.335 4.621 1.00 91.56 688 LEU A O 1
ATOM 5295 N N . ALA A 1 689 ? -5.786 3.624 6.561 1.00 90.62 689 ALA A N 1
ATOM 5296 C CA . ALA A 1 689 ? -7.037 3.117 5.977 1.00 90.62 689 ALA A CA 1
ATOM 5297 C C . ALA A 1 689 ? -7.999 4.236 5.521 1.00 90.62 689 ALA A C 1
ATOM 5299 O O . ALA A 1 689 ? -9.059 3.968 4.953 1.00 90.62 689 ALA A O 1
ATOM 5300 N N . HIS A 1 690 ? -7.663 5.498 5.801 1.00 91.00 690 HIS A N 1
ATOM 5301 C CA . HIS A 1 690 ? -8.381 6.707 5.395 1.00 91.00 690 HIS A CA 1
ATOM 5302 C C . HIS A 1 690 ? -7.526 7.584 4.456 1.00 91.00 690 HIS A C 1
ATOM 5304 O O . HIS A 1 690 ? -7.748 8.792 4.354 1.00 91.00 690 HIS A O 1
ATOM 5310 N N . THR A 1 691 ? -6.542 6.989 3.768 1.00 91.81 691 THR A N 1
ATOM 5311 C CA . THR A 1 691 ? -5.724 7.670 2.750 1.00 91.81 691 THR A CA 1
ATOM 5312 C C . THR A 1 691 ? -6.590 8.135 1.577 1.00 91.81 691 THR A C 1
ATOM 5314 O O . THR A 1 691 ? -7.289 7.330 0.965 1.00 91.81 691 THR A O 1
ATOM 5317 N N . THR A 1 692 ? -6.527 9.428 1.258 1.00 91.31 692 THR A N 1
ATOM 5318 C CA . THR A 1 692 ? -7.261 10.073 0.154 1.00 91.31 692 THR A CA 1
ATOM 5319 C C . THR A 1 692 ? -6.384 10.294 -1.073 1.00 91.31 692 THR A C 1
ATOM 5321 O O . THR A 1 692 ? -6.865 10.170 -2.196 1.00 91.31 692 THR A O 1
ATOM 5324 N N . ALA A 1 693 ? -5.093 10.568 -0.875 1.00 90.75 693 ALA A N 1
ATOM 5325 C CA . ALA A 1 693 ? -4.108 10.642 -1.947 1.00 90.75 693 ALA A CA 1
ATOM 5326 C C . ALA A 1 693 ? -2.718 10.215 -1.453 1.00 90.75 693 ALA A C 1
ATOM 5328 O O . ALA A 1 693 ? -2.324 10.519 -0.326 1.00 90.75 693 ALA A O 1
ATOM 5329 N N . THR A 1 694 ? -1.949 9.570 -2.329 1.00 93.00 694 THR A N 1
ATOM 5330 C CA . THR A 1 694 ? -0.527 9.268 -2.120 1.00 93.00 694 THR A CA 1
ATOM 5331 C C . THR A 1 694 ? 0.277 9.688 -3.343 1.00 93.00 694 THR A C 1
ATOM 5333 O O . THR A 1 694 ? -0.152 9.451 -4.470 1.00 93.00 694 THR A O 1
ATOM 5336 N N . GLU A 1 695 ? 1.464 10.253 -3.121 1.00 91.69 695 GLU A N 1
ATOM 5337 C CA . GLU A 1 695 ? 2.441 10.564 -4.169 1.00 91.69 695 GLU A CA 1
ATOM 5338 C C . GLU A 1 695 ? 3.788 9.864 -3.948 1.00 91.69 695 GLU A C 1
ATOM 5340 O O . GLU A 1 695 ? 4.201 9.592 -2.816 1.00 91.69 695 GLU A O 1
ATOM 5345 N N . PHE A 1 696 ? 4.493 9.587 -5.048 1.00 91.44 696 PHE A N 1
ATOM 5346 C CA . PHE A 1 696 ? 5.826 8.974 -5.037 1.00 91.44 696 PHE A CA 1
ATOM 5347 C C . PHE A 1 696 ? 6.927 10.040 -5.114 1.00 91.44 696 PHE A C 1
ATOM 5349 O O . PHE A 1 696 ? 7.088 10.715 -6.130 1.00 91.44 696 PHE A O 1
ATOM 5356 N N . LEU A 1 697 ? 7.768 10.122 -4.083 1.00 91.81 697 LEU A N 1
ATOM 5357 C CA . LEU A 1 697 ? 8.916 11.023 -4.031 1.00 91.81 697 LEU A CA 1
ATOM 5358 C C . LEU A 1 697 ? 10.244 10.276 -4.243 1.00 91.81 697 LEU A C 1
ATOM 5360 O O . LEU A 1 697 ? 10.615 9.395 -3.463 1.00 91.81 697 LEU A O 1
ATOM 5364 N N . ASP A 1 698 ? 11.013 10.681 -5.255 1.00 89.44 698 ASP A N 1
ATOM 5365 C CA . ASP A 1 698 ? 12.409 10.260 -5.411 1.00 89.44 698 ASP A CA 1
ATOM 5366 C C . ASP A 1 698 ? 13.294 10.800 -4.272 1.00 89.44 698 ASP A C 1
ATOM 5368 O O . ASP A 1 698 ? 13.316 11.999 -3.983 1.00 89.44 698 ASP A O 1
ATOM 5372 N N . LEU A 1 699 ? 14.052 9.900 -3.638 1.00 88.88 699 LEU A N 1
ATOM 5373 C CA . LEU A 1 699 ? 15.009 10.238 -2.584 1.00 88.88 699 LEU A CA 1
ATOM 5374 C C . LEU A 1 699 ? 16.292 10.885 -3.154 1.00 88.88 699 LEU A C 1
ATOM 5376 O O . LEU A 1 699 ? 16.689 10.571 -4.279 1.00 88.88 699 LEU A O 1
ATOM 5380 N N . PRO A 1 700 ? 16.997 11.734 -2.377 1.00 85.19 700 PRO A N 1
ATOM 5381 C CA . PRO A 1 700 ? 18.291 12.286 -2.776 1.00 85.19 700 PRO A CA 1
ATOM 5382 C C . PRO A 1 700 ? 19.359 11.192 -2.891 1.00 85.19 700 PRO A C 1
ATOM 5384 O O . PRO A 1 700 ? 19.356 10.211 -2.145 1.00 85.19 700 PRO A O 1
ATOM 5387 N N . GLU A 1 701 ? 20.321 11.363 -3.790 1.00 78.44 701 GLU A N 1
ATOM 5388 C CA . GLU A 1 701 ? 21.405 10.393 -3.963 1.00 78.44 701 GLU A CA 1
ATOM 5389 C C . GLU A 1 701 ? 22.381 10.418 -2.783 1.00 78.44 701 GLU A C 1
ATOM 5391 O O . GLU A 1 701 ? 22.677 11.471 -2.218 1.00 78.44 701 GLU A O 1
ATOM 5396 N N . LYS A 1 702 ? 22.941 9.256 -2.419 1.00 73.75 702 LYS A N 1
ATOM 5397 C CA . LYS A 1 702 ? 23.889 9.153 -1.295 1.00 73.75 702 LYS A CA 1
ATOM 5398 C C . LYS A 1 702 ? 25.102 10.082 -1.453 1.00 73.75 702 LYS A C 1
ATOM 5400 O O . LYS A 1 702 ? 25.621 10.560 -0.451 1.00 73.75 702 LYS A O 1
ATOM 5405 N N . GLN A 1 703 ? 25.520 10.359 -2.691 1.00 63.28 703 GLN A N 1
ATOM 5406 C CA . GLN A 1 703 ? 26.627 11.273 -2.984 1.00 63.28 703 GLN A CA 1
ATOM 5407 C C . GLN A 1 703 ? 26.307 12.736 -2.643 1.00 63.28 703 GLN A C 1
ATOM 5409 O O . GLN A 1 703 ? 27.213 13.436 -2.196 1.00 63.28 703 GLN A O 1
ATOM 5414 N N . MET A 1 704 ? 25.041 13.176 -2.736 1.00 59.25 704 MET A N 1
ATOM 5415 C CA . MET A 1 704 ? 24.636 14.534 -2.335 1.00 59.25 704 MET A CA 1
ATOM 5416 C C . MET A 1 704 ? 25.024 14.815 -0.881 1.00 59.25 704 MET A C 1
ATOM 5418 O O . MET A 1 704 ? 25.640 15.835 -0.601 1.00 59.25 704 MET A O 1
ATOM 5422 N N . TRP A 1 705 ? 24.759 13.864 0.022 1.00 54.47 705 TRP A N 1
ATOM 5423 C CA . TRP A 1 705 ? 25.090 13.956 1.451 1.00 54.47 705 TRP A CA 1
ATOM 5424 C C . TRP A 1 705 ? 26.599 14.040 1.745 1.00 54.47 705 TRP A C 1
ATOM 5426 O O . TRP A 1 705 ? 26.974 14.402 2.854 1.00 54.47 705 TRP A O 1
ATOM 5436 N N . THR A 1 706 ? 27.461 13.695 0.783 1.00 54.03 706 THR A N 1
ATOM 5437 C CA . THR A 1 706 ? 28.931 13.740 0.916 1.00 54.03 706 THR A CA 1
ATOM 5438 C C . THR A 1 706 ? 29.602 14.827 0.075 1.00 54.03 706 THR A C 1
ATOM 5440 O O . THR A 1 706 ? 30.786 15.075 0.258 1.00 54.03 706 THR A O 1
ATOM 5443 N N . GLN A 1 707 ? 28.874 15.456 -0.853 1.00 51.94 707 GLN A N 1
ATOM 5444 C CA . GLN A 1 707 ? 29.391 16.480 -1.773 1.00 51.94 707 GLN A CA 1
ATOM 5445 C C . GLN A 1 707 ? 28.923 17.903 -1.417 1.00 51.94 707 GLN A C 1
ATOM 5447 O O . GLN A 1 707 ? 29.301 18.846 -2.105 1.00 51.94 707 GLN A O 1
ATOM 5452 N N . VAL A 1 708 ? 28.143 18.079 -0.338 1.00 49.50 708 VAL A N 1
ATOM 5453 C CA . VAL A 1 708 ? 27.695 19.404 0.152 1.00 49.50 708 VAL A CA 1
ATOM 5454 C C . VAL A 1 708 ? 28.874 20.361 0.382 1.00 49.50 708 VAL A C 1
ATOM 54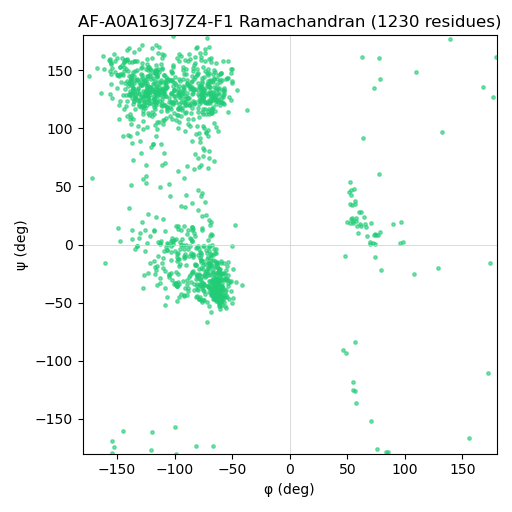56 O O . VAL A 1 708 ? 28.759 21.550 0.094 1.00 49.50 708 VAL A O 1
ATOM 5459 N N . ASP A 1 709 ? 30.009 19.833 0.850 1.00 47.09 709 ASP A N 1
ATOM 5460 C CA . ASP A 1 709 ? 31.195 20.611 1.226 1.00 47.09 709 ASP A CA 1
ATOM 5461 C C . ASP A 1 709 ? 32.135 20.964 0.048 1.00 47.09 709 ASP A C 1
ATOM 5463 O O . ASP A 1 709 ? 33.062 21.752 0.234 1.00 47.09 709 ASP A O 1
ATOM 5467 N N . GLU A 1 710 ? 31.931 20.425 -1.167 1.00 52.06 710 GLU A N 1
ATOM 5468 C CA . GLU A 1 710 ? 32.783 20.725 -2.335 1.00 52.06 710 GLU A CA 1
ATOM 5469 C C . GLU A 1 710 ? 32.017 21.467 -3.452 1.00 52.06 710 GLU A C 1
ATOM 5471 O O . GLU A 1 710 ? 31.335 20.886 -4.293 1.00 52.06 710 GLU A O 1
ATOM 5476 N N . ASP A 1 711 ? 32.207 22.793 -3.468 1.00 52.38 711 ASP A N 1
ATOM 5477 C CA . ASP A 1 711 ? 31.563 23.872 -4.246 1.00 52.38 711 ASP A CA 1
ATOM 5478 C C . ASP A 1 711 ? 31.378 23.730 -5.794 1.00 52.38 711 ASP A C 1
ATOM 5480 O O . ASP A 1 711 ? 31.184 24.744 -6.482 1.00 52.38 711 ASP A O 1
ATOM 5484 N N . GLU A 1 712 ? 31.467 22.556 -6.435 1.00 49.59 712 GLU A N 1
ATOM 5485 C CA . GLU A 1 712 ? 31.217 22.459 -7.891 1.00 49.59 712 GLU A CA 1
ATOM 5486 C C . GLU A 1 712 ? 29.800 22.893 -8.276 1.00 49.59 712 GLU A C 1
ATOM 5488 O O . GLU A 1 712 ? 29.614 23.601 -9.273 1.00 49.59 712 GLU A O 1
ATOM 5493 N N . VAL A 1 713 ? 28.823 22.551 -7.440 1.00 50.03 713 VAL A N 1
ATOM 5494 C CA . VAL A 1 713 ? 27.406 22.793 -7.712 1.00 50.03 713 VAL A CA 1
ATOM 5495 C C . VAL A 1 713 ? 26.943 24.169 -7.214 1.00 50.03 713 VAL A C 1
ATOM 5497 O O . VAL A 1 713 ? 26.058 24.755 -7.830 1.00 50.03 713 VAL A O 1
ATOM 5500 N N . THR A 1 714 ? 27.526 24.721 -6.141 1.00 44.78 714 THR A N 1
ATOM 5501 C CA . THR A 1 714 ? 26.989 25.878 -5.384 1.00 44.78 714 THR A CA 1
ATOM 5502 C C . THR A 1 714 ? 26.815 27.161 -6.208 1.00 44.78 714 THR A C 1
ATOM 5504 O O . THR A 1 714 ? 25.797 27.839 -6.054 1.00 44.78 714 THR A O 1
ATOM 5507 N N . ALA A 1 715 ? 27.727 27.458 -7.137 1.00 51.16 715 ALA A N 1
ATOM 5508 C CA . ALA A 1 715 ? 27.664 28.627 -8.022 1.00 51.16 715 ALA A CA 1
ATOM 5509 C C . ALA A 1 715 ? 26.385 28.697 -8.896 1.00 51.16 715 ALA A C 1
ATOM 5511 O O . ALA A 1 715 ? 25.734 27.685 -9.170 1.00 51.16 715 ALA A O 1
ATOM 5512 N N . SER A 1 716 ? 26.032 29.904 -9.365 1.00 54.47 716 SER A N 1
ATOM 5513 C CA . SER A 1 716 ? 25.010 30.076 -10.410 1.00 54.47 716 SER A CA 1
ATOM 5514 C C . SER A 1 716 ? 25.546 29.648 -11.781 1.00 54.47 716 SER A C 1
ATOM 5516 O O . SER A 1 716 ? 26.758 29.648 -12.014 1.00 54.47 716 SER A O 1
ATOM 5518 N N . VAL A 1 717 ? 24.642 29.313 -12.705 1.00 56.09 717 VAL A N 1
ATOM 5519 C CA . VAL A 1 717 ? 24.985 28.887 -14.075 1.00 56.09 717 VAL A CA 1
ATOM 5520 C C . VAL A 1 717 ? 25.838 29.949 -14.788 1.00 56.09 717 VAL A C 1
ATOM 5522 O O . VAL A 1 717 ? 26.861 29.613 -15.386 1.00 56.09 717 VAL A O 1
ATOM 5525 N N . ASP A 1 718 ? 25.525 31.238 -14.621 1.00 55.03 718 ASP A N 1
ATOM 5526 C CA . ASP A 1 718 ? 26.331 32.347 -15.159 1.00 55.03 718 ASP A CA 1
ATOM 5527 C C . ASP A 1 718 ? 27.739 32.403 -14.549 1.00 55.03 718 ASP A C 1
ATOM 5529 O O . ASP A 1 718 ? 28.734 32.521 -15.268 1.00 55.03 718 ASP A O 1
ATOM 5533 N N . HIS A 1 719 ? 27.856 32.247 -13.223 1.00 58.59 719 HIS A N 1
ATOM 5534 C CA . HIS A 1 719 ? 29.157 32.198 -12.549 1.00 58.59 719 HIS A CA 1
ATOM 5535 C C . HIS A 1 719 ? 29.999 31.016 -13.033 1.00 58.59 719 HIS A C 1
ATOM 5537 O O . HIS A 1 719 ? 31.200 31.177 -13.252 1.00 58.59 719 HIS A O 1
ATOM 5543 N N . GLN A 1 720 ? 29.390 29.849 -13.264 1.00 58.12 720 GLN A N 1
ATOM 5544 C CA . GLN A 1 720 ? 30.080 28.728 -13.896 1.00 58.12 720 GLN A CA 1
ATOM 5545 C C . GLN A 1 720 ? 30.523 29.095 -15.322 1.00 58.12 720 GLN A C 1
ATOM 5547 O O . GLN A 1 720 ? 31.695 28.903 -15.657 1.00 58.12 720 GLN A O 1
ATOM 5552 N N . HIS A 1 721 ? 29.645 29.644 -16.171 1.00 62.47 721 HIS A N 1
ATOM 5553 C CA . HIS A 1 721 ? 29.976 30.037 -17.552 1.00 62.47 721 HIS A CA 1
ATOM 5554 C C . HIS A 1 721 ? 31.101 31.078 -17.654 1.00 62.47 721 HIS A C 1
ATOM 5556 O O . HIS A 1 721 ? 31.867 31.033 -18.616 1.00 62.47 721 HIS A O 1
ATOM 5562 N N . HIS A 1 722 ? 31.257 31.956 -16.662 1.00 66.38 722 HIS A N 1
ATOM 5563 C CA . HIS A 1 722 ? 32.348 32.934 -16.613 1.00 66.38 722 HIS A CA 1
ATOM 5564 C C . HIS A 1 722 ? 33.676 32.396 -16.034 1.00 66.38 722 HIS A C 1
ATOM 5566 O O . HIS A 1 722 ? 34.707 33.056 -16.178 1.00 66.38 722 HIS A O 1
ATOM 5572 N N . GLN A 1 723 ? 33.709 31.200 -15.431 1.00 75.44 723 GLN A N 1
ATOM 5573 C CA . GLN A 1 723 ? 34.957 30.571 -14.972 1.00 75.44 723 GLN A CA 1
ATOM 5574 C C . GLN A 1 723 ? 35.774 29.964 -16.123 1.00 75.44 723 GLN A C 1
ATOM 5576 O O . GLN A 1 723 ? 35.245 29.290 -17.009 1.00 75.44 723 GLN A O 1
ATOM 5581 N N . SER A 1 724 ? 37.100 30.134 -16.069 1.00 84.75 724 SER A N 1
ATOM 5582 C CA . SER A 1 724 ? 38.003 29.623 -17.105 1.00 84.75 724 SER A CA 1
ATOM 5583 C C . SER A 1 724 ? 38.109 28.082 -17.091 1.00 84.75 724 SER A C 1
ATOM 5585 O O . SER A 1 724 ? 38.076 27.468 -16.018 1.00 84.75 724 SER A O 1
ATOM 5587 N N . PRO A 1 725 ? 38.305 27.423 -18.254 1.00 86.69 725 PRO A N 1
ATOM 5588 C CA . PRO A 1 725 ? 38.380 25.960 -18.326 1.00 86.69 725 PRO A CA 1
ATOM 5589 C C . PRO A 1 725 ? 39.491 25.331 -17.472 1.00 86.69 725 PRO A C 1
ATOM 5591 O O . PRO A 1 725 ? 39.326 24.215 -16.986 1.00 86.69 725 PRO A O 1
ATOM 5594 N N . LEU A 1 726 ? 40.605 26.043 -17.250 1.00 86.19 726 LEU A N 1
ATOM 5595 C CA . LEU A 1 726 ? 41.697 25.572 -16.390 1.00 86.19 726 LEU A CA 1
ATOM 5596 C C . LEU A 1 726 ? 41.291 25.495 -14.914 1.00 86.19 726 LEU A C 1
ATOM 5598 O O . LEU A 1 726 ? 41.655 24.529 -14.252 1.00 86.19 726 LEU A O 1
ATOM 5602 N N . VAL A 1 727 ? 40.517 26.463 -14.409 1.00 83.75 727 VAL A N 1
ATOM 5603 C CA . VAL A 1 727 ? 40.015 26.430 -13.024 1.00 83.75 727 VAL A CA 1
ATOM 5604 C C . VAL A 1 727 ? 39.083 25.234 -12.837 1.00 83.75 727 VAL A C 1
ATOM 5606 O O . VAL A 1 727 ? 39.274 24.465 -11.900 1.00 83.75 727 VAL A O 1
ATOM 5609 N N . ARG A 1 728 ? 38.158 25.007 -13.782 1.00 79.81 728 ARG A N 1
ATOM 5610 C CA . ARG A 1 728 ? 37.286 23.819 -13.782 1.00 79.81 728 ARG A CA 1
ATOM 5611 C C . ARG A 1 728 ? 38.086 22.508 -13.815 1.00 79.81 728 ARG A C 1
ATOM 5613 O O . ARG A 1 728 ? 37.790 21.591 -13.062 1.00 79.81 728 ARG A O 1
ATOM 5620 N N . TYR A 1 729 ? 39.123 22.413 -14.654 1.00 85.25 729 TYR A N 1
ATOM 5621 C CA . TYR A 1 729 ? 39.947 21.201 -14.746 1.00 85.25 729 TYR A CA 1
ATOM 5622 C C . TYR A 1 729 ? 40.748 20.922 -13.465 1.00 85.25 729 TYR A C 1
ATOM 5624 O O . TYR A 1 729 ? 40.778 19.786 -13.000 1.00 85.25 729 TYR A O 1
ATOM 5632 N N . ILE A 1 730 ? 41.376 21.948 -12.877 1.00 85.44 730 ILE A N 1
ATOM 5633 C CA . ILE A 1 730 ? 42.119 21.813 -11.613 1.00 85.44 730 ILE A CA 1
ATOM 5634 C C . ILE A 1 730 ? 41.173 21.375 -10.490 1.00 85.44 730 ILE A C 1
ATOM 5636 O O . ILE A 1 730 ? 41.511 20.470 -9.733 1.00 85.44 730 ILE A O 1
ATOM 5640 N N . ARG A 1 731 ? 39.970 21.958 -10.437 1.00 75.19 731 ARG A N 1
ATOM 5641 C CA . ARG A 1 731 ? 38.924 21.612 -9.470 1.00 75.19 731 ARG A CA 1
ATOM 5642 C C . ARG A 1 731 ? 38.484 20.152 -9.580 1.00 75.19 731 ARG A C 1
ATOM 5644 O O . ARG A 1 731 ? 38.489 19.443 -8.580 1.00 75.19 731 ARG A O 1
ATOM 5651 N N . ARG A 1 732 ? 38.218 19.681 -10.800 1.00 81.69 732 ARG A N 1
ATOM 5652 C CA . ARG A 1 732 ? 37.892 18.275 -11.077 1.00 81.69 732 ARG A CA 1
ATOM 5653 C C . ARG A 1 732 ? 39.033 17.314 -10.730 1.00 81.69 732 ARG A C 1
ATOM 5655 O O . ARG A 1 732 ? 38.798 16.179 -10.335 1.00 81.69 732 ARG A O 1
ATOM 5662 N N . LEU A 1 733 ? 40.285 17.753 -10.876 1.00 84.69 733 LEU A N 1
ATOM 5663 C CA . LEU A 1 733 ? 41.435 16.968 -10.430 1.00 84.69 733 LEU A CA 1
ATOM 5664 C C . LEU A 1 733 ? 41.477 16.874 -8.896 1.00 84.69 733 LEU A C 1
ATOM 5666 O O . LEU A 1 733 ? 41.780 15.807 -8.372 1.00 84.69 733 LEU A O 1
ATOM 5670 N N . THR A 1 734 ? 41.159 17.956 -8.176 1.00 84.62 734 THR A N 1
ATOM 5671 C CA . THR A 1 734 ? 41.104 17.932 -6.707 1.00 84.62 734 THR A CA 1
ATOM 5672 C C . THR A 1 734 ? 39.949 17.091 -6.167 1.00 84.62 734 THR A C 1
ATOM 5674 O O . THR A 1 734 ? 40.214 16.277 -5.289 1.00 84.62 734 THR A O 1
ATOM 5677 N N . THR A 1 735 ? 38.734 17.182 -6.727 1.00 79.00 735 THR A N 1
ATOM 5678 C CA . THR A 1 735 ? 37.594 16.347 -6.289 1.00 79.00 735 THR A CA 1
ATOM 5679 C C . THR A 1 735 ? 37.920 14.859 -6.461 1.00 79.00 735 THR A C 1
ATOM 5681 O O . THR A 1 735 ? 37.848 14.096 -5.502 1.00 79.00 735 THR A O 1
ATOM 5684 N N . HIS A 1 736 ? 38.438 14.442 -7.624 1.00 83.06 736 HIS A N 1
ATOM 5685 C CA . HIS A 1 736 ? 38.866 13.054 -7.844 1.00 83.06 736 HIS A CA 1
ATOM 5686 C C . HIS A 1 736 ? 40.009 12.594 -6.916 1.00 83.06 736 HIS A C 1
ATOM 5688 O O . HIS A 1 736 ? 40.068 11.419 -6.554 1.00 83.06 736 HIS A O 1
ATOM 5694 N N . LEU A 1 737 ? 40.917 13.487 -6.500 1.00 84.06 737 LEU A N 1
ATOM 5695 C CA . LEU A 1 737 ? 41.963 13.170 -5.515 1.00 84.06 737 LEU A CA 1
ATOM 5696 C C . LEU A 1 737 ? 41.414 13.043 -4.082 1.00 84.06 737 LEU A C 1
ATOM 5698 O O . LEU A 1 737 ? 41.987 12.301 -3.283 1.00 84.06 737 LEU A O 1
ATOM 5702 N N . VAL A 1 738 ? 40.314 13.727 -3.756 1.00 81.56 738 VAL A N 1
ATOM 5703 C CA . VAL A 1 738 ? 39.578 13.564 -2.492 1.00 81.56 738 VAL A CA 1
ATOM 5704 C C . VAL A 1 738 ? 38.761 12.269 -2.514 1.00 81.56 738 VAL A C 1
ATOM 5706 O O . VAL A 1 738 ? 38.905 11.446 -1.611 1.00 81.56 738 VAL A O 1
ATOM 5709 N N . GLU A 1 739 ? 38.012 12.001 -3.587 1.00 77.44 739 GLU A N 1
ATOM 5710 C CA . GLU A 1 739 ? 37.283 10.739 -3.797 1.00 77.44 739 GLU A CA 1
ATOM 5711 C C . GLU A 1 739 ? 38.208 9.511 -3.710 1.00 77.44 739 GLU A C 1
ATOM 5713 O O . GLU A 1 739 ? 37.851 8.498 -3.101 1.00 77.44 739 GLU A O 1
ATOM 5718 N N . MET A 1 740 ? 39.434 9.610 -4.242 1.00 82.88 740 MET A N 1
ATOM 5719 C CA . MET A 1 740 ? 40.435 8.538 -4.193 1.00 82.88 740 MET A CA 1
ATOM 5720 C C . MET A 1 740 ? 40.834 8.131 -2.761 1.00 82.88 740 MET A C 1
ATOM 5722 O O . MET A 1 740 ? 41.280 7.001 -2.560 1.00 82.88 740 MET A O 1
ATOM 5726 N N . GLN A 1 741 ? 40.624 8.978 -1.746 1.00 83.06 741 GLN A N 1
ATOM 5727 C CA . GLN A 1 741 ? 40.866 8.614 -0.341 1.00 83.06 741 GLN A CA 1
ATOM 5728 C C . GLN A 1 741 ? 39.891 7.533 0.156 1.00 83.06 741 GLN A C 1
ATOM 5730 O O . GLN A 1 741 ? 40.255 6.724 1.008 1.00 83.06 741 GLN A O 1
ATOM 5735 N N . ASN A 1 742 ? 38.685 7.459 -0.419 1.00 78.94 742 ASN A N 1
ATOM 5736 C CA . ASN A 1 742 ? 37.685 6.434 -0.104 1.00 78.94 742 ASN A CA 1
ATOM 5737 C C . ASN A 1 742 ? 37.886 5.123 -0.887 1.00 78.94 742 ASN A C 1
ATOM 5739 O O . ASN A 1 742 ? 37.247 4.117 -0.574 1.00 78.94 742 ASN A O 1
ATOM 5743 N N . LEU A 1 743 ? 38.791 5.098 -1.873 1.00 81.94 743 LEU A N 1
ATOM 5744 C CA . LEU A 1 743 ? 39.041 3.939 -2.735 1.00 81.94 743 LEU A CA 1
ATOM 5745 C C . LEU A 1 743 ? 39.428 2.651 -1.970 1.00 81.94 743 LEU A C 1
ATOM 5747 O O . LEU A 1 743 ? 38.935 1.593 -2.360 1.00 81.94 743 LEU A O 1
ATOM 5751 N N . PRO A 1 744 ? 40.220 2.671 -0.874 1.00 81.69 744 PRO A N 1
ATOM 5752 C CA . PRO A 1 744 ? 40.488 1.467 -0.082 1.00 81.69 744 PRO A CA 1
ATOM 5753 C C . PRO A 1 744 ? 39.221 0.872 0.547 1.00 81.69 744 PRO A C 1
ATOM 5755 O O . PRO A 1 744 ? 39.009 -0.337 0.466 1.00 81.69 744 PRO A O 1
ATOM 5758 N N . ASN A 1 745 ? 38.345 1.714 1.106 1.00 74.25 745 ASN A N 1
ATOM 5759 C CA . ASN A 1 745 ? 37.070 1.275 1.679 1.00 74.25 745 ASN A CA 1
ATOM 5760 C C . ASN A 1 745 ? 36.136 0.744 0.582 1.00 74.25 745 ASN A C 1
ATOM 5762 O O . ASN A 1 745 ? 35.518 -0.305 0.750 1.00 74.25 745 ASN A O 1
ATOM 5766 N N . TRP A 1 746 ? 36.083 1.427 -0.568 1.00 75.31 746 TRP A N 1
ATOM 5767 C CA . TRP A 1 746 ? 35.316 0.981 -1.731 1.00 75.31 746 TRP A CA 1
ATOM 5768 C C . TRP A 1 746 ? 35.782 -0.389 -2.241 1.00 75.31 746 TRP A C 1
ATOM 5770 O O . TRP A 1 746 ? 34.943 -1.254 -2.469 1.00 75.31 746 TRP A O 1
ATOM 5780 N N . LEU A 1 747 ? 37.096 -0.628 -2.352 1.00 72.50 747 LEU A N 1
ATOM 5781 C CA . LEU A 1 747 ? 37.648 -1.934 -2.736 1.00 72.50 747 LEU A CA 1
ATOM 5782 C C . LEU A 1 747 ? 37.251 -3.032 -1.741 1.00 72.50 747 LEU A C 1
ATOM 5784 O O . LEU A 1 747 ? 36.812 -4.101 -2.161 1.00 72.50 747 LEU A O 1
ATOM 5788 N N . VAL A 1 748 ? 37.391 -2.771 -0.436 1.00 70.56 748 VAL A N 1
ATOM 5789 C CA . VAL A 1 748 ? 37.038 -3.732 0.622 1.00 70.56 748 VAL A CA 1
ATOM 5790 C C . VAL A 1 748 ? 35.558 -4.107 0.542 1.00 70.56 748 VAL A C 1
ATOM 5792 O O . VAL A 1 748 ? 35.244 -5.294 0.512 1.00 70.56 748 VAL A O 1
ATOM 5795 N N . HIS A 1 749 ? 34.658 -3.128 0.417 1.00 66.69 749 HIS A N 1
ATOM 5796 C CA . HIS A 1 749 ? 33.234 -3.397 0.205 1.00 66.69 749 HIS A CA 1
ATOM 5797 C C . HIS A 1 749 ? 32.983 -4.158 -1.102 1.00 66.69 749 HIS A C 1
ATOM 5799 O O . HIS A 1 749 ? 32.393 -5.232 -1.079 1.00 66.69 749 HIS A O 1
ATOM 5805 N N . HIS A 1 750 ? 33.480 -3.666 -2.239 1.00 65.62 750 HIS A N 1
ATOM 5806 C CA . HIS A 1 750 ? 33.176 -4.238 -3.552 1.00 65.62 750 HIS A CA 1
ATOM 5807 C C . HIS A 1 750 ? 33.621 -5.704 -3.689 1.00 65.62 750 HIS A C 1
ATOM 5809 O O . HIS A 1 750 ? 32.879 -6.519 -4.236 1.00 65.62 750 HIS A O 1
ATOM 5815 N N . PHE A 1 751 ? 34.791 -6.073 -3.152 1.00 61.34 751 PHE A N 1
ATOM 5816 C CA . PHE A 1 751 ? 35.280 -7.455 -3.205 1.00 61.34 751 PHE A CA 1
ATOM 5817 C C . PHE A 1 751 ? 34.671 -8.385 -2.143 1.00 61.34 751 PHE A C 1
ATOM 5819 O O . PHE A 1 751 ? 34.565 -9.582 -2.403 1.00 61.34 751 PHE A O 1
ATOM 5826 N N . ILE A 1 752 ? 34.231 -7.876 -0.985 1.00 59.06 752 ILE A N 1
ATOM 5827 C CA . ILE A 1 752 ? 33.515 -8.687 0.020 1.00 59.06 752 ILE A CA 1
ATOM 5828 C C . ILE A 1 752 ? 32.049 -8.893 -0.394 1.00 59.06 752 ILE A C 1
ATOM 5830 O O . ILE A 1 752 ? 31.539 -10.014 -0.358 1.00 59.06 752 ILE A O 1
ATOM 5834 N N . ASP A 1 753 ? 31.376 -7.833 -0.840 1.00 52.19 753 ASP A N 1
ATOM 5835 C CA . ASP A 1 753 ? 29.962 -7.859 -1.220 1.00 52.19 753 ASP A CA 1
ATOM 5836 C C . ASP A 1 753 ? 29.726 -8.501 -2.604 1.00 52.19 753 ASP A C 1
ATOM 5838 O O . ASP A 1 753 ? 28.608 -8.920 -2.900 1.00 52.19 753 ASP A O 1
ATOM 5842 N N . MET A 1 754 ? 30.772 -8.714 -3.419 1.00 54.16 754 MET A N 1
ATOM 5843 C CA . MET A 1 754 ? 30.700 -9.515 -4.656 1.00 54.16 754 MET A CA 1
ATOM 5844 C C . MET A 1 754 ? 30.131 -10.930 -4.438 1.00 54.16 754 MET A C 1
ATOM 5846 O O . MET A 1 754 ? 29.488 -11.476 -5.344 1.00 54.16 754 MET A O 1
ATOM 5850 N N . GLY A 1 755 ? 30.351 -11.500 -3.245 1.00 49.09 755 GLY A N 1
ATOM 5851 C CA . GLY A 1 755 ? 29.835 -12.803 -2.817 1.00 49.09 755 GLY A CA 1
ATOM 5852 C C . GLY A 1 755 ? 28.365 -12.811 -2.374 1.00 49.09 755 GLY A C 1
ATOM 5853 O O . GLY A 1 755 ? 27.843 -13.883 -2.081 1.00 49.09 755 GLY A O 1
ATOM 5854 N N . LYS A 1 756 ? 27.688 -11.655 -2.328 1.00 50.06 756 LYS A N 1
ATOM 5855 C CA . LYS A 1 756 ? 26.260 -11.541 -1.989 1.00 50.06 756 LYS A CA 1
ATOM 5856 C C . LYS A 1 756 ? 25.375 -11.485 -3.253 1.00 50.06 756 LYS A C 1
ATOM 5858 O O . LYS A 1 756 ? 25.861 -11.121 -4.337 1.00 50.06 756 LYS A O 1
ATOM 5863 N N . PRO A 1 757 ? 24.076 -11.830 -3.153 1.00 50.03 757 PRO A N 1
ATOM 5864 C CA . PRO A 1 757 ? 23.109 -11.604 -4.228 1.00 50.03 757 PRO A CA 1
ATOM 5865 C C . PRO A 1 757 ? 22.934 -10.106 -4.502 1.00 50.03 757 PRO A C 1
ATOM 5867 O O . PRO A 1 757 ? 22.783 -9.317 -3.570 1.00 50.03 757 PRO A O 1
ATOM 5870 N N . ILE A 1 758 ? 22.924 -9.704 -5.776 1.00 46.38 758 ILE A N 1
ATOM 5871 C CA . ILE A 1 758 ? 22.922 -8.279 -6.159 1.00 46.38 758 ILE A CA 1
ATOM 5872 C C . ILE A 1 758 ? 21.659 -7.562 -5.658 1.00 46.38 758 ILE A C 1
ATOM 5874 O O . ILE A 1 758 ? 21.744 -6.432 -5.201 1.00 46.38 758 ILE A O 1
ATOM 5878 N N . LEU A 1 759 ? 20.498 -8.219 -5.648 1.00 43.91 759 LEU A N 1
ATOM 5879 C CA . LEU A 1 759 ? 19.243 -7.585 -5.225 1.00 43.91 759 LEU A CA 1
ATOM 5880 C C . LEU A 1 759 ? 19.153 -7.366 -3.702 1.00 43.91 759 LEU A C 1
ATOM 5882 O O . LEU A 1 759 ? 18.527 -6.399 -3.258 1.00 43.91 759 LEU A O 1
ATOM 5886 N N . THR A 1 760 ? 19.879 -8.159 -2.900 1.00 44.31 760 THR A N 1
ATOM 5887 C CA . THR A 1 760 ? 20.009 -7.947 -1.439 1.00 44.31 760 THR A CA 1
ATOM 5888 C C . THR A 1 760 ? 20.841 -6.714 -1.067 1.00 44.31 760 THR A C 1
ATOM 5890 O O . THR A 1 760 ? 20.945 -6.374 0.107 1.00 44.31 760 THR A O 1
ATOM 5893 N N . THR A 1 761 ? 21.399 -5.975 -2.038 1.00 42.72 761 THR A N 1
ATOM 5894 C CA . THR A 1 761 ? 21.967 -4.645 -1.756 1.00 42.72 761 THR A CA 1
ATOM 5895 C C . THR A 1 761 ? 20.898 -3.557 -1.611 1.00 42.72 761 THR A C 1
ATOM 5897 O O . THR A 1 761 ? 21.237 -2.437 -1.236 1.00 42.72 761 THR A O 1
ATOM 5900 N N . SER A 1 762 ? 19.625 -3.850 -1.918 1.00 43.59 762 SER A N 1
ATOM 5901 C CA . SER A 1 762 ? 18.504 -2.913 -1.732 1.00 43.59 762 SER A CA 1
ATOM 5902 C C . SER A 1 762 ? 17.884 -2.962 -0.326 1.00 43.59 762 SER A C 1
ATOM 5904 O O . SER A 1 762 ? 17.388 -1.943 0.153 1.00 43.59 762 SER A O 1
ATOM 5906 N N . SER A 1 763 ? 17.987 -4.095 0.379 1.00 42.66 763 SER A N 1
ATOM 5907 C CA . SER A 1 763 ? 17.657 -4.212 1.804 1.00 42.66 763 SER A CA 1
ATOM 5908 C C . SER A 1 763 ? 18.729 -3.519 2.652 1.00 42.66 763 SER A C 1
ATOM 5910 O O . SER A 1 763 ? 19.790 -4.082 2.931 1.00 42.66 763 SER A O 1
ATOM 5912 N N . VAL A 1 764 ? 18.469 -2.268 3.045 1.00 46.94 764 VAL A N 1
ATOM 5913 C CA . VAL A 1 764 ? 19.353 -1.497 3.935 1.00 46.94 764 VAL A CA 1
ATOM 5914 C C . VAL A 1 764 ? 19.433 -2.193 5.294 1.00 46.94 764 VAL A C 1
ATOM 5916 O O . VAL A 1 764 ? 18.405 -2.365 5.940 1.00 46.94 764 VAL A O 1
ATOM 5919 N N . SER A 1 765 ? 20.650 -2.528 5.734 1.00 41.91 765 SER A N 1
ATOM 5920 C CA . SER A 1 765 ? 20.958 -3.277 6.963 1.00 41.91 765 SER A CA 1
ATOM 5921 C C . SER A 1 765 ? 20.048 -2.944 8.155 1.00 41.91 765 SER A C 1
ATOM 5923 O O . SER A 1 765 ? 20.090 -1.822 8.668 1.00 41.91 765 SER A O 1
ATOM 5925 N N . GLY A 1 766 ? 19.275 -3.941 8.593 1.00 50.31 766 GLY A N 1
ATOM 5926 C CA . GLY A 1 766 ? 18.267 -3.844 9.648 1.00 50.31 766 GLY A CA 1
ATOM 5927 C C . GLY A 1 766 ? 16.960 -4.495 9.195 1.00 50.31 766 GLY A C 1
ATOM 5928 O O . GLY A 1 766 ? 16.171 -3.859 8.498 1.00 50.31 766 GLY A O 1
ATOM 5929 N N . ASP A 1 767 ? 16.742 -5.755 9.579 1.00 57.78 767 ASP A N 1
ATOM 5930 C CA . ASP A 1 767 ? 15.552 -6.534 9.207 1.00 57.78 767 ASP A CA 1
ATOM 5931 C C . ASP A 1 767 ? 14.317 -6.069 9.993 1.00 57.78 767 ASP A C 1
ATOM 5933 O O . ASP A 1 767 ? 13.934 -6.664 10.995 1.00 57.78 767 ASP A O 1
ATOM 5937 N N . VAL A 1 768 ? 13.696 -4.983 9.527 1.00 72.12 768 VAL A N 1
ATOM 5938 C CA . VAL A 1 768 ? 12.456 -4.439 10.099 1.00 72.12 768 VAL A CA 1
ATOM 5939 C C . VAL A 1 768 ? 11.294 -5.415 9.866 1.00 72.12 768 VAL A C 1
ATOM 5941 O O . VAL A 1 768 ? 11.068 -5.880 8.737 1.00 72.12 768 VAL A O 1
ATOM 5944 N N . THR A 1 769 ? 10.535 -5.722 10.919 1.00 81.06 769 THR A N 1
ATOM 5945 C CA . THR A 1 769 ? 9.316 -6.544 10.815 1.00 81.06 769 THR A CA 1
ATOM 5946 C C . THR A 1 769 ? 8.136 -5.736 10.257 1.00 81.06 769 THR A C 1
ATOM 5948 O O . THR A 1 769 ? 8.121 -4.507 10.314 1.00 81.06 769 THR A O 1
ATOM 5951 N N . LEU A 1 770 ? 7.113 -6.400 9.701 1.00 80.06 770 LEU A N 1
ATOM 5952 C CA . LEU A 1 770 ? 5.935 -5.690 9.173 1.00 80.06 770 LEU A CA 1
ATOM 5953 C C . LEU A 1 770 ? 5.201 -4.890 10.266 1.00 80.06 770 LEU A C 1
ATOM 5955 O O . LEU A 1 770 ? 4.751 -3.782 9.994 1.00 80.06 770 LEU A O 1
ATOM 5959 N N . LEU A 1 771 ? 5.141 -5.402 11.500 1.00 79.75 771 LEU A N 1
ATOM 5960 C CA . LEU A 1 771 ? 4.524 -4.704 12.636 1.00 79.75 771 LEU A CA 1
ATOM 5961 C C . LEU A 1 771 ? 5.349 -3.484 13.080 1.00 79.75 771 LEU A C 1
ATOM 5963 O O . LEU A 1 771 ? 4.784 -2.421 13.321 1.00 79.75 771 LEU A O 1
ATOM 5967 N N . GLU A 1 772 ? 6.683 -3.585 13.109 1.00 80.00 772 GLU A N 1
ATOM 5968 C CA . GLU A 1 772 ? 7.557 -2.425 13.350 1.00 80.00 772 GLU A CA 1
ATOM 5969 C C . GLU A 1 772 ? 7.399 -1.347 12.271 1.00 80.00 772 GLU A C 1
ATOM 5971 O O . GLU A 1 772 ? 7.442 -0.158 12.589 1.00 80.00 772 GLU A O 1
ATOM 5976 N N . ALA A 1 773 ? 7.204 -1.739 11.007 1.00 77.69 773 ALA A N 1
ATOM 5977 C CA . ALA A 1 773 ? 6.974 -0.812 9.901 1.00 77.69 773 ALA A CA 1
ATOM 5978 C C . ALA A 1 773 ? 5.619 -0.080 10.004 1.00 77.69 773 ALA A C 1
ATOM 5980 O O . ALA A 1 773 ? 5.550 1.107 9.679 1.00 77.69 773 ALA A O 1
ATOM 5981 N N . GLN A 1 774 ? 4.582 -0.748 10.527 1.00 81.00 774 GLN A N 1
ATOM 5982 C CA . GLN A 1 774 ? 3.281 -0.143 10.859 1.00 81.00 774 GLN A CA 1
ATOM 5983 C C . GLN A 1 774 ? 3.322 0.777 12.102 1.00 81.00 774 GLN A C 1
ATOM 5985 O O . GLN A 1 774 ? 2.327 1.444 12.394 1.00 81.00 774 GLN A O 1
ATOM 5990 N N . SER A 1 775 ? 4.445 0.820 12.831 1.00 78.12 775 SER A N 1
ATOM 5991 C CA . SER A 1 775 ? 4.596 1.562 14.088 1.00 78.12 775 SER A CA 1
ATOM 5992 C C . SER A 1 775 ? 5.434 2.839 13.933 1.00 78.12 775 SER A C 1
ATOM 5994 O O . SER A 1 775 ? 6.471 2.847 13.269 1.00 78.12 775 SER A O 1
ATOM 5996 N N . CYS A 1 776 ? 5.022 3.916 14.610 1.00 65.25 776 CYS A N 1
ATOM 5997 C CA . CYS A 1 776 ? 5.726 5.208 14.579 1.00 65.25 776 CYS A CA 1
ATOM 5998 C C . CYS A 1 776 ? 6.419 5.562 15.909 1.00 65.25 776 CYS A C 1
ATOM 6000 O O . CYS A 1 776 ? 7.297 6.421 15.929 1.00 65.25 776 CYS A O 1
ATOM 6002 N N . TRP A 1 777 ? 6.012 4.941 17.027 1.00 60.62 777 TRP A N 1
ATOM 6003 C CA . TRP A 1 777 ? 6.203 5.512 18.372 1.00 60.62 777 TRP A CA 1
ATOM 6004 C C . TRP A 1 777 ? 6.932 4.605 19.382 1.00 60.62 777 TRP A C 1
ATOM 6006 O O . TRP A 1 777 ? 6.934 4.895 20.577 1.00 60.62 777 TRP A O 1
ATOM 6016 N N . VAL A 1 778 ? 7.555 3.508 18.936 1.00 55.03 778 VAL A N 1
ATOM 6017 C CA . VAL A 1 778 ? 8.238 2.551 19.831 1.00 55.03 778 VAL A CA 1
ATOM 6018 C C . VAL A 1 778 ? 9.569 3.130 20.358 1.00 55.03 778 VAL A C 1
ATOM 6020 O O . VAL A 1 778 ? 10.451 3.459 19.554 1.00 55.03 778 VAL A O 1
ATOM 6023 N N . PRO A 1 779 ? 9.773 3.240 21.690 1.00 39.62 779 PRO A N 1
ATOM 6024 C CA . PRO A 1 779 ? 11.018 3.758 22.255 1.00 39.62 779 PRO A CA 1
ATOM 6025 C C . PRO A 1 779 ? 12.227 2.873 21.917 1.00 39.62 779 PRO A C 1
ATOM 6027 O O . PRO A 1 779 ? 12.259 1.696 22.260 1.00 39.62 779 PRO A O 1
ATOM 6030 N N . GLY A 1 780 ? 13.249 3.458 21.283 1.00 42.38 780 GLY A N 1
ATOM 6031 C CA . GLY A 1 780 ? 14.525 2.789 20.981 1.00 42.38 780 GLY A CA 1
ATOM 6032 C C . GLY A 1 780 ? 14.988 2.888 19.524 1.00 42.38 780 GLY A C 1
ATOM 6033 O O . GLY A 1 780 ? 16.182 2.774 19.270 1.00 42.38 780 GLY A O 1
ATOM 6034 N N . HIS A 1 781 ? 14.088 3.174 18.575 1.00 45.47 781 HIS A N 1
AT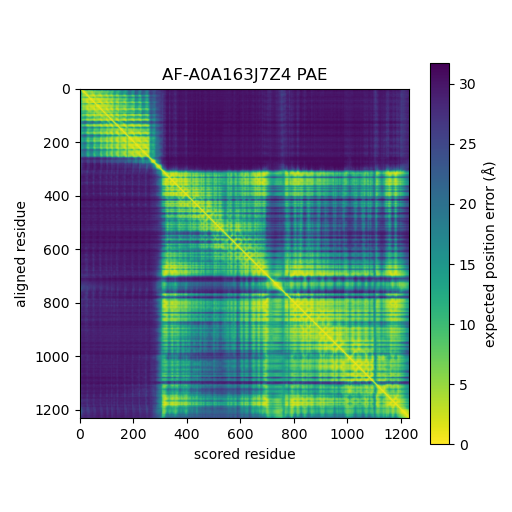OM 6035 C CA . HIS A 1 781 ? 14.406 3.188 17.135 1.00 45.47 781 HIS A CA 1
ATOM 6036 C C . HIS A 1 781 ? 14.406 4.576 16.472 1.00 45.47 781 HIS A C 1
ATOM 6038 O O . HIS A 1 781 ? 14.331 4.676 15.245 1.00 45.47 781 HIS A O 1
ATOM 6044 N N . ALA A 1 782 ? 14.566 5.637 17.268 1.00 40.38 782 ALA A N 1
ATOM 6045 C CA . ALA A 1 782 ? 14.750 7.018 16.809 1.00 40.38 782 ALA A CA 1
ATOM 6046 C C . ALA A 1 782 ? 16.181 7.295 16.285 1.00 40.38 782 ALA A C 1
ATOM 6048 O O . ALA A 1 782 ? 16.789 8.319 16.596 1.00 40.38 782 ALA A O 1
ATOM 6049 N N . GLU A 1 783 ? 16.735 6.380 15.486 1.00 46.81 783 GLU A N 1
ATOM 6050 C CA . GLU A 1 783 ? 17.903 6.691 14.661 1.00 46.81 783 GLU A CA 1
ATOM 6051 C C . GLU A 1 783 ? 17.489 7.663 13.549 1.00 46.81 783 GLU A C 1
ATOM 6053 O O . GLU A 1 783 ? 16.483 7.450 12.866 1.00 46.81 783 GLU A O 1
ATOM 6058 N N . GLN A 1 784 ? 18.299 8.699 13.312 1.00 50.97 784 GLN A N 1
ATOM 6059 C CA . GLN A 1 784 ? 18.196 9.520 12.105 1.00 50.97 784 GLN A CA 1
ATOM 6060 C C . GLN A 1 784 ? 18.665 8.697 10.896 1.00 50.97 784 GLN A C 1
ATOM 6062 O O . GLN A 1 784 ? 19.805 8.783 10.444 1.00 50.97 784 GLN A O 1
ATOM 6067 N N . HIS A 1 785 ? 17.774 7.844 10.392 1.00 60.69 785 HIS A N 1
ATOM 6068 C CA . HIS A 1 785 ? 18.000 7.033 9.200 1.00 60.69 785 HIS A CA 1
ATOM 6069 C C . HIS A 1 785 ? 18.118 7.937 7.972 1.00 60.69 785 HIS A C 1
ATOM 6071 O O . HIS A 1 785 ? 17.104 8.406 7.457 1.00 60.69 785 HIS A O 1
ATOM 6077 N N . ASN A 1 786 ? 19.336 8.145 7.467 1.00 67.56 786 ASN A N 1
ATOM 6078 C CA . ASN A 1 786 ? 19.553 8.938 6.256 1.00 67.56 786 ASN A CA 1
ATOM 6079 C C . ASN A 1 786 ? 18.694 8.406 5.091 1.00 67.56 786 ASN A C 1
ATOM 6081 O O . ASN A 1 786 ? 18.889 7.289 4.593 1.00 67.56 786 ASN A O 1
ATOM 6085 N N . LEU A 1 787 ? 17.738 9.224 4.648 1.00 79.69 787 LEU A N 1
ATOM 6086 C CA . LEU A 1 787 ? 16.886 8.944 3.500 1.00 79.69 787 LEU A CA 1
ATOM 6087 C C . LEU A 1 787 ? 17.667 9.240 2.219 1.00 79.69 787 LEU A C 1
ATOM 6089 O O . LEU A 1 787 ? 17.752 10.383 1.776 1.00 79.69 787 LEU A O 1
ATOM 6093 N N . TYR A 1 788 ? 18.258 8.193 1.643 1.00 83.25 788 TYR A N 1
ATOM 6094 C CA . TYR A 1 788 ? 18.960 8.246 0.364 1.00 83.25 788 TYR A CA 1
ATOM 6095 C C . TYR A 1 788 ? 18.470 7.168 -0.609 1.00 83.25 788 TYR A C 1
ATOM 6097 O O . TYR A 1 788 ? 18.122 6.051 -0.213 1.00 83.25 788 TYR A O 1
ATOM 6105 N N . ARG A 1 789 ? 18.478 7.526 -1.892 1.00 83.88 789 ARG A N 1
ATOM 6106 C CA . ARG A 1 789 ? 18.149 6.690 -3.050 1.00 83.88 789 ARG A CA 1
ATOM 6107 C C . ARG A 1 789 ? 19.170 5.561 -3.239 1.00 83.88 789 ARG A C 1
ATOM 6109 O O . ARG A 1 789 ? 20.372 5.746 -3.039 1.00 83.88 789 ARG A O 1
ATOM 6116 N N . ASP A 1 790 ? 18.679 4.399 -3.653 1.00 82.19 790 ASP A N 1
ATOM 6117 C CA . ASP A 1 790 ? 19.469 3.270 -4.149 1.00 82.19 790 ASP A CA 1
ATOM 6118 C C . ASP A 1 790 ? 19.955 3.512 -5.598 1.00 82.19 790 ASP A C 1
ATOM 6120 O O . ASP A 1 790 ? 19.352 4.313 -6.312 1.00 82.19 790 ASP A O 1
ATOM 6124 N N . PRO A 1 791 ? 20.985 2.800 -6.096 1.00 80.44 791 PRO A N 1
ATOM 6125 C CA . PRO A 1 791 ? 21.529 3.027 -7.442 1.00 80.44 791 PRO A CA 1
ATOM 6126 C C . PRO A 1 791 ? 20.537 2.892 -8.612 1.00 80.44 791 PRO A C 1
ATOM 6128 O O . PRO A 1 791 ? 20.853 3.339 -9.711 1.00 80.44 791 PRO A O 1
ATOM 6131 N N . PHE A 1 792 ? 19.365 2.283 -8.400 1.00 84.31 792 PHE A N 1
ATOM 6132 C CA . PHE A 1 792 ? 18.355 2.026 -9.429 1.00 84.31 792 PHE A CA 1
ATOM 6133 C C . PHE A 1 792 ? 17.057 2.833 -9.232 1.00 84.31 792 PHE A C 1
ATOM 6135 O O . PHE A 1 792 ? 16.127 2.703 -10.029 1.00 84.31 792 PHE A O 1
ATOM 6142 N N . GLY A 1 793 ? 16.969 3.678 -8.197 1.00 84.38 793 GLY A N 1
ATOM 6143 C CA . GLY A 1 793 ? 15.773 4.475 -7.896 1.00 84.38 793 GLY A CA 1
ATOM 6144 C C . GLY A 1 793 ? 14.534 3.651 -7.513 1.00 84.38 793 GLY A C 1
ATOM 6145 O O . GLY A 1 793 ? 13.411 4.124 -7.690 1.00 84.38 793 GLY A O 1
ATOM 6146 N N . MET A 1 794 ? 14.722 2.425 -7.015 1.00 84.31 794 MET A N 1
ATOM 6147 C CA . MET A 1 794 ? 13.648 1.538 -6.550 1.00 84.31 794 MET A CA 1
ATOM 6148 C C . MET A 1 794 ? 13.164 1.842 -5.119 1.00 84.31 794 MET A C 1
ATOM 6150 O O . MET A 1 794 ? 12.085 1.390 -4.725 1.00 84.31 794 MET A O 1
ATOM 6154 N N . ARG A 1 795 ? 13.950 2.581 -4.327 1.00 88.44 795 ARG A N 1
ATOM 6155 C CA . ARG A 1 795 ? 13.613 3.078 -2.987 1.00 88.44 795 ARG A CA 1
ATOM 6156 C C . ARG A 1 795 ? 13.155 4.531 -3.089 1.00 88.44 795 ARG A C 1
ATOM 6158 O O . ARG A 1 795 ? 13.966 5.438 -3.291 1.00 88.44 795 ARG A O 1
ATOM 6165 N N . LYS A 1 796 ? 11.852 4.739 -2.915 1.00 91.25 796 LYS A N 1
ATOM 6166 C CA . LYS A 1 796 ? 11.192 6.050 -2.905 1.00 91.25 796 LYS A CA 1
ATOM 6167 C C . LYS A 1 796 ? 10.508 6.276 -1.558 1.00 91.25 796 LYS A C 1
ATOM 6169 O O . LYS A 1 796 ? 10.242 5.323 -0.824 1.00 91.25 796 LYS A O 1
ATOM 6174 N N . LEU A 1 797 ? 10.218 7.531 -1.235 1.00 92.69 797 LEU A N 1
ATOM 6175 C CA . LEU A 1 797 ? 9.315 7.851 -0.134 1.00 92.69 797 LEU A CA 1
ATOM 6176 C C . LEU A 1 797 ? 7.892 7.949 -0.696 1.00 92.69 797 LEU A C 1
ATOM 6178 O O . LEU A 1 797 ? 7.653 8.695 -1.643 1.00 92.69 797 LEU A O 1
ATOM 6182 N N . LEU A 1 798 ? 6.958 7.196 -0.128 1.00 93.69 798 LEU A N 1
ATOM 6183 C CA . LEU A 1 798 ? 5.525 7.375 -0.348 1.00 93.69 798 LEU A CA 1
ATOM 6184 C C . LEU A 1 798 ? 5.044 8.472 0.606 1.00 93.69 798 LEU A C 1
ATOM 6186 O O . LEU A 1 798 ? 5.253 8.361 1.813 1.00 93.69 798 LEU A O 1
ATOM 6190 N N . VAL A 1 799 ? 4.431 9.529 0.080 1.00 94.94 799 VAL A N 1
ATOM 6191 C CA . VAL A 1 799 ? 3.826 10.599 0.885 1.00 94.94 799 VAL A CA 1
ATOM 6192 C C . VAL A 1 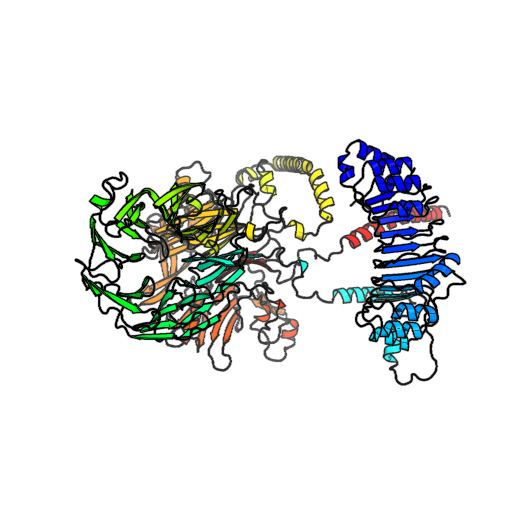799 ? 2.315 10.464 0.791 1.00 94.94 799 VAL A C 1
ATOM 6194 O O . VAL A 1 799 ? 1.744 10.742 -0.261 1.00 94.94 799 VAL A O 1
ATOM 6197 N N . SER A 1 800 ? 1.681 10.037 1.880 1.00 94.94 800 SER A N 1
ATOM 6198 C CA . SER A 1 800 ? 0.239 9.777 1.964 1.00 94.94 800 SER A CA 1
ATOM 6199 C C . SER A 1 800 ? -0.460 10.858 2.785 1.00 94.94 800 SER A C 1
ATOM 6201 O O . SER A 1 800 ? 0.020 11.238 3.855 1.00 94.94 800 SER A O 1
ATOM 6203 N N . VAL A 1 801 ? -1.610 11.331 2.308 1.00 95.19 801 VAL A N 1
ATOM 6204 C CA . VAL A 1 801 ? -2.513 12.238 3.030 1.00 95.19 801 VAL A CA 1
ATOM 6205 C C . VAL A 1 801 ? -3.863 11.571 3.272 1.00 95.19 801 VAL A C 1
ATOM 6207 O O . VAL A 1 801 ? -4.273 10.694 2.513 1.00 95.19 801 VAL A O 1
ATOM 6210 N N . THR A 1 802 ? -4.533 11.944 4.362 1.00 93.94 802 THR A N 1
ATOM 6211 C CA . THR A 1 802 ? -5.684 11.201 4.903 1.00 93.94 802 THR A CA 1
ATOM 6212 C C . THR A 1 802 ? -6.871 12.109 5.228 1.00 93.94 802 THR A C 1
ATOM 6214 O O . THR A 1 802 ? -6.703 13.260 5.644 1.00 93.94 802 THR A O 1
ATOM 6217 N N . SER A 1 803 ? -8.091 11.574 5.119 1.00 91.25 803 SER A N 1
ATOM 6218 C CA . SER A 1 803 ? -9.310 12.305 5.490 1.00 91.25 803 SER A CA 1
ATOM 6219 C C . SER A 1 803 ? -9.425 12.562 6.998 1.00 91.25 803 SER A C 1
ATOM 6221 O O . SER A 1 803 ? -10.240 13.380 7.404 1.00 91.25 803 SER A O 1
ATOM 6223 N N . THR A 1 804 ? -8.628 11.893 7.839 1.00 88.62 804 THR A N 1
ATOM 6224 C CA . THR A 1 804 ? -8.577 12.135 9.292 1.00 88.62 804 THR A CA 1
ATOM 6225 C C . THR A 1 804 ? -7.634 13.277 9.687 1.00 88.62 804 THR A C 1
ATOM 6227 O O . THR A 1 804 ? -7.454 13.526 10.876 1.00 88.62 804 THR A O 1
ATOM 6230 N N . GLY A 1 805 ? -7.018 13.974 8.725 1.00 89.31 805 GLY A N 1
ATOM 6231 C CA . GLY A 1 805 ? -6.156 15.131 8.991 1.00 89.31 805 GLY A CA 1
ATOM 6232 C C . GLY A 1 805 ? -4.677 14.805 9.209 1.00 89.31 805 GLY A C 1
ATOM 6233 O O . GLY A 1 805 ? -3.942 15.637 9.740 1.00 89.31 805 GLY A O 1
ATOM 6234 N N . LYS A 1 806 ? -4.204 13.617 8.808 1.00 91.31 806 LYS A N 1
ATOM 6235 C CA . LYS A 1 806 ? -2.774 13.259 8.830 1.00 91.31 806 LYS A CA 1
ATOM 6236 C C . LYS A 1 806 ? -2.087 13.292 7.469 1.00 91.31 806 LYS A C 1
ATOM 6238 O O . LYS A 1 806 ? -2.677 12.951 6.443 1.00 91.31 806 LYS A O 1
ATOM 6243 N N . ILE A 1 807 ? -0.795 13.611 7.523 1.00 93.12 807 ILE A N 1
ATOM 6244 C CA . ILE A 1 807 ? 0.197 13.514 6.447 1.00 93.12 807 ILE A CA 1
ATOM 6245 C C . ILE A 1 807 ? 1.314 12.584 6.944 1.00 93.12 807 ILE A C 1
ATOM 6247 O O . ILE A 1 807 ? 1.851 12.806 8.032 1.00 93.12 807 ILE A O 1
ATOM 6251 N N . LEU A 1 808 ? 1.681 11.560 6.171 1.00 92.69 808 LEU A N 1
ATOM 6252 C CA . LEU A 1 808 ? 2.667 10.543 6.558 1.00 92.69 808 LEU A CA 1
ATOM 6253 C C . LEU A 1 808 ? 3.688 10.293 5.440 1.00 92.69 808 LEU A C 1
ATOM 6255 O O . LEU A 1 808 ? 3.325 10.254 4.266 1.00 92.69 808 LEU A O 1
ATOM 6259 N N . GLY A 1 809 ? 4.952 10.066 5.809 1.00 92.38 809 GLY A N 1
ATOM 6260 C CA . GLY A 1 809 ? 6.011 9.636 4.889 1.00 92.38 809 GLY A CA 1
ATOM 6261 C C . GLY A 1 809 ? 6.448 8.195 5.163 1.00 92.38 809 GLY A C 1
ATOM 6262 O O . GLY A 1 809 ? 6.909 7.909 6.265 1.00 92.38 809 GLY A O 1
ATOM 6263 N N . GLN A 1 810 ? 6.350 7.298 4.180 1.00 92.06 810 GLN A N 1
ATOM 6264 C CA . GLN A 1 810 ? 6.681 5.867 4.287 1.00 92.06 810 GLN A CA 1
ATOM 6265 C C . GLN A 1 810 ? 7.836 5.465 3.355 1.00 92.06 810 GLN A C 1
ATOM 6267 O O . GLN A 1 810 ? 7.839 5.812 2.176 1.00 92.06 810 GLN A O 1
ATOM 6272 N N . ASP A 1 811 ? 8.813 4.700 3.848 1.00 90.62 811 ASP A N 1
ATOM 6273 C CA . ASP A 1 811 ? 9.940 4.204 3.040 1.00 90.62 811 ASP A CA 1
ATOM 6274 C C . ASP A 1 811 ? 9.573 2.914 2.287 1.00 90.62 811 ASP A C 1
ATOM 6276 O O . ASP A 1 811 ? 9.493 1.825 2.869 1.00 90.62 811 ASP A O 1
ATOM 6280 N N . SER A 1 812 ? 9.404 3.018 0.963 1.00 89.81 812 SER A N 1
ATOM 6281 C CA . SER A 1 812 ? 9.012 1.885 0.117 1.00 89.81 812 SER A CA 1
ATOM 6282 C C . SER A 1 812 ? 10.048 0.755 0.099 1.00 89.81 812 SER A C 1
ATOM 6284 O O . SER A 1 812 ? 9.690 -0.394 -0.153 1.00 89.81 812 SER A O 1
ATOM 6286 N N . GLY A 1 813 ? 11.324 1.057 0.378 1.00 83.12 813 GLY A N 1
ATOM 6287 C CA . GLY A 1 813 ? 12.414 0.079 0.446 1.00 83.12 813 GLY A CA 1
ATOM 6288 C C . GLY A 1 813 ? 12.616 -0.554 1.825 1.00 83.12 813 GLY A C 1
ATOM 6289 O O . GLY A 1 813 ? 13.459 -1.437 1.960 1.00 83.12 813 GLY A O 1
ATOM 6290 N N . ARG A 1 814 ? 11.861 -0.131 2.848 1.00 83.25 814 ARG A N 1
ATOM 6291 C CA . ARG A 1 814 ? 11.892 -0.692 4.210 1.00 83.25 814 ARG A CA 1
ATOM 6292 C C . ARG A 1 814 ? 10.503 -1.148 4.656 1.00 83.25 814 ARG A C 1
ATOM 6294 O O . ARG A 1 814 ? 10.015 -0.742 5.707 1.00 83.25 814 ARG A O 1
ATOM 6301 N N . ARG A 1 815 ? 9.862 -1.985 3.831 1.00 85.69 815 ARG A N 1
ATOM 6302 C CA . ARG A 1 815 ? 8.544 -2.593 4.102 1.00 85.69 815 ARG A CA 1
ATOM 6303 C C . ARG A 1 815 ? 7.451 -1.584 4.490 1.00 85.69 815 ARG A C 1
ATOM 6305 O O . ARG A 1 815 ? 6.624 -1.887 5.338 1.00 85.69 815 ARG A O 1
ATOM 6312 N N . GLY A 1 816 ? 7.481 -0.381 3.913 1.00 87.06 816 GLY A N 1
ATOM 6313 C CA . GLY A 1 816 ? 6.489 0.662 4.184 1.00 87.06 816 GLY A CA 1
ATOM 6314 C C . GLY A 1 816 ? 6.692 1.424 5.495 1.00 87.06 816 GLY A C 1
ATOM 6315 O O . GLY A 1 816 ? 5.806 2.195 5.867 1.00 87.06 816 GLY A O 1
ATOM 6316 N N . LYS A 1 817 ? 7.838 1.251 6.182 1.00 88.12 817 LYS A N 1
ATOM 6317 C CA . LYS A 1 817 ? 8.102 1.873 7.489 1.00 88.12 817 LYS A CA 1
ATOM 6318 C C . LYS A 1 817 ? 7.826 3.373 7.466 1.00 88.12 817 LYS A C 1
ATOM 6320 O O . LYS A 1 817 ? 8.424 4.106 6.673 1.00 88.12 817 LYS A O 1
ATOM 6325 N N . ILE A 1 818 ? 6.970 3.819 8.382 1.00 88.44 818 ILE A N 1
ATOM 6326 C CA . ILE A 1 818 ? 6.657 5.235 8.566 1.00 88.44 818 ILE A CA 1
ATOM 6327 C C . ILE A 1 818 ? 7.893 5.943 9.147 1.00 88.44 818 ILE A C 1
ATOM 6329 O O . ILE A 1 818 ? 8.456 5.544 10.167 1.00 88.44 818 ILE A O 1
ATOM 6333 N N . MET A 1 819 ? 8.347 6.977 8.443 1.00 86.31 819 MET A N 1
ATOM 6334 C CA . MET A 1 819 ? 9.563 7.745 8.722 1.00 86.31 819 MET A CA 1
ATOM 6335 C C . MET A 1 819 ? 9.269 9.048 9.468 1.00 86.31 819 MET A C 1
ATOM 6337 O O . MET A 1 819 ? 10.077 9.487 10.283 1.00 86.31 819 MET A O 1
ATOM 6341 N N . TRP A 1 820 ? 8.121 9.663 9.177 1.00 87.62 820 TRP A N 1
ATOM 6342 C CA . TRP A 1 820 ? 7.600 10.850 9.848 1.00 87.62 820 TRP A CA 1
ATOM 6343 C C . TRP A 1 820 ? 6.075 10.917 9.691 1.00 87.62 820 TRP A C 1
ATOM 6345 O O . TRP A 1 820 ? 5.504 10.329 8.770 1.00 87.62 820 TRP A O 1
ATOM 6355 N N . THR A 1 821 ? 5.416 11.648 10.590 1.00 88.88 821 THR A N 1
ATOM 6356 C CA . THR A 1 821 ? 3.965 11.884 10.583 1.00 88.88 821 THR A CA 1
ATOM 6357 C C . THR A 1 821 ? 3.656 13.293 11.099 1.00 88.88 821 THR A C 1
ATOM 6359 O O . THR A 1 821 ? 4.384 13.825 11.942 1.00 88.88 821 THR A O 1
ATOM 6362 N N . ARG A 1 822 ? 2.604 13.922 10.569 1.00 88.06 822 ARG A N 1
ATOM 6363 C CA . ARG A 1 822 ? 2.070 15.229 10.986 1.00 88.06 822 ARG A CA 1
ATOM 6364 C C . ARG A 1 822 ? 0.551 15.129 11.065 1.00 88.06 822 ARG A C 1
ATOM 6366 O O . ARG A 1 822 ? -0.061 14.545 10.176 1.00 88.06 822 ARG A O 1
ATOM 6373 N N . TYR A 1 823 ? -0.045 15.735 12.087 1.00 89.69 823 TYR A N 1
ATOM 6374 C CA . TYR A 1 823 ? -1.493 15.835 12.261 1.00 89.69 823 TYR A CA 1
ATOM 6375 C C . TYR A 1 823 ? -1.920 17.306 12.264 1.00 89.69 823 TYR A C 1
ATOM 6377 O O . TYR A 1 823 ? -1.285 18.130 12.921 1.00 89.69 823 TYR A O 1
ATOM 6385 N N . MET A 1 824 ? -2.982 17.619 11.523 1.00 88.25 824 MET A N 1
ATOM 6386 C CA . MET A 1 824 ? -3.596 18.942 11.423 1.00 88.25 824 MET A CA 1
ATOM 6387 C C . MET A 1 824 ? -5.083 18.806 11.795 1.00 88.25 824 MET A C 1
ATOM 6389 O O . MET A 1 824 ? -5.868 18.311 10.982 1.00 88.25 824 MET A O 1
ATOM 6393 N N . PRO A 1 825 ? -5.492 19.176 13.023 1.00 82.69 825 PRO A N 1
ATOM 6394 C CA . PRO A 1 825 ? -6.871 18.999 13.470 1.00 82.69 825 PRO A CA 1
ATOM 6395 C C . PRO A 1 825 ? -7.844 19.870 12.665 1.00 82.69 825 PRO A C 1
ATOM 6397 O O . PRO A 1 825 ? -7.538 21.013 12.335 1.00 82.69 825 PRO A O 1
ATOM 6400 N N . GLY A 1 826 ? -9.035 19.334 12.385 1.00 83.06 826 GLY A N 1
ATOM 6401 C CA . GLY A 1 826 ? -10.111 20.064 11.699 1.00 83.06 826 GLY A CA 1
ATOM 6402 C C . GLY A 1 826 ? -9.945 20.226 10.182 1.00 83.06 826 GLY A C 1
ATOM 6403 O O . GLY A 1 826 ? -10.727 20.960 9.580 1.00 83.06 826 GLY A O 1
ATOM 6404 N N . VAL A 1 827 ? -8.952 19.563 9.574 1.00 89.38 827 VAL A N 1
ATOM 6405 C CA . VAL A 1 827 ? -8.681 19.603 8.128 1.00 89.38 827 VAL A CA 1
ATOM 6406 C C . VAL A 1 827 ? -8.822 18.207 7.515 1.00 89.38 827 VAL A C 1
ATOM 6408 O O . VAL A 1 827 ? -8.132 17.274 7.920 1.00 89.38 827 VAL A O 1
ATOM 6411 N N . THR A 1 828 ? -9.652 18.075 6.484 1.00 91.25 828 THR A N 1
ATOM 6412 C CA . THR A 1 828 ? -9.749 16.893 5.618 1.00 91.25 828 THR A CA 1
ATOM 6413 C C . THR A 1 828 ? -8.808 17.053 4.426 1.00 91.25 828 THR A C 1
ATOM 6415 O O . THR A 1 828 ? -9.026 17.926 3.587 1.00 91.25 828 THR A O 1
ATOM 6418 N N . PHE A 1 829 ? -7.755 16.234 4.315 1.00 93.25 829 PHE A N 1
ATOM 6419 C CA . PHE A 1 829 ? -6.858 16.299 3.153 1.00 93.25 829 PHE A CA 1
ATOM 6420 C C . PHE A 1 829 ? -7.465 15.630 1.917 1.00 93.25 829 PHE A C 1
ATOM 6422 O O . PHE A 1 829 ? -7.986 14.518 1.991 1.00 93.25 829 PHE A O 1
ATOM 6429 N N . GLU A 1 830 ? -7.330 16.291 0.769 1.00 89.81 830 GLU A N 1
ATOM 6430 C CA . GLU A 1 830 ? -7.859 15.839 -0.525 1.00 89.81 830 GLU A CA 1
ATOM 6431 C C . GLU A 1 830 ? -6.746 15.539 -1.537 1.00 89.81 830 GLU A C 1
ATOM 6433 O O . GLU A 1 830 ? -6.889 14.647 -2.368 1.00 89.81 830 GLU A O 1
ATOM 6438 N N . GLN A 1 831 ? -5.647 16.303 -1.505 1.00 91.06 831 GLN A N 1
ATOM 6439 C CA . GLN A 1 831 ? -4.585 16.243 -2.514 1.00 91.06 831 GLN A CA 1
ATOM 6440 C C . GLN A 1 831 ? -3.203 16.501 -1.905 1.00 91.06 831 GLN A C 1
ATOM 6442 O O . GLN A 1 831 ? -3.055 17.206 -0.905 1.00 91.06 831 GLN A O 1
ATOM 6447 N N . VAL A 1 832 ? -2.165 15.982 -2.559 1.00 94.00 832 VAL A N 1
ATOM 6448 C CA . VAL A 1 832 ? -0.763 16.306 -2.279 1.00 94.00 832 VAL A CA 1
ATOM 6449 C C . VAL A 1 832 ? -0.013 16.482 -3.597 1.00 94.00 832 VAL A C 1
ATOM 6451 O O . VAL A 1 832 ? -0.217 15.720 -4.535 1.00 94.00 832 VAL A O 1
ATOM 6454 N N . PHE A 1 833 ? 0.841 17.503 -3.682 1.00 92.38 833 PHE A N 1
ATOM 6455 C CA . PHE A 1 833 ? 1.661 17.784 -4.860 1.00 92.38 833 PHE A CA 1
ATOM 6456 C C . PHE A 1 833 ? 3.143 17.837 -4.494 1.00 92.38 833 PHE A C 1
ATOM 6458 O O . PHE A 1 833 ? 3.545 18.602 -3.616 1.00 92.38 833 PHE A O 1
ATOM 6465 N N . VAL A 1 834 ? 3.979 17.087 -5.216 1.00 91.69 834 VAL A N 1
ATOM 6466 C CA . VAL A 1 834 ? 5.438 17.274 -5.201 1.00 91.69 834 VAL A CA 1
ATOM 6467 C C . VAL A 1 834 ? 5.762 18.528 -6.017 1.00 91.69 834 VAL A C 1
ATOM 6469 O O . VAL A 1 834 ? 5.742 18.501 -7.246 1.00 91.69 834 VAL A O 1
ATOM 6472 N N . VAL A 1 835 ? 6.043 19.644 -5.338 1.00 90.50 835 VAL A N 1
ATOM 6473 C CA . VAL A 1 835 ? 6.391 20.918 -5.998 1.00 90.50 835 VAL A CA 1
ATOM 6474 C C . VAL A 1 835 ? 7.892 21.069 -6.240 1.00 90.50 835 VAL A C 1
ATOM 6476 O O . VAL A 1 835 ? 8.287 21.890 -7.059 1.00 90.50 835 VAL A O 1
ATOM 6479 N N . ARG A 1 836 ? 8.740 20.284 -5.566 1.00 89.38 836 ARG A N 1
ATOM 6480 C CA . ARG A 1 836 ? 10.178 20.183 -5.863 1.00 89.38 836 ARG A CA 1
ATOM 6481 C C . ARG A 1 836 ? 10.666 18.773 -5.553 1.00 89.38 836 ARG A C 1
ATOM 6483 O O . ARG A 1 836 ? 10.498 18.301 -4.430 1.00 89.38 836 ARG A O 1
ATOM 6490 N N . THR A 1 837 ? 11.257 18.101 -6.537 1.00 86.31 837 THR A N 1
ATOM 6491 C CA . THR A 1 837 ? 11.925 16.802 -6.354 1.00 86.31 837 THR A CA 1
ATOM 6492 C C . THR A 1 837 ? 13.260 16.973 -5.619 1.00 86.31 837 THR A C 1
ATOM 6494 O O . THR A 1 837 ? 13.735 18.093 -5.420 1.00 86.31 837 THR A O 1
ATOM 6497 N N . ALA A 1 838 ? 13.874 15.876 -5.167 1.00 78.38 838 ALA A N 1
ATOM 6498 C CA . ALA A 1 838 ? 15.166 15.949 -4.493 1.00 78.38 838 ALA A CA 1
ATOM 6499 C C . ALA A 1 838 ? 16.266 16.401 -5.474 1.00 78.38 838 ALA A C 1
ATOM 6501 O O . ALA A 1 838 ? 16.545 15.716 -6.457 1.00 78.38 838 ALA A O 1
ATOM 6502 N N . ALA A 1 839 ? 16.899 17.543 -5.194 1.00 67.88 839 ALA A N 1
ATOM 6503 C CA . ALA A 1 839 ? 17.927 18.147 -6.039 1.00 67.88 839 ALA A CA 1
ATOM 6504 C C . ALA A 1 839 ? 19.190 18.466 -5.226 1.00 67.88 839 ALA A C 1
ATOM 6506 O O . ALA A 1 839 ? 19.116 18.737 -4.031 1.00 67.88 839 ALA A O 1
ATOM 6507 N N . VAL A 1 840 ? 20.361 18.483 -5.875 1.00 57.72 840 VAL A N 1
ATOM 6508 C CA . VAL A 1 840 ? 21.680 18.485 -5.199 1.00 57.72 840 VAL A CA 1
ATOM 6509 C C . VAL A 1 840 ? 21.871 19.614 -4.166 1.00 57.72 840 VAL A C 1
ATOM 6511 O O . VAL A 1 840 ? 22.581 19.413 -3.186 1.00 57.72 840 VAL A O 1
ATOM 6514 N N . LYS A 1 841 ? 21.223 20.776 -4.346 1.00 63.56 841 LYS A N 1
ATOM 6515 C CA . LYS A 1 841 ? 21.283 21.920 -3.411 1.00 63.56 841 LYS A CA 1
ATOM 6516 C C . LYS A 1 841 ? 20.125 22.014 -2.412 1.00 63.56 841 LYS A C 1
ATOM 6518 O O . LYS A 1 841 ? 20.261 22.710 -1.413 1.00 63.56 841 LYS A O 1
ATOM 6523 N N . LEU A 1 842 ? 18.961 21.453 -2.737 1.00 76.75 842 LEU A N 1
ATOM 6524 C CA . LEU A 1 842 ? 17.680 21.865 -2.156 1.00 76.75 842 LEU A CA 1
ATOM 6525 C C . LEU A 1 842 ? 16.840 20.639 -1.770 1.00 76.75 842 LEU A C 1
ATOM 6527 O O . LEU A 1 842 ? 16.679 19.731 -2.591 1.00 76.75 842 LEU A O 1
ATOM 6531 N N . PRO A 1 843 ? 16.268 20.599 -0.550 1.00 83.81 843 PRO A N 1
ATOM 6532 C CA . PRO A 1 843 ? 15.439 19.479 -0.131 1.00 83.81 843 PRO A CA 1
ATOM 6533 C C . PRO A 1 843 ? 14.157 19.417 -0.977 1.00 83.81 843 PRO A C 1
ATOM 6535 O O . PRO A 1 843 ? 13.662 20.466 -1.416 1.00 83.81 843 PRO A O 1
ATOM 6538 N N . PRO A 1 844 ? 13.593 18.216 -1.190 1.00 90.25 844 PRO A N 1
ATOM 6539 C CA . PRO A 1 844 ? 12.300 18.082 -1.839 1.00 90.25 844 PRO A CA 1
ATOM 6540 C C . PRO A 1 844 ? 11.198 18.741 -1.003 1.00 90.25 844 PRO A C 1
ATOM 6542 O O . PRO A 1 844 ? 11.194 18.654 0.228 1.00 90.25 844 PRO A O 1
ATOM 6545 N N . VAL A 1 845 ? 10.247 19.374 -1.685 1.00 91.69 845 VAL A N 1
ATOM 6546 C CA . VAL A 1 845 ? 9.129 20.092 -1.062 1.00 91.69 845 VAL A CA 1
ATOM 6547 C C . VAL A 1 845 ? 7.819 19.556 -1.618 1.00 91.69 845 VAL A C 1
ATOM 6549 O O . VAL A 1 845 ? 7.645 19.417 -2.832 1.00 91.69 845 VAL A O 1
ATOM 6552 N N . ILE A 1 846 ? 6.895 19.282 -0.704 1.00 94.12 846 ILE A N 1
ATOM 6553 C CA . ILE A 1 846 ? 5.509 18.912 -0.982 1.00 94.12 846 ILE A CA 1
ATOM 6554 C C . ILE A 1 846 ? 4.576 20.037 -0.540 1.00 94.12 846 ILE A C 1
ATOM 6556 O O . ILE A 1 846 ? 4.874 20.767 0.407 1.00 94.12 846 ILE A O 1
ATOM 6560 N N . VAL A 1 847 ? 3.431 20.149 -1.206 1.00 93.88 847 VAL A N 1
ATOM 6561 C CA . VAL A 1 847 ? 2.286 20.935 -0.742 1.00 93.88 847 VAL A CA 1
ATOM 6562 C C . VAL A 1 847 ? 1.120 19.975 -0.547 1.00 93.88 847 VAL A C 1
ATOM 6564 O O . VAL A 1 847 ? 0.618 19.410 -1.518 1.00 93.88 847 VAL A O 1
ATOM 6567 N N . ALA A 1 848 ? 0.712 19.772 0.703 1.00 93.50 848 ALA A N 1
ATOM 6568 C CA . ALA A 1 848 ? -0.506 19.049 1.048 1.00 93.50 848 ALA A CA 1
ATOM 6569 C C . ALA A 1 848 ? -1.685 20.029 1.111 1.00 93.50 848 ALA A C 1
ATOM 6571 O O . ALA A 1 848 ? -1.544 21.150 1.607 1.00 93.50 848 ALA A O 1
ATOM 6572 N N . LEU A 1 849 ? -2.836 19.605 0.593 1.00 93.19 849 LEU A N 1
ATOM 6573 C CA . LEU A 1 849 ? -4.038 20.415 0.439 1.00 93.19 849 LEU A CA 1
ATOM 6574 C C . LEU A 1 849 ? -5.215 19.744 1.129 1.00 93.19 849 LEU A C 1
ATOM 6576 O O . LEU A 1 849 ? -5.513 18.574 0.868 1.00 93.19 849 LEU A O 1
ATOM 6580 N N . GLY A 1 850 ? -5.905 20.503 1.971 1.00 91.12 850 GLY A N 1
ATOM 6581 C CA . GLY A 1 850 ? -7.119 20.043 2.623 1.00 91.12 850 GLY A CA 1
ATOM 6582 C C . GLY A 1 850 ? -8.151 21.142 2.787 1.00 91.12 850 GLY A C 1
ATOM 6583 O O . GLY A 1 850 ? -7.837 22.332 2.780 1.00 91.12 850 GLY A O 1
ATOM 6584 N N . THR A 1 851 ? -9.399 20.735 2.923 1.00 90.75 851 THR A N 1
ATOM 6585 C CA . THR A 1 851 ? -10.530 21.591 3.271 1.00 90.75 851 THR A CA 1
ATOM 6586 C C . THR A 1 851 ? -10.715 21.598 4.788 1.00 90.75 851 THR A C 1
ATOM 6588 O O . THR A 1 851 ? -10.437 20.606 5.456 1.00 90.75 851 THR A O 1
ATOM 6591 N N . SER A 1 852 ? -11.154 22.720 5.362 1.00 88.62 852 SER A N 1
ATOM 6592 C CA . SER A 1 852 ? -11.705 22.703 6.725 1.00 88.62 852 SER A CA 1
ATOM 6593 C C . SER A 1 852 ? -12.925 21.776 6.770 1.00 88.62 852 SER A C 1
ATOM 6595 O O . SER A 1 852 ? -13.675 21.719 5.793 1.00 88.62 852 SER A O 1
ATOM 6597 N N . ASN A 1 853 ? -13.170 21.108 7.901 1.00 81.50 853 ASN A N 1
ATOM 6598 C CA . ASN A 1 853 ? -14.346 20.253 8.107 1.00 81.50 853 ASN A CA 1
ATOM 6599 C C . ASN A 1 853 ? -15.688 20.971 7.826 1.00 81.50 853 ASN A C 1
ATOM 6601 O O . ASN A 1 853 ? -16.663 20.320 7.454 1.00 81.50 853 ASN A O 1
ATOM 6605 N N . ASP A 1 854 ? -15.740 22.303 7.962 1.00 78.69 854 ASP A N 1
ATOM 6606 C CA . ASP A 1 854 ? -16.917 23.130 7.637 1.00 78.69 854 ASP A CA 1
ATOM 6607 C C . ASP A 1 854 ? -17.051 23.454 6.129 1.00 78.69 854 ASP A C 1
ATOM 6609 O O . ASP A 1 854 ? -17.980 24.146 5.709 1.00 78.69 854 ASP A O 1
ATOM 6613 N N . GLY A 1 855 ? -16.094 23.028 5.297 1.00 77.69 855 GLY A N 1
ATOM 6614 C CA . GLY A 1 855 ? -16.021 23.292 3.853 1.00 77.69 855 GLY A CA 1
ATOM 6615 C C . GLY A 1 855 ? -15.720 24.748 3.458 1.00 77.69 855 GLY A C 1
ATOM 6616 O O . GLY A 1 855 ? -15.663 25.063 2.268 1.00 77.69 855 GLY A O 1
ATOM 6617 N N . ALA A 1 856 ? -15.540 25.651 4.428 1.00 81.75 856 ALA A N 1
ATOM 6618 C CA . ALA A 1 856 ? -15.460 27.096 4.195 1.00 81.75 856 ALA A CA 1
ATOM 6619 C C . ALA A 1 856 ? -14.117 27.576 3.605 1.00 81.75 856 ALA A C 1
ATOM 6621 O O . ALA A 1 856 ? -14.104 28.481 2.769 1.00 81.75 856 ALA A O 1
ATOM 6622 N N . SER A 1 857 ? -13.002 26.974 4.028 1.00 87.19 857 SER A N 1
ATOM 6623 C CA . SER A 1 857 ? -11.628 27.388 3.705 1.00 87.19 857 SER A CA 1
ATOM 6624 C C . SER A 1 857 ? -10.782 26.222 3.190 1.00 87.19 857 SER A C 1
ATOM 6626 O O . SER A 1 857 ? -10.919 25.087 3.652 1.00 87.19 857 SER A O 1
ATOM 6628 N N . THR A 1 858 ? -9.857 26.505 2.269 1.00 89.31 858 THR A N 1
ATOM 6629 C CA . THR A 1 858 ? -8.806 25.561 1.851 1.00 89.31 858 THR A CA 1
ATOM 6630 C C . THR A 1 858 ? -7.485 25.910 2.541 1.00 89.31 858 THR A C 1
ATOM 6632 O O . THR A 1 858 ? -7.069 27.073 2.569 1.00 89.31 858 THR A O 1
ATOM 6635 N N . HIS A 1 859 ? -6.829 24.894 3.090 1.00 90.50 859 HIS A N 1
ATOM 6636 C CA . HIS A 1 859 ? -5.577 24.955 3.830 1.00 90.50 859 HIS A CA 1
ATOM 6637 C C . HIS A 1 859 ? -4.449 24.346 2.987 1.00 90.50 859 HIS A C 1
ATOM 6639 O O . HIS A 1 859 ? -4.595 23.265 2.414 1.00 90.50 859 HIS A O 1
ATOM 6645 N N . PHE A 1 860 ? -3.321 25.047 2.930 1.00 91.00 860 PHE A N 1
ATOM 6646 C CA . PHE A 1 860 ? -2.120 24.682 2.186 1.00 91.00 860 PHE A CA 1
ATOM 6647 C C . PHE A 1 860 ? -0.980 24.473 3.181 1.00 91.00 860 PHE A C 1
ATOM 6649 O O . PHE A 1 860 ? -0.652 25.400 3.920 1.00 91.00 860 PHE A O 1
ATOM 6656 N N . TYR A 1 861 ? -0.359 23.293 3.178 1.00 92.25 861 TYR A N 1
ATOM 6657 C CA . TYR A 1 861 ? 0.770 22.957 4.051 1.00 92.25 861 TYR A CA 1
ATOM 6658 C C . TYR A 1 861 ? 2.008 22.615 3.216 1.00 92.25 861 TYR A C 1
ATOM 6660 O O . TYR A 1 861 ? 2.044 21.584 2.541 1.00 92.25 861 TYR A O 1
ATOM 6668 N N . ARG A 1 862 ? 3.022 23.487 3.250 1.00 91.88 862 ARG A N 1
ATOM 6669 C CA . ARG A 1 862 ? 4.287 23.370 2.507 1.00 91.88 862 ARG A CA 1
ATOM 6670 C C . ARG A 1 862 ? 5.350 22.738 3.408 1.00 91.88 862 ARG A C 1
ATOM 6672 O O . ARG A 1 862 ? 5.878 23.388 4.308 1.00 91.88 862 ARG A O 1
ATOM 6679 N N . LEU A 1 863 ? 5.666 21.465 3.169 1.00 91.81 863 LEU A N 1
ATOM 6680 C CA . LEU A 1 863 ? 6.543 20.663 4.033 1.00 91.81 863 LEU A CA 1
ATOM 6681 C C . LEU A 1 863 ? 7.817 20.210 3.309 1.00 91.81 863 LEU A C 1
ATOM 6683 O O . LEU A 1 863 ? 7.808 19.918 2.110 1.00 91.81 863 LEU A O 1
ATOM 6687 N N . ASN A 1 864 ? 8.906 20.073 4.065 1.00 90.69 864 ASN A N 1
ATOM 6688 C CA . ASN A 1 864 ? 10.096 19.337 3.657 1.00 90.69 864 ASN A CA 1
ATOM 6689 C C . ASN A 1 864 ? 9.753 17.846 3.644 1.00 90.69 864 ASN A C 1
ATOM 6691 O O . ASN A 1 864 ? 9.527 17.231 4.689 1.00 90.69 864 ASN A O 1
ATOM 6695 N N . ALA A 1 865 ? 9.734 17.253 2.456 1.00 89.81 865 ALA A N 1
ATOM 6696 C CA . ALA A 1 865 ? 9.196 15.914 2.273 1.00 89.81 865 ALA A CA 1
ATOM 6697 C C . ALA A 1 865 ? 10.064 14.806 2.908 1.00 89.81 865 ALA A C 1
ATOM 6699 O O . ALA A 1 865 ? 9.575 13.700 3.114 1.00 89.81 865 ALA A O 1
ATOM 6700 N N . LEU A 1 866 ? 11.328 15.079 3.266 1.00 87.94 866 LEU A N 1
ATOM 6701 C CA . LEU A 1 866 ? 12.189 14.105 3.957 1.00 87.94 866 LEU A CA 1
ATOM 6702 C C . LEU A 1 866 ? 11.996 14.090 5.479 1.00 87.94 866 LEU A C 1
ATOM 6704 O O . LEU A 1 866 ? 12.298 13.078 6.107 1.00 87.94 866 LEU A O 1
ATOM 6708 N N . THR A 1 867 ? 11.527 15.188 6.079 1.00 85.69 867 THR A N 1
ATOM 6709 C CA . THR A 1 867 ? 11.428 15.332 7.546 1.00 85.69 867 THR A CA 1
ATOM 6710 C C . THR A 1 867 ? 10.003 15.526 8.058 1.00 85.69 867 THR A C 1
ATOM 6712 O O . THR A 1 867 ? 9.788 15.450 9.266 1.00 85.69 867 THR A O 1
ATOM 6715 N N . GLY A 1 868 ? 9.043 15.829 7.179 1.00 86.06 868 GLY A N 1
ATOM 6716 C CA . GLY A 1 868 ? 7.680 16.217 7.558 1.00 86.06 868 GLY A CA 1
ATOM 6717 C C . GLY A 1 868 ? 7.584 17.596 8.216 1.00 86.06 868 GLY A C 1
ATOM 6718 O O . GLY A 1 868 ? 6.502 18.002 8.631 1.00 86.06 868 GLY A O 1
ATOM 6719 N N . GLN A 1 869 ? 8.699 18.319 8.343 1.00 88.12 869 GLN A N 1
ATOM 6720 C CA . GLN A 1 869 ? 8.737 19.632 8.981 1.00 88.12 869 GLN A CA 1
ATOM 6721 C C . GLN A 1 869 ? 8.350 20.739 8.003 1.00 88.12 869 GLN A C 1
ATOM 6723 O O . GLN A 1 869 ? 8.575 20.639 6.796 1.00 88.12 869 GLN A O 1
ATOM 6728 N N . ASP A 1 870 ? 7.802 21.810 8.557 1.00 89.31 870 ASP A N 1
ATOM 6729 C CA . ASP A 1 870 ? 7.341 22.993 7.840 1.00 89.31 870 ASP A CA 1
ATOM 6730 C C . ASP A 1 870 ? 8.504 23.651 7.071 1.00 89.31 870 ASP A C 1
ATOM 6732 O O . ASP A 1 870 ? 9.561 23.926 7.645 1.00 89.31 870 ASP A O 1
ATOM 6736 N N . TYR A 1 871 ? 8.347 23.870 5.759 1.00 86.56 871 TYR A N 1
ATOM 6737 C CA . TYR A 1 871 ? 9.418 24.401 4.908 1.00 86.56 871 TYR A CA 1
ATOM 6738 C C . TYR A 1 871 ? 9.292 25.915 4.720 1.00 86.56 871 TYR A C 1
ATOM 6740 O O . TYR A 1 871 ? 8.538 26.388 3.868 1.00 86.56 871 TYR A O 1
ATOM 6748 N N . ALA A 1 872 ? 10.093 26.664 5.477 1.00 80.06 872 ALA A N 1
ATOM 6749 C CA . ALA A 1 872 ? 10.375 28.070 5.204 1.00 80.06 872 ALA A CA 1
ATOM 6750 C C . ALA A 1 872 ? 11.462 28.207 4.112 1.00 80.06 872 ALA A C 1
ATOM 6752 O O . ALA A 1 872 ? 12.366 27.366 4.049 1.00 80.06 872 ALA A O 1
ATOM 6753 N N . PRO A 1 873 ? 11.415 29.250 3.262 1.00 73.38 873 PRO A N 1
ATOM 6754 C CA . PRO A 1 873 ? 12.438 29.495 2.249 1.00 73.38 873 PRO A CA 1
ATOM 6755 C C . PRO A 1 873 ? 13.773 29.932 2.869 1.00 73.38 873 PRO A C 1
ATOM 6757 O O . PRO A 1 873 ? 13.842 30.450 3.983 1.00 73.38 873 PRO A O 1
ATOM 6760 N N . SER A 1 874 ? 14.845 29.767 2.099 1.00 66.94 874 SER A N 1
ATOM 6761 C CA . SER A 1 874 ? 16.221 30.120 2.476 1.00 66.94 874 SER A CA 1
ATOM 6762 C C . SER A 1 874 ? 16.587 31.592 2.214 1.00 66.94 874 SER A C 1
ATOM 6764 O O . SER A 1 874 ? 17.650 32.063 2.625 1.00 66.94 874 SER A O 1
ATOM 6766 N N . SER A 1 875 ? 15.714 32.328 1.523 1.00 69.25 875 SER A N 1
ATOM 6767 C CA . SER A 1 875 ? 15.914 33.711 1.086 1.00 69.25 875 SER A CA 1
ATOM 6768 C C . SER A 1 875 ? 15.867 34.729 2.229 1.00 69.25 875 SER A C 1
ATOM 6770 O O . SER A 1 875 ? 14.942 34.720 3.034 1.00 69.25 875 SER A O 1
ATOM 6772 N N . SER A 1 876 ? 16.769 35.713 2.216 1.00 66.50 876 SER A N 1
ATOM 6773 C CA . SER A 1 876 ? 16.762 36.854 3.149 1.00 66.50 876 SER A CA 1
ATOM 6774 C C . SER A 1 876 ? 15.836 38.018 2.748 1.00 66.50 876 SER A C 1
ATOM 6776 O O . SER A 1 876 ? 15.928 39.097 3.335 1.00 66.50 876 SER A O 1
ATOM 6778 N N . ASN A 1 877 ? 14.976 37.837 1.739 1.00 74.06 877 ASN A N 1
ATOM 6779 C CA . ASN A 1 877 ? 14.030 38.856 1.278 1.00 74.06 877 ASN A CA 1
ATOM 6780 C C . ASN A 1 877 ? 12.641 38.630 1.917 1.00 74.06 877 ASN A C 1
ATOM 6782 O O . ASN A 1 877 ? 12.044 37.591 1.628 1.00 74.06 877 ASN A O 1
ATOM 6786 N N . PRO A 1 878 ? 12.096 39.563 2.726 1.00 72.31 878 PRO A N 1
ATOM 6787 C CA . PRO A 1 878 ? 10.790 39.381 3.366 1.00 72.31 878 PRO A CA 1
ATOM 6788 C C . PRO A 1 878 ? 9.646 39.196 2.360 1.00 72.31 878 PRO A C 1
ATOM 6790 O O . PRO A 1 878 ? 8.817 38.319 2.563 1.00 72.31 878 PRO A O 1
ATOM 6793 N N . ASP A 1 879 ? 9.654 39.902 1.221 1.00 69.62 879 ASP A N 1
ATOM 6794 C CA . ASP A 1 879 ? 8.610 39.762 0.186 1.00 69.62 879 ASP A CA 1
ATOM 6795 C C . ASP A 1 879 ? 8.542 38.341 -0.414 1.00 69.62 879 ASP A C 1
ATOM 6797 O O . ASP A 1 879 ? 7.522 37.930 -0.968 1.00 69.62 879 ASP A O 1
ATOM 6801 N N . VAL A 1 880 ? 9.648 37.591 -0.331 1.00 72.62 880 VAL A N 1
ATOM 6802 C CA . VAL A 1 880 ? 9.730 36.179 -0.731 1.00 72.62 880 VAL A CA 1
ATOM 6803 C C . VAL A 1 880 ? 9.340 35.282 0.444 1.00 72.62 880 VAL A C 1
ATOM 6805 O O . VAL A 1 880 ? 8.612 34.316 0.245 1.00 72.62 880 VAL A O 1
ATOM 6808 N N . GLN A 1 881 ? 9.763 35.621 1.664 1.00 74.31 881 GLN A N 1
ATOM 6809 C CA . GLN A 1 881 ? 9.437 34.872 2.877 1.00 74.31 881 GLN A CA 1
ATOM 6810 C C . GLN A 1 881 ? 7.920 34.813 3.131 1.00 74.31 881 GLN A C 1
ATOM 6812 O O . GLN A 1 881 ? 7.379 33.714 3.233 1.00 74.31 881 GLN A O 1
ATOM 6817 N N . ASP A 1 882 ? 7.234 35.959 3.102 1.00 72.00 882 ASP A N 1
ATOM 6818 C CA . ASP A 1 882 ? 5.775 36.072 3.266 1.00 72.00 882 ASP A CA 1
ATOM 6819 C C . ASP A 1 882 ? 5.008 35.359 2.125 1.00 72.00 882 ASP A C 1
ATOM 6821 O O . ASP A 1 882 ? 3.929 34.802 2.314 1.00 72.00 882 ASP A O 1
ATOM 6825 N N . ALA A 1 883 ? 5.568 35.329 0.909 1.00 72.00 883 ALA A N 1
ATOM 6826 C CA . ALA A 1 883 ? 4.957 34.667 -0.250 1.00 72.00 883 ALA A CA 1
ATOM 6827 C C . ALA A 1 883 ? 5.119 33.130 -0.261 1.00 72.00 883 ALA A C 1
ATOM 6829 O O . ALA A 1 883 ? 4.549 32.462 -1.134 1.00 72.00 883 ALA A O 1
ATOM 6830 N N . PHE A 1 884 ? 5.892 32.586 0.683 1.00 73.94 884 PHE A N 1
ATOM 6831 C CA . PHE A 1 884 ? 6.216 31.167 0.844 1.00 73.94 884 PHE A CA 1
ATOM 6832 C C . PHE A 1 884 ? 5.838 30.625 2.234 1.00 73.94 884 PHE A C 1
ATOM 6834 O O . PHE A 1 884 ? 6.423 29.634 2.678 1.00 73.94 884 PHE A O 1
ATOM 6841 N N . ASP A 1 885 ? 4.850 31.240 2.895 1.00 78.50 885 ASP A N 1
ATOM 6842 C CA . ASP A 1 885 ? 4.349 30.801 4.200 1.00 78.50 885 ASP A CA 1
ATOM 6843 C C . ASP A 1 885 ? 4.116 29.272 4.255 1.00 78.50 885 ASP A C 1
ATOM 6845 O O . ASP A 1 885 ? 3.507 28.698 3.336 1.00 78.50 885 ASP A O 1
ATOM 6849 N N . PRO A 1 886 ? 4.588 28.589 5.321 1.00 80.56 886 PRO A N 1
ATOM 6850 C CA . PRO A 1 886 ? 4.518 27.134 5.425 1.00 80.56 886 PRO A CA 1
ATOM 6851 C C . PRO A 1 886 ? 3.091 26.616 5.636 1.00 80.56 886 PRO A C 1
ATOM 6853 O O . PRO A 1 886 ? 2.788 25.484 5.259 1.00 80.56 886 PRO A O 1
ATOM 6856 N N . GLN A 1 887 ? 2.219 27.444 6.215 1.00 84.19 887 GLN A N 1
ATOM 6857 C CA . GLN A 1 887 ? 0.785 27.208 6.319 1.00 84.19 887 GLN A CA 1
ATOM 6858 C C . GLN A 1 887 ? 0.046 28.434 5.779 1.00 84.19 887 GLN A C 1
ATOM 6860 O O . GLN A 1 887 ? 0.100 29.502 6.381 1.00 84.19 887 GLN A O 1
ATOM 6865 N N . LEU A 1 888 ? -0.692 28.265 4.682 1.00 84.31 888 LEU A N 1
ATOM 6866 C CA . LEU A 1 888 ? -1.551 29.302 4.110 1.00 84.31 888 LEU A CA 1
ATOM 6867 C C . LEU A 1 888 ? -3.014 28.851 4.191 1.00 84.31 888 LEU A C 1
ATOM 6869 O O . LEU A 1 888 ? -3.375 27.785 3.692 1.00 84.31 888 LEU A O 1
ATOM 6873 N N . VAL A 1 889 ? -3.864 29.672 4.806 1.00 84.69 889 VAL A N 1
ATOM 6874 C CA . VAL A 1 889 ? -5.316 29.450 4.883 1.00 84.69 889 VAL A CA 1
ATOM 6875 C C . VAL A 1 889 ? -6.016 30.468 3.990 1.00 84.69 889 VAL A C 1
ATOM 6877 O O . VAL A 1 889 ? -5.720 31.660 4.040 1.00 84.69 889 VAL A O 1
ATOM 6880 N N . THR A 1 890 ? -6.932 29.999 3.149 1.00 83.06 890 THR A N 1
ATOM 6881 C CA . THR A 1 890 ? -7.687 30.847 2.215 1.00 83.06 890 THR A CA 1
ATOM 6882 C C . THR A 1 890 ? -9.018 31.308 2.813 1.00 83.06 890 THR A C 1
ATOM 6884 O O . THR A 1 890 ? -9.703 30.536 3.477 1.00 83.06 890 THR A O 1
ATOM 6887 N N . GLU A 1 891 ? -9.421 32.554 2.532 1.00 78.75 891 GLU A N 1
ATOM 6888 C CA . GLU A 1 891 ? -10.716 33.123 2.968 1.00 78.75 891 GLU A CA 1
ATOM 6889 C C . GLU A 1 891 ? -11.941 32.412 2.355 1.00 78.75 891 GLU A C 1
ATOM 6891 O O . GLU A 1 891 ? -13.067 32.617 2.804 1.00 78.75 891 GLU A O 1
ATOM 6896 N N . THR A 1 892 ? -11.736 31.623 1.295 1.00 78.25 892 THR A N 1
ATOM 6897 C CA . THR A 1 892 ? -12.781 30.934 0.523 1.00 78.25 892 THR A CA 1
ATOM 6898 C C . THR A 1 892 ? -12.250 29.614 -0.026 1.00 78.25 892 THR A C 1
ATOM 6900 O O . THR A 1 892 ? -11.085 29.534 -0.417 1.00 78.25 892 THR A O 1
ATOM 6903 N N . SER A 1 893 ? -13.105 28.596 -0.089 1.00 81.25 893 SER A N 1
ATOM 6904 C CA . SER A 1 893 ? -12.798 27.283 -0.658 1.00 81.25 893 SER A CA 1
ATOM 6905 C C . SER A 1 893 ? -12.359 27.352 -2.128 1.00 81.25 893 SER A C 1
ATOM 6907 O O . SER A 1 893 ? -13.084 27.806 -3.015 1.00 81.25 893 SER A O 1
ATOM 6909 N N . VAL A 1 894 ? -11.152 26.854 -2.406 1.00 85.00 894 VAL A N 1
ATOM 6910 C CA . VAL A 1 894 ? -10.597 26.762 -3.762 1.00 85.00 894 VAL A CA 1
ATOM 6911 C C . VAL A 1 894 ? -11.252 25.590 -4.491 1.00 85.00 894 VAL A C 1
ATOM 6913 O O . VAL A 1 894 ? -11.194 24.456 -4.032 1.00 85.00 894 VAL A O 1
ATOM 6916 N N . THR A 1 895 ? -11.858 25.841 -5.653 1.00 86.69 895 THR A N 1
ATOM 6917 C CA . THR A 1 895 ? -12.684 24.842 -6.358 1.00 86.69 895 THR A CA 1
ATOM 6918 C C . THR A 1 895 ? -11.881 23.877 -7.238 1.00 86.69 895 THR A C 1
ATOM 6920 O O . THR A 1 895 ? -12.368 22.798 -7.577 1.00 86.69 895 THR A O 1
ATOM 6923 N N . LYS A 1 896 ? -10.669 24.254 -7.671 1.00 88.12 896 LYS A N 1
ATOM 6924 C CA . LYS A 1 896 ? -9.739 23.356 -8.380 1.00 88.12 896 LYS A CA 1
ATOM 6925 C C . LYS A 1 896 ? -8.297 23.837 -8.231 1.00 88.12 896 LYS A C 1
ATOM 6927 O O . LYS A 1 896 ? -8.005 24.988 -8.554 1.00 88.12 896 LYS A O 1
ATOM 6932 N N . VAL A 1 897 ? -7.384 22.950 -7.838 1.00 90.44 897 VAL A N 1
ATOM 6933 C CA . VAL A 1 897 ? -5.934 23.207 -7.873 1.00 90.44 897 VAL A CA 1
ATOM 6934 C C . VAL A 1 897 ? -5.294 22.477 -9.051 1.00 90.44 897 VAL A C 1
ATOM 6936 O O . VAL A 1 897 ? -5.699 21.379 -9.429 1.00 90.44 897 VAL A O 1
ATOM 6939 N N . MET A 1 898 ? -4.325 23.129 -9.692 1.00 90.19 898 MET A N 1
ATOM 6940 C CA . MET A 1 898 ? -3.622 22.625 -10.865 1.00 90.19 898 MET A CA 1
ATOM 6941 C C . MET A 1 898 ? -2.144 23.003 -10.780 1.00 90.19 898 MET A C 1
ATOM 6943 O O . MET A 1 898 ? -1.792 24.164 -10.967 1.00 90.19 898 MET A O 1
ATOM 6947 N N . LEU A 1 899 ? -1.262 22.024 -10.574 1.00 89.75 899 LEU A N 1
ATOM 6948 C CA . LEU A 1 899 ? 0.182 22.187 -10.790 1.00 89.75 899 LEU A CA 1
ATOM 6949 C C . LEU A 1 899 ? 0.453 22.775 -12.192 1.00 89.75 899 LEU A C 1
ATOM 6951 O O . LEU A 1 899 ? -0.302 22.500 -13.131 1.00 89.75 899 LEU A O 1
ATOM 6955 N N . LEU A 1 900 ? 1.538 23.520 -12.389 1.00 89.88 900 LEU A N 1
ATOM 6956 C CA . LEU A 1 900 ? 1.993 24.026 -13.692 1.00 89.88 900 LEU A CA 1
ATOM 6957 C C . LEU A 1 900 ? 3.376 23.447 -14.044 1.00 89.88 900 LEU A C 1
ATOM 6959 O O . LEU A 1 900 ? 4.177 23.210 -13.144 1.00 89.88 900 LEU A O 1
ATOM 6963 N N . PRO A 1 901 ? 3.700 23.238 -15.336 1.00 86.50 901 PRO A N 1
ATOM 6964 C CA . PRO A 1 901 ? 5.019 22.778 -15.783 1.00 86.50 901 PRO A CA 1
ATOM 6965 C C . PRO A 1 901 ? 6.029 23.944 -15.825 1.00 86.50 901 PRO A C 1
ATOM 6967 O O . PRO A 1 901 ? 6.693 24.170 -16.834 1.00 86.50 901 PRO A O 1
ATOM 6970 N N . LEU A 1 902 ? 6.057 24.747 -14.760 1.00 89.19 902 LEU A N 1
ATOM 6971 C CA . LEU A 1 902 ? 6.809 25.993 -14.640 1.00 89.19 902 LEU A CA 1
ATOM 6972 C C . LEU A 1 902 ? 7.409 26.067 -13.239 1.00 89.19 902 LEU A C 1
ATOM 6974 O O . LEU A 1 902 ? 6.687 25.904 -12.257 1.00 89.19 902 LEU A O 1
ATOM 6978 N N . GLU A 1 903 ? 8.706 26.333 -13.163 1.00 87.44 903 GLU A N 1
ATOM 6979 C CA . GLU A 1 903 ? 9.430 26.610 -11.921 1.00 87.44 903 GLU A CA 1
ATOM 6980 C C . GLU A 1 903 ? 9.526 28.125 -11.719 1.00 87.44 903 GLU A C 1
ATOM 6982 O O . GLU A 1 903 ? 9.699 28.872 -12.687 1.00 87.44 903 GLU A O 1
ATOM 6987 N N . GLU A 1 904 ? 9.417 28.588 -10.475 1.00 86.38 904 GLU A N 1
ATOM 6988 C CA . GLU A 1 904 ? 9.769 29.970 -10.136 1.00 86.38 904 GLU A CA 1
ATOM 6989 C C . GLU A 1 904 ? 11.294 30.142 -9.918 1.00 86.38 904 GLU A C 1
ATOM 6991 O O . GLU A 1 904 ? 12.013 29.159 -9.697 1.00 86.38 904 GLU A O 1
ATOM 6996 N N . PRO A 1 905 ? 11.838 31.366 -10.078 1.00 83.88 905 PRO A N 1
ATOM 6997 C CA . PRO A 1 905 ? 13.283 31.573 -10.154 1.00 83.88 905 PRO A CA 1
ATOM 6998 C C . PRO A 1 905 ? 13.981 31.727 -8.793 1.00 83.88 905 PRO A C 1
ATOM 7000 O O . PRO A 1 905 ? 15.209 31.802 -8.778 1.00 83.88 905 PRO A O 1
ATOM 7003 N N . ASP A 1 906 ? 13.234 31.805 -7.689 1.00 78.62 906 ASP A N 1
ATOM 7004 C CA . ASP A 1 906 ? 13.728 32.207 -6.367 1.00 78.62 906 ASP A CA 1
ATOM 7005 C C . ASP A 1 906 ? 14.076 30.981 -5.494 1.00 78.62 906 ASP A C 1
ATOM 7007 O O . ASP A 1 906 ? 15.142 30.924 -4.884 1.00 78.62 906 ASP A O 1
ATOM 7011 N N . GLU A 1 907 ? 13.197 29.974 -5.470 1.00 78.62 907 GLU A N 1
ATOM 7012 C CA . GLU A 1 907 ? 13.326 28.713 -4.717 1.00 78.62 907 GLU A CA 1
ATOM 7013 C C . GLU A 1 907 ? 13.207 27.461 -5.618 1.00 78.62 907 GLU A C 1
ATOM 7015 O O . GLU A 1 907 ? 13.305 26.333 -5.127 1.00 78.62 907 GLU A O 1
ATOM 7020 N N . HIS A 1 908 ? 13.039 27.618 -6.937 1.00 85.38 908 HIS A N 1
ATOM 7021 C CA . HIS A 1 908 ? 12.942 26.514 -7.911 1.00 85.38 908 HIS A CA 1
ATOM 7022 C C . HIS A 1 908 ? 11.865 25.472 -7.558 1.00 85.38 908 HIS A C 1
ATOM 7024 O O . HIS A 1 908 ? 12.071 24.260 -7.655 1.00 85.38 908 HIS A O 1
ATOM 7030 N N . THR A 1 909 ? 10.702 25.949 -7.117 1.00 87.56 909 THR A N 1
ATOM 7031 C CA . THR A 1 909 ? 9.493 25.151 -6.899 1.00 87.56 909 THR A CA 1
ATOM 7032 C C . THR A 1 909 ? 8.487 25.339 -8.037 1.00 87.56 909 THR A C 1
ATOM 7034 O O . THR A 1 909 ? 8.408 26.399 -8.661 1.00 87.56 909 THR A O 1
ATOM 7037 N N . HIS A 1 910 ? 7.721 24.293 -8.347 1.00 90.62 910 HIS A N 1
ATOM 7038 C CA . HIS A 1 910 ? 6.665 24.346 -9.351 1.00 90.62 910 HIS A CA 1
ATOM 7039 C C . HIS A 1 910 ? 5.473 25.182 -8.875 1.00 90.62 910 HIS A C 1
ATOM 7041 O O . HIS A 1 910 ? 4.997 25.039 -7.748 1.00 90.62 910 HIS A O 1
ATOM 7047 N N . ILE A 1 911 ? 4.952 26.016 -9.773 1.00 91.56 911 ILE A N 1
ATOM 7048 C CA . ILE A 1 911 ? 3.827 26.911 -9.491 1.00 91.56 911 ILE A CA 1
ATOM 7049 C C . ILE A 1 911 ? 2.508 26.115 -9.493 1.00 91.56 911 ILE A C 1
ATOM 7051 O O . ILE A 1 911 ? 2.228 25.361 -10.425 1.00 91.56 911 ILE A O 1
ATOM 7055 N N . LEU A 1 912 ? 1.659 26.315 -8.485 1.00 91.62 912 LEU A N 1
ATOM 7056 C CA . LEU A 1 912 ? 0.259 25.883 -8.462 1.00 91.62 912 LEU A CA 1
ATOM 7057 C C . LEU A 1 912 ? -0.644 27.019 -8.967 1.00 91.62 912 LEU A C 1
ATOM 7059 O O . LEU A 1 912 ? -0.531 28.156 -8.513 1.00 91.62 912 LEU A O 1
ATOM 7063 N N . ALA A 1 913 ? -1.582 26.711 -9.859 1.00 91.62 913 ALA A N 1
ATOM 7064 C CA . ALA A 1 913 ? -2.707 27.573 -10.205 1.00 91.62 913 ALA A CA 1
ATOM 7065 C C . ALA A 1 913 ? -3.954 27.156 -9.413 1.00 91.62 913 ALA A C 1
ATOM 7067 O O . ALA A 1 913 ? -4.333 25.982 -9.406 1.00 91.62 913 ALA A O 1
ATOM 7068 N N . LEU A 1 914 ? -4.597 28.125 -8.765 1.00 91.56 914 LEU A N 1
ATOM 7069 C CA . LEU A 1 914 ? -5.763 27.938 -7.902 1.00 9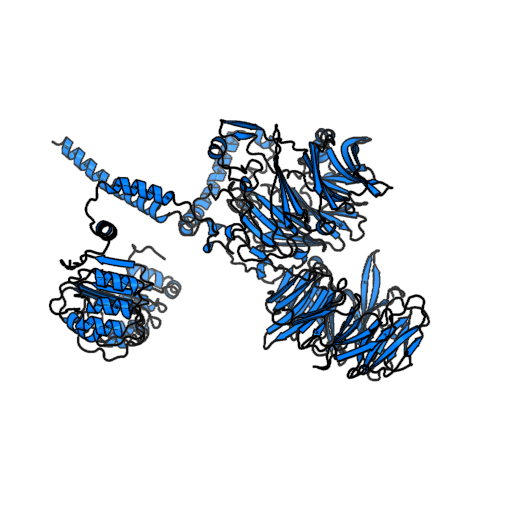1.56 914 LEU A CA 1
ATOM 7070 C C . LEU A 1 914 ? -6.976 28.576 -8.583 1.00 91.56 914 LEU A C 1
ATOM 7072 O O . LEU A 1 914 ? -6.949 29.774 -8.860 1.00 91.56 914 LEU A O 1
ATOM 7076 N N . TYR A 1 915 ? -8.023 27.809 -8.871 1.00 91.69 915 TYR A N 1
ATOM 7077 C CA . TYR A 1 915 ? -9.249 28.308 -9.495 1.00 91.69 915 TYR A CA 1
ATOM 7078 C C . TYR A 1 915 ? -10.400 28.357 -8.489 1.00 91.69 915 TYR A C 1
ATOM 7080 O O . TYR A 1 915 ? -10.726 27.349 -7.861 1.00 91.69 915 TYR A O 1
ATOM 7088 N N . ASP A 1 916 ? -11.036 29.523 -8.393 1.00 89.38 916 ASP A N 1
ATOM 7089 C CA . ASP A 1 916 ? -12.295 29.733 -7.681 1.00 89.38 916 ASP A CA 1
ATOM 7090 C C . ASP A 1 916 ? -13.435 29.920 -8.697 1.00 89.38 916 ASP A C 1
ATOM 7092 O O . ASP A 1 916 ? -13.444 30.862 -9.498 1.00 89.38 916 ASP A O 1
ATOM 7096 N N . ALA A 1 917 ? -14.418 29.019 -8.655 1.00 83.44 917 ALA A N 1
ATOM 7097 C CA . ALA A 1 917 ? -15.596 29.060 -9.513 1.00 83.44 917 ALA A CA 1
ATOM 7098 C C . ALA A 1 917 ? -16.587 30.181 -9.141 1.00 83.44 917 ALA A C 1
ATOM 7100 O O . ALA A 1 917 ? -17.353 30.618 -10.003 1.00 83.44 917 ALA A O 1
ATOM 7101 N N . GLY A 1 918 ? -16.565 30.670 -7.896 1.00 81.88 918 GLY A N 1
ATOM 7102 C CA . GLY A 1 918 ? -17.437 31.727 -7.385 1.00 81.88 918 GLY A CA 1
ATOM 7103 C C . GLY A 1 918 ? -17.095 33.113 -7.933 1.00 81.88 918 GLY A C 1
ATOM 7104 O O . GLY A 1 918 ? -17.978 33.807 -8.437 1.00 81.88 918 GLY A O 1
ATOM 7105 N N . THR A 1 919 ? -15.820 33.519 -7.892 1.00 85.00 919 THR A N 1
ATOM 7106 C CA . THR A 1 919 ? -15.355 34.799 -8.470 1.00 85.00 919 THR A CA 1
ATOM 7107 C C . THR A 1 919 ? -14.785 34.684 -9.887 1.00 85.00 919 THR A C 1
ATOM 7109 O O . THR A 1 919 ? -14.416 35.707 -10.467 1.00 85.00 919 THR A O 1
ATOM 7112 N N . THR A 1 920 ? -14.689 33.462 -10.431 1.00 87.44 920 THR A N 1
ATOM 7113 C CA . THR A 1 920 ? -14.030 33.098 -11.707 1.00 87.44 920 THR A CA 1
ATOM 7114 C C . THR A 1 920 ? -12.565 33.537 -11.832 1.00 87.44 920 THR A C 1
ATOM 7116 O O . THR A 1 920 ? -12.012 33.625 -12.936 1.00 87.44 920 THR A O 1
ATOM 7119 N N . ARG A 1 921 ? -11.908 33.799 -10.698 1.00 89.81 921 ARG A N 1
ATOM 7120 C CA . ARG A 1 921 ? -10.495 34.181 -10.632 1.00 89.81 921 ARG A CA 1
ATOM 7121 C C . ARG A 1 921 ? -9.584 32.965 -10.661 1.00 89.81 921 ARG A C 1
ATOM 7123 O O . ARG A 1 921 ? -9.952 31.867 -10.245 1.00 89.81 921 ARG A O 1
ATOM 7130 N N . VAL A 1 922 ? -8.366 33.206 -11.130 1.00 90.44 922 VAL A N 1
ATOM 7131 C CA . VAL A 1 922 ? -7.239 32.299 -10.942 1.00 90.44 922 VAL A CA 1
ATOM 7132 C C . VAL A 1 922 ? -6.203 33.011 -10.079 1.00 90.44 922 VAL A C 1
ATOM 7134 O O . VAL A 1 922 ? -5.863 34.168 -10.324 1.00 90.44 922 VAL A O 1
ATOM 7137 N N . PHE A 1 923 ? -5.705 32.322 -9.064 1.00 89.75 923 PHE A N 1
ATOM 7138 C CA . PHE A 1 923 ? -4.573 32.750 -8.250 1.00 89.75 923 PHE A CA 1
ATOM 7139 C C . PHE A 1 923 ? -3.380 31.836 -8.536 1.00 89.75 923 PHE A C 1
ATOM 7141 O O . PHE A 1 923 ? -3.543 30.758 -9.113 1.00 89.75 923 PHE A O 1
ATOM 7148 N N . ILE A 1 924 ? -2.182 32.260 -8.139 1.00 89.69 924 ILE A N 1
ATOM 7149 C CA . ILE A 1 924 ? -0.985 31.418 -8.199 1.00 89.69 924 ILE A CA 1
ATOM 7150 C C . ILE A 1 924 ? -0.361 31.295 -6.813 1.00 89.69 924 ILE A C 1
ATOM 7152 O O . ILE A 1 924 ? -0.387 32.250 -6.036 1.00 89.69 924 ILE A O 1
ATOM 7156 N N . TYR A 1 925 ? 0.194 30.122 -6.531 1.00 88.31 925 TYR A N 1
ATOM 7157 C CA . TYR A 1 925 ? 0.979 29.831 -5.340 1.00 88.31 925 TYR A CA 1
ATOM 7158 C C . TYR A 1 925 ? 2.298 29.168 -5.776 1.00 88.31 925 TYR A C 1
ATOM 7160 O O . TYR A 1 925 ? 2.242 28.162 -6.484 1.00 88.31 925 TYR A O 1
ATOM 7168 N N . PRO A 1 926 ? 3.476 29.692 -5.399 1.00 86.62 926 PRO A N 1
ATOM 7169 C CA . PRO A 1 926 ? 3.692 30.895 -4.592 1.00 86.62 926 PRO A CA 1
ATOM 7170 C C . PRO A 1 926 ? 3.286 32.186 -5.318 1.00 86.62 926 PRO A C 1
ATOM 7172 O O . PRO A 1 926 ? 3.155 32.232 -6.541 1.00 86.62 926 PRO A O 1
ATOM 7175 N N . GLY A 1 927 ? 3.078 33.251 -4.543 1.00 83.38 927 GLY A N 1
ATOM 7176 C CA . GLY A 1 927 ? 2.551 34.524 -5.041 1.00 83.38 927 GLY A CA 1
ATOM 7177 C C . GLY A 1 927 ? 3.579 35.499 -5.635 1.00 83.38 927 GLY A C 1
ATOM 7178 O O . GLY A 1 927 ? 3.179 36.616 -5.974 1.00 83.38 927 GLY A O 1
ATOM 7179 N N . THR A 1 928 ? 4.865 35.123 -5.723 1.00 85.81 928 THR A N 1
ATOM 7180 C CA . THR A 1 928 ? 5.994 36.047 -5.969 1.00 85.81 928 THR A CA 1
ATOM 7181 C C . THR A 1 928 ? 5.945 36.743 -7.333 1.00 85.81 928 THR A C 1
ATOM 7183 O O . THR A 1 928 ? 5.373 36.244 -8.307 1.00 85.81 928 THR A O 1
ATOM 7186 N N . GLU A 1 929 ? 6.595 37.907 -7.439 1.00 83.81 929 GLU A N 1
ATOM 7187 C CA . GLU A 1 929 ? 6.771 38.580 -8.734 1.00 83.81 929 GLU A CA 1
ATOM 7188 C C . GLU A 1 929 ? 7.612 37.738 -9.708 1.00 83.81 929 GLU A C 1
ATOM 7190 O O . GLU A 1 929 ? 7.294 37.694 -10.897 1.00 83.81 929 GLU A O 1
ATOM 7195 N N . GLY A 1 930 ? 8.606 36.991 -9.207 1.00 83.62 930 GLY A N 1
ATOM 7196 C CA . GLY A 1 930 ? 9.383 36.024 -9.988 1.00 83.62 930 GLY A CA 1
ATOM 7197 C C . GLY A 1 930 ? 8.501 34.956 -10.643 1.00 83.62 930 GLY A C 1
ATOM 7198 O O . GLY A 1 930 ? 8.568 34.762 -11.859 1.00 83.62 930 GLY A O 1
ATOM 7199 N N . ALA A 1 931 ? 7.601 34.334 -9.872 1.00 87.06 931 ALA A N 1
ATOM 7200 C CA . ALA A 1 931 ? 6.629 33.363 -10.378 1.00 87.06 931 ALA A CA 1
ATOM 7201 C C . ALA A 1 931 ? 5.684 33.973 -11.434 1.00 87.06 931 ALA A C 1
ATOM 7203 O O . ALA A 1 931 ? 5.437 33.366 -12.479 1.00 87.06 931 ALA A O 1
ATOM 7204 N N . ARG A 1 932 ? 5.191 35.202 -11.208 1.00 86.75 932 ARG A N 1
ATOM 7205 C CA . ARG A 1 932 ? 4.321 35.914 -12.168 1.00 86.75 932 ARG A CA 1
ATOM 7206 C C . ARG A 1 932 ? 5.028 36.206 -13.489 1.00 86.75 932 ARG A C 1
ATOM 7208 O O . ARG A 1 932 ? 4.445 35.967 -14.545 1.00 86.75 932 ARG A O 1
ATOM 7215 N N . LEU A 1 933 ? 6.267 36.698 -13.440 1.00 88.06 933 LEU A N 1
ATOM 7216 C CA . LEU A 1 933 ? 7.056 37.033 -14.629 1.00 88.06 933 LEU A CA 1
ATOM 7217 C C . LEU A 1 933 ? 7.447 35.780 -15.426 1.00 88.06 933 LEU A C 1
ATOM 7219 O O . LEU A 1 933 ? 7.315 35.775 -16.650 1.00 88.06 933 LEU A O 1
ATOM 7223 N N . ALA A 1 934 ? 7.852 34.700 -14.747 1.00 86.94 934 ALA A N 1
ATOM 7224 C CA . ALA A 1 934 ? 8.160 33.419 -15.383 1.00 86.94 934 ALA A CA 1
ATOM 7225 C C . ALA A 1 934 ? 6.942 32.819 -16.113 1.00 86.94 934 ALA A C 1
ATOM 7227 O O . ALA A 1 934 ? 7.071 32.285 -17.217 1.00 86.94 934 ALA A O 1
ATOM 7228 N N . ALA A 1 935 ? 5.746 32.947 -15.528 1.00 88.81 935 ALA A N 1
ATOM 7229 C CA . ALA A 1 935 ? 4.521 32.362 -16.063 1.00 88.81 935 ALA A CA 1
ATOM 7230 C C . ALA A 1 935 ? 3.713 33.275 -17.012 1.00 88.81 935 ALA A C 1
ATOM 7232 O O . ALA A 1 935 ? 2.842 32.778 -17.730 1.00 88.81 935 ALA A O 1
ATOM 7233 N N . GLN A 1 936 ? 4.019 34.575 -17.113 1.00 87.69 936 GLN A N 1
ATOM 7234 C CA . GLN A 1 936 ? 3.320 35.501 -18.019 1.00 87.69 936 GLN A CA 1
ATOM 7235 C C . GLN A 1 936 ? 3.173 35.010 -19.483 1.00 87.69 936 GLN A C 1
ATOM 7237 O O . GLN A 1 936 ? 2.061 35.078 -20.016 1.00 87.69 936 GLN A O 1
ATOM 7242 N N . PRO A 1 937 ? 4.206 34.458 -20.162 1.00 88.00 937 PRO A N 1
ATOM 7243 C CA . PRO A 1 937 ? 4.062 33.950 -21.534 1.00 88.00 937 PRO A CA 1
ATOM 7244 C C . PRO A 1 937 ? 3.264 32.634 -21.648 1.00 88.00 937 PRO A C 1
ATOM 7246 O O . PRO A 1 937 ? 3.030 32.159 -22.767 1.00 88.00 937 PRO A O 1
ATOM 7249 N N . PHE A 1 938 ? 2.870 32.022 -20.525 1.00 90.06 938 PHE A N 1
ATOM 7250 C CA . PHE A 1 938 ? 2.106 30.775 -20.479 1.00 90.06 938 PHE A CA 1
ATOM 7251 C C . PHE A 1 938 ? 0.590 31.003 -20.406 1.00 90.06 938 PHE A C 1
ATOM 7253 O O . PHE A 1 938 ? -0.148 30.205 -20.980 1.00 90.06 938 PHE A O 1
ATOM 7260 N N . TRP A 1 939 ? 0.106 32.090 -19.787 1.00 88.62 939 TRP A N 1
ATOM 7261 C CA . TRP A 1 939 ? -1.331 32.295 -19.524 1.00 88.62 939 TRP A CA 1
ATOM 7262 C C . TRP A 1 939 ? -2.219 32.161 -20.764 1.00 88.62 939 TRP A C 1
ATOM 7264 O O . TRP A 1 939 ? -3.167 31.382 -20.753 1.00 88.62 939 TRP A O 1
ATOM 7274 N N . SER A 1 940 ? -1.844 32.789 -21.882 1.00 86.00 940 SER A N 1
ATOM 7275 C CA . SER A 1 940 ? -2.583 32.695 -23.156 1.00 86.00 940 SER A CA 1
ATOM 7276 C C . SER A 1 940 ? -2.707 31.271 -23.730 1.00 86.00 940 SER A C 1
ATOM 7278 O O . SER A 1 940 ? -3.539 31.034 -24.607 1.00 86.00 940 SER A O 1
ATOM 7280 N N . LYS A 1 941 ? -1.899 30.323 -23.241 1.00 88.88 941 LYS A N 1
ATOM 7281 C CA . LYS A 1 941 ? -1.883 28.901 -23.616 1.00 88.88 941 LYS A CA 1
ATOM 7282 C C . LYS A 1 941 ? -2.477 27.995 -22.532 1.00 88.88 941 LYS A C 1
ATOM 7284 O O . LYS A 1 941 ? -2.565 26.790 -22.752 1.00 88.88 941 LYS A O 1
ATOM 7289 N N . PHE A 1 942 ? -2.850 28.539 -21.373 1.00 91.38 942 PHE A N 1
ATOM 7290 C CA . PHE A 1 942 ? -3.379 27.767 -20.257 1.00 91.38 942 PHE A CA 1
ATOM 7291 C C . PHE A 1 942 ? -4.898 27.626 -20.388 1.00 91.38 942 PHE A C 1
ATOM 7293 O O . PHE A 1 942 ? -5.652 28.582 -20.194 1.00 91.38 942 PHE A O 1
ATOM 7300 N N . TYR A 1 943 ? -5.329 26.408 -20.715 1.00 90.88 943 TYR A N 1
ATOM 7301 C CA . TYR A 1 943 ? -6.732 26.011 -20.781 1.00 90.88 943 TYR A CA 1
ATOM 7302 C C . TYR A 1 943 ? -7.026 24.947 -19.726 1.00 90.88 943 TYR A C 1
ATOM 7304 O O . TYR A 1 943 ? -6.186 24.086 -19.459 1.00 90.88 943 TYR A O 1
ATOM 7312 N N . PHE A 1 944 ? -8.225 24.985 -19.153 1.00 91.12 944 PHE A N 1
ATOM 7313 C CA . PHE A 1 944 ? -8.713 23.954 -18.243 1.00 91.12 944 PHE A CA 1
ATOM 7314 C C . PHE A 1 944 ? -10.239 23.867 -18.274 1.00 91.12 944 PHE A C 1
ATOM 7316 O O . PHE A 1 944 ? -10.931 24.776 -18.720 1.00 91.12 944 PHE A O 1
ATOM 7323 N N . GLN A 1 945 ? -10.768 22.765 -17.760 1.00 89.75 945 GLN A N 1
ATOM 7324 C CA . GLN A 1 945 ? -12.188 22.446 -17.715 1.00 89.75 945 GLN A CA 1
ATOM 7325 C C . GLN A 1 945 ? -12.685 22.226 -16.281 1.00 89.75 945 GLN A C 1
ATOM 7327 O O . GLN A 1 945 ? -11.946 21.716 -15.426 1.00 89.75 945 GLN A O 1
ATOM 7332 N N . HIS A 1 946 ? -13.942 22.596 -16.034 1.00 89.19 946 HIS A N 1
ATOM 7333 C CA . HIS A 1 946 ? -14.632 22.422 -14.756 1.00 89.19 946 HIS A CA 1
ATOM 7334 C C . HIS A 1 946 ? -16.151 22.230 -14.982 1.00 89.19 946 HIS A C 1
ATOM 7336 O O . HIS A 1 946 ? -16.737 22.948 -15.802 1.00 89.19 946 HIS A O 1
ATOM 7342 N N . PRO A 1 947 ? -16.806 21.254 -14.321 1.00 87.94 947 PRO A N 1
ATOM 7343 C CA . PRO A 1 947 ? -18.256 21.091 -14.367 1.00 87.94 947 PRO A CA 1
ATOM 7344 C C . PRO A 1 947 ? -18.942 22.164 -13.519 1.00 87.94 947 PRO A C 1
ATOM 7346 O O . PRO A 1 947 ? -18.464 22.532 -12.456 1.00 87.94 947 PRO A O 1
ATOM 7349 N N . THR A 1 948 ? -20.095 22.652 -13.964 1.00 83.12 948 THR A N 1
ATOM 7350 C CA . THR A 1 948 ? -20.899 23.625 -13.213 1.00 83.12 948 THR A CA 1
ATOM 7351 C C . THR A 1 948 ? -22.367 23.228 -13.256 1.00 83.12 948 THR A C 1
ATOM 7353 O O . THR A 1 948 ? -22.877 22.887 -14.321 1.00 83.12 948 THR A O 1
ATOM 7356 N N . VAL A 1 949 ? -23.055 23.272 -12.117 1.00 80.31 949 VAL A N 1
ATOM 7357 C CA . VAL A 1 949 ? -24.483 22.933 -12.037 1.00 80.31 949 VAL A CA 1
ATOM 7358 C C . VAL A 1 949 ? -25.316 24.189 -12.304 1.00 80.31 949 VAL A C 1
ATOM 7360 O O . VAL A 1 949 ? -25.118 25.225 -11.666 1.00 80.31 949 VAL A O 1
ATOM 7363 N N . ASN A 1 950 ? -26.234 24.123 -13.268 1.00 78.06 950 ASN A N 1
ATOM 7364 C CA . ASN A 1 950 ? -27.207 25.187 -13.520 1.00 78.06 950 ASN A CA 1
ATOM 7365 C C . ASN A 1 950 ? -28.354 25.147 -12.495 1.00 78.06 950 ASN A C 1
ATOM 7367 O O . ASN A 1 950 ? -28.596 24.139 -11.836 1.00 78.06 950 ASN A O 1
ATOM 7371 N N . LYS A 1 951 ? -29.135 26.233 -12.414 1.00 74.25 951 LYS A N 1
ATOM 7372 C CA . LYS A 1 951 ? -30.316 26.323 -11.528 1.00 74.25 951 LYS A CA 1
ATOM 7373 C C . LYS A 1 951 ? -31.380 25.255 -11.806 1.00 74.25 951 LYS A C 1
ATOM 7375 O O . LYS A 1 951 ? -32.123 24.898 -10.902 1.00 74.25 951 LYS A O 1
ATOM 7380 N N . ASP A 1 952 ? -31.415 24.735 -13.029 1.00 71.00 952 ASP A N 1
ATOM 7381 C CA . ASP A 1 952 ? -32.312 23.664 -13.479 1.00 71.00 952 ASP A CA 1
ATOM 7382 C C . ASP A 1 952 ? -31.761 22.254 -13.159 1.00 71.00 952 ASP A C 1
ATOM 7384 O O . ASP A 1 952 ? -32.196 21.262 -13.737 1.00 71.00 952 ASP A O 1
ATOM 7388 N N . ASN A 1 953 ? -30.758 22.173 -12.273 1.00 71.44 953 ASN A N 1
ATOM 7389 C CA . ASN A 1 953 ? -30.004 20.982 -11.862 1.00 71.44 953 ASN A CA 1
ATOM 7390 C C . ASN A 1 953 ? -29.259 20.236 -12.991 1.00 71.44 953 ASN A C 1
ATOM 7392 O O . ASN A 1 953 ? -28.721 19.152 -12.776 1.00 71.44 953 ASN A O 1
ATOM 7396 N N . THR A 1 954 ? -29.184 20.814 -14.194 1.00 78.00 954 THR A N 1
ATOM 7397 C CA . THR A 1 954 ? -28.396 20.274 -15.309 1.00 78.00 954 THR A CA 1
ATOM 7398 C C . THR A 1 954 ? -26.906 20.551 -15.108 1.00 78.00 954 THR A C 1
ATOM 7400 O O . THR A 1 954 ? -26.497 21.685 -14.838 1.00 78.00 954 THR A O 1
ATOM 7403 N N . VAL A 1 955 ? -26.073 19.519 -15.258 1.00 83.19 955 VAL A N 1
ATOM 7404 C CA . VAL A 1 955 ? -24.612 19.665 -15.237 1.00 83.19 955 VAL A CA 1
ATOM 7405 C C . VAL A 1 955 ? -24.142 20.194 -16.593 1.00 83.19 955 VAL A C 1
ATOM 7407 O O . VAL A 1 955 ? -24.458 19.638 -17.645 1.00 83.19 955 VAL A O 1
ATOM 7410 N N . VAL A 1 956 ? -23.364 21.275 -16.569 1.00 88.00 956 VAL A N 1
ATOM 7411 C CA . VAL A 1 956 ? -22.751 21.898 -17.746 1.00 88.00 956 VAL A CA 1
ATOM 7412 C C . VAL A 1 956 ? -21.241 21.933 -17.566 1.00 88.00 956 VAL A C 1
ATOM 7414 O O . VAL A 1 956 ? -20.720 22.681 -16.732 1.00 88.00 956 VAL A O 1
ATOM 7417 N N . LEU A 1 957 ? -20.530 21.147 -18.372 1.00 89.50 957 LEU A N 1
ATOM 7418 C CA . LEU A 1 957 ? -19.075 21.182 -18.458 1.00 89.50 957 LEU A CA 1
ATOM 7419 C C . LEU A 1 957 ? -18.647 22.449 -19.208 1.00 89.50 957 LEU A C 1
ATOM 7421 O O . LEU A 1 957 ? -19.158 22.738 -20.291 1.00 89.50 957 LEU A O 1
ATOM 7425 N N . LYS A 1 958 ? -17.729 23.226 -18.629 1.00 90.88 958 LYS A N 1
ATOM 7426 C CA . LYS A 1 958 ? -17.208 24.465 -19.223 1.00 90.88 958 LYS A CA 1
ATOM 7427 C C . LYS A 1 958 ? -15.697 24.377 -19.377 1.00 90.88 958 LYS A C 1
ATOM 7429 O O . LYS A 1 958 ? -15.004 23.960 -18.449 1.00 90.88 958 LYS A O 1
ATOM 7434 N N . GLY A 1 959 ? -15.206 24.792 -20.540 1.00 92.12 959 GLY A N 1
ATOM 7435 C CA . GLY A 1 959 ? -13.787 25.017 -20.792 1.00 92.12 959 GLY A CA 1
ATOM 7436 C C . GLY A 1 959 ? -13.445 26.493 -20.682 1.00 92.12 959 GLY A C 1
ATOM 7437 O O . GLY A 1 959 ? -14.171 27.348 -21.191 1.00 92.12 959 GLY A O 1
ATOM 7438 N N . TYR A 1 960 ? -12.327 26.782 -20.033 1.00 92.69 960 TYR A N 1
ATOM 7439 C CA . TYR A 1 960 ? -11.845 28.113 -19.707 1.00 92.69 960 TYR A CA 1
ATOM 7440 C C . TYR A 1 960 ? -10.432 28.320 -20.255 1.00 92.69 960 TYR A C 1
ATOM 7442 O O . TYR A 1 960 ? -9.613 27.403 -20.238 1.00 92.69 960 TYR A O 1
ATOM 7450 N N . GLN A 1 961 ? -10.140 29.545 -20.684 1.00 93.81 961 GLN A N 1
ATOM 7451 C CA . GLN A 1 961 ? -8.792 30.045 -20.948 1.00 93.81 961 GLN A CA 1
ATOM 7452 C C . GLN A 1 961 ? -8.416 31.033 -19.844 1.00 93.81 961 GLN A C 1
ATOM 7454 O O . GLN A 1 961 ? -9.241 31.860 -19.446 1.00 93.81 961 GLN A O 1
ATOM 7459 N N . VAL A 1 962 ? -7.177 30.980 -19.355 1.00 93.00 962 VAL A N 1
ATOM 7460 C CA . VAL A 1 962 ? -6.685 31.974 -18.395 1.00 93.00 962 VAL A CA 1
ATOM 7461 C C . VAL A 1 962 ? -6.224 33.227 -19.131 1.00 93.00 962 VAL A C 1
ATOM 7463 O O . VAL A 1 962 ? -5.352 33.182 -19.995 1.00 93.00 962 VAL A O 1
ATOM 7466 N N . VAL A 1 963 ? -6.813 34.367 -18.779 1.00 90.44 963 VAL A N 1
ATOM 7467 C CA . VAL A 1 963 ? -6.507 35.665 -19.386 1.00 90.44 963 VAL A CA 1
ATOM 7468 C C . VAL A 1 963 ? -6.112 36.661 -18.302 1.00 90.44 963 VAL A C 1
ATOM 7470 O O . VAL A 1 963 ? -6.797 36.808 -17.284 1.00 90.44 963 VAL A O 1
ATOM 7473 N N . GLU A 1 964 ? -4.999 37.352 -18.541 1.00 87.88 964 GLU A N 1
ATOM 7474 C CA . GLU A 1 964 ? -4.498 38.436 -17.701 1.00 87.88 964 GLU A CA 1
ATOM 7475 C C . GLU A 1 964 ? -5.397 39.675 -17.852 1.00 87.88 964 GLU A C 1
ATOM 7477 O O . GLU A 1 964 ? -5.536 40.248 -18.933 1.00 87.88 964 GLU A O 1
ATOM 7482 N N . GLY A 1 965 ? -6.064 40.047 -16.761 1.00 80.12 965 GLY A N 1
ATOM 7483 C CA . GLY A 1 965 ? -6.998 41.161 -16.672 1.00 80.12 965 GLY A CA 1
ATOM 7484 C C . GLY A 1 965 ? -6.379 42.424 -16.067 1.00 80.12 965 GLY A C 1
ATOM 7485 O O . GLY A 1 965 ? -5.168 42.651 -16.080 1.00 80.12 965 GLY A O 1
ATOM 7486 N N . TYR A 1 966 ? -7.232 43.288 -15.516 1.00 75.44 966 TYR A N 1
ATOM 7487 C CA . TYR A 1 966 ? -6.801 44.556 -14.924 1.00 75.44 966 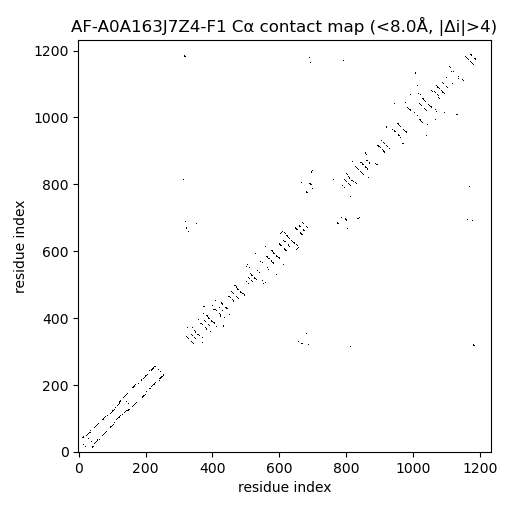TYR A CA 1
ATOM 7488 C C . TYR A 1 966 ? -5.837 44.330 -13.742 1.00 75.44 966 TYR A C 1
ATOM 7490 O O . TYR A 1 966 ? -6.096 43.490 -12.880 1.00 75.44 966 TYR A O 1
ATOM 7498 N N . ARG A 1 967 ? -4.733 45.095 -13.696 1.00 76.50 967 ARG A N 1
ATOM 7499 C CA . ARG A 1 967 ? -3.658 44.981 -12.684 1.00 76.50 967 ARG A CA 1
ATOM 7500 C C . ARG A 1 967 ? -3.106 43.552 -12.517 1.00 76.50 967 ARG A C 1
ATOM 7502 O O . ARG A 1 967 ? -2.936 43.099 -11.390 1.00 76.50 967 ARG A O 1
ATOM 7509 N N . HIS A 1 968 ? -2.839 42.853 -13.621 1.00 78.31 968 HIS A N 1
ATOM 7510 C CA . HIS A 1 968 ? -2.214 41.518 -13.615 1.00 78.31 968 HIS A CA 1
ATOM 7511 C C . HIS A 1 968 ? -3.030 40.431 -12.879 1.00 78.31 968 HIS A C 1
ATOM 7513 O O . HIS A 1 968 ? -2.502 39.380 -12.523 1.00 78.31 968 HIS A O 1
ATOM 7519 N N . SER A 1 969 ? -4.330 40.662 -12.649 1.00 85.19 969 SER A N 1
ATOM 7520 C CA . SER A 1 969 ? -5.225 39.656 -12.066 1.00 85.19 969 SER A CA 1
ATOM 7521 C C . SER A 1 969 ? -5.605 38.608 -13.112 1.00 85.19 969 SER A C 1
ATOM 7523 O O . SER A 1 969 ? -6.032 38.956 -14.212 1.00 85.19 969 SER A O 1
ATOM 7525 N N . LEU A 1 970 ? -5.450 37.321 -12.798 1.00 90.19 970 LEU A N 1
ATOM 7526 C CA . LEU A 1 970 ? -5.776 36.245 -13.733 1.00 90.19 970 LEU A CA 1
ATOM 7527 C C . LEU A 1 970 ? -7.264 35.888 -13.635 1.00 90.19 970 LEU A C 1
ATOM 7529 O O . LEU A 1 970 ? -7.829 35.753 -12.548 1.00 90.19 970 LEU A O 1
ATOM 7533 N N . THR A 1 971 ? -7.908 35.736 -14.790 1.00 91.69 971 THR A N 1
ATOM 7534 C CA . THR A 1 971 ? -9.347 35.457 -14.899 1.00 91.69 971 THR A CA 1
ATOM 7535 C C . THR A 1 971 ? -9.595 34.269 -15.817 1.00 91.69 971 THR A C 1
ATOM 7537 O O . THR A 1 971 ? -8.976 34.159 -16.875 1.00 91.69 971 THR A O 1
ATOM 7540 N N . ALA A 1 972 ? -10.500 33.376 -15.420 1.00 92.56 972 ALA A N 1
ATOM 7541 C CA . ALA A 1 972 ? -10.908 32.233 -16.225 1.00 92.56 972 ALA A CA 1
ATOM 7542 C C . ALA A 1 972 ? -12.047 32.653 -17.167 1.00 92.56 972 ALA A C 1
ATOM 7544 O O . ALA A 1 972 ? -13.202 32.779 -16.751 1.00 92.56 972 ALA A O 1
ATOM 7545 N N . GLN A 1 973 ? -11.734 32.882 -18.442 1.00 91.94 973 GLN A N 1
ATOM 7546 C CA . GLN A 1 973 ? -12.724 33.256 -19.452 1.00 91.94 973 GLN A CA 1
ATOM 7547 C C . GLN A 1 973 ? -13.291 31.993 -20.119 1.00 91.94 973 GLN A C 1
ATOM 7549 O O . GLN A 1 973 ? -12.509 31.193 -20.635 1.00 91.94 973 GLN A O 1
ATOM 7554 N N . PRO A 1 974 ? -14.620 31.765 -20.109 1.00 91.31 974 PRO A N 1
ATOM 7555 C CA . PRO A 1 974 ? -15.210 30.569 -20.703 1.00 91.31 974 PRO A CA 1
ATOM 7556 C C . PRO A 1 974 ? -15.118 30.620 -22.236 1.00 91.31 974 PRO A C 1
ATOM 7558 O O . PRO A 1 974 ? -15.648 31.532 -22.867 1.00 91.31 974 PRO A O 1
ATOM 7561 N N . VAL A 1 975 ? -14.464 29.618 -22.824 1.00 92.75 975 VAL A N 1
ATOM 7562 C CA . VAL A 1 975 ? -14.263 29.463 -24.276 1.00 92.75 975 VAL A CA 1
ATOM 7563 C C . VAL A 1 975 ? -15.380 28.625 -24.893 1.00 92.75 975 VAL A C 1
ATOM 7565 O O . VAL A 1 975 ? -15.910 28.963 -25.949 1.00 92.75 975 VAL A O 1
ATOM 7568 N N . TRP A 1 976 ? -15.754 27.535 -24.222 1.00 93.75 976 TRP A N 1
ATOM 7569 C CA . TRP A 1 976 ? -16.782 26.600 -24.672 1.00 93.75 976 TRP A CA 1
ATOM 7570 C C . TRP A 1 976 ? -17.604 26.078 -23.491 1.00 93.75 976 TRP A C 1
ATOM 7572 O O . TRP A 1 976 ? -17.178 26.124 -22.335 1.00 93.75 976 TRP A O 1
ATOM 7582 N N . ASN A 1 977 ? -18.808 25.586 -23.778 1.00 92.00 977 ASN A N 1
ATOM 7583 C CA . ASN A 1 977 ? -19.649 24.896 -22.806 1.00 92.00 977 ASN A CA 1
ATOM 7584 C C . ASN A 1 977 ? -20.394 23.729 -23.465 1.00 92.00 977 ASN A C 1
ATOM 7586 O O . ASN A 1 977 ? -20.676 23.762 -24.661 1.00 92.00 977 ASN A O 1
ATOM 7590 N N . MET A 1 978 ? -20.682 22.705 -22.669 1.00 88.88 978 MET A N 1
ATOM 7591 C CA . MET A 1 978 ? -21.363 21.478 -23.060 1.00 88.88 978 MET A CA 1
ATOM 7592 C C . MET A 1 978 ? -22.339 21.112 -21.943 1.00 88.88 978 MET A C 1
ATOM 7594 O O . MET A 1 978 ? -21.925 20.734 -20.848 1.00 88.88 978 MET A O 1
ATOM 7598 N N . ALA A 1 979 ? -23.636 21.275 -22.197 1.00 87.88 979 ALA A N 1
ATOM 7599 C CA . ALA A 1 979 ? -24.674 20.805 -21.287 1.00 87.88 979 ALA A CA 1
ATOM 7600 C C . ALA A 1 979 ? -24.878 19.299 -21.480 1.00 87.88 979 ALA A C 1
ATOM 7602 O O . ALA A 1 979 ? -24.990 18.846 -22.620 1.00 87.88 979 ALA A O 1
ATOM 7603 N N . LEU A 1 980 ? -24.936 18.538 -20.385 1.00 85.56 980 LEU A N 1
ATOM 7604 C CA . LEU A 1 980 ? -25.302 17.126 -20.459 1.00 85.56 980 LEU A CA 1
ATOM 7605 C C . LEU A 1 980 ? -26.804 16.971 -20.780 1.00 85.56 980 LEU A C 1
ATOM 7607 O O . LEU A 1 980 ? -27.606 17.812 -20.356 1.00 85.56 980 LEU A O 1
ATOM 7611 N N . PRO A 1 981 ? -27.211 15.917 -21.512 1.00 84.06 981 PRO A N 1
ATOM 7612 C CA . PRO A 1 981 ? -28.615 15.579 -21.724 1.00 84.06 981 PRO A CA 1
ATOM 7613 C C . PRO A 1 981 ? -29.403 15.415 -20.417 1.00 84.06 981 PRO A C 1
ATOM 7615 O O . PRO A 1 981 ? -28.911 14.860 -19.436 1.00 84.06 981 PRO A O 1
ATOM 7618 N N . ASN A 1 982 ? -30.669 15.840 -20.419 1.00 76.75 982 ASN A N 1
ATOM 7619 C CA . ASN A 1 982 ? -31.565 15.676 -19.271 1.00 76.75 982 ASN A CA 1
ATOM 7620 C C . ASN A 1 982 ? -31.677 14.190 -18.873 1.00 76.75 982 ASN A C 1
ATOM 7622 O O . ASN A 1 982 ? -32.120 13.372 -19.686 1.00 76.75 982 ASN A O 1
ATOM 7626 N N . GLY A 1 983 ? -31.314 13.879 -17.626 1.00 76.06 983 GLY A N 1
ATOM 7627 C CA . GLY A 1 983 ? -31.277 12.523 -17.062 1.00 76.06 983 GLY A CA 1
ATOM 7628 C C . GLY A 1 983 ? -29.859 11.978 -16.849 1.00 76.06 983 GLY A C 1
ATOM 7629 O O . GLY A 1 983 ? -29.656 11.170 -15.945 1.00 76.06 983 GLY A O 1
ATOM 7630 N N . GLU A 1 984 ? -28.864 12.461 -17.602 1.00 83.81 984 GLU A N 1
ATOM 7631 C CA . GLU A 1 984 ? -27.470 12.055 -17.411 1.00 83.81 984 GLU A CA 1
ATOM 7632 C C . GLU A 1 984 ? -26.837 12.727 -16.183 1.00 83.81 984 GLU A C 1
ATOM 7634 O O . GLU A 1 984 ? -26.844 13.951 -16.032 1.00 83.81 984 GLU A O 1
ATOM 7639 N N . GLN A 1 985 ? -26.225 11.909 -15.329 1.00 83.62 985 GLN A N 1
ATOM 7640 C CA . GLN A 1 985 ? -25.380 12.326 -14.216 1.00 83.62 985 GLN A CA 1
ATOM 7641 C C . GLN A 1 985 ? -23.904 12.151 -14.584 1.00 83.62 985 GLN A C 1
ATOM 7643 O O . GLN A 1 985 ? -23.535 11.250 -15.337 1.00 83.62 985 GLN A O 1
ATOM 7648 N N . LEU A 1 986 ? -23.046 13.014 -14.044 1.00 83.50 986 LEU A N 1
ATOM 7649 C CA . LEU A 1 986 ? -21.598 12.929 -14.217 1.00 83.50 986 LEU A CA 1
ATOM 7650 C C . LEU A 1 986 ? -21.021 11.846 -13.296 1.00 83.50 986 LEU A C 1
ATOM 7652 O O . LEU A 1 986 ? -21.203 11.943 -12.086 1.00 83.50 986 LEU A O 1
ATOM 7656 N N . LEU A 1 987 ? -20.311 10.858 -13.853 1.00 78.00 987 LEU A N 1
ATOM 7657 C CA . LEU A 1 987 ? -19.697 9.777 -13.070 1.00 78.00 987 LEU A CA 1
ATOM 7658 C C . LEU A 1 987 ? -18.212 10.034 -12.794 1.00 78.00 987 LEU A C 1
ATOM 7660 O O . LEU A 1 987 ? -17.770 9.933 -11.656 1.00 78.00 987 LEU A O 1
ATOM 7664 N N . THR A 1 988 ? -17.433 10.399 -13.818 1.00 71.25 988 THR A N 1
ATOM 7665 C CA . THR A 1 988 ? -16.014 10.750 -13.638 1.00 71.25 988 THR A CA 1
ATOM 7666 C C . THR A 1 988 ? -15.488 11.690 -14.727 1.00 71.25 988 THR A C 1
ATOM 7668 O O . THR A 1 988 ? -15.975 11.717 -15.862 1.00 71.25 988 THR A O 1
ATOM 7671 N N . LEU A 1 989 ? -14.478 12.476 -14.342 1.00 66.06 989 LEU A N 1
ATOM 7672 C CA . LEU A 1 989 ? -13.705 13.406 -15.168 1.00 66.06 989 LEU A CA 1
ATOM 7673 C C . LEU A 1 989 ? -12.212 13.027 -15.232 1.00 66.06 989 LEU A C 1
ATOM 7675 O O . LEU A 1 989 ? -11.395 13.833 -15.669 1.00 66.06 989 LEU A O 1
ATOM 7679 N N . ASP A 1 990 ? -11.838 11.826 -14.790 1.00 59.78 990 ASP A N 1
ATOM 7680 C CA . ASP A 1 990 ? -10.436 11.477 -14.509 1.00 59.78 990 ASP A CA 1
ATOM 7681 C C . ASP A 1 990 ? -9.617 11.066 -15.752 1.00 59.78 990 ASP A C 1
ATOM 7683 O O . ASP A 1 990 ? -8.463 10.657 -15.676 1.00 59.78 990 ASP A O 1
ATOM 7687 N N . GLY A 1 991 ? -10.193 11.207 -16.950 1.00 56.22 991 GLY A N 1
ATOM 7688 C CA . GLY A 1 991 ? -9.550 10.876 -18.222 1.00 56.22 991 GLY A CA 1
ATOM 7689 C C . GLY A 1 991 ? -8.470 11.867 -18.670 1.00 56.22 991 GLY A C 1
ATOM 7690 O O . GLY A 1 991 ? -8.400 12.154 -19.858 1.00 56.22 991 GLY A O 1
ATOM 7691 N N . GLN A 1 992 ? -7.661 12.447 -17.776 1.00 60.94 992 GLN A N 1
ATOM 7692 C CA . GLN A 1 992 ? -6.555 13.337 -18.161 1.00 60.94 992 GLN A CA 1
ATOM 7693 C C . GLN A 1 992 ? -5.224 12.577 -18.216 1.00 60.94 992 GLN A C 1
ATOM 7695 O O . GLN A 1 992 ? -4.838 11.893 -17.273 1.00 60.94 992 GLN A O 1
ATOM 7700 N N . ARG A 1 993 ? -4.477 12.734 -19.317 1.00 66.69 993 ARG A N 1
ATOM 7701 C CA . ARG A 1 993 ? -3.156 12.107 -19.488 1.00 66.69 993 ARG A CA 1
ATOM 7702 C C . ARG A 1 993 ? -2.192 12.534 -18.373 1.00 66.69 993 ARG A C 1
ATOM 7704 O O . ARG A 1 993 ? -1.927 13.727 -18.205 1.00 66.69 993 ARG A O 1
ATOM 7711 N N . GLN A 1 994 ? -1.585 11.559 -17.694 1.00 66.44 994 GLN A N 1
ATOM 7712 C CA . GLN A 1 994 ? -0.526 11.810 -16.714 1.00 66.44 994 GLN A CA 1
ATOM 7713 C C . GLN A 1 994 ? 0.657 12.556 -17.354 1.00 66.44 994 GLN A C 1
ATOM 7715 O O . GLN A 1 994 ? 1.194 12.165 -18.393 1.00 66.44 994 GLN A O 1
ATOM 7720 N N . ARG A 1 995 ? 1.066 13.658 -16.720 1.00 61.16 995 ARG A N 1
ATOM 7721 C CA . ARG A 1 995 ? 1.933 14.685 -17.328 1.00 61.16 995 ARG A CA 1
ATOM 7722 C C . ARG A 1 995 ? 3.366 14.233 -17.583 1.00 61.16 995 ARG A C 1
ATOM 7724 O O . ARG A 1 995 ? 3.988 14.690 -18.535 1.00 61.16 995 ARG A O 1
ATOM 7731 N N . HIS A 1 996 ? 3.872 13.340 -16.739 1.00 61.81 996 HIS A N 1
ATOM 7732 C CA . HIS A 1 996 ? 5.235 12.816 -16.825 1.00 61.81 996 HIS A CA 1
ATOM 7733 C C . HIS A 1 996 ? 5.381 11.745 -17.923 1.00 61.81 996 HIS A C 1
ATOM 7735 O O . HIS A 1 996 ? 6.499 11.390 -18.289 1.00 61.81 996 HIS A O 1
ATOM 7741 N N . HIS A 1 997 ? 4.269 11.254 -18.489 1.00 67.81 997 HIS A N 1
ATOM 7742 C CA . HIS A 1 997 ? 4.281 10.204 -19.501 1.00 67.81 997 HIS A CA 1
ATOM 7743 C C . HIS A 1 997 ? 4.736 10.737 -20.868 1.00 67.81 997 HIS A C 1
ATOM 7745 O O . HIS A 1 997 ? 4.010 11.474 -21.547 1.00 67.81 997 HIS A O 1
ATOM 7751 N N . GLN A 1 998 ? 5.912 10.306 -21.324 1.00 72.06 998 GLN A N 1
ATOM 7752 C CA . GLN A 1 998 ? 6.412 10.548 -22.682 1.00 72.06 998 GLN A CA 1
ATOM 7753 C C . GLN A 1 998 ? 5.985 9.412 -23.621 1.00 72.06 998 GLN A C 1
ATOM 7755 O O . GLN A 1 998 ? 5.771 8.294 -23.167 1.00 72.06 998 GLN A O 1
ATOM 7760 N N . ALA A 1 999 ? 5.809 9.692 -24.915 1.00 75.00 999 ALA A N 1
ATOM 7761 C CA . ALA A 1 999 ? 5.403 8.672 -25.883 1.00 75.00 999 ALA A CA 1
ATOM 7762 C C . ALA A 1 999 ? 6.631 8.119 -26.616 1.00 75.00 999 ALA A C 1
ATOM 7764 O O . ALA A 1 999 ? 7.249 8.838 -27.402 1.00 75.00 999 ALA A O 1
ATOM 7765 N N . ALA A 1 1000 ? 6.987 6.857 -26.363 1.00 75.31 1000 ALA A N 1
ATOM 7766 C CA . ALA A 1 1000 ? 8.214 6.248 -26.893 1.00 75.31 1000 ALA A CA 1
ATOM 7767 C C . ALA A 1 1000 ? 8.174 6.017 -28.418 1.00 75.31 1000 ALA A C 1
ATOM 7769 O O . ALA A 1 1000 ? 9.211 5.977 -29.079 1.00 75.31 1000 ALA A O 1
ATOM 7770 N N . SER A 1 1001 ? 6.975 5.882 -28.996 1.00 79.44 1001 SER A N 1
ATOM 7771 C CA . SER A 1 1001 ? 6.766 5.694 -30.434 1.00 79.44 1001 SER A CA 1
ATOM 7772 C C . SER A 1 1001 ? 5.602 6.540 -30.950 1.00 79.44 1001 SER A C 1
ATOM 7774 O O . SER A 1 1001 ? 4.498 6.493 -30.410 1.00 79.44 1001 SER A O 1
ATOM 7776 N N . LEU A 1 1002 ? 5.841 7.293 -32.031 1.00 75.62 1002 LEU A N 1
ATOM 7777 C CA . LEU A 1 1002 ? 4.826 8.130 -32.696 1.00 75.62 1002 LEU A CA 1
ATOM 7778 C C . LEU A 1 1002 ? 3.845 7.324 -33.570 1.00 75.62 1002 LEU A C 1
ATOM 7780 O O . LEU A 1 1002 ? 2.815 7.841 -33.993 1.00 75.62 1002 LEU A O 1
ATOM 7784 N N . GLY A 1 1003 ? 4.156 6.061 -33.858 1.00 72.00 1003 GLY A N 1
ATOM 7785 C CA . GLY A 1 1003 ? 3.331 5.189 -34.685 1.00 72.00 1003 GLY A CA 1
ATOM 7786 C C . GLY A 1 1003 ? 3.678 3.715 -34.501 1.00 72.00 1003 GLY A C 1
ATOM 7787 O O . GLY A 1 1003 ? 4.743 3.370 -33.984 1.00 72.00 1003 GLY A O 1
ATOM 7788 N N . ARG A 1 1004 ? 2.756 2.851 -34.923 1.00 76.62 1004 ARG A N 1
ATOM 7789 C CA . ARG A 1 1004 ? 2.842 1.391 -34.870 1.00 76.62 1004 ARG A CA 1
ATOM 7790 C C . ARG A 1 1004 ? 3.118 0.842 -36.269 1.00 76.62 1004 ARG A C 1
ATOM 7792 O O . ARG A 1 1004 ? 2.389 1.158 -37.206 1.00 76.62 1004 ARG A O 1
ATOM 7799 N N . VAL A 1 1005 ? 4.168 0.035 -36.405 1.00 76.88 1005 VAL A N 1
ATOM 7800 C CA . VAL A 1 1005 ? 4.530 -0.624 -37.671 1.00 76.88 1005 VAL A CA 1
ATOM 7801 C C . VAL A 1 1005 ? 3.632 -1.844 -37.886 1.00 76.88 1005 VAL A C 1
ATOM 7803 O O . VAL A 1 1005 ? 3.401 -2.606 -36.950 1.00 76.88 1005 VAL A O 1
ATOM 7806 N N . LEU A 1 1006 ? 3.137 -2.010 -39.111 1.00 75.12 1006 LEU A N 1
ATOM 7807 C CA . LEU A 1 1006 ? 2.298 -3.128 -39.552 1.00 75.12 1006 LEU A CA 1
ATOM 7808 C C . LEU A 1 1006 ? 3.140 -4.212 -40.240 1.00 75.12 1006 LEU A C 1
ATOM 7810 O O . LEU A 1 1006 ? 4.257 -3.936 -40.680 1.00 75.12 1006 LEU A O 1
ATOM 7814 N N . GLY A 1 1007 ? 2.603 -5.425 -40.408 1.00 68.69 1007 GLY A N 1
ATOM 7815 C CA . GLY A 1 1007 ? 3.332 -6.548 -41.030 1.00 68.69 1007 GLY A CA 1
ATOM 7816 C C . GLY A 1 1007 ? 3.814 -6.213 -42.447 1.00 68.69 1007 GLY A C 1
ATOM 7817 O O . GLY A 1 1007 ? 4.994 -6.316 -42.775 1.00 68.69 1007 GLY A O 1
ATOM 7818 N N . ASN A 1 1008 ? 2.928 -5.605 -43.239 1.00 74.00 1008 ASN A N 1
ATOM 7819 C CA . ASN A 1 1008 ? 3.222 -5.048 -44.565 1.00 74.00 1008 ASN A CA 1
ATOM 7820 C C . ASN A 1 1008 ? 4.150 -3.803 -44.575 1.00 74.00 1008 ASN A C 1
ATOM 7822 O O . ASN A 1 1008 ? 4.343 -3.192 -45.628 1.00 74.00 1008 ASN A O 1
ATOM 7826 N N . ARG A 1 1009 ? 4.760 -3.446 -43.435 1.00 72.19 1009 ARG A N 1
ATOM 7827 C CA . ARG A 1 1009 ? 5.730 -2.352 -43.213 1.00 72.19 1009 ARG A CA 1
ATOM 7828 C C . ARG A 1 1009 ? 5.193 -0.928 -43.364 1.00 72.19 1009 ARG A C 1
ATOM 7830 O O . ARG A 1 1009 ? 5.977 0.018 -43.292 1.00 72.19 1009 ARG A O 1
ATOM 7837 N N . ASN A 1 1010 ? 3.883 -0.754 -43.527 1.00 69.62 1010 ASN A N 1
ATOM 7838 C CA . ASN A 1 1010 ? 3.250 0.550 -43.333 1.00 69.62 1010 ASN A CA 1
ATOM 7839 C C . ASN A 1 1010 ? 3.241 0.928 -41.840 1.00 69.62 1010 ASN A C 1
ATOM 7841 O O . ASN A 1 1010 ? 3.547 0.105 -40.975 1.00 69.62 1010 ASN A O 1
ATOM 7845 N N . VAL A 1 1011 ? 2.889 2.176 -41.529 1.00 68.81 1011 VAL A N 1
ATOM 7846 C CA . VAL A 1 1011 ? 2.834 2.693 -40.154 1.00 68.81 1011 VAL A CA 1
ATOM 7847 C C . VAL A 1 1011 ? 1.481 3.352 -39.914 1.00 68.81 1011 VAL A C 1
ATOM 7849 O O . VAL A 1 1011 ? 1.103 4.248 -40.665 1.00 68.81 1011 VAL A O 1
ATOM 7852 N N . PHE A 1 1012 ? 0.774 2.949 -38.856 1.00 71.19 1012 PHE A N 1
ATOM 7853 C CA . PHE A 1 1012 ? -0.327 3.741 -38.306 1.00 71.19 1012 PHE A CA 1
ATOM 7854 C C . PHE A 1 1012 ? 0.233 4.748 -37.303 1.00 71.19 1012 PHE A C 1
ATOM 7856 O O . PHE A 1 1012 ? 0.838 4.363 -36.301 1.00 71.19 1012 PHE A O 1
ATOM 7863 N N . TYR A 1 1013 ? 0.034 6.038 -37.558 1.00 72.69 1013 TYR A N 1
ATOM 7864 C CA . TYR A 1 1013 ? 0.402 7.097 -36.621 1.00 72.69 1013 TYR A CA 1
ATOM 7865 C C . TYR A 1 1013 ? -0.601 7.147 -35.463 1.00 72.69 1013 TYR A C 1
ATOM 7867 O O . TYR A 1 1013 ? -1.814 7.062 -35.673 1.00 72.69 1013 TYR A O 1
ATOM 7875 N N . LYS A 1 1014 ? -0.091 7.228 -34.229 1.00 79.19 1014 LYS A N 1
ATOM 7876 C CA . LYS A 1 1014 ? -0.914 7.319 -33.015 1.00 79.19 1014 LYS A CA 1
ATOM 7877 C C . LYS A 1 1014 ? -1.520 8.718 -32.921 1.00 79.19 1014 LYS A C 1
ATOM 7879 O O . LYS A 1 1014 ? -0.795 9.704 -33.046 1.00 79.19 1014 LYS A O 1
ATOM 7884 N N . TYR A 1 1015 ? -2.808 8.824 -32.603 1.00 79.25 1015 TYR A N 1
ATOM 7885 C CA . TYR A 1 1015 ? -3.451 10.120 -32.391 1.00 79.25 1015 TYR A CA 1
ATOM 7886 C C . TYR A 1 1015 ? -3.097 10.684 -31.000 1.00 79.25 1015 TYR A C 1
ATOM 7888 O O . TYR A 1 1015 ? -3.777 10.448 -30.002 1.00 79.25 1015 TYR A O 1
ATOM 7896 N N . LEU A 1 1016 ? -1.982 11.416 -30.924 1.00 80.50 1016 LEU A N 1
ATOM 7897 C CA . LEU A 1 1016 ? -1.370 11.891 -29.676 1.00 80.50 1016 LEU A CA 1
ATOM 7898 C C . LEU A 1 1016 ? -1.762 13.344 -29.332 1.00 80.50 1016 LEU A C 1
ATOM 7900 O O . LEU A 1 1016 ? -0.904 14.224 -29.257 1.00 80.50 1016 LEU A O 1
ATOM 7904 N N . ASN A 1 1017 ? -3.050 13.614 -29.093 1.00 82.44 1017 ASN A N 1
ATOM 7905 C CA . ASN A 1 1017 ? -3.502 14.929 -28.608 1.00 82.44 1017 ASN A CA 1
ATOM 7906 C C . ASN A 1 1017 ? -3.276 15.061 -27.080 1.00 82.44 1017 ASN A C 1
ATOM 7908 O O . ASN A 1 1017 ? -3.949 14.370 -26.314 1.00 82.44 1017 ASN A O 1
ATOM 7912 N N . PRO A 1 1018 ? -2.385 15.951 -26.592 1.00 79.81 1018 PRO A N 1
ATOM 7913 C CA . PRO A 1 1018 ? -2.131 16.112 -25.155 1.00 79.81 1018 PRO A CA 1
ATOM 7914 C C . PRO A 1 1018 ? -3.301 16.755 -24.395 1.00 79.81 1018 PRO A C 1
ATOM 7916 O O . PRO A 1 1018 ? -3.346 16.665 -23.173 1.00 79.81 1018 PRO A O 1
ATOM 7919 N N . ASN A 1 1019 ? -4.248 17.381 -25.103 1.00 85.44 1019 ASN A N 1
ATOM 7920 C CA . ASN A 1 1019 ? -5.438 18.014 -24.529 1.00 85.44 1019 ASN A CA 1
ATOM 7921 C C . ASN A 1 1019 ? -6.677 17.103 -24.590 1.00 85.44 1019 ASN A C 1
ATOM 7923 O O . ASN A 1 1019 ? -7.799 17.585 -24.441 1.00 85.44 1019 ASN A O 1
ATOM 7927 N N . MET A 1 1020 ? -6.500 15.809 -24.867 1.00 84.81 1020 MET A N 1
ATOM 7928 C CA . MET A 1 1020 ? -7.587 14.832 -24.873 1.00 84.81 1020 MET A CA 1
ATOM 7929 C C . MET A 1 1020 ? -8.078 14.553 -23.449 1.00 84.81 1020 MET A C 1
ATOM 7931 O O . MET A 1 1020 ? -7.273 14.362 -22.535 1.00 84.81 1020 MET A O 1
ATOM 7935 N N . MET A 1 1021 ? -9.394 14.467 -23.274 1.00 87.94 1021 MET A N 1
ATOM 7936 C CA . MET A 1 1021 ? -10.032 14.069 -22.023 1.00 87.94 1021 MET A CA 1
ATOM 7937 C C . MET A 1 1021 ? -11.209 13.135 -22.280 1.00 87.94 1021 MET A C 1
ATOM 7939 O O . MET A 1 1021 ? -12.080 13.474 -23.076 1.00 87.94 1021 MET A O 1
ATOM 7943 N N . THR A 1 1022 ? -11.291 12.024 -21.553 1.00 88.44 1022 THR A N 1
ATOM 7944 C CA . THR A 1 1022 ? -12.500 11.187 -21.539 1.00 88.44 1022 THR A CA 1
ATOM 7945 C C . THR A 1 1022 ? -13.416 11.537 -20.360 1.00 88.44 1022 THR A C 1
ATOM 7947 O O . THR A 1 1022 ? -12.960 11.827 -19.253 1.00 88.44 1022 THR A O 1
ATOM 7950 N N . LEU A 1 1023 ? -14.719 11.533 -20.634 1.00 89.50 1023 LEU A N 1
ATOM 7951 C CA . LEU A 1 1023 ? -15.842 11.892 -19.772 1.00 89.50 1023 LEU A CA 1
ATOM 7952 C C . LEU A 1 1023 ? -16.806 10.697 -19.706 1.00 89.50 1023 LEU A C 1
ATOM 7954 O O . LEU A 1 1023 ? -17.235 10.214 -20.757 1.00 89.50 1023 LEU A O 1
ATOM 7958 N N . LEU A 1 1024 ? -17.174 10.256 -18.497 1.00 89.06 1024 LEU A N 1
ATOM 7959 C CA . LEU A 1 1024 ? -18.193 9.217 -18.286 1.00 89.06 1024 LEU A CA 1
ATOM 7960 C C . LEU A 1 1024 ? -19.447 9.799 -17.626 1.00 89.06 1024 LEU A C 1
ATOM 7962 O O . LEU A 1 1024 ? -19.361 10.518 -16.626 1.00 89.06 1024 LEU A O 1
ATOM 7966 N N . THR A 1 1025 ? -20.613 9.446 -18.160 1.00 89.69 1025 THR A N 1
ATOM 7967 C CA . THR A 1 1025 ? -21.928 9.916 -17.697 1.00 89.69 1025 THR A CA 1
ATOM 7968 C C . THR A 1 1025 ? -22.941 8.773 -17.676 1.00 89.69 1025 THR A C 1
ATOM 7970 O O . THR A 1 1025 ? -22.952 7.959 -18.595 1.00 89.69 1025 THR A O 1
ATOM 7973 N N . GLY A 1 1026 ? -23.804 8.709 -16.662 1.00 89.00 1026 GLY A N 1
ATOM 7974 C CA . GLY A 1 1026 ? -24.792 7.639 -16.485 1.00 89.00 1026 GLY A CA 1
ATOM 7975 C C . GLY A 1 1026 ? -26.219 8.174 -16.399 1.00 89.00 1026 GLY A C 1
ATOM 7976 O O . GLY A 1 1026 ? -26.484 9.109 -15.648 1.00 89.00 1026 GLY A O 1
ATOM 7977 N N . ASP A 1 1027 ? -27.146 7.576 -17.144 1.00 89.50 1027 ASP A N 1
ATOM 7978 C CA . ASP A 1 1027 ? -28.586 7.850 -17.052 1.00 89.50 1027 ASP A CA 1
ATOM 7979 C C . ASP A 1 1027 ? -29.244 6.778 -16.172 1.00 89.50 1027 ASP A C 1
ATOM 7981 O O . ASP A 1 1027 ? -29.308 5.595 -16.530 1.00 89.50 1027 ASP A O 1
ATOM 7985 N N . ALA A 1 1028 ? -29.709 7.192 -14.993 1.00 83.69 1028 ALA A N 1
ATOM 7986 C CA . ALA A 1 1028 ? -30.283 6.288 -14.002 1.00 83.69 1028 ALA A CA 1
ATOM 7987 C C . ALA A 1 1028 ? -31.695 5.797 -14.370 1.00 83.69 1028 ALA A C 1
ATOM 7989 O O . ALA A 1 1028 ? -32.066 4.700 -13.953 1.00 83.69 1028 ALA A O 1
ATOM 7990 N N . GLU A 1 1029 ? -32.460 6.558 -15.164 1.00 84.44 1029 GLU A N 1
ATOM 7991 C CA . GLU A 1 1029 ? -33.807 6.173 -15.615 1.00 84.44 1029 GLU A CA 1
ATOM 7992 C C . GLU A 1 1029 ? -33.754 5.199 -16.799 1.00 84.44 1029 GLU A C 1
ATOM 7994 O O . GLU A 1 1029 ? -34.608 4.322 -16.920 1.00 84.44 1029 GLU A O 1
ATOM 7999 N N . ARG A 1 1030 ? -32.751 5.345 -17.676 1.00 84.75 1030 ARG A N 1
ATOM 8000 C CA . ARG A 1 1030 ? -32.581 4.509 -18.879 1.00 84.75 1030 ARG A CA 1
ATOM 8001 C C . ARG A 1 1030 ? -31.623 3.336 -18.703 1.00 84.75 1030 ARG A C 1
ATOM 8003 O O . ARG A 1 1030 ? -31.591 2.471 -19.574 1.00 84.75 1030 ARG A O 1
ATOM 8010 N N . HIS A 1 1031 ? -30.855 3.306 -17.612 1.00 87.56 1031 HIS A N 1
ATOM 8011 C CA . HIS A 1 1031 ? -29.802 2.313 -17.366 1.00 87.56 1031 HIS A CA 1
ATOM 8012 C C . HIS A 1 1031 ? -28.769 2.281 -18.511 1.00 87.56 1031 HIS A C 1
ATOM 8014 O O . HIS A 1 1031 ? -28.433 1.224 -19.052 1.00 87.56 1031 HIS A O 1
ATOM 8020 N N . THR A 1 1032 ? -28.297 3.468 -18.914 1.00 89.19 1032 THR A N 1
ATOM 8021 C CA . THR A 1 1032 ? -27.290 3.640 -19.974 1.00 89.19 1032 THR A CA 1
ATOM 8022 C C . THR A 1 1032 ? -26.046 4.359 -19.460 1.00 89.19 1032 THR A C 1
ATOM 8024 O O . THR A 1 1032 ? -26.161 5.395 -18.803 1.00 89.19 1032 THR A O 1
ATOM 8027 N N . LEU A 1 1033 ? -24.868 3.850 -19.823 1.00 89.56 1033 LEU A N 1
ATOM 8028 C CA . LEU A 1 1033 ? -23.567 4.485 -19.605 1.00 89.56 1033 LEU A CA 1
ATOM 8029 C C . LEU A 1 1033 ? -23.074 5.104 -20.919 1.00 89.56 1033 LEU A C 1
ATOM 8031 O O . LEU A 1 1033 ? -22.895 4.393 -21.906 1.00 89.56 1033 LEU A O 1
ATOM 8035 N N . THR A 1 1034 ? -22.810 6.406 -20.922 1.00 90.31 1034 THR A N 1
ATOM 8036 C CA . THR A 1 1034 ? -22.283 7.139 -22.078 1.00 90.31 1034 THR A CA 1
ATOM 8037 C C . THR A 1 1034 ? -20.831 7.553 -21.838 1.00 90.31 1034 THR A C 1
ATOM 8039 O O . THR A 1 1034 ? -20.484 8.073 -20.776 1.00 90.31 1034 THR A O 1
ATOM 8042 N N . VAL A 1 1035 ? -19.981 7.334 -22.841 1.00 89.25 1035 VAL A N 1
ATOM 8043 C CA . VAL A 1 1035 ? -18.545 7.643 -22.841 1.00 89.25 1035 VAL A CA 1
ATOM 8044 C C . VAL A 1 1035 ? -18.260 8.655 -23.938 1.00 89.25 1035 VAL A C 1
ATOM 8046 O O . VAL A 1 1035 ? -18.592 8.405 -25.094 1.00 89.25 1035 VAL A O 1
ATOM 8049 N N . ARG A 1 1036 ? -17.630 9.784 -23.600 1.00 89.06 1036 ARG A N 1
ATOM 8050 C CA . ARG A 1 1036 ? -17.296 10.857 -24.551 1.00 89.06 1036 ARG A CA 1
ATOM 8051 C C . ARG A 1 1036 ? -15.822 11.223 -24.459 1.00 89.06 1036 ARG A C 1
ATOM 8053 O O . ARG A 1 1036 ? -15.341 11.549 -23.379 1.00 89.06 1036 ARG A O 1
ATOM 8060 N N . VAL A 1 1037 ? -15.118 11.226 -25.585 1.00 88.12 1037 VAL A N 1
ATOM 8061 C CA . VAL A 1 1037 ? -13.732 11.711 -25.685 1.00 88.12 1037 VAL A CA 1
ATOM 8062 C C . VAL A 1 1037 ? -13.760 13.124 -26.250 1.00 88.12 1037 VAL A C 1
ATOM 8064 O O . VAL A 1 1037 ? -14.372 13.358 -27.288 1.00 88.12 1037 VAL A O 1
ATOM 8067 N N . LEU A 1 1038 ? -13.115 14.070 -25.574 1.00 88.56 1038 LEU A N 1
ATOM 8068 C CA . LEU A 1 1038 ? -13.189 15.509 -25.830 1.00 88.56 1038 LEU A CA 1
ATOM 8069 C C . LEU A 1 1038 ? -11.795 16.115 -26.056 1.00 88.56 1038 LEU A C 1
ATOM 8071 O O . LEU A 1 1038 ? -10.812 15.676 -25.461 1.00 88.56 1038 LEU A O 1
ATOM 8075 N N . ASP A 1 1039 ? -11.714 17.185 -26.850 1.00 87.12 1039 ASP A N 1
ATOM 8076 C CA . ASP A 1 1039 ? -10.572 18.116 -26.853 1.00 87.12 1039 ASP A CA 1
ATOM 8077 C C . ASP A 1 1039 ? -10.837 19.237 -25.828 1.00 87.12 1039 ASP A C 1
ATOM 8079 O O . ASP A 1 1039 ? -11.754 20.039 -26.007 1.00 87.12 1039 ASP A O 1
ATOM 8083 N N . VAL A 1 1040 ? -10.045 19.308 -24.752 1.00 87.44 1040 VAL A N 1
ATOM 8084 C CA . VAL A 1 1040 ? -10.226 20.265 -23.637 1.00 87.44 1040 VAL A CA 1
ATOM 8085 C C . VAL A 1 1040 ? -10.061 21.727 -24.068 1.00 87.44 1040 VAL A C 1
ATOM 8087 O O . VAL A 1 1040 ? -10.662 22.615 -23.463 1.00 87.44 1040 VAL A O 1
ATOM 8090 N N . VAL A 1 1041 ? -9.292 22.008 -25.123 1.00 88.69 1041 VAL A N 1
ATOM 8091 C CA . VAL A 1 1041 ? -9.085 23.381 -25.614 1.00 88.69 1041 VAL A CA 1
ATOM 8092 C C . VAL A 1 1041 ? -10.278 23.835 -26.458 1.00 88.69 1041 VAL A C 1
ATOM 8094 O O . VAL A 1 1041 ? -10.705 24.984 -26.352 1.00 88.69 1041 VAL A O 1
ATOM 8097 N N . LYS A 1 1042 ? -10.840 22.942 -27.282 1.00 86.44 1042 LYS A N 1
ATOM 8098 C CA . LYS A 1 1042 ? -11.895 23.280 -28.258 1.00 86.44 1042 LYS A CA 1
ATOM 8099 C C . LYS A 1 1042 ? -13.323 22.967 -27.804 1.00 86.44 1042 LYS A C 1
ATOM 8101 O O . LYS A 1 1042 ? -14.258 23.518 -28.376 1.00 86.44 1042 LYS A O 1
ATOM 8106 N N . GLY A 1 1043 ? -13.502 22.040 -26.865 1.00 85.62 1043 GLY A N 1
ATOM 8107 C CA . GLY A 1 1043 ? -14.809 21.491 -26.485 1.00 85.62 1043 GLY A CA 1
ATOM 8108 C C . GLY A 1 1043 ? -15.412 20.526 -27.510 1.00 85.62 1043 GLY A C 1
ATOM 8109 O O . GLY A 1 1043 ? -16.570 20.137 -27.382 1.00 85.62 1043 GLY A O 1
ATOM 8110 N N . THR A 1 1044 ? -14.660 20.146 -28.547 1.00 86.25 1044 THR A N 1
ATOM 8111 C CA . THR A 1 1044 ? -15.136 19.235 -29.595 1.00 86.25 1044 THR A CA 1
ATOM 8112 C C . THR A 1 1044 ? -15.143 17.796 -29.098 1.00 86.25 1044 THR A C 1
ATOM 8114 O O . THR A 1 1044 ? -14.099 17.298 -28.668 1.00 86.25 1044 THR A O 1
ATOM 8117 N N . VAL A 1 1045 ? -16.287 17.121 -29.231 1.00 86.00 1045 VAL A N 1
ATOM 8118 C CA . VAL A 1 1045 ? -16.381 15.661 -29.116 1.00 86.00 1045 VAL A CA 1
ATOM 8119 C C . VAL A 1 1045 ? -15.580 15.035 -30.260 1.00 86.00 1045 VAL A C 1
ATOM 8121 O O . VAL A 1 1045 ? -15.783 15.379 -31.423 1.00 86.00 1045 VAL A O 1
ATOM 8124 N N . LEU A 1 1046 ? -14.645 14.156 -29.912 1.00 83.94 1046 LEU A N 1
ATOM 8125 C CA . LEU A 1 1046 ? -13.819 13.367 -30.826 1.00 83.94 1046 LEU A CA 1
ATOM 8126 C C . LEU A 1 1046 ? -14.413 11.964 -31.035 1.00 83.94 1046 LEU A C 1
ATOM 8128 O O . LEU A 1 1046 ? -14.325 11.427 -32.133 1.00 83.94 1046 LEU A O 1
ATOM 8132 N N . TYR A 1 1047 ? -15.032 11.398 -29.994 1.00 85.00 1047 TYR A N 1
ATOM 8133 C CA . TYR A 1 1047 ? -15.716 10.101 -30.005 1.00 85.00 1047 TYR A CA 1
ATOM 8134 C C . TYR A 1 1047 ? -16.843 10.077 -28.958 1.00 85.00 1047 TYR A C 1
ATOM 8136 O O . TYR A 1 1047 ? -16.715 10.709 -27.906 1.00 85.00 1047 TYR A O 1
ATOM 8144 N N . GLU A 1 1048 ? -17.922 9.337 -29.224 1.00 87.25 1048 GLU A N 1
ATOM 8145 C CA . GLU A 1 1048 ? -19.036 9.101 -28.295 1.00 87.25 1048 GLU A CA 1
ATOM 8146 C C . GLU A 1 1048 ? -19.568 7.665 -28.443 1.00 87.25 1048 GLU A C 1
ATOM 8148 O O . GLU A 1 1048 ? -19.814 7.205 -29.557 1.00 87.25 1048 GLU A O 1
ATOM 8153 N N . ALA A 1 1049 ? -19.776 6.972 -27.321 1.00 86.88 1049 ALA A N 1
ATOM 8154 C CA . ALA A 1 1049 ? -20.365 5.633 -27.255 1.00 86.88 1049 ALA A CA 1
ATOM 8155 C C . ALA A 1 1049 ? -21.407 5.537 -26.139 1.00 86.88 1049 ALA A C 1
ATOM 8157 O O . ALA A 1 1049 ? -21.219 6.119 -25.074 1.00 86.88 1049 ALA A O 1
ATOM 8158 N N . VAL A 1 1050 ? -22.472 4.764 -26.362 1.00 90.12 1050 VAL A N 1
ATOM 8159 C CA . VAL A 1 1050 ? -23.562 4.552 -25.396 1.00 90.12 1050 VAL A CA 1
ATOM 8160 C C . VAL A 1 1050 ? -23.771 3.054 -25.185 1.00 90.12 1050 VAL A C 1
ATOM 8162 O O . VAL A 1 1050 ? -24.061 2.328 -26.135 1.00 90.12 1050 VAL A O 1
ATOM 8165 N N . HIS A 1 1051 ? -23.661 2.607 -23.936 1.00 88.19 1051 HIS A N 1
ATOM 8166 C CA . HIS A 1 1051 ? -23.833 1.217 -23.514 1.00 88.19 1051 HIS A CA 1
ATOM 8167 C C . HIS A 1 1051 ? -25.168 1.054 -22.774 1.00 88.19 1051 HIS A C 1
ATOM 8169 O O . HIS A 1 1051 ? -25.361 1.707 -21.745 1.00 88.19 1051 HIS A O 1
ATOM 8175 N N . PRO A 1 1052 ? -26.108 0.232 -23.273 1.00 87.94 1052 PRO A N 1
ATOM 8176 C CA . PRO A 1 1052 ? -27.369 -0.055 -22.593 1.00 87.94 1052 PRO A CA 1
ATOM 8177 C C . PRO A 1 1052 ? -27.210 -1.114 -21.494 1.00 87.94 1052 PRO A C 1
ATOM 8179 O O . PRO A 1 1052 ? -26.200 -1.808 -21.420 1.00 87.94 1052 PRO A O 1
ATOM 8182 N N . ASN A 1 1053 ? -28.259 -1.284 -20.686 1.00 86.38 1053 ASN A N 1
ATOM 8183 C CA . ASN A 1 1053 ? -28.386 -2.335 -19.670 1.00 86.38 1053 ASN A CA 1
ATOM 8184 C C . ASN A 1 1053 ? -27.324 -2.277 -18.546 1.00 86.38 1053 ASN A C 1
ATOM 8186 O O . ASN A 1 1053 ? -27.028 -3.294 -17.914 1.00 86.38 1053 ASN A O 1
ATOM 8190 N N . VAL A 1 1054 ? -26.806 -1.078 -18.249 1.00 84.81 1054 VAL A N 1
ATOM 8191 C CA . VAL A 1 1054 ? -25.895 -0.798 -17.123 1.00 84.81 1054 VAL A CA 1
ATOM 8192 C C . VAL A 1 1054 ? -26.720 -0.303 -15.924 1.00 84.81 1054 VAL A C 1
ATOM 8194 O O . VAL A 1 1054 ? -27.293 0.788 -15.997 1.00 84.81 1054 VAL A O 1
ATOM 8197 N N . PRO A 1 1055 ? -26.845 -1.076 -14.828 1.00 82.31 1055 PRO A N 1
ATOM 8198 C CA . PRO A 1 1055 ? -27.735 -0.731 -13.723 1.00 82.31 1055 PRO A CA 1
ATOM 8199 C C . PRO A 1 1055 ? -27.230 0.489 -12.940 1.00 82.31 1055 PRO A C 1
ATOM 8201 O O . PRO A 1 1055 ? -26.048 0.603 -12.632 1.00 82.31 1055 PRO A O 1
ATOM 8204 N N . ALA A 1 1056 ? -28.143 1.372 -12.526 1.00 77.75 1056 ALA A N 1
ATOM 8205 C CA . ALA A 1 1056 ? -27.782 2.607 -11.819 1.00 77.75 1056 ALA A CA 1
ATOM 8206 C C . ALA A 1 1056 ? -27.000 2.374 -10.505 1.00 77.75 1056 ALA A C 1
ATOM 8208 O O . ALA A 1 1056 ? -26.218 3.225 -10.090 1.00 77.75 1056 ALA A O 1
ATOM 8209 N N . SER A 1 1057 ? -27.166 1.208 -9.869 1.00 72.38 1057 SER A N 1
ATOM 8210 C CA . SER A 1 1057 ? -26.425 0.810 -8.666 1.00 72.38 1057 SER A CA 1
ATOM 8211 C C . SER A 1 1057 ? -24.939 0.523 -8.906 1.00 72.38 1057 SER A C 1
ATOM 8213 O O . SER A 1 1057 ? -24.169 0.579 -7.955 1.00 72.38 1057 SER A O 1
ATOM 8215 N N . SER A 1 1058 ? -24.517 0.223 -10.141 1.00 73.25 1058 SER A N 1
ATOM 8216 C CA . SER A 1 1058 ? -23.112 -0.066 -10.462 1.00 73.25 1058 SER A CA 1
ATOM 8217 C C . SER A 1 1058 ? -22.321 1.181 -10.882 1.00 73.25 1058 SER A C 1
ATOM 8219 O O . SER A 1 1058 ? -21.103 1.117 -11.028 1.00 73.25 1058 SER A O 1
ATOM 8221 N N . PHE A 1 1059 ? -22.983 2.330 -11.069 1.00 76.81 1059 PHE A N 1
ATOM 8222 C CA . PHE A 1 1059 ? -22.348 3.575 -11.524 1.00 76.81 1059 PHE A CA 1
ATOM 8223 C C . PHE A 1 1059 ? -21.262 4.109 -10.572 1.00 76.81 1059 PHE A C 1
ATOM 8225 O O . PHE A 1 1059 ? -20.322 4.742 -11.042 1.00 76.81 1059 PHE A O 1
ATOM 8232 N N . ALA A 1 1060 ? -21.383 3.865 -9.262 1.00 60.72 1060 ALA A N 1
ATOM 8233 C CA . ALA A 1 1060 ? -20.469 4.398 -8.244 1.00 60.72 1060 ALA A CA 1
ATOM 8234 C C . ALA A 1 1060 ? -19.343 3.430 -7.825 1.00 60.72 1060 ALA A C 1
ATOM 8236 O O . ALA A 1 1060 ? -18.365 3.865 -7.227 1.00 60.72 1060 ALA A O 1
ATOM 8237 N N . SER A 1 1061 ? -19.487 2.130 -8.101 1.00 62.03 1061 SER A N 1
ATOM 8238 C CA . SER A 1 1061 ? -18.637 1.059 -7.545 1.00 62.03 1061 SER A CA 1
ATOM 8239 C C . SER A 1 1061 ? -18.119 0.053 -8.578 1.00 62.03 1061 SER A C 1
ATOM 8241 O O . SER A 1 1061 ? -17.420 -0.890 -8.221 1.00 62.03 1061 SER A O 1
ATOM 8243 N N . SER A 1 1062 ? -18.490 0.205 -9.851 1.00 68.12 1062 SER A N 1
ATOM 8244 C CA . SER A 1 1062 ? -18.138 -0.741 -10.918 1.00 68.12 1062 SER A CA 1
ATOM 8245 C C . SER A 1 1062 ? -17.700 -0.065 -12.215 1.00 68.12 1062 SER A C 1
ATOM 8247 O O . SER A 1 1062 ? -17.515 -0.763 -13.208 1.00 68.12 1062 SER A O 1
ATOM 8249 N N . VAL A 1 1063 ? -17.588 1.268 -12.247 1.00 80.00 1063 VAL A N 1
ATOM 8250 C CA . VAL A 1 1063 ? -17.245 2.038 -13.452 1.00 80.00 1063 VAL A CA 1
ATOM 8251 C C . VAL A 1 1063 ? -15.916 2.762 -13.246 1.00 80.00 1063 VAL A C 1
ATOM 8253 O O . VAL A 1 1063 ? -15.862 3.800 -12.593 1.00 80.00 1063 VAL A O 1
ATOM 8256 N N . HIS A 1 1064 ? -14.843 2.225 -13.829 1.00 81.12 1064 HIS A N 1
ATOM 8257 C CA . HIS A 1 1064 ? -13.490 2.790 -13.739 1.00 81.12 1064 HIS A CA 1
ATOM 8258 C C . HIS A 1 1064 ? -12.869 2.947 -15.131 1.00 81.12 1064 HIS A C 1
ATOM 8260 O O . HIS A 1 1064 ? -13.247 2.249 -16.074 1.00 81.12 1064 HIS A O 1
ATOM 8266 N N . MET A 1 1065 ? -11.900 3.856 -15.264 1.00 83.94 1065 MET A N 1
ATOM 8267 C CA . MET A 1 1065 ? -11.303 4.238 -16.545 1.00 83.94 1065 MET A CA 1
ATOM 8268 C C . MET A 1 1065 ? -9.838 4.662 -16.397 1.00 83.94 1065 MET A C 1
ATOM 8270 O O . MET A 1 1065 ? -9.471 5.294 -15.415 1.00 83.94 1065 MET A O 1
ATOM 8274 N N . ILE A 1 1066 ? -9.026 4.362 -17.413 1.00 81.31 1066 ILE A N 1
ATOM 8275 C CA . ILE A 1 1066 ? -7.628 4.783 -17.560 1.00 81.31 1066 ILE A CA 1
ATOM 8276 C C . ILE A 1 1066 ? -7.431 5.318 -18.987 1.00 81.31 1066 ILE A C 1
ATOM 8278 O O . ILE A 1 1066 ? -7.810 4.654 -19.950 1.00 81.31 1066 ILE A O 1
ATOM 8282 N N . GLN A 1 1067 ? -6.804 6.490 -19.139 1.00 82.50 1067 GLN A N 1
ATOM 8283 C CA . GLN A 1 1067 ? -6.423 7.071 -20.436 1.00 82.50 1067 GLN A CA 1
ATOM 8284 C C . GLN A 1 1067 ? -4.906 7.308 -20.494 1.00 82.50 1067 GLN A C 1
ATOM 8286 O O . GLN A 1 1067 ? -4.362 8.064 -19.691 1.00 82.50 1067 GLN A O 1
ATOM 8291 N N . MET A 1 1068 ? -4.226 6.701 -21.471 1.00 77.75 1068 MET A N 1
ATOM 8292 C CA . MET A 1 1068 ? -2.763 6.726 -21.625 1.00 77.75 1068 MET A CA 1
ATOM 8293 C C . MET A 1 1068 ? -2.362 6.844 -23.100 1.00 77.75 1068 MET A C 1
ATOM 8295 O O . MET A 1 1068 ? -2.967 6.217 -23.958 1.00 77.75 1068 MET A O 1
ATOM 8299 N N . GLU A 1 1069 ? -1.323 7.630 -23.407 1.00 78.44 1069 GLU A N 1
ATOM 8300 C CA . GLU A 1 1069 ? -0.860 7.947 -24.777 1.00 78.44 1069 GLU A CA 1
ATOM 8301 C C . GLU A 1 1069 ? -1.971 8.337 -25.779 1.00 78.44 1069 GLU A C 1
ATOM 8303 O O . GLU A 1 1069 ? -2.266 9.523 -25.931 1.00 78.44 1069 GLU A O 1
ATOM 8308 N N . ASN A 1 1070 ? -2.513 7.340 -26.489 1.00 79.38 1070 ASN A N 1
ATOM 8309 C CA . ASN A 1 1070 ? -3.540 7.406 -27.528 1.00 79.38 1070 ASN A CA 1
ATOM 8310 C C . ASN A 1 1070 ? -4.684 6.396 -27.286 1.00 79.38 1070 ASN A C 1
ATOM 8312 O O . ASN A 1 1070 ? -5.488 6.162 -28.185 1.00 79.38 1070 ASN A O 1
ATOM 8316 N N . TRP A 1 1071 ? -4.730 5.747 -26.121 1.00 83.69 1071 TRP A N 1
ATOM 8317 C CA . TRP A 1 1071 ? -5.676 4.682 -25.802 1.00 83.69 1071 TRP A CA 1
ATOM 8318 C C . TRP A 1 1071 ? -6.402 4.915 -24.476 1.00 83.69 1071 TRP A C 1
ATOM 8320 O O . TRP A 1 1071 ? -5.902 5.572 -23.562 1.00 83.69 1071 TRP A O 1
ATOM 8330 N N . ILE A 1 1072 ? -7.618 4.381 -24.391 1.00 84.44 1072 ILE A N 1
ATOM 8331 C CA . ILE A 1 1072 ? -8.518 4.516 -23.244 1.00 84.44 1072 ILE A CA 1
ATOM 8332 C C . ILE A 1 1072 ? -9.076 3.130 -22.929 1.00 84.44 1072 ILE A C 1
ATOM 8334 O O . ILE A 1 1072 ? -9.638 2.489 -23.814 1.00 84.44 1072 ILE A O 1
ATOM 8338 N N . VAL A 1 1073 ? -8.948 2.678 -21.684 1.00 85.25 1073 VAL A N 1
ATOM 8339 C CA . VAL A 1 1073 ? -9.626 1.477 -21.176 1.00 85.25 1073 VAL A CA 1
ATOM 8340 C C . VAL A 1 1073 ? -10.665 1.911 -20.153 1.00 85.25 1073 VAL A C 1
ATOM 8342 O O . VAL A 1 1073 ? -10.339 2.683 -19.257 1.00 85.25 1073 VAL A O 1
ATOM 8345 N N . TYR A 1 1074 ? -11.898 1.419 -20.255 1.00 86.06 1074 TYR A N 1
ATOM 8346 C CA . TYR A 1 1074 ? -12.926 1.620 -19.229 1.00 86.06 1074 TYR A CA 1
ATOM 8347 C C . TYR A 1 1074 ? -13.751 0.355 -19.012 1.00 86.06 1074 TYR A C 1
ATOM 8349 O O . TYR A 1 1074 ? -14.097 -0.318 -19.981 1.00 86.06 1074 TYR A O 1
ATOM 8357 N N . HIS A 1 1075 ? -14.067 0.031 -17.757 1.00 85.00 1075 HIS A N 1
ATOM 8358 C CA . HIS A 1 1075 ? -14.874 -1.136 -17.390 1.00 85.00 1075 HIS A CA 1
ATOM 8359 C C . HIS A 1 1075 ? -16.197 -0.740 -16.732 1.00 85.00 1075 HIS A C 1
ATOM 8361 O O . HIS A 1 1075 ? -16.310 0.354 -16.184 1.00 85.00 1075 HIS A O 1
ATOM 8367 N N . PHE A 1 1076 ? -17.201 -1.612 -16.839 1.00 85.88 1076 PHE A N 1
ATOM 8368 C CA . PHE A 1 1076 ? -18.535 -1.458 -16.255 1.00 85.88 1076 PHE A CA 1
ATOM 8369 C C . PHE A 1 1076 ? -19.218 -2.821 -16.062 1.00 85.88 1076 PHE A C 1
ATOM 8371 O O . PHE A 1 1076 ? -18.871 -3.804 -16.716 1.00 85.88 1076 PHE A O 1
ATOM 8378 N N . TRP A 1 1077 ? -20.218 -2.895 -15.181 1.00 84.44 1077 TRP A N 1
ATOM 8379 C CA . TRP A 1 1077 ? -21.096 -4.065 -15.086 1.00 84.44 1077 TRP A CA 1
ATOM 8380 C C . TRP A 1 1077 ? -22.243 -3.971 -16.102 1.00 84.44 1077 TRP A C 1
ATOM 8382 O O . TRP A 1 1077 ? -22.902 -2.936 -16.196 1.00 84.44 1077 TRP A O 1
ATOM 8392 N N . SER A 1 1078 ? -22.524 -5.055 -16.825 1.00 84.88 1078 SER A N 1
ATOM 8393 C CA . SER A 1 1078 ? -23.619 -5.144 -17.794 1.00 84.88 1078 SER A CA 1
ATOM 8394 C C . SER A 1 1078 ? -24.596 -6.262 -17.443 1.00 84.88 1078 SER A C 1
ATOM 8396 O O . SER A 1 1078 ? -24.198 -7.388 -17.144 1.00 84.88 1078 SER A O 1
ATOM 8398 N N . ASN A 1 1079 ? -25.893 -5.961 -17.533 1.00 83.12 1079 ASN A N 1
ATOM 8399 C CA . ASN A 1 1079 ? -26.983 -6.931 -17.419 1.00 83.12 1079 ASN A CA 1
ATOM 8400 C C . ASN A 1 1079 ? -27.521 -7.381 -18.794 1.00 83.12 1079 ASN A C 1
ATOM 8402 O O . ASN A 1 1079 ? -28.622 -7.933 -18.860 1.00 83.12 1079 ASN A O 1
ATOM 8406 N N . ASP A 1 1080 ? -26.802 -7.143 -19.899 1.00 77.44 1080 ASP A N 1
ATOM 8407 C CA . ASP A 1 1080 ? -27.284 -7.561 -21.220 1.00 77.44 1080 ASP A CA 1
ATOM 8408 C C . ASP A 1 1080 ? -27.331 -9.095 -21.341 1.00 77.44 1080 ASP A C 1
ATOM 8410 O O . ASP A 1 1080 ? -26.340 -9.787 -21.117 1.00 77.44 1080 ASP A O 1
ATOM 8414 N N . GLY A 1 1081 ? -28.505 -9.636 -21.689 1.00 57.91 1081 GLY A N 1
ATOM 8415 C CA . GLY A 1 1081 ? -28.903 -11.034 -21.437 1.00 57.91 1081 GLY A CA 1
ATOM 8416 C C . GLY A 1 1081 ? -28.185 -12.138 -22.229 1.00 57.91 1081 GLY A C 1
ATOM 8417 O O . GLY A 1 1081 ? -28.700 -13.253 -22.312 1.00 57.91 1081 GLY A O 1
ATOM 8418 N N . LYS A 1 1082 ? -27.037 -11.833 -22.836 1.00 65.19 1082 LYS A N 1
ATOM 8419 C CA . LYS A 1 1082 ? -26.092 -12.791 -23.431 1.00 65.19 1082 LYS A CA 1
ATOM 8420 C C . LYS A 1 1082 ? -24.807 -12.919 -22.613 1.00 65.19 1082 LYS A C 1
ATOM 8422 O O . LYS A 1 1082 ? -24.286 -14.021 -22.488 1.00 65.19 1082 LYS A O 1
ATOM 8427 N N . ASP A 1 1083 ? -24.337 -11.800 -22.067 1.00 63.47 1083 ASP A N 1
ATOM 8428 C CA . ASP A 1 1083 ? -22.985 -11.595 -21.544 1.00 63.47 1083 ASP A CA 1
ATOM 8429 C C . ASP A 1 1083 ? -23.062 -10.808 -20.219 1.00 63.47 1083 ASP A C 1
ATOM 8431 O O . ASP A 1 1083 ? -22.434 -9.759 -20.048 1.00 63.47 1083 ASP A O 1
ATOM 8435 N N . THR A 1 1084 ? -23.901 -11.294 -19.295 1.00 77.81 1084 THR A N 1
ATOM 8436 C CA . THR A 1 1084 ? -24.132 -10.684 -17.977 1.00 77.81 1084 THR A CA 1
ATOM 8437 C C . THR A 1 1084 ? -22.884 -10.789 -17.105 1.00 77.81 1084 THR A C 1
ATOM 8439 O O . THR A 1 1084 ? -22.474 -11.899 -16.754 1.00 77.81 1084 THR A O 1
ATOM 8442 N N . GLY A 1 1085 ? -22.300 -9.655 -16.725 1.00 78.31 1085 GLY A N 1
ATOM 8443 C CA . GLY A 1 1085 ? -21.063 -9.613 -15.950 1.00 78.31 1085 GLY A CA 1
ATOM 8444 C C . GLY A 1 1085 ? -20.288 -8.311 -16.126 1.00 78.31 1085 GLY A C 1
ATOM 8445 O O . GLY A 1 1085 ? -20.789 -7.331 -16.682 1.00 78.31 1085 GLY A O 1
ATOM 8446 N N . TYR A 1 1086 ? -19.034 -8.311 -15.675 1.00 77.56 1086 TYR A N 1
ATOM 8447 C CA . TYR A 1 1086 ? -18.109 -7.213 -15.935 1.00 77.56 1086 TYR A CA 1
ATOM 8448 C C . TYR A 1 1086 ? -17.635 -7.224 -17.388 1.00 77.56 1086 TYR A C 1
ATOM 8450 O O . TYR A 1 1086 ? -17.032 -8.185 -17.863 1.00 77.56 1086 TYR A O 1
ATOM 8458 N N . GLN A 1 1087 ? -17.869 -6.111 -18.070 1.00 79.69 1087 GLN A N 1
ATOM 8459 C CA . GLN A 1 1087 ? -17.374 -5.824 -19.407 1.00 79.69 1087 GLN A CA 1
ATOM 8460 C C . GLN A 1 1087 ? -16.342 -4.697 -19.307 1.00 79.69 1087 GLN A C 1
ATOM 8462 O O . GLN A 1 1087 ? -16.369 -3.882 -18.385 1.00 79.69 1087 GLN A O 1
ATOM 8467 N N . ALA A 1 1088 ? -15.425 -4.621 -20.264 1.00 80.31 1088 ALA A N 1
ATOM 8468 C CA . ALA A 1 1088 ? -14.645 -3.406 -20.465 1.00 80.31 1088 ALA A CA 1
ATOM 8469 C C . ALA A 1 1088 ? -14.469 -3.135 -21.947 1.00 80.31 1088 ALA A C 1
ATOM 8471 O O . ALA A 1 1088 ? -14.774 -3.977 -22.790 1.00 80.31 1088 ALA A O 1
ATOM 8472 N N . VAL A 1 1089 ? -13.973 -1.950 -22.261 1.00 81.00 1089 VAL A N 1
ATOM 8473 C CA . VAL A 1 1089 ? -13.819 -1.440 -23.614 1.00 81.00 1089 VAL A CA 1
ATOM 8474 C C . VAL A 1 1089 ? -12.439 -0.819 -23.742 1.00 81.00 1089 VAL A C 1
ATOM 8476 O O . VAL A 1 1089 ? -11.966 -0.167 -22.814 1.00 81.00 1089 VAL A O 1
ATOM 8479 N N . VAL A 1 1090 ? -11.816 -1.010 -24.904 1.00 82.88 1090 VAL A N 1
ATOM 8480 C CA . VAL A 1 1090 ? -10.513 -0.443 -25.247 1.00 82.88 1090 VAL A CA 1
ATOM 8481 C C . VAL A 1 1090 ? -10.663 0.374 -26.517 1.00 82.88 1090 VAL A C 1
ATOM 8483 O O . VAL A 1 1090 ? -10.918 -0.168 -27.593 1.00 82.88 1090 VAL A O 1
ATOM 8486 N N . LEU A 1 1091 ? -10.500 1.683 -26.391 1.00 79.94 1091 LEU A N 1
ATOM 8487 C CA . LEU A 1 1091 ? -10.311 2.582 -27.518 1.00 79.94 1091 LEU A CA 1
ATOM 8488 C C . LEU A 1 1091 ? -8.808 2.665 -27.803 1.00 79.94 1091 LEU A C 1
ATOM 8490 O O . LEU A 1 1091 ? -8.034 2.930 -26.884 1.00 79.94 1091 LEU A O 1
ATOM 8494 N N . GLU A 1 1092 ? -8.384 2.486 -29.052 1.00 80.19 1092 GLU A N 1
ATOM 8495 C CA . GLU A 1 1092 ? -7.076 2.959 -29.520 1.00 80.19 1092 GLU A CA 1
ATOM 8496 C C . GLU A 1 1092 ? -7.313 3.965 -30.643 1.00 80.19 1092 GLU A C 1
ATOM 8498 O O . GLU A 1 1092 ? -7.925 3.635 -31.654 1.00 80.19 1092 GLU A O 1
ATOM 8503 N N . LEU A 1 1093 ? -6.836 5.194 -30.466 1.00 75.19 1093 LEU A N 1
ATOM 8504 C CA . LEU A 1 1093 ? -7.013 6.274 -31.427 1.00 75.19 1093 LEU A CA 1
ATOM 8505 C C . LEU A 1 1093 ? -5.769 6.376 -32.315 1.00 75.19 1093 LEU A C 1
ATOM 8507 O O . LEU A 1 1093 ? -4.663 6.672 -31.850 1.00 75.19 1093 LEU A O 1
ATOM 8511 N N . TYR A 1 1094 ? -5.954 6.143 -33.608 1.00 73.50 1094 TYR A N 1
ATOM 8512 C CA . TYR A 1 1094 ? -4.953 6.338 -34.654 1.00 73.50 1094 TYR A CA 1
ATOM 8513 C C . TYR A 1 1094 ? -5.431 7.426 -35.622 1.00 73.50 1094 TYR A C 1
ATOM 8515 O O . TYR A 1 1094 ? -6.575 7.872 -35.561 1.00 73.50 1094 TYR A O 1
ATOM 8523 N N . GLU A 1 1095 ? -4.577 7.854 -36.549 1.00 70.94 1095 GLU A N 1
ATOM 8524 C CA . GLU A 1 1095 ? -4.968 8.757 -37.646 1.00 70.94 1095 GLU A CA 1
ATOM 8525 C C . GLU A 1 1095 ? -5.735 8.008 -38.773 1.00 70.94 1095 GLU A C 1
ATOM 8527 O O . GLU A 1 1095 ? -5.491 8.216 -39.961 1.00 70.94 1095 GLU A O 1
ATOM 8532 N N . GLY A 1 1096 ? -6.640 7.097 -38.385 1.00 45.12 1096 GLY A N 1
ATOM 8533 C CA . GLY A 1 1096 ? -7.450 6.204 -39.225 1.00 45.12 1096 GLY A CA 1
ATOM 8534 C C . GLY A 1 1096 ? -8.351 5.282 -38.377 1.00 45.12 1096 GLY A C 1
ATOM 8535 O O . GLY A 1 1096 ? -8.112 5.125 -37.181 1.00 45.12 1096 GLY A O 1
ATOM 8536 N N . ASP A 1 1097 ? -9.392 4.701 -38.983 1.00 34.09 1097 ASP A N 1
ATOM 8537 C CA . ASP A 1 1097 ? -10.572 4.171 -38.266 1.00 34.09 1097 ASP A CA 1
ATOM 8538 C C . ASP A 1 1097 ? -10.453 2.726 -37.692 1.00 34.09 1097 ASP A C 1
ATOM 8540 O O . ASP A 1 1097 ? -9.888 1.849 -38.350 1.00 34.09 1097 ASP A O 1
ATOM 8544 N N . LEU A 1 1098 ? -11.158 2.481 -36.560 1.00 30.39 1098 LEU A N 1
ATOM 8545 C CA . LEU A 1 1098 ? -11.601 1.206 -35.907 1.00 30.39 1098 LEU A CA 1
ATOM 8546 C C . LEU A 1 1098 ? -10.923 0.765 -34.569 1.00 30.39 1098 LEU A C 1
ATOM 8548 O O . LEU A 1 1098 ? -9.770 1.081 -34.294 1.00 30.39 1098 LEU A O 1
ATOM 8552 N N . GLU A 1 1099 ? -11.696 0.074 -33.698 1.00 29.53 1099 GLU A N 1
ATOM 8553 C CA . GLU A 1 1099 ? -11.638 0.130 -32.204 1.00 29.53 1099 GLU A CA 1
ATOM 8554 C C . GLU A 1 1099 ? -12.115 -1.176 -31.463 1.00 29.53 1099 GLU A C 1
ATOM 8556 O O . GLU A 1 1099 ? -12.530 -2.107 -32.148 1.00 29.53 1099 GLU A O 1
ATOM 8561 N N . ASN A 1 1100 ? -12.203 -1.183 -30.096 1.00 29.62 1100 ASN A N 1
ATOM 8562 C CA . ASN A 1 1100 ? -12.978 -2.094 -29.173 1.00 29.62 1100 ASN A CA 1
ATOM 8563 C C . ASN A 1 1100 ? -12.376 -3.534 -28.877 1.00 29.62 1100 ASN A C 1
ATOM 8565 O O . ASN A 1 1100 ? -11.830 -4.114 -29.802 1.00 29.62 1100 ASN A O 1
ATOM 8569 N N . GLN A 1 1101 ? -12.381 -4.254 -27.706 1.00 27.33 1101 GLN A N 1
ATOM 8570 C CA . GLN A 1 1101 ? -12.908 -4.184 -26.291 1.00 27.33 1101 GLN A CA 1
ATOM 8571 C C . GLN A 1 1101 ? -12.068 -5.008 -25.217 1.00 27.33 1101 GLN A C 1
ATOM 8573 O O . GLN A 1 1101 ? -11.014 -5.535 -25.562 1.00 27.33 1101 GLN A O 1
ATOM 8578 N N . LEU A 1 1102 ? -12.590 -5.183 -23.967 1.00 28.72 1102 LEU A N 1
ATOM 8579 C CA . LEU A 1 1102 ? -12.202 -6.015 -22.766 1.00 28.72 1102 LEU A CA 1
ATOM 8580 C C . LEU A 1 1102 ? -11.023 -5.534 -21.869 1.00 28.72 1102 LEU A C 1
ATOM 8582 O O . LEU A 1 1102 ? -10.231 -4.736 -22.346 1.00 28.72 1102 LEU A O 1
ATOM 8586 N N . ALA A 1 1103 ? -10.778 -5.926 -20.590 1.00 30.06 1103 ALA A N 1
ATOM 8587 C CA . ALA A 1 1103 ? -11.556 -6.366 -19.375 1.00 30.06 1103 ALA A CA 1
ATOM 8588 C C . ALA A 1 1103 ? -10.798 -5.799 -18.104 1.00 30.06 1103 ALA A C 1
ATOM 8590 O O . ALA A 1 1103 ? -10.017 -4.874 -18.317 1.00 30.06 1103 ALA A O 1
ATOM 8591 N N . LEU A 1 1104 ? -10.855 -6.176 -16.801 1.00 36.06 1104 LEU A N 1
ATOM 8592 C CA . LEU A 1 1104 ? -11.487 -7.194 -15.906 1.00 36.06 1104 LEU A CA 1
ATOM 8593 C C . LEU A 1 1104 ? -11.270 -6.726 -14.404 1.00 36.06 1104 LEU A C 1
ATOM 8595 O O . LEU A 1 1104 ? -10.247 -6.070 -14.193 1.00 36.06 1104 LEU A O 1
ATOM 8599 N N . PRO A 1 1105 ? -12.104 -7.028 -13.363 1.00 38.69 1105 PRO A N 1
ATOM 8600 C CA . PRO A 1 1105 ? -11.887 -6.574 -11.959 1.00 38.69 1105 PRO A CA 1
ATOM 8601 C C . PRO A 1 1105 ? -11.910 -7.662 -10.840 1.00 38.69 1105 PRO A C 1
ATOM 8603 O O . PRO A 1 1105 ? -12.782 -8.528 -10.819 1.00 38.69 1105 PRO A O 1
ATOM 8606 N N . SER A 1 1106 ? -11.010 -7.570 -9.844 1.00 41.34 1106 SER A N 1
ATOM 8607 C CA . SER A 1 1106 ? -10.892 -8.517 -8.705 1.00 41.34 1106 SER A CA 1
ATOM 8608 C C . SER A 1 1106 ? -10.236 -7.904 -7.450 1.00 41.34 1106 SER A C 1
ATOM 8610 O O . SER A 1 1106 ? -9.400 -7.014 -7.579 1.00 41.34 1106 SER A O 1
ATOM 8612 N N . HIS A 1 1107 ? -10.490 -8.447 -6.244 1.00 52.50 1107 HIS A N 1
ATOM 8613 C CA . HIS A 1 1107 ? -9.774 -8.109 -4.981 1.00 52.50 1107 HIS A CA 1
ATOM 8614 C C . HIS A 1 1107 ? -8.326 -8.663 -4.910 1.00 52.50 1107 HIS A C 1
ATOM 8616 O O . HIS A 1 1107 ? -7.764 -8.923 -3.846 1.00 52.50 1107 HIS A O 1
ATOM 8622 N N . GLN A 1 1108 ? -7.732 -8.869 -6.081 1.00 60.69 1108 GLN A N 1
ATOM 8623 C CA . GLN A 1 1108 ? -6.366 -9.305 -6.331 1.00 60.69 1108 GLN A CA 1
ATOM 8624 C C . GLN A 1 1108 ? -5.867 -8.497 -7.529 1.00 60.69 1108 GLN A C 1
ATOM 8626 O O . GLN A 1 1108 ? -6.607 -8.324 -8.502 1.00 60.69 1108 GLN A O 1
ATOM 8631 N N . ILE A 1 1109 ? -4.637 -7.985 -7.474 1.00 63.19 1109 ILE A N 1
ATOM 8632 C CA . ILE A 1 1109 ? -4.138 -7.046 -8.490 1.00 63.19 1109 ILE A CA 1
ATOM 8633 C C . ILE A 1 1109 ? -3.678 -7.830 -9.723 1.00 63.19 1109 ILE A C 1
ATOM 8635 O O . ILE A 1 1109 ? -2.599 -8.420 -9.718 1.00 63.19 1109 ILE A O 1
ATOM 8639 N N . LEU A 1 1110 ? -4.504 -7.839 -10.769 1.00 70.44 1110 LEU A N 1
ATOM 8640 C CA . LEU A 1 1110 ? -4.258 -8.535 -12.034 1.00 70.44 1110 LEU A CA 1
ATOM 8641 C C . LEU A 1 1110 ? -3.471 -7.651 -13.023 1.00 70.44 1110 LEU A C 1
ATOM 8643 O O . LEU A 1 1110 ? -3.968 -6.608 -13.450 1.00 70.44 1110 LEU A O 1
ATOM 8647 N N . THR A 1 1111 ? -2.283 -8.077 -13.462 1.00 67.69 1111 THR A N 1
ATOM 8648 C CA . THR A 1 1111 ? -1.552 -7.429 -14.565 1.00 67.69 1111 THR A CA 1
ATOM 8649 C C . THR A 1 1111 ? -1.959 -8.002 -15.918 1.00 67.69 1111 THR A C 1
ATOM 8651 O O . THR A 1 1111 ? -1.529 -9.075 -16.340 1.00 67.69 1111 THR A O 1
ATOM 8654 N N . VAL A 1 1112 ? -2.771 -7.242 -16.656 1.00 68.81 1112 VAL A N 1
ATOM 8655 C CA . VAL A 1 1112 ? -3.158 -7.586 -18.029 1.00 68.81 1112 VAL A CA 1
ATOM 8656 C C . VAL A 1 1112 ? -2.209 -6.918 -19.024 1.00 68.81 1112 VAL A C 1
ATOM 8658 O O . VAL A 1 1112 ? -2.150 -5.694 -19.131 1.00 68.81 1112 VAL A O 1
ATOM 8661 N N . ASN A 1 1113 ? -1.481 -7.714 -19.810 1.00 72.31 1113 ASN A N 1
ATOM 8662 C CA . ASN A 1 1113 ? -0.610 -7.176 -20.856 1.00 72.31 1113 ASN A CA 1
ATOM 8663 C C . ASN A 1 1113 ? -1.436 -6.455 -21.942 1.00 72.31 1113 ASN A C 1
ATOM 8665 O O . ASN A 1 1113 ? -2.346 -7.046 -22.526 1.00 72.31 1113 ASN A O 1
ATOM 8669 N N . LYS A 1 1114 ? -1.077 -5.207 -22.285 1.00 73.94 1114 LYS A N 1
ATOM 8670 C CA . LYS A 1 1114 ? -1.799 -4.371 -23.269 1.00 73.94 1114 LYS A CA 1
ATOM 8671 C C . LYS A 1 1114 ? -1.977 -5.027 -24.653 1.00 73.94 1114 LYS A C 1
ATOM 8673 O O . LYS A 1 1114 ? -2.921 -4.670 -25.352 1.00 73.94 1114 LYS A O 1
ATOM 8678 N N . ARG A 1 1115 ? -1.149 -6.014 -25.035 1.00 77.62 1115 ARG A N 1
ATOM 8679 C CA . ARG A 1 1115 ? -1.302 -6.809 -26.278 1.00 77.62 1115 ARG A CA 1
ATOM 8680 C C . ARG A 1 1115 ? -2.489 -7.786 -26.257 1.00 77.62 1115 ARG A C 1
ATOM 8682 O O . ARG A 1 1115 ? -2.942 -8.200 -27.319 1.00 77.62 1115 ARG A O 1
ATOM 8689 N N . LEU A 1 1116 ? -3.002 -8.153 -25.079 1.00 75.50 1116 LEU A N 1
ATOM 8690 C CA . LEU A 1 1116 ? -4.287 -8.857 -24.936 1.00 75.50 1116 LEU A CA 1
ATOM 8691 C C . LEU A 1 1116 ? -5.467 -7.887 -25.092 1.00 75.50 1116 LEU A C 1
ATOM 8693 O O . LEU A 1 1116 ? -6.524 -8.276 -25.582 1.00 75.50 1116 LEU A O 1
ATOM 8697 N N . LEU A 1 1117 ? -5.261 -6.622 -24.728 1.00 73.81 1117 LEU A N 1
ATOM 8698 C CA . LEU A 1 1117 ? -6.222 -5.523 -24.837 1.00 73.81 1117 LEU A CA 1
ATOM 8699 C C . LEU A 1 1117 ? -6.099 -4.777 -26.177 1.00 73.81 1117 LEU A C 1
ATOM 8701 O O . LEU A 1 1117 ? -6.228 -3.558 -26.229 1.00 73.81 1117 LEU A O 1
ATOM 8705 N N . ASP A 1 1118 ? -5.738 -5.473 -27.251 1.00 79.12 1118 ASP A N 1
ATOM 8706 C CA . ASP A 1 1118 ? -5.540 -4.882 -28.575 1.00 79.12 1118 ASP A CA 1
ATOM 8707 C C . ASP A 1 1118 ? -6.840 -5.010 -29.397 1.00 79.12 1118 ASP A C 1
ATOM 8709 O O . ASP A 1 1118 ? -7.325 -6.131 -29.578 1.00 79.12 1118 ASP A O 1
ATOM 8713 N N . PRO A 1 1119 ? -7.430 -3.910 -29.904 1.00 79.00 1119 PRO A N 1
ATOM 8714 C CA . PRO A 1 1119 ? -8.674 -3.975 -30.671 1.00 79.00 1119 PRO A CA 1
ATOM 8715 C C . PRO A 1 1119 ? -8.513 -4.660 -32.037 1.00 79.00 1119 PRO A C 1
ATOM 8717 O O . PRO A 1 1119 ? -9.490 -5.088 -32.644 1.00 79.00 1119 PRO A O 1
ATOM 8720 N N . ARG A 1 1120 ? -7.279 -4.815 -32.534 1.00 80.25 1120 ARG A N 1
ATOM 8721 C CA . ARG A 1 1120 ? -6.994 -5.448 -33.830 1.00 80.25 1120 ARG A CA 1
ATOM 8722 C C . ARG A 1 1120 ? -6.864 -6.975 -33.751 1.00 80.25 1120 ARG A C 1
ATOM 8724 O O . ARG A 1 1120 ? -6.513 -7.600 -34.749 1.00 80.25 1120 ARG A O 1
ATOM 8731 N N . ARG A 1 1121 ? -7.128 -7.599 -32.595 1.00 85.88 1121 ARG A N 1
ATOM 8732 C CA . ARG A 1 1121 ? -7.058 -9.064 -32.419 1.00 85.88 1121 ARG A CA 1
ATOM 8733 C C . ARG A 1 1121 ? -8.044 -9.778 -33.366 1.00 85.88 1121 ARG A C 1
ATOM 8735 O O . ARG A 1 1121 ? -9.249 -9.554 -33.254 1.00 85.88 1121 ARG A O 1
ATOM 8742 N N . PRO A 1 1122 ? -7.588 -10.664 -34.274 1.00 86.06 1122 PRO A N 1
ATOM 8743 C CA . PRO A 1 1122 ? -8.469 -11.269 -35.271 1.00 86.06 1122 PRO A CA 1
ATOM 8744 C C . PRO A 1 1122 ? -9.460 -12.249 -34.627 1.00 86.06 1122 PRO A C 1
ATOM 8746 O O . PRO A 1 1122 ? -9.069 -13.134 -33.866 1.00 86.06 1122 PRO A O 1
ATOM 8749 N N . THR A 1 1123 ? -10.748 -12.102 -34.947 1.00 86.19 1123 THR A N 1
ATOM 8750 C CA . THR A 1 1123 ? -11.844 -12.984 -34.491 1.00 86.19 1123 THR A CA 1
ATOM 8751 C C . THR A 1 1123 ? -11.987 -14.257 -35.328 1.00 86.19 1123 THR A C 1
ATOM 8753 O O . THR A 1 1123 ? -12.605 -15.228 -34.893 1.00 86.19 1123 THR A O 1
ATOM 8756 N N . SER A 1 1124 ? -11.409 -14.268 -36.529 1.00 83.81 1124 SER A N 1
ATOM 8757 C CA . SER A 1 1124 ? -11.237 -15.442 -37.383 1.00 83.81 1124 SER A CA 1
ATOM 8758 C C . SER A 1 1124 ? -9.816 -16.013 -37.246 1.00 83.81 1124 SER A C 1
ATOM 8760 O O . SER A 1 1124 ? -8.988 -15.501 -36.492 1.00 83.81 1124 SER A O 1
ATOM 8762 N N . ALA A 1 1125 ? -9.510 -17.092 -37.974 1.00 85.56 1125 ALA A N 1
ATOM 8763 C CA . ALA A 1 1125 ? -8.138 -17.593 -38.061 1.00 85.56 1125 ALA A CA 1
ATOM 8764 C C . ALA A 1 1125 ? -7.191 -16.487 -38.591 1.00 85.56 1125 ALA A C 1
ATOM 8766 O O . ALA A 1 1125 ? -7.518 -15.869 -39.608 1.00 85.56 1125 ALA A O 1
ATOM 8767 N N . PRO A 1 1126 ? -6.034 -16.244 -37.944 1.00 87.56 1126 PRO A N 1
ATOM 8768 C CA . PRO A 1 1126 ? -5.189 -15.087 -38.233 1.00 87.56 1126 PRO A CA 1
ATOM 8769 C C . PRO A 1 1126 ? -4.598 -15.155 -39.644 1.00 87.56 1126 PRO A C 1
ATOM 8771 O O . PRO A 1 1126 ? -4.090 -16.196 -40.076 1.00 87.56 1126 PRO A O 1
ATOM 8774 N N . THR A 1 1127 ? -4.632 -14.031 -40.354 1.00 87.69 1127 THR A N 1
ATOM 8775 C CA . THR A 1 1127 ? -4.039 -13.869 -41.686 1.00 87.69 1127 THR A CA 1
ATOM 8776 C C . THR A 1 1127 ? -2.506 -13.840 -41.621 1.00 87.69 1127 THR A C 1
ATOM 8778 O O . THR A 1 1127 ? -1.905 -13.933 -40.552 1.00 87.69 1127 THR A O 1
ATOM 8781 N N . LYS A 1 1128 ? -1.835 -13.739 -42.777 1.00 86.00 1128 LYS A N 1
ATOM 8782 C CA . LYS A 1 1128 ? -0.364 -13.659 -42.816 1.00 86.00 1128 LYS A CA 1
ATOM 8783 C C . LYS A 1 1128 ? 0.156 -12.366 -42.193 1.00 86.00 1128 LYS A C 1
ATOM 8785 O O . LYS A 1 1128 ? 1.104 -12.425 -41.421 1.00 86.00 1128 LYS A O 1
ATOM 8790 N N . ASP A 1 1129 ? -0.489 -11.244 -42.491 1.00 81.56 1129 ASP A N 1
ATOM 8791 C CA . ASP A 1 1129 ? -0.161 -9.933 -41.937 1.00 81.56 1129 ASP A CA 1
ATOM 8792 C C . ASP A 1 1129 ? -0.358 -9.929 -40.405 1.00 81.56 1129 ASP A C 1
ATOM 8794 O O . ASP A 1 1129 ? 0.522 -9.468 -39.681 1.00 81.56 1129 ASP A O 1
ATOM 8798 N N . ASP A 1 1130 ? -1.431 -10.556 -39.897 1.00 85.38 1130 ASP A N 1
ATOM 8799 C CA . ASP A 1 1130 ? -1.664 -10.719 -38.447 1.00 85.38 1130 ASP A CA 1
ATOM 8800 C C . ASP A 1 1130 ? -0.576 -11.571 -37.769 1.00 85.38 1130 ASP A C 1
ATOM 8802 O O . ASP A 1 1130 ? -0.178 -11.306 -36.633 1.00 85.38 1130 ASP A O 1
ATOM 8806 N N . GLN A 1 1131 ? -0.085 -12.606 -38.462 1.00 85.19 1131 GLN A N 1
ATOM 8807 C CA . GLN A 1 1131 ? 1.004 -13.466 -37.985 1.00 85.19 1131 GLN A CA 1
ATOM 8808 C C . GLN A 1 1131 ? 2.364 -12.747 -38.017 1.00 85.19 1131 GLN A C 1
ATOM 8810 O O . GLN A 1 1131 ? 3.171 -12.953 -37.112 1.00 85.19 1131 GLN A O 1
ATOM 8815 N N . GLU A 1 1132 ? 2.614 -11.884 -39.009 1.00 85.62 1132 GLU A N 1
ATOM 8816 C CA . GLU A 1 1132 ? 3.824 -11.048 -39.091 1.00 85.62 1132 GLU A CA 1
ATOM 8817 C C . GLU A 1 1132 ? 3.829 -9.949 -38.009 1.00 85.62 1132 GLU A C 1
ATOM 8819 O O . GLU A 1 1132 ? 4.872 -9.680 -37.417 1.00 85.62 1132 GLU A O 1
ATOM 8824 N N . GLU A 1 1133 ? 2.662 -9.397 -37.653 1.00 82.06 1133 GLU A N 1
ATOM 8825 C CA . GLU A 1 1133 ? 2.486 -8.503 -36.493 1.00 82.06 1133 GLU A CA 1
ATOM 8826 C C . GLU A 1 1133 ? 2.444 -9.216 -35.128 1.00 82.06 1133 GLU A C 1
ATOM 8828 O O . GLU A 1 1133 ? 2.449 -8.552 -34.088 1.00 82.06 1133 GLU A O 1
ATOM 8833 N N . GLN A 1 1134 ? 2.409 -10.553 -35.105 1.00 86.81 1134 GLN A N 1
ATOM 8834 C CA . GLN A 1 1134 ? 2.225 -11.357 -33.890 1.00 86.81 1134 GLN A CA 1
ATOM 8835 C C . GLN A 1 1134 ? 0.972 -10.941 -33.087 1.00 86.81 1134 GLN A C 1
ATOM 8837 O O . GLN A 1 1134 ? 1.033 -10.742 -31.865 1.00 86.81 1134 GLN A O 1
ATOM 8842 N N . LEU A 1 1135 ? -0.163 -10.779 -33.775 1.00 85.00 1135 LEU A N 1
ATOM 8843 C CA . LEU A 1 1135 ? -1.460 -10.521 -33.148 1.00 85.00 1135 LEU A CA 1
ATOM 8844 C C . LEU A 1 1135 ? -2.016 -11.806 -32.521 1.00 85.00 1135 LEU A C 1
ATOM 8846 O O . LEU A 1 1135 ? -2.062 -12.866 -33.145 1.00 85.00 1135 LEU A O 1
ATOM 8850 N N . ILE A 1 1136 ? -2.461 -11.700 -31.269 1.00 85.81 1136 ILE A N 1
ATOM 8851 C CA . ILE A 1 1136 ? -3.058 -12.807 -30.515 1.00 85.81 1136 ILE A CA 1
ATOM 8852 C C . ILE A 1 1136 ? -4.540 -12.904 -30.915 1.00 85.81 1136 ILE A C 1
ATOM 8854 O O . ILE A 1 1136 ? -5.254 -11.927 -30.696 1.00 85.81 1136 ILE A O 1
ATOM 8858 N N . PRO A 1 1137 ? -5.048 -14.029 -31.457 1.00 86.44 1137 PRO A N 1
ATOM 8859 C CA . PRO A 1 1137 ? -6.457 -14.152 -31.841 1.00 86.44 1137 PRO A CA 1
ATOM 8860 C C . PRO A 1 1137 ? -7.425 -13.756 -30.720 1.00 86.44 1137 PRO A C 1
ATOM 8862 O O . PRO A 1 1137 ? -7.118 -13.921 -29.534 1.00 86.44 1137 PRO A O 1
ATOM 8865 N N . TYR A 1 1138 ? -8.584 -13.204 -31.081 1.00 84.25 1138 TYR A N 1
ATOM 8866 C CA . TYR A 1 1138 ? -9.571 -12.745 -30.110 1.00 84.25 1138 TYR A CA 1
ATOM 8867 C C . TYR A 1 1138 ? -10.136 -13.921 -29.307 1.00 84.25 1138 TYR A C 1
ATOM 8869 O O . TYR A 1 1138 ? -10.602 -14.921 -29.848 1.00 84.25 1138 TYR A O 1
ATOM 8877 N N . ALA A 1 1139 ? -10.079 -13.763 -27.992 1.00 80.31 1139 ALA A N 1
ATOM 8878 C CA . ALA A 1 1139 ? -10.534 -14.694 -26.977 1.00 80.31 1139 ALA A CA 1
ATOM 8879 C C . ALA A 1 1139 ? -10.702 -13.907 -25.664 1.00 80.31 1139 ALA A C 1
ATOM 8881 O O . ALA A 1 1139 ? -9.952 -12.933 -25.470 1.00 80.31 1139 ALA A O 1
ATOM 8882 N N . PRO A 1 1140 ? -11.617 -14.329 -24.766 1.00 76.62 1140 PRO A N 1
ATOM 8883 C CA . PRO A 1 1140 ? -11.706 -13.805 -23.405 1.00 76.62 1140 PRO A CA 1
ATOM 8884 C C . PRO A 1 1140 ? -10.345 -13.820 -22.703 1.00 76.62 1140 PRO A C 1
ATOM 8886 O O . PRO A 1 1140 ? -9.494 -14.662 -23.000 1.00 76.62 1140 PRO A O 1
ATOM 8889 N N . ILE A 1 1141 ? -10.134 -12.886 -21.777 1.00 74.12 1141 ILE A N 1
ATOM 8890 C CA . ILE A 1 1141 ? -8.893 -12.841 -20.998 1.00 74.12 1141 ILE A CA 1
ATOM 8891 C C . ILE A 1 1141 ? -8.888 -14.043 -20.043 1.00 74.12 1141 ILE A C 1
ATOM 8893 O O . ILE A 1 1141 ? -9.852 -14.203 -19.296 1.00 74.12 1141 ILE A O 1
ATOM 8897 N N . PRO A 1 1142 ? -7.860 -14.908 -20.065 1.00 69.50 1142 PRO A N 1
ATOM 8898 C CA . PRO A 1 1142 ? -7.806 -16.048 -19.163 1.00 69.50 1142 PRO A CA 1
ATOM 8899 C C . PRO A 1 1142 ? -7.420 -15.585 -17.755 1.00 69.50 1142 PRO A C 1
ATOM 8901 O O . PRO A 1 1142 ? -6.404 -14.918 -17.575 1.00 69.50 1142 PRO A O 1
ATOM 8904 N N . GLU A 1 1143 ? -8.180 -15.990 -16.743 1.00 68.56 1143 GLU A N 1
ATOM 8905 C CA . GLU A 1 1143 ? -7.855 -15.746 -15.331 1.00 68.56 1143 GLU A CA 1
ATOM 8906 C C . GLU A 1 1143 ? -6.783 -16.744 -14.842 1.00 68.56 1143 GLU A C 1
ATOM 8908 O O . GLU A 1 1143 ? -7.026 -17.636 -14.028 1.00 68.56 1143 GLU A O 1
ATOM 8913 N N . GLU A 1 1144 ? -5.563 -16.641 -15.385 1.00 72.19 1144 GLU A N 1
ATOM 8914 C CA . GLU A 1 1144 ? -4.426 -17.430 -14.899 1.00 72.19 1144 GLU A CA 1
ATOM 8915 C C . GLU A 1 1144 ? -3.883 -16.869 -13.582 1.00 72.19 1144 GLU A C 1
ATOM 8917 O O . GLU A 1 1144 ? -3.479 -15.708 -13.509 1.00 72.19 1144 GLU A O 1
ATOM 8922 N N . ARG A 1 1145 ? -3.711 -17.743 -12.578 1.00 67.88 1145 ARG A N 1
ATOM 8923 C CA . ARG A 1 1145 ? -3.139 -17.388 -11.263 1.00 67.88 1145 ARG A CA 1
ATOM 8924 C C . ARG A 1 1145 ? -1.765 -16.696 -11.307 1.00 67.88 1145 ARG A C 1
ATOM 8926 O O . ARG A 1 1145 ? -1.371 -16.075 -10.332 1.00 67.88 1145 ARG A O 1
ATOM 8933 N N . LYS A 1 1146 ? -1.040 -16.797 -12.426 1.00 67.50 1146 LYS A N 1
ATOM 8934 C CA . LYS A 1 1146 ? 0.271 -16.161 -12.654 1.00 67.50 1146 LYS A CA 1
ATOM 8935 C C . LYS A 1 1146 ? 0.199 -14.655 -12.920 1.00 67.50 1146 LYS A C 1
ATOM 8937 O O . LYS A 1 1146 ? 1.235 -14.006 -12.871 1.00 67.50 1146 LYS A O 1
ATOM 8942 N N . MET A 1 1147 ? -0.974 -14.121 -13.272 1.00 69.00 1147 MET A N 1
ATOM 8943 C CA . MET A 1 1147 ? -1.152 -12.694 -13.571 1.00 69.00 1147 MET A CA 1
ATOM 8944 C C . MET A 1 1147 ? -1.570 -11.871 -12.343 1.00 69.00 1147 MET A C 1
ATOM 8946 O O . MET A 1 1147 ? -1.658 -10.653 -12.447 1.00 69.00 1147 MET A O 1
ATOM 8950 N N . PHE A 1 1148 ? -1.803 -12.487 -11.178 1.00 72.44 1148 PHE A N 1
ATOM 8951 C CA . PHE A 1 1148 ? -2.043 -11.743 -9.940 1.00 72.44 1148 PHE A CA 1
ATOM 8952 C C . PHE A 1 1148 ? -0.718 -11.394 -9.257 1.00 72.44 1148 PHE A C 1
ATOM 8954 O O . PHE A 1 1148 ? -0.033 -12.274 -8.736 1.00 72.44 1148 PHE A O 1
ATOM 8961 N N . LEU A 1 1149 ? -0.390 -10.102 -9.196 1.00 73.12 1149 LEU A N 1
ATOM 8962 C CA . LEU A 1 1149 ? 0.775 -9.596 -8.464 1.00 73.12 1149 LEU A CA 1
ATOM 8963 C C . LEU A 1 1149 ? 0.699 -9.910 -6.965 1.00 73.12 1149 LEU A C 1
ATOM 8965 O O . LEU A 1 1149 ? 1.730 -10.117 -6.338 1.00 73.12 1149 LEU A O 1
ATOM 8969 N N . THR A 1 1150 ? -0.511 -9.985 -6.401 1.00 75.31 1150 THR A N 1
ATOM 8970 C CA . THR A 1 1150 ? -0.736 -10.322 -4.986 1.00 75.31 1150 THR A CA 1
ATOM 8971 C C . THR A 1 1150 ? -0.670 -11.826 -4.695 1.00 75.31 1150 THR A C 1
ATOM 8973 O O . THR A 1 1150 ? -0.793 -12.208 -3.537 1.00 75.31 1150 THR A O 1
ATOM 8976 N N . TYR A 1 1151 ? -0.467 -12.686 -5.704 1.00 80.31 1151 TYR A N 1
ATOM 8977 C CA . TYR A 1 1151 ? -0.353 -14.150 -5.594 1.00 80.31 1151 TYR A CA 1
ATOM 8978 C C . TYR A 1 1151 ? -1.473 -14.830 -4.771 1.00 80.31 1151 TYR A C 1
ATOM 8980 O O . TYR A 1 1151 ? -2.517 -15.174 -5.322 1.00 80.31 1151 TYR A O 1
ATOM 8988 N N . ASN A 1 1152 ? -1.256 -15.039 -3.469 1.00 77.31 1152 ASN A N 1
ATOM 8989 C CA . ASN A 1 1152 ? -2.205 -15.649 -2.525 1.00 77.31 1152 ASN A CA 1
ATOM 8990 C C . ASN A 1 1152 ? -2.683 -14.663 -1.436 1.00 77.31 1152 ASN A C 1
ATOM 8992 O O . ASN A 1 1152 ? -3.412 -15.068 -0.536 1.00 77.31 1152 ASN A O 1
ATOM 8996 N N . LEU A 1 1153 ? -2.252 -13.399 -1.480 1.00 78.12 1153 LEU A N 1
ATOM 8997 C CA . LEU A 1 1153 ? -2.730 -12.343 -0.593 1.00 78.12 1153 LEU A CA 1
ATOM 8998 C C . LEU A 1 1153 ? -4.052 -11.769 -1.111 1.00 78.12 1153 LEU A C 1
ATOM 9000 O O . LEU A 1 1153 ? -4.193 -11.430 -2.292 1.00 78.12 1153 LEU A O 1
ATOM 9004 N N . GLU A 1 1154 ? -4.995 -11.624 -0.188 1.00 76.00 1154 GLU A N 1
ATOM 9005 C CA . GLU A 1 1154 ? -6.246 -10.896 -0.366 1.00 76.00 1154 GLU A CA 1
ATOM 9006 C C . GLU A 1 1154 ? -6.043 -9.481 0.189 1.00 76.00 1154 GLU A C 1
ATOM 9008 O O . GLU A 1 1154 ? -5.751 -9.300 1.374 1.00 76.00 1154 GLU A O 1
ATOM 9013 N N . VAL A 1 1155 ? -6.141 -8.477 -0.687 1.00 80.94 1155 VAL A N 1
ATOM 9014 C CA . VAL A 1 1155 ? -5.889 -7.069 -0.351 1.00 80.94 1155 VAL A CA 1
ATOM 9015 C C . VAL A 1 1155 ? -7.231 -6.345 -0.385 1.00 80.94 1155 VAL A C 1
ATOM 9017 O O . VAL A 1 1155 ? -7.801 -6.108 -1.452 1.00 80.94 1155 VAL A O 1
ATOM 9020 N N . LEU A 1 1156 ? -7.777 -6.067 0.798 1.00 79.81 1156 LEU A N 1
ATOM 9021 C CA . LEU A 1 1156 ? -9.166 -5.640 0.953 1.00 79.81 1156 LEU A CA 1
ATOM 9022 C C . LEU A 1 1156 ? -9.354 -4.150 0.652 1.00 79.81 1156 LEU A C 1
ATOM 9024 O O . LEU A 1 1156 ? -8.492 -3.317 0.934 1.00 79.81 1156 LEU A O 1
ATOM 9028 N N . GLY A 1 1157 ? -10.518 -3.821 0.086 1.00 71.94 1157 GLY A N 1
ATOM 9029 C CA . GLY A 1 1157 ? -10.985 -2.448 -0.098 1.00 71.94 1157 GLY A CA 1
ATOM 9030 C C . GLY A 1 1157 ? -10.030 -1.502 -0.837 1.00 71.94 1157 GLY A C 1
ATOM 9031 O O . GLY A 1 1157 ? -9.997 -0.327 -0.486 1.00 71.94 1157 GLY A O 1
ATOM 9032 N N . ILE A 1 1158 ? -9.245 -1.972 -1.819 1.00 76.56 1158 ILE A N 1
ATOM 9033 C CA . ILE A 1 1158 ? -8.435 -1.095 -2.690 1.00 76.56 1158 ILE A CA 1
ATOM 9034 C C . ILE A 1 1158 ? -9.355 -0.079 -3.385 1.00 76.56 1158 ILE A C 1
ATOM 9036 O O . ILE A 1 1158 ? -10.345 -0.463 -4.004 1.00 76.56 1158 ILE A O 1
ATOM 9040 N N . GLN A 1 1159 ? -9.003 1.206 -3.318 1.00 75.12 1159 GLN A N 1
ATOM 9041 C CA . GLN A 1 1159 ? -9.725 2.306 -3.975 1.00 75.12 1159 GLN A CA 1
ATOM 9042 C C . GLN A 1 1159 ? -8.890 2.947 -5.093 1.00 75.12 1159 GLN A C 1
ATOM 9044 O O . GLN A 1 1159 ? -9.434 3.341 -6.124 1.00 75.12 1159 GLN A O 1
ATOM 9049 N N . HIS A 1 1160 ? -7.564 2.987 -4.929 1.00 75.00 1160 HIS A N 1
ATOM 9050 C CA . HIS A 1 1160 ? -6.634 3.621 -5.860 1.00 75.00 1160 HIS A CA 1
ATOM 9051 C C . HIS A 1 1160 ? -5.399 2.747 -6.106 1.00 75.00 1160 HIS A C 1
ATOM 9053 O O . HIS A 1 1160 ? -4.934 2.031 -5.219 1.00 75.00 1160 HIS A O 1
ATOM 9059 N N . ILE A 1 1161 ? -4.838 2.837 -7.314 1.00 79.94 1161 ILE A N 1
ATOM 9060 C CA . ILE A 1 1161 ? -3.546 2.242 -7.672 1.00 79.94 1161 ILE A CA 1
ATOM 9061 C C . ILE A 1 1161 ? -2.717 3.314 -8.376 1.00 79.94 1161 ILE A C 1
ATOM 9063 O O . ILE A 1 1161 ? -3.156 3.883 -9.375 1.00 79.94 1161 ILE A O 1
ATOM 9067 N N . ILE A 1 1162 ? -1.519 3.578 -7.860 1.00 82.06 1162 ILE A N 1
ATOM 9068 C CA . ILE A 1 1162 ? -0.540 4.497 -8.446 1.00 82.06 1162 ILE A CA 1
ATOM 9069 C C . ILE A 1 1162 ? 0.718 3.734 -8.872 1.00 82.06 1162 ILE A C 1
ATOM 9071 O O . ILE A 1 1162 ? 1.102 2.730 -8.268 1.00 82.06 1162 ILE A O 1
ATOM 9075 N N . SER A 1 1163 ? 1.376 4.229 -9.918 1.00 83.44 1163 SER A N 1
ATOM 9076 C CA . SER A 1 1163 ? 2.584 3.632 -10.491 1.00 83.44 1163 SER A CA 1
ATOM 9077 C C . SER A 1 1163 ? 3.667 4.684 -10.701 1.00 83.44 1163 SER A C 1
ATOM 9079 O O . SER A 1 1163 ? 3.388 5.731 -11.286 1.00 83.44 1163 SER A O 1
ATOM 9081 N N . ALA A 1 1164 ? 4.905 4.389 -10.306 1.00 84.19 1164 ALA A N 1
ATOM 9082 C CA . ALA A 1 1164 ? 6.063 5.247 -10.553 1.00 84.19 1164 ALA A CA 1
ATOM 9083 C C . ALA A 1 1164 ? 7.149 4.532 -11.380 1.00 84.19 1164 ALA A C 1
ATOM 9085 O O . ALA A 1 1164 ? 7.314 3.311 -11.270 1.00 84.19 1164 ALA A O 1
ATOM 9086 N N . PRO A 1 1165 ? 7.930 5.270 -12.190 1.00 85.50 1165 PRO A N 1
ATOM 9087 C CA . PRO A 1 1165 ? 9.106 4.728 -12.864 1.00 85.50 1165 PRO A CA 1
ATOM 9088 C C . PRO A 1 1165 ? 10.289 4.582 -11.893 1.00 85.50 1165 PRO A C 1
ATOM 9090 O O . PRO A 1 1165 ? 10.507 5.445 -11.033 1.00 85.50 1165 PRO A O 1
ATOM 9093 N N . ALA A 1 1166 ? 11.077 3.519 -12.058 1.00 85.25 1166 ALA A N 1
ATOM 9094 C CA . ALA A 1 1166 ? 12.439 3.429 -11.524 1.00 85.25 1166 ALA A CA 1
ATOM 9095 C C . ALA A 1 1166 ? 13.438 4.158 -12.459 1.00 85.25 1166 ALA A C 1
ATOM 9097 O O . ALA A 1 1166 ? 13.033 4.789 -13.436 1.00 85.25 1166 ALA A O 1
ATOM 9098 N N . LEU A 1 1167 ? 14.750 4.068 -12.193 1.00 85.56 1167 LEU A N 1
ATOM 9099 C CA . LEU A 1 1167 ? 15.774 4.376 -13.213 1.00 85.56 1167 LEU A CA 1
ATOM 9100 C C . LEU A 1 1167 ? 15.935 3.243 -14.240 1.00 85.56 1167 LEU A C 1
ATOM 9102 O O . LEU A 1 1167 ? 16.475 3.466 -15.320 1.00 85.56 1167 LEU A O 1
ATOM 9106 N N . LEU A 1 1168 ? 15.494 2.034 -13.885 1.00 84.38 1168 LEU A N 1
ATOM 9107 C CA . LEU A 1 1168 ? 15.439 0.873 -14.767 1.00 84.38 1168 LEU A CA 1
ATOM 9108 C C . LEU A 1 1168 ? 14.194 0.978 -15.653 1.00 84.38 1168 LEU A C 1
ATOM 9110 O O . LEU A 1 1168 ? 13.072 0.963 -15.147 1.00 84.38 1168 LEU A O 1
ATOM 9114 N N . GLU A 1 1169 ? 14.391 1.072 -16.968 1.00 80.62 1169 GLU A N 1
ATOM 9115 C CA . GLU A 1 1169 ? 13.314 1.150 -17.967 1.00 80.62 1169 GLU A CA 1
ATOM 9116 C C . GLU A 1 1169 ? 12.435 -0.111 -17.944 1.00 80.62 1169 GLU A C 1
ATOM 9118 O O . GLU A 1 1169 ? 11.244 -0.056 -18.249 1.00 80.62 1169 GLU A O 1
ATOM 9123 N N . SER A 1 1170 ? 12.998 -1.249 -17.532 1.00 79.25 1170 SER A N 1
ATOM 9124 C CA . SER A 1 1170 ? 12.263 -2.507 -17.419 1.00 79.25 1170 SER A CA 1
ATOM 9125 C C . SER A 1 1170 ? 11.224 -2.559 -16.300 1.00 79.25 1170 SER A C 1
ATOM 9127 O O . SER A 1 1170 ? 10.410 -3.482 -16.316 1.00 79.25 1170 SER A O 1
ATOM 9129 N N . THR A 1 1171 ? 11.278 -1.658 -15.309 1.00 82.19 1171 THR A N 1
ATOM 9130 C CA . THR A 1 1171 ? 10.679 -1.883 -13.983 1.00 82.19 1171 THR A CA 1
ATOM 9131 C C . THR A 1 1171 ? 9.884 -0.681 -13.466 1.00 82.19 1171 THR A C 1
ATOM 9133 O O . THR A 1 1171 ? 10.388 0.439 -13.377 1.00 82.19 1171 THR A O 1
ATOM 9136 N N . SER A 1 1172 ? 8.643 -0.933 -13.041 1.00 83.75 1172 SER A N 1
ATOM 9137 C CA . SER A 1 1172 ? 7.768 0.055 -12.403 1.00 83.75 1172 SER A CA 1
ATOM 9138 C C . SER A 1 1172 ? 7.458 -0.331 -10.957 1.00 83.75 1172 SER A C 1
ATOM 9140 O O . SER A 1 1172 ? 7.322 -1.507 -10.618 1.00 83.75 1172 SER A O 1
ATOM 9142 N N . LEU A 1 1173 ? 7.356 0.680 -10.096 1.00 86.62 1173 LEU A N 1
ATOM 9143 C CA . LEU A 1 1173 ? 6.930 0.546 -8.708 1.00 86.62 1173 LEU A CA 1
ATOM 9144 C C . LEU A 1 1173 ? 5.412 0.732 -8.658 1.00 86.62 1173 LEU A C 1
ATOM 9146 O O . LEU A 1 1173 ? 4.917 1.744 -9.154 1.00 86.62 1173 LEU A O 1
ATOM 9150 N N . ILE A 1 1174 ? 4.688 -0.207 -8.053 1.00 85.19 1174 ILE A N 1
ATOM 9151 C CA . ILE A 1 1174 ? 3.224 -0.187 -7.958 1.00 85.19 1174 ILE A CA 1
ATOM 9152 C C . ILE A 1 1174 ? 2.837 -0.069 -6.485 1.00 85.19 1174 ILE A C 1
ATOM 9154 O O . ILE A 1 1174 ? 3.345 -0.815 -5.649 1.00 85.19 1174 ILE A O 1
ATOM 9158 N N . TYR A 1 1175 ? 1.930 0.856 -6.174 1.00 87.25 1175 TYR A N 1
ATOM 9159 C CA . TYR A 1 1175 ? 1.337 1.004 -4.848 1.00 87.25 1175 TYR A CA 1
ATOM 9160 C C . TYR A 1 1175 ? -0.186 1.094 -4.968 1.00 87.25 1175 TYR A C 1
ATOM 9162 O O . TYR A 1 1175 ? -0.715 1.996 -5.618 1.00 87.25 1175 TYR A O 1
ATOM 9170 N N . ALA A 1 1176 ? -0.883 0.143 -4.356 1.00 84.62 1176 ALA A N 1
ATOM 9171 C CA . ALA A 1 1176 ? -2.334 0.100 -4.253 1.00 84.62 1176 ALA A CA 1
ATOM 9172 C C . ALA A 1 1176 ? -2.755 0.450 -2.822 1.00 84.62 1176 ALA A C 1
ATOM 9174 O O . ALA A 1 1176 ? -2.152 -0.050 -1.872 1.00 84.62 1176 ALA A O 1
ATOM 9175 N N . TYR A 1 1177 ? -3.778 1.291 -2.669 1.00 88.19 1177 TYR A N 1
ATOM 9176 C CA . TYR A 1 1177 ? -4.266 1.742 -1.366 1.00 88.19 1177 TYR A CA 1
ATOM 9177 C C . TYR A 1 1177 ? -5.789 1.918 -1.319 1.00 88.19 1177 TYR A C 1
ATOM 9179 O O . TYR A 1 1177 ? -6.457 2.088 -2.342 1.00 88.19 1177 TYR A O 1
ATOM 9187 N N . GLY A 1 1178 ? -6.339 1.861 -0.108 1.00 83.38 1178 GLY A N 1
ATOM 9188 C CA . GLY A 1 1178 ? -7.759 2.021 0.194 1.00 83.38 1178 GLY A CA 1
ATOM 9189 C C . GLY A 1 1178 ? -8.010 1.694 1.665 1.00 83.38 1178 GLY A C 1
ATOM 9190 O O . GLY A 1 1178 ? -7.547 2.432 2.530 1.00 83.38 1178 GLY A O 1
ATOM 9191 N N . LEU A 1 1179 ? -8.694 0.580 1.952 1.00 86.25 1179 LEU A N 1
ATOM 9192 C CA . LEU A 1 1179 ? -8.662 -0.034 3.286 1.00 86.25 1179 LEU A CA 1
ATOM 9193 C C . LEU A 1 1179 ? -7.267 -0.610 3.572 1.00 86.25 1179 LEU A C 1
ATOM 9195 O O . LEU A 1 1179 ? -6.623 -0.180 4.522 1.00 86.25 1179 LEU A O 1
ATOM 9199 N N . ASP A 1 1180 ? -6.779 -1.530 2.736 1.00 89.62 1180 ASP A N 1
ATOM 9200 C CA . ASP A 1 1180 ? -5.400 -2.030 2.801 1.00 89.62 1180 ASP A CA 1
ATOM 9201 C C . ASP A 1 1180 ? -4.420 -1.171 1.997 1.00 89.62 1180 ASP A C 1
ATOM 9203 O O . ASP A 1 1180 ? -4.807 -0.417 1.103 1.00 89.62 1180 ASP A O 1
ATOM 9207 N N . ALA A 1 1181 ? -3.125 -1.359 2.269 1.00 89.12 1181 ALA A N 1
ATOM 9208 C CA . ALA A 1 1181 ? -2.038 -0.884 1.420 1.00 89.12 1181 ALA A CA 1
ATOM 9209 C C . ALA A 1 1181 ? -1.153 -2.052 0.948 1.00 89.12 1181 ALA A C 1
ATOM 9211 O O . ALA A 1 1181 ? -0.728 -2.884 1.752 1.00 89.12 1181 ALA A O 1
ATOM 9212 N N . TYR A 1 1182 ? -0.844 -2.108 -0.349 1.00 90.06 1182 TYR A N 1
ATOM 9213 C CA . TYR A 1 1182 ? 0.049 -3.105 -0.947 1.00 90.06 1182 TYR A CA 1
ATOM 9214 C C . TYR A 1 1182 ? 1.043 -2.449 -1.907 1.00 90.06 1182 TYR A C 1
ATOM 9216 O O . TYR A 1 1182 ? 0.657 -1.701 -2.806 1.00 90.06 1182 TYR A O 1
ATOM 9224 N N . TYR A 1 1183 ? 2.325 -2.758 -1.736 1.00 90.12 1183 TYR A N 1
ATOM 9225 C CA . TYR A 1 1183 ? 3.412 -2.304 -2.600 1.00 90.12 1183 TYR A CA 1
ATOM 9226 C C . TYR A 1 1183 ? 4.091 -3.491 -3.270 1.00 90.12 1183 TYR A C 1
ATOM 9228 O O . TYR A 1 1183 ? 4.343 -4.512 -2.630 1.00 90.12 1183 TYR A O 1
ATOM 9236 N N . THR A 1 1184 ? 4.455 -3.330 -4.539 1.00 85.81 1184 THR A N 1
ATOM 9237 C CA . THR A 1 1184 ? 5.267 -4.302 -5.274 1.00 85.81 1184 THR A CA 1
ATOM 9238 C C . THR A 1 1184 ? 6.037 -3.634 -6.418 1.00 85.81 1184 THR A C 1
ATOM 9240 O O . THR A 1 1184 ? 5.963 -2.419 -6.632 1.00 85.81 1184 THR A O 1
ATOM 9243 N N . ARG A 1 1185 ? 6.801 -4.431 -7.164 1.00 83.69 1185 ARG A N 1
ATOM 9244 C CA . ARG A 1 1185 ? 7.510 -4.021 -8.379 1.00 83.69 1185 ARG A CA 1
ATOM 9245 C C . ARG A 1 1185 ? 7.137 -4.977 -9.502 1.00 83.69 1185 ARG A C 1
ATOM 9247 O O . ARG A 1 1185 ? 7.220 -6.186 -9.313 1.00 83.69 1185 ARG A O 1
ATOM 9254 N N . ASP A 1 1186 ? 6.759 -4.438 -10.654 1.00 79.12 1186 ASP A N 1
ATOM 9255 C CA . ASP A 1 1186 ? 6.494 -5.226 -11.861 1.00 79.12 1186 ASP A CA 1
ATOM 9256 C C . ASP A 1 1186 ? 7.529 -4.904 -12.944 1.00 79.12 1186 ASP A C 1
ATOM 9258 O O . ASP A 1 1186 ? 8.022 -3.776 -13.047 1.00 79.12 1186 ASP A O 1
ATOM 9262 N N . SER A 1 1187 ? 7.835 -5.901 -13.770 1.00 78.12 1187 SER A N 1
ATOM 9263 C CA . SER A 1 1187 ? 8.725 -5.776 -14.921 1.00 78.12 1187 SER A CA 1
ATOM 9264 C C . SER A 1 1187 ? 8.045 -6.350 -16.178 1.00 78.12 1187 SER A C 1
ATOM 9266 O O . SER A 1 1187 ? 8.377 -7.467 -16.590 1.00 78.12 1187 SER A O 1
ATOM 9268 N N . PRO A 1 1188 ? 7.114 -5.616 -16.830 1.00 72.19 1188 PRO A N 1
ATOM 9269 C CA . PRO A 1 1188 ? 6.262 -6.141 -17.911 1.00 72.19 1188 PRO A CA 1
ATOM 9270 C C . PRO A 1 1188 ? 7.014 -6.741 -19.110 1.00 72.19 1188 PRO A C 1
ATOM 9272 O O . PRO A 1 1188 ? 6.521 -7.658 -19.769 1.00 72.19 1188 PRO A O 1
ATOM 9275 N N . SER A 1 1189 ? 8.218 -6.231 -19.389 1.00 75.56 1189 SER A N 1
ATOM 9276 C CA . SER A 1 1189 ? 9.109 -6.693 -20.466 1.00 75.56 1189 SER A CA 1
ATOM 9277 C C . SER A 1 1189 ? 10.157 -7.716 -20.003 1.00 75.56 1189 SER A C 1
ATOM 9279 O O . SER A 1 1189 ? 10.976 -8.152 -20.812 1.00 75.56 1189 SER A O 1
ATOM 9281 N N . ARG A 1 1190 ? 10.126 -8.107 -18.718 1.00 75.88 1190 ARG A N 1
ATOM 9282 C CA . ARG A 1 1190 ? 11.240 -8.668 -17.925 1.00 75.88 1190 ARG A CA 1
ATOM 9283 C C . ARG A 1 1190 ? 12.402 -7.682 -17.760 1.00 75.88 1190 ARG A C 1
ATOM 9285 O O . ARG A 1 1190 ? 12.536 -6.721 -18.511 1.00 75.88 1190 ARG A O 1
ATOM 9292 N N . GLN A 1 1191 ? 13.253 -7.939 -16.770 1.00 76.25 1191 GLN A N 1
ATOM 9293 C CA . GLN A 1 1191 ? 14.455 -7.145 -16.505 1.00 76.25 1191 GLN A CA 1
ATOM 9294 C C . GLN A 1 1191 ? 15.513 -7.428 -17.582 1.00 76.25 1191 GLN A C 1
ATOM 9296 O O . GLN A 1 1191 ? 16.223 -8.428 -17.523 1.00 76.25 1191 GLN A O 1
ATOM 9301 N N . PHE A 1 1192 ? 15.561 -6.576 -18.609 1.00 82.94 1192 PHE A N 1
ATOM 9302 C CA . PHE A 1 1192 ? 16.525 -6.648 -19.719 1.00 82.94 1192 PHE A CA 1
ATOM 9303 C C . PHE A 1 1192 ? 17.756 -5.748 -19.508 1.00 82.94 1192 PHE A C 1
ATOM 9305 O O . PHE A 1 1192 ? 18.769 -5.904 -20.186 1.00 82.94 1192 PHE A O 1
ATOM 9312 N N . ASP A 1 1193 ? 17.647 -4.798 -18.582 1.00 83.69 1193 ASP A N 1
ATOM 9313 C CA . ASP A 1 1193 ? 18.643 -3.805 -18.169 1.00 83.69 1193 ASP A CA 1
ATOM 9314 C C . ASP A 1 1193 ? 19.419 -4.224 -16.902 1.00 83.69 1193 ASP A C 1
ATOM 9316 O O . ASP A 1 1193 ? 20.469 -3.654 -16.601 1.00 83.69 1193 ASP A O 1
ATOM 9320 N N . VAL A 1 1194 ? 18.953 -5.264 -16.200 1.00 80.12 1194 VAL A N 1
ATOM 9321 C CA . VAL A 1 1194 ? 19.626 -5.896 -15.056 1.00 80.12 1194 VAL A CA 1
ATOM 9322 C C . VAL A 1 1194 ? 20.150 -7.281 -15.448 1.00 80.12 1194 VAL A C 1
ATOM 9324 O O . VAL A 1 1194 ? 19.549 -8.004 -16.240 1.00 80.12 1194 VAL A O 1
ATOM 9327 N N . LEU A 1 1195 ? 21.292 -7.671 -14.880 1.00 79.31 1195 LEU A N 1
ATOM 9328 C CA . LEU A 1 1195 ? 21.843 -9.018 -15.022 1.00 79.31 1195 LEU A CA 1
ATOM 9329 C C . LEU A 1 1195 ? 21.000 -10.023 -14.215 1.00 79.31 1195 LEU A C 1
ATOM 9331 O O . LEU A 1 1195 ? 20.763 -9.799 -13.030 1.00 79.31 1195 LEU A O 1
ATOM 9335 N N . SER A 1 1196 ? 20.592 -11.134 -14.834 1.00 76.25 1196 SER A N 1
ATOM 9336 C CA . SER A 1 1196 ? 19.751 -12.167 -14.205 1.00 76.25 1196 SER A CA 1
ATOM 9337 C C . SER A 1 1196 ? 20.323 -12.697 -12.885 1.00 76.25 1196 SER A C 1
ATOM 9339 O O . SER A 1 1196 ? 21.531 -12.920 -12.787 1.00 76.25 1196 SER A O 1
ATOM 9341 N N . GLU A 1 1197 ? 19.459 -13.001 -11.912 1.00 66.94 1197 GLU A N 1
ATOM 9342 C CA . GLU A 1 1197 ? 19.862 -13.583 -10.620 1.00 66.94 1197 GLU A CA 1
ATOM 9343 C C . GLU A 1 1197 ? 20.663 -14.882 -10.790 1.00 66.94 1197 GLU A C 1
ATOM 9345 O O . GLU A 1 1197 ? 21.733 -15.036 -10.200 1.00 66.94 1197 GLU A O 1
ATOM 9350 N N . ASP A 1 1198 ? 20.210 -15.748 -11.701 1.00 72.44 1198 ASP A N 1
ATOM 9351 C CA . ASP A 1 1198 ? 20.841 -17.024 -12.068 1.00 72.44 1198 ASP A CA 1
ATOM 9352 C C . ASP A 1 1198 ? 22.181 -16.876 -12.822 1.00 72.44 1198 ASP A C 1
ATOM 9354 O O . ASP A 1 1198 ? 22.737 -17.854 -13.333 1.00 72.44 1198 ASP A O 1
ATOM 9358 N N . PHE A 1 1199 ? 22.728 -15.660 -12.950 1.00 79.00 1199 PHE A N 1
ATOM 9359 C CA . PHE A 1 1199 ? 23.985 -15.451 -13.660 1.00 79.00 1199 PHE A CA 1
ATOM 9360 C C . PHE A 1 1199 ? 25.164 -16.078 -12.906 1.00 79.00 1199 PHE A C 1
ATOM 9362 O O . PHE A 1 1199 ? 25.593 -15.609 -11.848 1.00 79.00 1199 PHE A O 1
ATOM 9369 N N . SER A 1 1200 ? 25.756 -17.110 -13.511 1.00 82.56 1200 SER A N 1
ATOM 9370 C CA . SER A 1 1200 ? 26.865 -17.892 -12.955 1.00 82.56 1200 SER A CA 1
ATOM 9371 C C . SER A 1 1200 ? 28.193 -17.110 -12.901 1.00 82.56 1200 SER A C 1
ATOM 9373 O O . SER A 1 1200 ? 29.135 -17.350 -13.665 1.00 82.56 1200 SER A O 1
ATOM 9375 N N . LYS A 1 1201 ? 28.291 -16.166 -11.949 1.00 81.75 1201 LYS A N 1
ATOM 9376 C CA . LYS A 1 1201 ? 29.505 -15.380 -11.645 1.00 81.75 1201 LYS A CA 1
ATOM 9377 C C . LYS A 1 1201 ? 30.730 -16.283 -11.437 1.00 81.75 1201 LYS A C 1
ATOM 9379 O O . LYS A 1 1201 ? 31.828 -15.956 -11.882 1.00 81.75 1201 LYS A O 1
ATOM 9384 N N . SER A 1 1202 ? 30.540 -17.422 -10.766 1.00 80.88 1202 SER A N 1
ATOM 9385 C CA . SER A 1 1202 ? 31.589 -18.399 -10.451 1.00 80.88 1202 SER A CA 1
ATOM 9386 C C . SER A 1 1202 ? 32.142 -19.080 -11.704 1.00 80.88 1202 SER A C 1
ATOM 9388 O O . SER A 1 1202 ? 33.358 -19.190 -11.843 1.00 80.88 1202 SER A O 1
ATOM 9390 N N . GLN A 1 1203 ? 31.287 -19.467 -12.655 1.00 84.75 1203 GLN A N 1
ATOM 9391 C CA . GLN A 1 1203 ? 31.712 -20.030 -13.939 1.00 84.75 1203 GLN A CA 1
ATOM 9392 C C . GLN A 1 1203 ? 32.460 -18.995 -14.791 1.00 84.75 1203 GLN A C 1
ATOM 9394 O O . GLN A 1 1203 ? 33.485 -19.326 -15.393 1.00 84.75 1203 GLN A O 1
ATOM 9399 N N . LEU A 1 1204 ? 31.999 -17.738 -14.813 1.00 86.50 1204 LEU A N 1
ATOM 9400 C CA . LEU A 1 1204 ? 32.710 -16.645 -15.484 1.00 86.50 1204 LEU A CA 1
ATOM 9401 C C . LEU A 1 1204 ? 34.112 -16.438 -14.882 1.00 86.50 1204 LEU A C 1
ATOM 9403 O O . LEU A 1 1204 ? 35.100 -16.404 -15.611 1.00 86.50 1204 LEU A O 1
ATOM 9407 N N . LEU A 1 1205 ? 34.221 -16.359 -13.555 1.00 85.88 1205 LEU A N 1
ATOM 9408 C CA . LEU A 1 1205 ? 35.504 -16.160 -12.879 1.00 85.88 1205 LEU A CA 1
ATOM 9409 C C . LEU A 1 1205 ? 36.446 -17.364 -13.059 1.00 85.88 1205 LEU A C 1
ATOM 9411 O O . LEU A 1 1205 ? 37.619 -17.176 -13.382 1.00 85.88 1205 LEU A O 1
ATOM 9415 N N . LEU A 1 1206 ? 35.942 -18.596 -12.934 1.00 86.94 1206 LEU A N 1
ATOM 9416 C CA . LEU A 1 1206 ? 36.726 -19.821 -13.127 1.00 86.94 1206 LEU A CA 1
ATOM 9417 C C . LEU A 1 1206 ? 37.239 -19.939 -14.569 1.00 86.94 1206 LEU A C 1
ATOM 9419 O O . LEU A 1 1206 ? 38.404 -20.275 -14.778 1.00 86.94 1206 LEU A O 1
ATOM 9423 N N . THR A 1 1207 ? 36.412 -19.618 -15.571 1.00 92.44 1207 THR A N 1
ATOM 9424 C CA . THR A 1 1207 ? 36.848 -19.620 -16.980 1.00 92.44 1207 THR A CA 1
ATOM 9425 C C . THR A 1 1207 ? 37.877 -18.531 -17.279 1.00 92.44 1207 THR A C 1
ATOM 9427 O O . THR A 1 1207 ? 38.847 -18.813 -17.983 1.00 92.44 1207 THR A O 1
ATOM 9430 N N . ILE A 1 1208 ? 37.755 -17.335 -16.692 1.00 93.19 1208 ILE A N 1
ATOM 9431 C CA . ILE A 1 1208 ? 38.791 -16.291 -16.775 1.00 93.19 1208 ILE A CA 1
ATOM 9432 C C . ILE A 1 1208 ? 40.111 -16.785 -16.161 1.00 93.19 1208 ILE A C 1
ATOM 9434 O O . ILE A 1 1208 ? 41.154 -16.695 -16.811 1.00 93.19 1208 ILE A O 1
ATOM 9438 N N . VAL A 1 1209 ? 40.085 -17.363 -14.954 1.00 91.56 1209 VAL A N 1
ATOM 9439 C CA . VAL A 1 1209 ? 41.286 -17.904 -14.290 1.00 91.56 1209 VAL A CA 1
ATOM 9440 C C . VAL A 1 1209 ? 41.918 -19.029 -15.117 1.00 91.56 1209 VAL A C 1
ATOM 9442 O O . VAL A 1 1209 ? 43.127 -19.010 -15.351 1.00 91.56 1209 VAL A O 1
ATOM 9445 N N . ALA A 1 1210 ? 41.119 -19.966 -15.635 1.00 92.88 1210 ALA A N 1
ATOM 9446 C CA . ALA A 1 1210 ? 41.599 -21.056 -16.482 1.00 92.88 1210 ALA A CA 1
ATOM 9447 C C . ALA A 1 1210 ? 42.252 -20.551 -17.784 1.00 92.88 1210 ALA A C 1
ATOM 9449 O O . ALA A 1 1210 ? 43.289 -21.074 -18.197 1.00 92.88 1210 ALA A O 1
ATOM 9450 N N . LEU A 1 1211 ? 41.699 -19.502 -18.408 1.00 95.38 1211 LEU A N 1
ATOM 9451 C CA . LEU A 1 1211 ? 42.297 -18.855 -19.581 1.00 95.38 1211 LEU A CA 1
ATOM 9452 C C . LEU A 1 1211 ? 43.613 -18.142 -19.237 1.00 95.38 1211 LEU A C 1
ATOM 9454 O O . LEU A 1 1211 ? 44.586 -18.286 -19.976 1.00 95.38 1211 LEU A O 1
ATOM 9458 N N . VAL A 1 1212 ? 43.683 -17.427 -18.109 1.00 95.62 1212 VAL A N 1
ATOM 9459 C CA . VAL A 1 1212 ? 44.913 -16.757 -17.647 1.00 95.62 1212 VAL A CA 1
ATOM 9460 C C . VAL A 1 1212 ? 46.020 -17.776 -17.357 1.00 95.62 1212 VAL A C 1
ATOM 9462 O O . VAL A 1 1212 ? 47.130 -17.627 -17.871 1.00 95.62 1212 VAL A O 1
ATOM 9465 N N . VAL A 1 1213 ? 45.725 -18.851 -16.618 1.00 93.06 1213 VAL A N 1
ATOM 9466 C CA . VAL A 1 1213 ? 46.677 -19.950 -16.370 1.00 93.06 1213 VAL A CA 1
ATOM 9467 C C . VAL A 1 1213 ? 47.092 -20.615 -17.687 1.00 93.06 1213 VAL A C 1
ATOM 9469 O O . VAL A 1 1213 ? 48.282 -20.828 -17.920 1.00 93.06 1213 VAL A O 1
ATOM 9472 N N . GLY A 1 1214 ? 46.144 -20.866 -18.595 1.00 94.44 1214 GLY A N 1
ATOM 9473 C CA . GLY A 1 1214 ? 46.418 -21.405 -19.928 1.00 94.44 1214 GLY A CA 1
ATOM 9474 C C . GLY A 1 1214 ? 47.389 -20.542 -20.741 1.00 94.44 1214 GLY A C 1
ATOM 9475 O O . GLY A 1 1214 ? 48.332 -21.070 -21.329 1.00 94.44 1214 GLY A O 1
ATOM 9476 N N . ILE A 1 1215 ? 47.224 -19.215 -20.725 1.00 94.75 1215 ILE A N 1
ATOM 9477 C CA . ILE A 1 1215 ? 48.127 -18.259 -21.388 1.00 94.75 1215 ILE A CA 1
ATOM 9478 C C . ILE A 1 1215 ? 49.513 -18.251 -20.724 1.00 94.75 1215 ILE A C 1
ATOM 9480 O O . ILE A 1 1215 ? 50.528 -18.295 -21.427 1.00 94.75 1215 ILE A O 1
ATOM 9484 N N . LEU A 1 1216 ? 49.572 -18.239 -19.388 1.00 92.44 1216 LEU A N 1
ATOM 9485 C CA . LEU A 1 1216 ? 50.825 -18.242 -18.622 1.00 92.44 1216 LEU A CA 1
ATOM 9486 C C . LEU A 1 1216 ? 51.639 -19.531 -18.814 1.00 92.44 1216 LEU A C 1
ATOM 9488 O O . LEU A 1 1216 ? 52.867 -19.467 -18.834 1.00 92.44 1216 LEU A O 1
ATOM 9492 N N . VAL A 1 1217 ? 50.986 -20.678 -19.018 1.00 92.94 1217 VAL A N 1
ATOM 9493 C CA . VAL A 1 1217 ? 51.646 -21.959 -19.331 1.00 92.94 1217 VAL A CA 1
ATOM 9494 C C . VAL A 1 1217 ? 52.013 -22.056 -20.818 1.00 92.94 1217 VAL A C 1
ATOM 9496 O O . VAL A 1 1217 ? 53.136 -22.438 -21.159 1.00 92.94 1217 VAL A O 1
ATOM 9499 N N . ALA A 1 1218 ? 51.110 -21.682 -21.729 1.00 92.75 1218 ALA A N 1
ATOM 9500 C CA . ALA A 1 1218 ? 51.337 -21.808 -23.169 1.00 92.75 1218 ALA A CA 1
ATOM 9501 C C . ALA A 1 1218 ? 52.402 -20.832 -23.698 1.00 92.75 1218 ALA A C 1
ATOM 9503 O O . ALA A 1 1218 ? 53.203 -21.211 -24.554 1.00 92.75 1218 ALA A O 1
ATOM 9504 N N . GLY A 1 1219 ? 52.455 -19.597 -23.188 1.00 92.56 1219 GLY A N 1
ATOM 9505 C CA . GLY A 1 1219 ? 53.392 -18.562 -23.641 1.00 92.56 1219 GLY A CA 1
ATOM 9506 C C . GLY A 1 1219 ? 54.869 -18.993 -23.589 1.00 92.56 1219 GLY A C 1
ATOM 9507 O O . GLY A 1 1219 ? 55.545 -18.948 -24.622 1.00 92.56 1219 GLY A O 1
ATOM 9508 N N . PRO A 1 1220 ? 55.389 -19.457 -22.436 1.00 93.38 1220 PRO A N 1
ATOM 9509 C CA . PRO A 1 1220 ? 56.741 -20.003 -22.315 1.00 93.38 1220 PRO A CA 1
ATOM 9510 C C . PRO A 1 1220 ? 56.992 -21.227 -23.205 1.00 93.38 1220 PRO A C 1
ATOM 9512 O O . PRO A 1 1220 ? 58.058 -21.323 -23.815 1.00 93.38 1220 PRO A O 1
ATOM 9515 N N . ILE A 1 1221 ? 56.017 -22.137 -23.333 1.00 92.56 1221 ILE A N 1
ATOM 9516 C CA . ILE A 1 1221 ? 56.133 -23.342 -24.174 1.00 92.56 1221 ILE A CA 1
ATOM 9517 C C . ILE A 1 1221 ? 56.269 -22.961 -25.656 1.00 92.56 1221 ILE A C 1
ATOM 9519 O O . ILE A 1 1221 ? 57.166 -23.457 -26.341 1.00 92.56 1221 ILE A O 1
ATOM 9523 N N . VAL A 1 1222 ? 55.427 -22.047 -26.148 1.00 93.06 1222 VAL A N 1
ATOM 9524 C CA . VAL A 1 1222 ? 55.471 -21.558 -27.535 1.00 93.06 1222 VAL A CA 1
ATOM 9525 C C . VAL A 1 1222 ? 56.766 -20.794 -27.802 1.00 93.06 1222 VAL A C 1
ATOM 9527 O O . VAL A 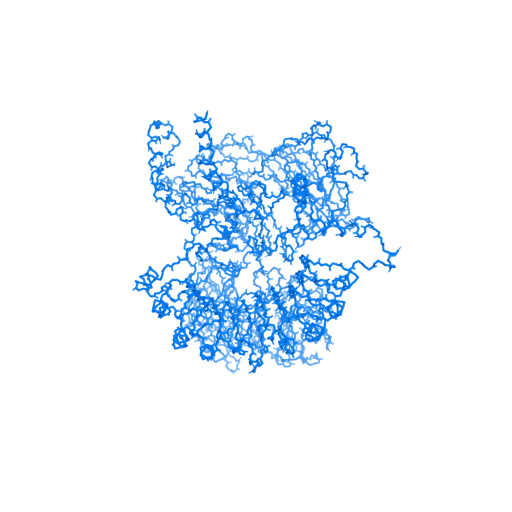1 1222 ? 57.432 -21.090 -28.793 1.00 93.06 1222 VAL A O 1
ATOM 9530 N N . ARG A 1 1223 ? 57.188 -19.894 -26.899 1.00 91.62 1223 ARG A N 1
ATOM 9531 C CA . ARG A 1 1223 ? 58.475 -19.182 -27.015 1.00 91.62 1223 ARG A CA 1
ATOM 9532 C C . ARG A 1 1223 ? 59.656 -20.153 -27.077 1.00 91.62 1223 ARG A C 1
ATOM 9534 O O . ARG A 1 1223 ? 60.489 -20.031 -27.969 1.00 91.62 1223 ARG A O 1
ATOM 9541 N N . ARG A 1 1224 ? 59.708 -21.160 -26.196 1.00 91.00 1224 ARG A N 1
ATOM 9542 C CA . ARG A 1 1224 ? 60.761 -22.193 -26.208 1.00 91.00 1224 ARG A CA 1
ATOM 9543 C C . ARG A 1 1224 ? 60.754 -22.997 -27.510 1.00 91.00 1224 ARG A C 1
ATOM 9545 O O . ARG A 1 1224 ? 61.816 -23.256 -28.065 1.00 91.00 1224 ARG A O 1
ATOM 9552 N N . LYS A 1 1225 ? 59.575 -23.354 -28.033 1.00 90.81 1225 LYS A N 1
ATOM 9553 C CA . LYS A 1 1225 ? 59.444 -24.059 -29.318 1.00 90.81 1225 LYS A CA 1
ATOM 9554 C C . LYS A 1 1225 ? 59.900 -23.198 -30.503 1.00 90.81 1225 LYS A C 1
ATOM 9556 O O . LYS A 1 1225 ? 60.582 -23.715 -31.379 1.00 90.81 1225 LYS A O 1
ATOM 9561 N N . GLN A 1 1226 ? 59.563 -21.907 -30.516 1.00 91.00 1226 GLN A N 1
ATOM 9562 C CA . GLN A 1 1226 ? 60.004 -20.955 -31.542 1.00 91.00 1226 GLN A CA 1
ATOM 9563 C C . GLN A 1 1226 ? 61.518 -20.728 -31.502 1.00 91.00 1226 GLN A C 1
ATOM 9565 O O . GLN A 1 1226 ? 62.156 -20.797 -32.544 1.00 91.00 1226 GLN A O 1
ATOM 9570 N N . VAL A 1 1227 ? 62.108 -20.529 -30.317 1.00 92.00 1227 VAL A N 1
ATOM 9571 C CA . VAL A 1 1227 ? 63.567 -20.397 -30.165 1.00 92.00 1227 VAL A CA 1
ATOM 9572 C C . VAL A 1 1227 ? 64.273 -21.667 -30.640 1.00 92.00 1227 VAL A C 1
ATOM 9574 O O . VAL A 1 1227 ? 65.167 -21.572 -31.472 1.00 92.00 1227 VAL A O 1
ATOM 9577 N N . ASN A 1 1228 ? 63.829 -22.854 -30.214 1.00 89.31 1228 ASN A N 1
ATOM 9578 C CA . ASN A 1 1228 ? 64.412 -24.115 -30.681 1.00 89.31 1228 ASN A CA 1
ATOM 9579 C C . ASN A 1 1228 ? 64.327 -24.280 -32.212 1.00 89.31 1228 ASN A C 1
ATOM 9581 O O . ASN A 1 1228 ? 65.262 -24.799 -32.806 1.00 89.31 1228 ASN A O 1
ATOM 9585 N N . ALA A 1 1229 ? 63.241 -23.825 -32.847 1.00 88.00 1229 ALA A N 1
ATOM 9586 C CA . ALA A 1 1229 ? 63.054 -23.879 -34.301 1.00 88.00 1229 ALA A CA 1
ATOM 9587 C C . ALA A 1 1229 ? 63.795 -22.770 -35.082 1.00 88.00 1229 ALA A C 1
ATOM 9589 O O . ALA A 1 1229 ? 63.830 -22.820 -36.304 1.00 88.00 1229 ALA A O 1
ATOM 9590 N N . LEU A 1 1230 ? 64.368 -21.775 -34.393 1.00 88.19 1230 LEU A N 1
ATOM 9591 C CA . LEU A 1 1230 ? 65.280 -20.763 -34.952 1.00 88.19 1230 LEU A CA 1
ATOM 9592 C C . LEU A 1 1230 ? 66.763 -21.112 -34.719 1.00 88.19 1230 LEU A C 1
ATOM 9594 O O . LEU A 1 1230 ? 67.643 -20.415 -35.218 1.00 88.19 1230 LEU A O 1
ATOM 9598 N N . TRP A 1 1231 ? 67.035 -22.153 -33.926 1.00 83.94 1231 TRP A N 1
ATOM 9599 C CA . TRP A 1 1231 ? 68.366 -22.714 -33.656 1.00 83.94 1231 TRP A CA 1
ATOM 9600 C C . TRP A 1 1231 ? 68.630 -24.015 -34.446 1.00 83.94 1231 TRP A C 1
ATOM 9602 O O . TRP A 1 1231 ? 69.672 -24.644 -34.252 1.00 83.94 1231 TRP A O 1
ATOM 9612 N N . GLN A 1 1232 ? 67.684 -24.419 -35.302 1.00 70.44 1232 GLN A N 1
ATOM 9613 C CA . GLN A 1 1232 ? 67.761 -25.542 -36.245 1.00 70.44 1232 GLN A CA 1
ATOM 9614 C C . GLN A 1 1232 ? 67.886 -25.024 -37.680 1.00 70.44 1232 GLN A C 1
ATOM 9616 O O . GLN A 1 1232 ? 68.597 -25.698 -38.454 1.00 70.44 1232 GLN A O 1
#

Radius of gyration: 41.44 Å; Cα contacts (8 Å, |Δi|>4): 2560; chains: 1; bounding box: 116×111×94 Å

Sequence (1232 aa):
MVNNDSLFDTAPLLKSLSINPHLGSHVRQLEFSAEETVSAILMVLAHTPLVNDLTLCQTVMSDTDMARIAHLCPGLRRLSLVSVDGVTDAALRAHGGVTELELFWCHQLTFLPACLERLDIRGGRALSQTLDGPLDRLTYLSICSVDDDALASFIDRLLLFTLPSLTSFLINCYGCKETKLEDRAMVPFIEAHPRLKMLSLGHAWIGQGSLAAMAKHLTGLEMLYLDHNRALSFLDLHSVILGCPLLNYISLYMCRLLDTDKKVDELDRHDIDQLRKVLDGDKMKRSSLLAFSLACLSTCLGPVQAIYESQAGVFDWHHAWIGKPRWTAHYQHDASSHVIISTERNVLASLDASTGAIDWRQDLENDVEEEPKLTSQGIITVYKTTPYIQCWDEKTGKLNWQRVLGSTNNKVLHLSDDSDGVVVLSGNKVYKLATENGAIVWEQEISVGGASLQQVGQVIYVIQTPETTTSSFRIFALDSTNGQVIHSDIRVATSQPLVIAPIAHGNALVWKEKDLIKWNILGTKKVHQVALKTLLGSSPALTNALEEHYQLATTGTSDSGDVFFLQGKMEAEGEIVVAINVVLAFSSDGKSIELVKDLGIQKSFGVAVSTNGKVVRIGAKTPSSLAVDTFDSAKAHTSQEISFDNTLAGDIETGLTLASQVLVSTSSGSLYMLDNNNTIVWSREEALAHTTATEFLDLPEKQMWTQVDEDEVTASVDHQHHQSPLVRYIRRLTTHLVEMQNLPNWLVHHFIDMGKPILTTSSVSGDVTLLEAQSCWVPGHAEQHNLYRDPFGMRKLLVSVTSTGKILGQDSGRRGKIMWTRYMPGVTFEQVFVVRTAAVKLPPVIVALGTSNDGASTHFYRLNALTGQDYAPSSSNPDVQDAFDPQLVTETSVTKVMLLPLEEPDEHTHILALYDAGTTRVFIYPGTEGARLAAQPFWSKFYFQHPTVNKDNTVVLKGYQVVEGYRHSLTAQPVWNMALPNGEQLLTLDGQRQRHHQAASLGRVLGNRNVFYKYLNPNMMTLLTGDAERHTLTVRVLDVVKGTVLYEAVHPNVPASSFASSVHMIQMENWIVYHFWSNDGKDTGYQAVVLELYEGDLENQLALPSHQILTVNKRLLDPRRPTSAPTKDDQEEQLIPYAPIPEERKMFLTYNLEVLGIQHIISAPALLESTSLIYAYGLDAYYTRDSPSRQFDVLSEDFSKSQLLLTIVALVVGILVAGPIVRRKQVNALWQ

Organism: Absidia glauca (NCBI:txid4829)

Mean predicted aligned error: 19.49 Å

Secondary structure (DSSP, 8-state):
---TT-PPPHHHHHHHHHH-GGGGGG--EEEE-TT--HHHHHHHHTT-TT--EEEEES-B--HHHHHHHHHH-TT--EEEEES-BS--HHHHHH-TT--EEEEES--S-----TT-SEEEEES-S-TTS---S--TT--EEEEEEES-HHHHHHHHHHTTS--TT--EEEEEEES-SS---BHHHHHHHHHH-TT-SEEEEES-B--HHHHHHHHHH-TT--EEEEES-S-B-HHHHHHHHHH-TT--EEEEESPPB----SS--SS-HHHHHHHHHHH----TTTHHHHHHHHHHHHTTSPPP-S--TTTTTTS-EEE----SEEEEEEEEETTEEEEEEEETTSEEEEEETTT--EEEEEE-SS-B-SPPEEETTEEEEEBSSSSEEEEE-TTT--EEEEEE-S-SSEEEEE-SSTTS-EEEEETTEEEEE-TTT--EEEEEE---SSEEEEEETTEEEEEEPPPTT-SEEEEEEEETTT--EEEEEEEEEPSS--SSPPEEETTEEEEEETTEEEEEETT--PEEEEEHHHHSTT-GGGTTS-GGGEEEE--S-TTS-SEEEEEEEEEETTEEEEEEEEEEEE-TTSS-EEEEEEEEEES-EEEEEEETTEEEEEEEEETTEEEEEEE-TT--EEEEEEE--HHHH--EEEEEE-SSEEEEEETTSEEEEEETTS-EEEEEEGGGGGEEEEEEEEPPBTTHHHHTTSTTTTS-HHHHHHS-HHHHHHHHHHHHHHHGGGHHHHHHHHHHHTTS-GGGGSS-SS---HHHHT-S--TT--------B-TTS--EEEEEEETTSEEEEEETTTTTEEEEEEE-TTEEEEEEEEEE--BTTB--EEEEEEEETTSS-EEEEEEETTT--B---S-S-HHHHGGG-SEEE-SS--SEEEEEEEE-TTT-PEEEEEE-TTT-EEEEES--HHHHHHHTTTGGG-EEEEEEE-TTS-EEEEEEEEEE-GGG-EEEEEEEEEEPPTTEEEEEEEEEPPTT---S-SEEE-TTS-EEEB---TTEEEEEEEETTTTEEEEEEEETTT--EEEEEEE-S--GGGTTTS-EEEEETTEEEEEEEE--TTS-EEEEEEEE-BSB----------SS-B---TTTS-TT--SSS--HHHHHTTPPPP-PPP--GGGBTTTT---TTEEEEEEEE-SSTT-EEEEEEESSEEEEEE-TT--SSS--TT--HHHHHHHHHHHHHHHHHHHHHHHHHHHHHH--

Foldseek 3Di:
DDDPPDDDDLVVVLVVCVVPLVVQQVAAEDADDQPDDLVSVLSSLQSNQNHQAYHYANEADALVSLLSSCVSHVNHAHYAYHNYHHDEPSSVVSNQRYAAYEAAQAEHYQDDHLNHQYYAYHHYQHVQDDPPYQVQNHAEYHEHEAQHQSVLNVLLVVLVDAHANYAADAYAHHPHDPRAQELVSQLSSLQRHLNHQYDHDHPHAYELNNLQSLLARNLNHQEYHYHLHEHYEPVSVVSNCVSNVNHPYYHDHNYDYDPPPDDDPPDDVVVVVVVVVVVPDDDPDVVVVVVVVVVVVVVVPPDDLFDPPVPPPQQWFWDFFQFFFPDWDWDDDDHWIWIWTQHPQRKTFIATLQQRDTQDIDRDPAAFDDDWDQAPQAIKTAGQPAQKIWGAGPRHRHTQEMDGDPANDKAWDDDPDRFLAIWMDGQQKIFGAGNRYRDTQDMDGHNADAWHWDDAPQKIKTWHFDDQVDQWIFIWIAGSNYGDTPDGTLIAGHPHRAPDGFDDEAQKTWDDDQQKIWIDRPPDNDIAIDGVCVQCVPPPQPPQFDSVAKDWAAAPDRQAAFKTKIWTFDDDPNRRFWIWIWIWGADPVNRDIHGLDGPHTFRAKAFEHDDPNKGWIWTHRDQQKIKIWIAHNVSDIDIDIAGHHCQQQPHWYHWYDDPFWIWTGHLLGKIFIAGNVNATSAIARSLQLQWQDKDWAFWAAPVLVVCVPQPPPVDDPVVVVPDDPVVVVVSVVVVVVVVVVCVVVVVVCVVVCVPPQPSCVLQDPDQQDLRQQRTDDHPPPPDPPRGHADPWRSWTWMWTFGQSAKIWTFTSSRNRRTPDMGGDPQWGWNDKDFFAHPDSNAATWMWTWTAGVVNFKIKIAIARNNYRHQDADPDPDVLVRVLRGRIDIDRGHFPDKDWDPFAFDRRRTTKIWTADPVVQFIAIGSNDPSRLVRCVVPQQVDKDKDWDADPVRWIKIWIFGWDQDPPRTTGTHTPDIDTDPPQKDWLDFPQAEDPPDDDPDQWDAFLVRDTWGFPFQNQKTKTWIARQVQLKIKIFIARRNRRDTPDIDIDGQFHPVFSHPFWDKYHYGQKIKIKGAHPDPPDGGIWMWMAGGTPDDDGIGDDDDDLFDFDDDCLLVDRPAACDDDDPRCVSVVRHHDDHDDPDLSRGPCNPDRFPAFDDKDWDDISQPQKIWIWTGHSMIITDMDRSPPRPVDDDSPPPPVVVVVVVVVVVVVCVVVVVVVVVVVVVVVVD

Nearest PDB structures (foldseek):
  8s9s-assembly1_1  TM=8.035E-01  e=1.362E-56  Homo sapiens
  6ww7-assembly1_A  TM=8.084E-01  e=3.674E-55  Homo sapiens
  9c7v-assembly1_1  TM=7.993E-01  e=8.748E-56  Homo sapiens
  8eoi-assembly1_A  TM=7.877E-01  e=2.532E-55  Homo sapiens
  7ado-assembly1_A  TM=7.771E-01  e=2.086E-53  Homo sapiens

pLDDT: mean 74.33, std 14.71, range [22.66, 95.62]

InterPro domains:
  IPR011047 Quinoprotein alcohol dehydrogenase-like superfamily [SSF50998] (323-541)
  IPR011678 ER membrane protein complex subunit 1, C-terminal [PF07774] (793-1101)
  IPR011678 ER membrane protein complex subunit 1, C-terminal [PF07774] (1103-1189)
  IPR015943 WD40/YVTN repeat-like-containing domain superfamily [G3DSA:2.130.10.10] (304-545)
  IPR026895 ER membrane protein complex subunit 1 [PTHR21573] (284-1100)
  IPR032675 Leucine-rich repeat domain superfamily [G3DSA:3.80.10.10] (2-288)
  IPR058545 EMC1, first beta-propeller domain [PF25293] (306-686)